Protein AF-0000000075899234 (afdb_homodimer)

Radius of gyration: 35.09 Å; Cα contacts (8 Å, |Δi|>4): 2105; chains: 2; bounding box: 104×125×75 Å

InterPro domains:
  IPR001734 Sodium/solute symporter [PF00474] (58-487)
  IPR001734 Sodium/solute symporter [PS50283] (25-501)
  IPR001734 Sodium/solute symporter [TIGR00813] (58-487)
  IPR038377 Sodium/glucose symporter superfamily [G3DSA:1.20.1730.10] (52-566)

Foldseek 3Di:
DPPPPPDPDDPPPDLLALFPPPAADPLLVVLQVVLLVVLLVLLVVLLVVWDCLFPCCQQLVVLADFQALLLLLLQLQVFALCLQQFVLLVLQQAALLSLLLLLLLLVLLLCQLQAQLLLCLVQVDQALLVLCCSQFNDLVSSLVVLVLLLVCLQQFQLQLLLQSVLLLCCRHNVDDSLVVLLVLLVSLLVSCLRNHPSSLSRSSSVLSVLLVVLLVVLLVLLQVVQVHPVSLVVLLQVLAAPPDDVVFPALGYDPLNLFNADDQFPDLQHNVLSVFLSNLLSNLVNNRRLLNSSSLSSHNFSLSSLSSSLSNSVVSSCSSRRRSSQLSSLSSVSVNQQSPQAQVSVCVHRNASQGRSSCSSVSSLSPRDDRNSSSSVVSSNSSSSSSNLSSSLSSSLSSCLVSPVCVVVVPDDRVRSSVSSSVSSVVSSVSSSVCNVVSVVQAHHRSNVVSSLLSLLARNLVSLLVVCSQAPLLQHDQLSSQLNVVLRVRSVVLVVLCRVQPADRSPDDRPRDCCNVRQNSSNVSNVSNVSSNVSRVVRSVPDDGGDPVSSVSNVCSVCVSVVNNPPDDPPDPDVPDDSVVNHDDDPVSVVVSVVSSVVSSVVSVVVNVVSD/DPPPPPDPDDPPQDLLALFRPPAADPLLVVLQVVLLVVLLVLLVVLLVVWDCLFPCCQQQVVLADFQALLLLLLQLQPFALCLQQFVLLVLQQAALLSLLLLLLLLVLLLCQLQAQLLLCLVQVDQALLVLLCSQFNDLVSSLVVLVLLLVCLQQFQLQLLLQSVLLLCCRHNVDDSLVVLLVLLVSLLVSCLRNHPSSLSRSSSVLSVLLVVLLVVLLVLLQVVQVHPVSLVVLLQVLAAPPDDVVFPALGYDPLNLFNADDQFPDLQHNVLSVFLSNLLSNLVNNRRLLNSSSLSSHNFSLSSLSSSLSNSVVSSCSSRRRSSQLSSLSSVSVNQQSPQAQVSVCVHRNASQGRSSCSSVSSLSPRDDRNSSSSVVSSNSSSSSSNLSSSLSSSLSSCLVSPVCVVVVPDDRNRSSVSSSVSSVVSSVSSSVCNVVSVVQAHHRSNVVSSLLSLLARNLVSLLVVCSQAPLLQHDQLSSQLNVVLNVRSVVLVVLCRVQPADRSPDDRPRDCCNVRQNSSNVSNVSNVSSNVSRVVRSVVDDGGDPVSSVSNVCSVCVSVVNNPPDDPPPPDPPPDSVVNHDDDPVSVVVSVVSSVVSSVVSVVVNVVSD

pLDDT: mean 86.24, std 14.0, range [28.55, 98.62]

Structure (mmCIF, N/CA/C/O backbone):
data_AF-0000000075899234-model_v1
#
loop_
_entity.id
_entity.type
_entity.pdbx_description
1 polymer 'Sodium/myo-inositol cotransporter 2'
#
loop_
_atom_site.group_PDB
_atom_site.id
_atom_site.type_symbol
_atom_site.label_atom_id
_atom_site.label_alt_id
_atom_site.label_comp_id
_atom_site.label_asym_id
_atom_site.label_entity_id
_atom_site.label_seq_id
_atom_site.pdbx_PDB_ins_code
_atom_site.Cartn_x
_atom_site.Cartn_y
_atom_site.Cartn_z
_atom_site.occupancy
_atom_site.B_iso_or_equiv
_atom_site.auth_seq_id
_atom_site.auth_comp_id
_atom_site.auth_asym_id
_atom_site.auth_atom_id
_atom_site.pdbx_PDB_model_num
ATOM 1 N N . MET A 1 1 ? 61.594 -57.531 -6.781 1 28.55 1 MET A N 1
ATOM 2 C CA . MET A 1 1 ? 61.125 -56.281 -7.398 1 28.55 1 MET A CA 1
ATOM 3 C C . MET A 1 1 ? 59.625 -56.312 -7.578 1 28.55 1 MET A C 1
ATOM 5 O O . MET A 1 1 ? 59.125 -56.875 -8.539 1 28.55 1 MET A O 1
ATOM 9 N N . GLU A 1 2 ? 58.781 -56.406 -6.523 1 32.25 2 GLU A N 1
ATOM 10 C CA . GLU A 1 2 ? 57.344 -56.625 -6.398 1 32.25 2 GLU A CA 1
ATOM 11 C C . GLU A 1 2 ? 56.594 -55.375 -6.879 1 32.25 2 GLU A C 1
ATOM 13 O O . GLU A 1 2 ? 56.844 -54.281 -6.422 1 32.25 2 GLU A O 1
ATOM 18 N N . SER A 1 3 ? 56.125 -55.281 -8.156 1 33.38 3 SER A N 1
ATOM 19 C CA . SER A 1 3 ? 55.375 -54.281 -8.875 1 33.38 3 SER A CA 1
ATOM 20 C C . SER A 1 3 ? 54.094 -53.938 -8.148 1 33.38 3 SER A C 1
ATOM 22 O O . SER A 1 3 ? 53.188 -54.781 -8.008 1 33.38 3 SER A O 1
ATOM 24 N N . GLY A 1 4 ? 54.125 -53.156 -7.094 1 32.5 4 GLY A N 1
ATOM 25 C CA . GLY A 1 4 ? 52.969 -52.688 -6.336 1 32.5 4 GLY A CA 1
ATOM 26 C C . GLY A 1 4 ? 51.906 -52.062 -7.203 1 32.5 4 GLY A C 1
ATOM 27 O O . GLY A 1 4 ? 52.188 -51.125 -7.957 1 32.5 4 GLY A O 1
ATOM 28 N N . ILE A 1 5 ? 50.938 -52.812 -7.629 1 37.5 5 ILE A N 1
ATOM 29 C CA . ILE A 1 5 ? 49.781 -52.406 -8.422 1 37.5 5 ILE A CA 1
ATOM 30 C C . ILE A 1 5 ? 49.094 -51.188 -7.777 1 37.5 5 ILE A C 1
ATOM 32 O O . ILE A 1 5 ? 48.625 -51.25 -6.645 1 37.5 5 ILE A O 1
ATOM 36 N N . SER A 1 6 ? 49.625 -49.969 -8.039 1 33.72 6 SER A N 1
ATOM 37 C CA . SER A 1 6 ? 49.094 -48.688 -7.617 1 33.72 6 SER A CA 1
ATOM 38 C C . SER A 1 6 ? 47.594 -48.625 -7.863 1 33.72 6 SER A C 1
ATOM 40 O O . SER A 1 6 ? 47.125 -48.906 -8.977 1 33.72 6 SER A O 1
ATOM 42 N N . SER A 1 7 ? 46.812 -48.969 -6.91 1 37.19 7 SER A N 1
ATOM 43 C CA . SER A 1 7 ? 45.344 -48.844 -6.922 1 37.19 7 SER A CA 1
ATOM 44 C C . SER A 1 7 ? 44.906 -47.531 -7.555 1 37.19 7 SER A C 1
ATOM 46 O O . SER A 1 7 ? 45.5 -46.5 -7.301 1 37.19 7 SER A O 1
ATOM 48 N N . PRO A 1 8 ? 44.281 -47.562 -8.727 1 36.69 8 PRO A N 1
ATOM 49 C CA . PRO A 1 8 ? 43.844 -46.344 -9.43 1 36.69 8 PRO A CA 1
ATOM 50 C C . PRO A 1 8 ? 43.188 -45.312 -8.492 1 36.69 8 PRO A C 1
ATOM 52 O O . PRO A 1 8 ? 42.594 -45.688 -7.496 1 36.69 8 PRO A O 1
ATOM 55 N N . GLN A 1 9 ? 43.844 -44.188 -8.195 1 37.06 9 GLN A N 1
ATOM 56 C CA . GLN A 1 9 ? 43.312 -43.031 -7.465 1 37.06 9 GLN A CA 1
ATOM 57 C C . GLN A 1 9 ? 41.844 -42.781 -7.836 1 37.06 9 GLN A C 1
ATOM 59 O O . GLN A 1 9 ? 41.469 -42.938 -8.992 1 37.06 9 GLN A O 1
ATOM 64 N N . PRO A 1 10 ? 40.938 -42.906 -6.887 1 39.66 10 PRO A N 1
ATOM 65 C CA . PRO A 1 10 ? 39.562 -42.594 -7.203 1 39.66 10 PRO A CA 1
ATOM 66 C C . PRO A 1 10 ? 39.406 -41.438 -8.18 1 39.66 10 PRO A C 1
ATOM 68 O O . PRO A 1 10 ? 40.281 -40.562 -8.211 1 39.66 10 PRO A O 1
ATOM 71 N N . PRO A 1 11 ? 38.875 -41.625 -9.359 1 37.44 11 PRO A N 1
ATOM 72 C CA . PRO A 1 11 ? 38.781 -40.531 -10.328 1 37.44 11 PRO A CA 1
ATOM 73 C C . PRO A 1 11 ? 38.5 -39.188 -9.672 1 37.44 11 PRO A C 1
ATOM 75 O O . PRO A 1 11 ? 37.75 -39.094 -8.688 1 37.44 11 PRO A O 1
ATOM 78 N N . GLN A 1 12 ? 39.438 -38.281 -9.516 1 38.41 12 GLN A N 1
ATOM 79 C CA . GLN A 1 12 ? 39.25 -36.906 -9.148 1 38.41 12 GLN A CA 1
ATOM 80 C C . GLN A 1 12 ? 37.938 -36.344 -9.68 1 38.41 12 GLN A C 1
ATOM 82 O O . GLN A 1 12 ? 37.625 -36.5 -10.859 1 38.41 12 GLN A O 1
ATOM 87 N N . SER A 1 13 ? 36.875 -36.344 -8.867 1 45.62 13 SER A N 1
ATOM 88 C CA . SER A 1 13 ? 35.594 -35.75 -9.266 1 45.62 13 SER A CA 1
ATOM 89 C C . SER A 1 13 ? 35.812 -34.531 -10.164 1 45.62 13 SER A C 1
ATOM 91 O O . SER A 1 13 ? 36.656 -33.688 -9.875 1 45.62 13 SER A O 1
ATOM 93 N N . ASP A 1 14 ? 35.562 -34.625 -11.367 1 54.31 14 ASP A N 1
ATOM 94 C CA . ASP A 1 14 ? 35.594 -33.531 -12.336 1 54.31 14 ASP A CA 1
ATOM 95 C C . ASP A 1 14 ? 35 -32.25 -11.75 1 54.31 14 ASP A C 1
ATOM 97 O O . ASP A 1 14 ? 33.875 -32.25 -11.25 1 54.31 14 ASP A O 1
ATOM 101 N N . PRO A 1 15 ? 35.844 -31.281 -11.438 1 56.34 15 PRO A N 1
ATOM 102 C CA . PRO A 1 15 ? 35.406 -30.016 -10.836 1 56.34 15 PRO A CA 1
ATOM 103 C C . PRO A 1 15 ? 34.156 -29.453 -11.508 1 56.34 15 PRO A C 1
ATOM 105 O O . PRO A 1 15 ? 33.469 -28.625 -10.922 1 56.34 15 PRO A O 1
ATOM 108 N N . LEU A 1 16 ? 33.938 -30 -12.664 1 57.41 16 LEU A N 1
ATOM 109 C CA . LEU A 1 16 ? 32.812 -29.453 -13.398 1 57.41 16 LEU A CA 1
ATOM 110 C C . LEU A 1 16 ? 31.562 -30.344 -13.227 1 57.41 16 LEU A C 1
ATOM 112 O O . LEU A 1 16 ? 30.5 -30.016 -13.75 1 57.41 16 LEU A O 1
ATOM 116 N N . GLU A 1 17 ? 31.812 -31.375 -12.461 1 61.72 17 GLU A N 1
ATOM 117 C CA . GLU A 1 17 ? 30.625 -32.188 -12.203 1 61.72 17 GLU A CA 1
ATOM 118 C C . GLU A 1 17 ? 29.672 -31.469 -11.258 1 61.72 17 GLU A C 1
ATOM 120 O O . GLU A 1 17 ? 30.031 -31.125 -10.133 1 61.72 17 GLU A O 1
ATOM 125 N N . ALA A 1 18 ? 28.516 -31.156 -11.836 1 62.75 18 ALA A N 1
ATOM 126 C CA . ALA A 1 18 ? 27.547 -30.344 -11.102 1 62.75 18 ALA A CA 1
ATOM 127 C C . ALA A 1 18 ? 27.125 -31.016 -9.805 1 62.75 18 ALA A C 1
ATOM 129 O O . ALA A 1 18 ? 26.938 -30.359 -8.781 1 62.75 18 ALA A O 1
ATOM 130 N N . PHE A 1 19 ? 26.969 -32.281 -9.844 1 62.97 19 PHE A N 1
ATOM 131 C CA . PHE A 1 19 ? 26.5 -33 -8.656 1 62.97 19 PHE A CA 1
ATOM 132 C C . PHE A 1 19 ? 27.406 -34.156 -8.328 1 62.97 19 PHE A C 1
ATOM 134 O O . PHE A 1 19 ? 27.188 -35.281 -8.797 1 62.97 19 PHE A O 1
ATOM 141 N N . PRO A 1 20 ? 28.625 -33.812 -7.836 1 59.34 20 PRO A N 1
ATOM 142 C CA . PRO A 1 20 ? 29.453 -34.969 -7.492 1 59.34 20 PRO A CA 1
ATOM 143 C C . PRO A 1 20 ? 28.688 -36.031 -6.719 1 59.34 20 PRO A C 1
ATOM 145 O O . PRO A 1 20 ? 27.656 -35.75 -6.098 1 59.34 20 PRO A O 1
ATOM 148 N N . GLN A 1 21 ? 28.875 -37.312 -6.918 1 53.5 21 GLN A N 1
ATOM 149 C CA . GLN A 1 21 ? 28.172 -38.531 -6.59 1 53.5 21 GLN A CA 1
ATOM 150 C C . GLN A 1 21 ? 27.688 -38.531 -5.141 1 53.5 21 GLN A C 1
ATOM 152 O O . GLN A 1 21 ? 28.328 -39.125 -4.266 1 53.5 21 GLN A O 1
ATOM 157 N N . LYS A 1 22 ? 27.234 -37.375 -4.609 1 58.25 22 LYS A N 1
ATOM 158 C CA . LYS A 1 22 ? 26.656 -37.656 -3.297 1 58.25 22 LYS A CA 1
ATOM 159 C C . LYS A 1 22 ? 25.297 -38.375 -3.432 1 58.25 22 LYS A C 1
ATOM 161 O O . LYS A 1 22 ? 24.391 -37.844 -4.066 1 58.25 22 LYS A O 1
ATOM 166 N N . SER A 1 23 ? 25.328 -39.688 -3.424 1 62.56 23 SER A N 1
ATOM 167 C CA . SER A 1 23 ? 24.125 -40.531 -3.398 1 62.56 23 SER A CA 1
ATOM 168 C C . SER A 1 23 ? 23.281 -40.25 -2.162 1 62.56 23 SER A C 1
ATOM 170 O O . SER A 1 23 ? 23.781 -39.75 -1.162 1 62.56 23 SER A O 1
ATOM 172 N N . LEU A 1 24 ? 21.984 -40.375 -2.391 1 76.75 24 LEU A N 1
ATOM 173 C CA . LEU A 1 24 ? 21.062 -40.219 -1.271 1 76.75 24 LEU A CA 1
ATOM 174 C C . LEU A 1 24 ? 21.391 -41.25 -0.175 1 76.75 24 LEU A C 1
ATOM 176 O O . LEU A 1 24 ? 21.703 -42.406 -0.463 1 76.75 24 LEU A O 1
ATOM 180 N N . GLU A 1 25 ? 21.438 -40.719 1 1 83.75 25 GLU A N 1
ATOM 181 C CA . GLU A 1 25 ? 21.641 -41.562 2.172 1 83.75 25 GLU A CA 1
ATOM 182 C C . GLU A 1 25 ? 20.328 -42.219 2.619 1 83.75 25 GLU A C 1
ATOM 184 O O . GLU A 1 25 ? 19.25 -41.75 2.262 1 83.75 25 GLU A O 1
ATOM 189 N N . PRO A 1 26 ? 20.453 -43.344 3.254 1 85.88 26 PRO A N 1
ATOM 190 C CA . PRO A 1 26 ? 19.25 -44.031 3.703 1 85.88 26 PRO A CA 1
ATOM 191 C C . PRO A 1 26 ? 18.281 -43.094 4.457 1 85.88 26 PRO A C 1
ATOM 193 O O . PRO A 1 26 ? 17.062 -43.25 4.344 1 85.88 26 PRO A O 1
ATOM 196 N N . GLY A 1 27 ? 18.844 -42.25 5.129 1 87.62 27 GLY A N 1
ATOM 197 C CA . GLY A 1 27 ? 17.984 -41.312 5.816 1 87.62 27 GLY A CA 1
ATOM 198 C C . GLY A 1 27 ? 17.172 -40.438 4.871 1 87.62 27 GLY A C 1
ATOM 199 O O . GLY A 1 27 ? 16.016 -40.125 5.148 1 87.62 27 GLY A O 1
ATOM 200 N N . ASP A 1 28 ? 17.734 -40.031 3.83 1 89.62 28 ASP A N 1
ATOM 201 C CA . ASP A 1 28 ? 17.031 -39.25 2.814 1 89.62 28 ASP A CA 1
ATOM 202 C C . ASP A 1 28 ? 15.922 -40.062 2.168 1 89.62 28 ASP A C 1
ATOM 204 O O . ASP A 1 28 ? 14.805 -39.562 1.982 1 89.62 28 ASP A O 1
ATOM 208 N N . ILE A 1 29 ? 16.172 -41.312 1.954 1 85.75 29 ILE A N 1
ATOM 209 C CA . ILE A 1 29 ? 15.219 -42.188 1.31 1 85.75 29 ILE A CA 1
ATOM 210 C C . ILE A 1 29 ? 14.047 -42.469 2.25 1 85.75 29 ILE A C 1
ATOM 212 O O . ILE A 1 29 ? 12.891 -42.531 1.811 1 85.75 29 ILE A O 1
ATOM 216 N N . ALA A 1 30 ? 14.367 -42.594 3.408 1 91.06 30 ALA A N 1
ATOM 217 C CA . ALA A 1 30 ? 13.312 -42.812 4.395 1 91.06 30 ALA A CA 1
ATOM 218 C C . ALA A 1 30 ? 12.32 -41.656 4.422 1 91.06 30 ALA A C 1
ATOM 220 O O . ALA A 1 30 ? 11.109 -41.875 4.477 1 91.06 30 ALA A O 1
ATOM 221 N N . VAL A 1 31 ? 12.852 -40.5 4.391 1 90.69 31 VAL A N 1
ATOM 222 C CA . VAL A 1 31 ? 12 -39.312 4.41 1 90.69 31 VAL A CA 1
ATOM 223 C C . VAL A 1 31 ? 11.133 -39.281 3.15 1 90.69 31 VAL A C 1
ATOM 225 O O . VAL A 1 31 ? 9.945 -39 3.215 1 90.69 31 VAL A O 1
ATOM 228 N N . LEU A 1 32 ? 11.656 -39.594 2.08 1 87.06 32 LEU A N 1
ATOM 229 C CA . LEU A 1 32 ? 10.945 -39.594 0.807 1 87.06 32 LEU A CA 1
ATOM 230 C C . LEU A 1 32 ? 9.844 -40.656 0.804 1 87.06 32 LEU A C 1
ATOM 232 O O . LEU A 1 32 ? 8.727 -40.375 0.351 1 87.06 32 LEU A O 1
ATOM 236 N N . VAL A 1 33 ? 10.148 -41.781 1.283 1 87.31 33 VAL A N 1
ATOM 237 C CA . VAL A 1 33 ? 9.172 -42.875 1.336 1 87.31 33 VAL A CA 1
ATOM 238 C C . VAL A 1 33 ? 8.031 -42.5 2.277 1 87.31 33 VAL A C 1
ATOM 240 O O . VAL A 1 33 ? 6.859 -42.719 1.965 1 87.31 33 VAL A O 1
ATOM 243 N N . PHE A 1 34 ? 8.406 -41.969 3.34 1 91.25 34 PHE A N 1
ATOM 244 C CA . PHE A 1 34 ? 7.395 -41.531 4.297 1 91.25 34 PHE A CA 1
ATOM 245 C C . PHE A 1 34 ? 6.492 -40.469 3.678 1 91.25 34 PHE A C 1
ATOM 247 O O . PHE A 1 34 ? 5.285 -40.469 3.934 1 91.25 34 PHE A O 1
ATOM 254 N N . TYR A 1 35 ? 7.07 -39.656 2.961 1 90.44 35 TYR A N 1
ATOM 255 C CA . TYR A 1 35 ? 6.301 -38.625 2.26 1 90.44 35 TYR A CA 1
ATOM 256 C C . TYR A 1 35 ? 5.273 -39.281 1.328 1 90.44 35 TYR A C 1
ATOM 258 O O . TYR A 1 35 ? 4.094 -38.906 1.362 1 90.44 35 TYR A O 1
ATOM 266 N N . PHE A 1 36 ? 5.684 -40.188 0.557 1 87.5 36 PHE A N 1
ATOM 267 C CA . PHE A 1 36 ? 4.785 -40.812 -0.401 1 87.5 36 PHE A CA 1
ATOM 268 C C . PHE A 1 36 ? 3.672 -41.594 0.317 1 87.5 36 PHE A C 1
ATOM 270 O O . PHE A 1 36 ? 2.514 -41.531 -0.1 1 87.5 36 PHE A O 1
ATOM 277 N N . LEU A 1 37 ? 4.02 -42.156 1.297 1 89.12 37 LEU A N 1
ATOM 278 C CA . LEU A 1 37 ? 3.021 -42.906 2.068 1 89.12 37 LEU A CA 1
ATOM 279 C C . LEU A 1 37 ? 2.008 -41.969 2.693 1 89.12 37 LEU A C 1
ATOM 281 O O . LEU A 1 37 ? 0.81 -42.25 2.717 1 89.12 37 LEU A O 1
ATOM 285 N N . PHE A 1 38 ? 2.52 -40.938 3.131 1 90.5 38 PHE A N 1
ATOM 286 C CA . PHE A 1 38 ? 1.649 -39.969 3.783 1 90.5 38 PHE A CA 1
ATOM 287 C C . PHE A 1 38 ? 0.688 -39.344 2.779 1 90.5 38 PHE A C 1
ATOM 289 O O . PHE A 1 38 ? -0.496 -39.156 3.072 1 90.5 38 PHE A O 1
ATOM 296 N N . VAL A 1 39 ? 1.196 -38.969 1.65 1 88.5 39 VAL A N 1
ATOM 297 C CA . VAL A 1 39 ? 0.364 -38.344 0.614 1 88.5 39 VAL A CA 1
ATOM 298 C C . VAL A 1 39 ? -0.701 -39.344 0.162 1 88.5 39 VAL A C 1
ATOM 300 O O . VAL A 1 39 ? -1.867 -39 -0.008 1 88.5 39 VAL A O 1
ATOM 303 N N . LEU A 1 40 ? -0.323 -40.562 0.041 1 87 40 LEU A N 1
ATOM 304 C CA . LEU A 1 40 ? -1.267 -41.594 -0.35 1 87 40 LEU A CA 1
ATOM 305 C C . LEU A 1 40 ? -2.314 -41.812 0.736 1 87 40 LEU A C 1
ATOM 307 O O . LEU A 1 40 ? -3.494 -42.031 0.436 1 87 40 LEU A O 1
ATOM 311 N N . ALA A 1 41 ? -1.862 -41.781 1.906 1 90.38 41 ALA A N 1
ATOM 312 C CA . ALA A 1 41 ? -2.781 -41.938 3.027 1 90.38 41 ALA A CA 1
ATOM 313 C C . ALA A 1 41 ? -3.82 -40.844 3.07 1 90.38 41 ALA A C 1
ATOM 315 O O . ALA A 1 41 ? -5.012 -41.094 3.26 1 90.38 41 ALA A O 1
ATOM 316 N N . VAL A 1 42 ? -3.373 -39.656 2.863 1 89.44 42 VAL A N 1
ATOM 317 C CA . VAL A 1 42 ? -4.281 -38.531 2.895 1 89.44 42 VAL A CA 1
ATOM 318 C C . VAL A 1 42 ? -5.215 -38.562 1.685 1 89.44 42 VAL A C 1
ATOM 320 O O . VAL A 1 42 ? -6.41 -38.281 1.802 1 89.44 42 VAL A O 1
ATOM 323 N N . GLY A 1 43 ? -4.664 -38.906 0.555 1 86.19 43 GLY A N 1
ATOM 324 C CA . GLY A 1 43 ? -5.488 -39.031 -0.633 1 86.19 43 GLY A CA 1
ATOM 325 C C . GLY A 1 43 ? -6.574 -40.094 -0.479 1 86.19 43 GLY A C 1
ATOM 326 O O . GLY A 1 43 ? -7.734 -39.844 -0.827 1 86.19 43 GLY A O 1
ATOM 327 N N . LEU A 1 44 ? -6.219 -41.156 0.135 1 83.88 44 LEU A N 1
ATOM 328 C CA . LEU A 1 44 ? -7.172 -42.25 0.345 1 83.88 44 LEU A CA 1
ATOM 329 C C . LEU A 1 44 ? -8.188 -41.875 1.425 1 83.88 44 LEU A C 1
ATOM 331 O O . LEU A 1 44 ? -9.367 -42.188 1.308 1 83.88 44 LEU A O 1
ATOM 335 N N . TRP A 1 45 ? -7.676 -41.344 2.412 1 87.88 45 TRP A N 1
ATOM 336 C CA . TRP A 1 45 ? -8.562 -40.875 3.477 1 87.88 45 TRP A CA 1
ATOM 337 C C . TRP A 1 45 ? -9.625 -39.938 2.928 1 87.88 45 TRP A C 1
ATOM 339 O O . TRP A 1 45 ? -10.805 -40.062 3.268 1 87.88 45 TRP A O 1
ATOM 349 N N . SER A 1 46 ? -9.258 -39 2.127 1 84.44 46 SER A N 1
ATOM 350 C CA . SER A 1 46 ? -10.18 -38.031 1.551 1 84.44 46 SER A CA 1
ATOM 351 C C . SER A 1 46 ? -11.188 -38.719 0.63 1 84.44 46 SER A C 1
ATOM 353 O O . SER A 1 46 ? -12.344 -38.281 0.549 1 84.44 46 SER A O 1
ATOM 355 N N . THR A 1 47 ? -10.781 -39.75 -0.023 1 79.38 47 THR A N 1
ATOM 356 C CA . THR A 1 47 ? -11.656 -40.5 -0.928 1 79.38 47 THR A CA 1
ATOM 357 C C . THR A 1 47 ? -12.781 -41.188 -0.158 1 79.38 47 THR A C 1
ATOM 359 O O . THR A 1 47 ? -13.914 -41.219 -0.63 1 79.38 47 THR A O 1
ATOM 362 N N . VAL A 1 48 ? -12.461 -41.531 0.965 1 81.94 48 VAL A N 1
ATOM 363 C CA . VAL A 1 48 ? -13.453 -42.25 1.762 1 81.94 48 VAL A CA 1
ATOM 364 C C . VAL A 1 48 ? -14.375 -41.25 2.449 1 81.94 48 VAL A C 1
ATOM 366 O O . VAL A 1 48 ? -15.562 -41.5 2.641 1 81.94 48 VAL A O 1
ATOM 369 N N . LYS A 1 49 ? -13.93 -40.188 2.703 1 79.25 49 LYS A N 1
ATOM 370 C CA . LYS A 1 49 ? -14.688 -39.219 3.494 1 79.25 49 LYS A CA 1
ATOM 371 C C . LYS A 1 49 ? -15.633 -38.406 2.615 1 79.25 49 LYS A C 1
ATOM 373 O O . LYS A 1 49 ? -16.688 -37.938 3.08 1 79.25 49 LYS A O 1
ATOM 378 N N . THR A 1 50 ? -15.305 -38.281 1.399 1 73.44 50 THR A N 1
ATOM 379 C CA . THR A 1 50 ? -16.109 -37.375 0.562 1 73.44 50 THR A CA 1
ATOM 380 C C . THR A 1 50 ? -17.031 -38.188 -0.342 1 73.44 50 THR A C 1
ATOM 382 O O . THR A 1 50 ? -16.734 -39.312 -0.71 1 73.44 50 THR A O 1
ATOM 385 N N . LYS A 1 51 ? -18.203 -37.625 -0.531 1 68 51 LYS A N 1
ATOM 386 C CA . LYS A 1 51 ? -19.188 -38.219 -1.435 1 68 51 LYS A CA 1
ATOM 387 C C . LYS A 1 51 ? -18.766 -38.062 -2.891 1 68 51 LYS A C 1
ATOM 389 O O . LYS A 1 51 ? -18.875 -36.969 -3.449 1 68 51 LYS A O 1
ATOM 394 N N . ARG A 1 52 ? -18.297 -39.094 -3.424 1 67.56 52 ARG A N 1
ATOM 395 C CA . ARG A 1 52 ? -17.719 -39 -4.762 1 67.56 52 ARG A CA 1
ATOM 396 C C . ARG A 1 52 ? -18.641 -39.625 -5.805 1 67.56 52 ARG A C 1
ATOM 398 O O . ARG A 1 52 ? -18.25 -39.812 -6.957 1 67.56 52 ARG A O 1
ATOM 405 N N . ASP A 1 53 ? -19.75 -39.812 -5.395 1 74.81 53 ASP A N 1
ATOM 406 C CA . ASP A 1 53 ? -20.609 -40.531 -6.324 1 74.81 53 ASP A CA 1
ATOM 407 C C . ASP A 1 53 ? -21.422 -39.594 -7.184 1 74.81 53 ASP A C 1
ATOM 409 O O . ASP A 1 53 ? -22.266 -40 -7.977 1 74.81 53 ASP A O 1
ATOM 413 N N . THR A 1 54 ? -21.062 -38.312 -7 1 80 54 THR A N 1
ATOM 414 C CA . THR A 1 54 ? -21.766 -37.344 -7.824 1 80 54 THR A CA 1
ATOM 415 C C . THR A 1 54 ? -20.766 -36.469 -8.586 1 80 54 THR A C 1
ATOM 417 O O . THR A 1 54 ? -19.594 -36.375 -8.203 1 80 54 THR A O 1
ATOM 420 N N . VAL A 1 55 ? -21.25 -35.906 -9.625 1 80.75 55 VAL A N 1
ATOM 421 C CA . VAL A 1 55 ? -20.438 -35 -10.453 1 80.75 55 VAL A CA 1
ATOM 422 C C . VAL A 1 55 ? -19.984 -33.812 -9.617 1 80.75 55 VAL A C 1
ATOM 424 O O . VAL A 1 55 ? -18.812 -33.406 -9.68 1 80.75 55 VAL A O 1
ATOM 427 N N . ARG A 1 56 ? -20.844 -33.281 -8.859 1 83.12 56 ARG A N 1
ATOM 428 C CA . ARG A 1 56 ? -20.5 -32.125 -8 1 83.12 56 ARG A CA 1
ATOM 429 C C . ARG A 1 56 ? -19.484 -32.531 -6.938 1 83.12 56 ARG A C 1
ATOM 431 O O . ARG A 1 56 ? -18.594 -31.766 -6.605 1 83.12 56 ARG A O 1
ATOM 438 N N . GLY A 1 57 ? -19.656 -33.625 -6.438 1 82.38 57 GLY A N 1
ATOM 439 C CA . GLY A 1 57 ? -18.719 -34.156 -5.457 1 82.38 57 GLY A CA 1
ATOM 440 C C . GLY A 1 57 ? -17.344 -34.438 -6.035 1 82.38 57 GLY A C 1
ATOM 441 O O . GLY A 1 57 ? -16.328 -34.062 -5.441 1 82.38 57 GLY A O 1
ATOM 442 N N . TYR A 1 58 ? -17.344 -35 -7.172 1 81.81 58 TYR A N 1
ATOM 443 C CA . TYR A 1 58 ? -16.078 -35.406 -7.797 1 81.81 58 TYR A CA 1
ATOM 444 C C . TYR A 1 58 ? -15.344 -34.188 -8.352 1 81.81 58 TYR A C 1
ATOM 446 O O . TYR A 1 58 ? -14.141 -34.031 -8.148 1 81.81 58 TYR A O 1
ATOM 454 N N . PHE A 1 59 ? -16.031 -33.25 -8.969 1 84.19 59 PHE A N 1
ATOM 455 C CA . PHE A 1 59 ? -15.352 -32.188 -9.695 1 84.19 59 PHE A CA 1
ATOM 456 C C . PHE A 1 59 ? -15.312 -30.906 -8.875 1 84.19 59 PHE A C 1
ATOM 458 O O . PHE A 1 59 ? -14.516 -30 -9.148 1 84.19 59 PHE A O 1
ATOM 465 N N . LEU A 1 60 ? -16.172 -30.719 -7.852 1 85.38 60 LEU A N 1
ATOM 466 C CA . LEU A 1 60 ? -16.219 -29.484 -7.086 1 85.38 60 LEU A CA 1
ATOM 467 C C . LEU A 1 60 ? -16.078 -29.75 -5.594 1 85.38 60 LEU A C 1
ATOM 469 O O . LEU A 1 60 ? -16.359 -28.891 -4.766 1 85.38 60 LEU A O 1
ATOM 473 N N . ALA A 1 61 ? -15.711 -30.938 -5.219 1 88 61 ALA A N 1
ATOM 474 C CA . ALA A 1 61 ? -15.484 -31.328 -3.828 1 88 61 ALA A CA 1
ATOM 475 C C . ALA A 1 61 ? -16.719 -31.062 -2.98 1 88 61 ALA A C 1
ATOM 477 O O . ALA A 1 61 ? -16.625 -30.641 -1.823 1 88 61 ALA A O 1
ATOM 478 N N . GLY A 1 62 ? -17.875 -31.078 -3.6 1 84.12 62 GLY A N 1
ATOM 479 C CA . GLY A 1 62 ? -19.141 -30.922 -2.902 1 84.12 62 GLY A CA 1
ATOM 480 C C . GLY A 1 62 ? -19.438 -29.469 -2.543 1 84.12 62 GLY A C 1
ATOM 481 O O . GLY A 1 62 ? -20.516 -29.172 -2.023 1 84.12 62 GLY A O 1
ATOM 482 N N . GLY A 1 63 ? -18.531 -28.594 -2.75 1 87.62 63 GLY A N 1
ATOM 483 C CA . GLY A 1 63 ? -18.734 -27.203 -2.414 1 87.62 63 GLY A CA 1
ATOM 484 C C . GLY A 1 63 ? -18.703 -26.938 -0.921 1 87.62 63 GLY A C 1
ATOM 485 O O . GLY A 1 63 ? -19.453 -26.094 -0.423 1 87.62 63 GLY A O 1
ATOM 486 N N . ASP A 1 64 ? -17.891 -27.672 -0.211 1 89.31 64 ASP A N 1
ATOM 487 C CA . ASP A 1 64 ? -17.938 -27.578 1.245 1 89.31 64 ASP A CA 1
ATOM 488 C C . ASP A 1 64 ? -16.547 -27.375 1.827 1 89.31 64 ASP A C 1
ATOM 490 O O . ASP A 1 64 ? -16.312 -27.625 3.012 1 89.31 64 ASP A O 1
ATOM 494 N N . MET A 1 65 ? -15.695 -26.891 1.026 1 93.94 65 MET A N 1
ATOM 495 C CA . MET A 1 65 ? -14.32 -26.734 1.485 1 93.94 65 MET A CA 1
ATOM 496 C C . MET A 1 65 ? -14.156 -25.453 2.299 1 93.94 65 MET A C 1
ATOM 498 O O . MET A 1 65 ? -14.703 -24.422 1.935 1 93.94 65 MET A O 1
ATOM 502 N N . VAL A 1 66 ? -13.445 -25.562 3.412 1 95.69 66 VAL A N 1
ATOM 503 C CA . VAL A 1 66 ? -13.195 -24.391 4.242 1 95.69 66 VAL A CA 1
ATOM 504 C C . VAL A 1 66 ? -12.008 -23.609 3.688 1 95.69 66 VAL A C 1
ATOM 506 O O . VAL A 1 66 ? -11.289 -24.094 2.814 1 95.69 66 VAL A O 1
ATOM 509 N N . TRP A 1 67 ? -11.773 -22.453 4.184 1 97.06 67 TRP A N 1
ATOM 510 C CA . TRP A 1 67 ? -10.906 -21.453 3.57 1 97.06 67 TRP A CA 1
ATOM 511 C C . TRP A 1 67 ? -9.461 -21.922 3.549 1 97.06 67 TRP A C 1
ATOM 513 O O . TRP A 1 67 ? -8.742 -21.703 2.564 1 97.06 67 TRP A O 1
ATOM 523 N N . TRP A 1 68 ? -8.875 -22.578 4.59 1 97.19 68 TRP A N 1
ATOM 524 C CA . TRP A 1 68 ? -7.434 -22.781 4.68 1 97.19 68 TRP A CA 1
ATOM 525 C C . TRP A 1 68 ? -6.977 -23.859 3.705 1 97.19 68 TRP A C 1
ATOM 527 O O . TRP A 1 68 ? -5.945 -23.719 3.043 1 97.19 68 TRP A O 1
ATOM 537 N N . PRO A 1 69 ? -7.777 -25.016 3.459 1 96.81 69 PRO A N 1
ATOM 538 C CA . PRO A 1 69 ? -7.375 -25.938 2.398 1 96.81 69 PRO A CA 1
ATOM 539 C C . PRO A 1 69 ? -7.496 -25.328 1.004 1 96.81 69 PRO A C 1
ATOM 541 O O . PRO A 1 69 ? -6.688 -25.625 0.122 1 96.81 69 PRO A O 1
ATOM 544 N N . VAL A 1 70 ? -8.477 -24.516 0.833 1 97.44 70 VAL A N 1
ATOM 545 C CA . VAL A 1 70 ? -8.641 -23.844 -0.452 1 97.44 70 VAL A CA 1
ATOM 546 C C . VAL A 1 70 ? -7.422 -22.969 -0.741 1 97.44 70 VAL A C 1
ATOM 548 O O . VAL A 1 70 ? -6.84 -23.047 -1.826 1 97.44 70 VAL A O 1
ATOM 551 N N . GLY A 1 71 ? -7.062 -22.219 0.295 1 98.19 71 GLY A N 1
ATOM 552 C CA . GLY A 1 71 ? -5.914 -21.344 0.122 1 98.19 71 GLY A CA 1
ATOM 553 C C . GLY A 1 71 ? -4.621 -22.109 -0.125 1 98.19 71 GLY A C 1
ATOM 554 O O . GLY A 1 71 ? -3.826 -21.719 -0.984 1 98.19 71 GLY A O 1
ATOM 555 N N . ALA A 1 72 ? -4.418 -23.156 0.611 1 97.5 72 ALA A N 1
ATOM 556 C CA . ALA A 1 72 ? -3.229 -23.984 0.437 1 97.5 72 ALA A CA 1
ATOM 557 C C . ALA A 1 72 ? -3.197 -24.609 -0.953 1 97.5 72 ALA A C 1
ATOM 559 O O . ALA A 1 72 ? -2.139 -24.688 -1.582 1 97.5 72 ALA A O 1
ATOM 560 N N . SER A 1 73 ? -4.316 -25 -1.393 1 97 73 SER A N 1
ATOM 561 C CA . SER A 1 73 ? -4.406 -25.625 -2.709 1 97 73 SER A CA 1
ATOM 562 C C . SER A 1 73 ? -4.141 -24.609 -3.818 1 97 73 SER A C 1
ATOM 564 O O . SER A 1 73 ? -3.504 -24.938 -4.824 1 97 73 SER A O 1
ATOM 566 N N . LEU A 1 74 ? -4.648 -23.391 -3.623 1 97.62 74 LEU A N 1
ATOM 567 C CA . LEU A 1 74 ? -4.359 -22.344 -4.586 1 97.62 74 LEU A CA 1
ATOM 568 C C . LEU A 1 74 ? -2.854 -22.109 -4.703 1 97.62 74 LEU A C 1
ATOM 570 O O . LEU A 1 74 ? -2.32 -22.031 -5.812 1 97.62 74 LEU A O 1
ATOM 574 N N . PHE A 1 75 ? -2.211 -22.109 -3.609 1 97.31 75 PHE A N 1
ATOM 575 C CA . PHE A 1 75 ? -0.77 -21.891 -3.59 1 97.31 75 PHE A CA 1
ATOM 576 C C . PHE A 1 75 ? -0.032 -23.078 -4.195 1 97.31 75 PHE A C 1
ATOM 578 O O . PHE A 1 75 ? 0.852 -22.906 -5.039 1 97.31 75 PHE A O 1
ATOM 585 N N . ALA A 1 76 ? -0.391 -24.266 -3.791 1 95.25 76 ALA A N 1
ATOM 586 C CA . ALA A 1 76 ? 0.292 -25.484 -4.23 1 95.25 76 ALA A CA 1
ATOM 587 C C . ALA A 1 76 ? 0.087 -25.719 -5.723 1 95.25 76 ALA A C 1
ATOM 589 O O . ALA A 1 76 ? 0.972 -26.234 -6.402 1 95.25 76 ALA A O 1
ATOM 590 N N . SER A 1 77 ? -1.041 -25.297 -6.207 1 93.38 77 SER A N 1
ATOM 591 C CA . SER A 1 77 ? -1.311 -25.453 -7.633 1 93.38 77 SER A CA 1
ATOM 592 C C . SER A 1 77 ? -0.463 -24.484 -8.461 1 93.38 77 SER A C 1
ATOM 594 O O . SER A 1 77 ? -0.118 -24.797 -9.609 1 93.38 77 SER A O 1
ATOM 596 N N . ASN A 1 78 ? -0.119 -23.438 -7.895 1 93.81 78 ASN A N 1
ATOM 597 C CA . ASN A 1 78 ? 0.668 -22.422 -8.586 1 93.81 78 ASN A CA 1
ATOM 598 C C . ASN A 1 78 ? 2.164 -22.688 -8.461 1 93.81 78 ASN A C 1
ATOM 600 O O . ASN A 1 78 ? 2.904 -22.562 -9.438 1 93.81 78 ASN A O 1
ATOM 604 N N . VAL A 1 79 ? 2.523 -23.125 -7.27 1 90.94 79 VAL A N 1
ATOM 605 C CA . VAL A 1 79 ? 3.943 -23.344 -7.008 1 90.94 79 VAL A CA 1
ATOM 606 C C . VAL A 1 79 ? 4.32 -24.781 -7.332 1 90.94 79 VAL A C 1
ATOM 608 O O . VAL A 1 79 ? 4.004 -25.703 -6.566 1 90.94 79 VAL A O 1
ATOM 611 N N . GLY A 1 80 ? 4.945 -25.031 -8.406 1 86.62 80 GLY A N 1
ATOM 612 C CA . GLY A 1 80 ? 5.422 -26.328 -8.844 1 86.62 80 GLY A CA 1
ATOM 613 C C . GLY A 1 80 ? 6.922 -26.359 -9.078 1 86.62 80 GLY A C 1
ATOM 614 O O . GLY A 1 80 ? 7.668 -25.594 -8.477 1 86.62 80 GLY A O 1
ATOM 615 N N . SER A 1 81 ? 7.27 -27.266 -9.812 1 80.25 81 SER A N 1
ATOM 616 C CA . SER A 1 81 ? 8.688 -27.422 -10.141 1 80.25 81 SER A CA 1
ATOM 617 C C . SE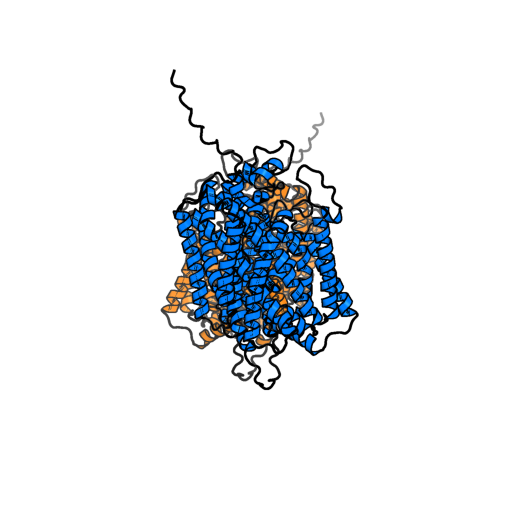R A 1 81 ? 9.203 -26.234 -10.945 1 80.25 81 SER A C 1
ATOM 619 O O . SER A 1 81 ? 10.375 -25.859 -10.828 1 80.25 81 SER A O 1
ATOM 621 N N . GLY A 1 82 ? 8.289 -25.609 -11.656 1 84.81 82 GLY A N 1
ATOM 622 C CA . GLY A 1 82 ? 8.672 -24.406 -12.391 1 84.81 82 GLY A CA 1
ATOM 623 C C . GLY A 1 82 ? 9.125 -23.281 -11.484 1 84.81 82 GLY A C 1
ATOM 624 O O . GLY A 1 82 ? 9.984 -22.484 -11.867 1 84.81 82 GLY A O 1
ATOM 625 N N . HIS A 1 83 ? 8.641 -23.266 -10.328 1 90.62 83 HIS A N 1
ATOM 626 C CA . HIS A 1 83 ? 9.023 -22.219 -9.383 1 90.62 83 HIS A CA 1
ATOM 627 C C . HIS A 1 83 ? 10.312 -22.578 -8.648 1 90.62 83 HIS A C 1
ATOM 629 O O . HIS A 1 83 ? 11.266 -21.797 -8.641 1 90.62 83 HIS A O 1
ATOM 635 N N . PHE A 1 84 ? 10.422 -23.75 -8.156 1 89.75 84 PHE A N 1
ATOM 636 C CA . PHE A 1 84 ? 11.586 -24.156 -7.359 1 89.75 84 PHE A CA 1
ATOM 637 C C . PHE A 1 84 ? 12.828 -24.25 -8.234 1 89.75 84 PHE A C 1
ATOM 639 O O . PHE A 1 84 ? 13.93 -23.938 -7.789 1 89.75 84 PHE A O 1
ATOM 646 N N . LEU A 1 85 ? 12.609 -24.656 -9.469 1 89.19 85 LEU A N 1
ATOM 647 C CA . LEU A 1 85 ? 13.758 -24.734 -10.367 1 89.19 85 LEU A CA 1
ATOM 648 C C . LEU A 1 85 ? 13.891 -23.469 -11.195 1 89.19 85 LEU A C 1
ATOM 650 O O . LEU A 1 85 ? 14.922 -22.797 -11.133 1 89.19 85 LEU A O 1
ATOM 654 N N . GLY A 1 86 ? 12.836 -23.156 -11.836 1 90.94 86 GLY A N 1
ATOM 655 C CA . GLY A 1 86 ? 12.891 -22.047 -12.773 1 90.94 86 GLY A CA 1
ATOM 656 C C . GLY A 1 86 ? 12.992 -20.688 -12.086 1 90.94 86 GLY A C 1
ATOM 657 O O . GLY A 1 86 ? 13.867 -19.891 -12.422 1 90.94 86 GLY A O 1
ATOM 658 N N . LEU A 1 87 ? 12.133 -20.422 -11.172 1 94.75 87 LEU A N 1
ATOM 659 C CA . LEU A 1 87 ? 12.133 -19.125 -10.5 1 94.75 87 LEU A CA 1
ATOM 660 C C . LEU A 1 87 ? 13.422 -18.906 -9.719 1 94.75 87 LEU A C 1
ATOM 662 O O . LEU A 1 87 ? 14.031 -17.844 -9.797 1 94.75 87 LEU A O 1
ATOM 666 N N . ALA A 1 88 ? 13.805 -19.938 -9.031 1 95.5 88 ALA A N 1
ATOM 667 C CA . ALA A 1 88 ? 15.078 -19.859 -8.32 1 95.5 88 ALA A CA 1
ATOM 668 C C . ALA A 1 88 ? 16.234 -19.672 -9.289 1 95.5 88 ALA A C 1
ATOM 670 O O . ALA A 1 88 ? 17.156 -18.891 -9.031 1 95.5 88 ALA A O 1
ATOM 671 N N . GLY A 1 89 ? 16.188 -20.391 -10.375 1 93.88 89 GLY A N 1
ATOM 672 C CA . GLY A 1 89 ? 17.203 -20.266 -11.398 1 93.88 89 GLY A CA 1
ATOM 673 C C . GLY A 1 89 ? 17.297 -18.859 -11.977 1 93.88 89 GLY A C 1
ATOM 674 O O . GLY A 1 89 ? 18.391 -18.344 -12.211 1 93.88 89 GLY A O 1
ATOM 675 N N . SER A 1 90 ? 16.156 -18.281 -12.234 1 94.56 90 SER A N 1
ATOM 676 C CA . SER A 1 90 ? 16.125 -16.906 -12.727 1 94.56 90 SER A CA 1
ATOM 677 C C . SER A 1 90 ? 16.672 -15.938 -11.68 1 94.56 90 SER A C 1
ATOM 679 O O . SER A 1 90 ? 17.328 -14.953 -12.016 1 94.56 90 SER A O 1
ATOM 681 N N . GLY A 1 91 ? 16.359 -16.219 -10.461 1 96.56 91 GLY A N 1
ATOM 682 C CA . GLY A 1 91 ? 16.953 -15.438 -9.391 1 96.56 91 GLY A CA 1
ATOM 683 C C . GLY A 1 91 ? 18.469 -15.508 -9.375 1 96.56 91 GLY A C 1
ATOM 684 O O . GLY A 1 91 ? 19.141 -14.492 -9.203 1 96.56 91 GLY A O 1
ATOM 685 N N . ALA A 1 92 ? 18.953 -16.672 -9.602 1 96.5 92 ALA A N 1
ATOM 686 C CA . ALA A 1 92 ? 20.406 -16.875 -9.656 1 96.5 92 ALA A CA 1
ATOM 687 C C . ALA A 1 92 ? 21.016 -16.125 -10.852 1 96.5 92 ALA A C 1
ATOM 689 O O . ALA A 1 92 ? 22.094 -15.562 -10.75 1 96.5 92 ALA A O 1
ATOM 690 N N . ALA A 1 93 ? 20.312 -16.125 -11.891 1 93.62 93 ALA A N 1
ATOM 691 C CA . ALA A 1 93 ? 20.844 -15.602 -13.141 1 93.62 93 ALA A CA 1
ATOM 692 C C . ALA A 1 93 ? 20.797 -14.07 -13.164 1 93.62 93 ALA A C 1
ATOM 694 O O . ALA A 1 93 ? 21.766 -13.422 -13.555 1 93.62 93 ALA A O 1
ATOM 695 N N . VAL A 1 94 ? 19.594 -13.492 -12.719 1 93.75 94 VAL A N 1
ATOM 696 C CA . VAL A 1 94 ? 19.422 -12.078 -13.039 1 93.75 94 VAL A CA 1
ATOM 697 C C . VAL A 1 94 ? 19.031 -11.312 -11.781 1 93.75 94 VAL A C 1
ATOM 699 O O . VAL A 1 94 ? 18.938 -10.078 -11.797 1 93.75 94 VAL A O 1
ATOM 702 N N . GLY A 1 95 ? 18.734 -11.969 -10.758 1 96.62 95 GLY A N 1
ATOM 703 C CA . GLY A 1 95 ? 18.406 -11.266 -9.523 1 96.62 95 GLY A CA 1
ATOM 704 C C . GLY A 1 95 ? 16.922 -11.273 -9.195 1 96.62 95 GLY A C 1
ATOM 705 O O . GLY A 1 95 ? 16.203 -12.188 -9.602 1 96.62 95 GLY A O 1
ATOM 706 N N . ILE A 1 96 ? 16.422 -10.273 -8.469 1 97.69 96 ILE A N 1
ATOM 707 C CA . ILE A 1 96 ? 15.148 -10.391 -7.766 1 97.69 96 ILE A CA 1
ATOM 708 C C . ILE A 1 96 ? 14.008 -9.945 -8.688 1 97.69 96 ILE A C 1
ATOM 710 O O . ILE A 1 96 ? 12.836 -10.07 -8.328 1 97.69 96 ILE A O 1
ATOM 714 N N . SER A 1 97 ? 14.234 -9.43 -9.875 1 96.75 97 SER A N 1
ATOM 715 C CA . SER A 1 97 ? 13.195 -8.867 -10.734 1 96.75 97 SER A CA 1
ATOM 716 C C . SER A 1 97 ? 12.102 -9.891 -11.016 1 96.75 97 SER A C 1
ATOM 718 O O . SER A 1 97 ? 10.93 -9.539 -11.148 1 96.75 97 SER A O 1
ATOM 720 N N . VAL A 1 98 ? 12.406 -11.148 -11.039 1 96.56 98 VAL A N 1
ATOM 721 C CA . VAL A 1 98 ? 11.477 -12.219 -11.383 1 96.56 98 VAL A CA 1
ATOM 722 C C . VAL A 1 98 ? 10.406 -12.344 -10.297 1 96.56 98 VAL A C 1
ATOM 724 O O . VAL A 1 98 ? 9.336 -12.906 -10.531 1 96.56 98 VAL A O 1
ATOM 727 N N . THR A 1 99 ? 10.664 -11.812 -9.102 1 96.81 99 THR A N 1
ATOM 728 C CA . THR A 1 99 ? 9.695 -11.805 -8.016 1 96.81 99 THR A CA 1
ATOM 729 C C . THR A 1 99 ? 8.445 -11.016 -8.406 1 96.81 99 THR A C 1
ATOM 731 O O . THR A 1 99 ? 7.391 -11.172 -7.793 1 96.81 99 THR A O 1
ATOM 734 N N . ALA A 1 100 ? 8.594 -10.195 -9.453 1 97.5 100 ALA A N 1
ATOM 735 C CA . ALA A 1 100 ? 7.469 -9.383 -9.93 1 97.5 100 ALA A CA 1
ATOM 736 C C . ALA A 1 100 ? 6.281 -10.266 -10.305 1 97.5 100 ALA A C 1
ATOM 738 O O . ALA A 1 100 ? 5.129 -9.883 -10.094 1 97.5 100 ALA A O 1
ATOM 739 N N . TYR A 1 101 ? 6.52 -11.414 -10.797 1 96.81 101 TYR A N 1
ATOM 740 C CA . TYR A 1 101 ? 5.441 -12.312 -11.188 1 96.81 101 TYR A CA 1
ATOM 741 C C . TYR A 1 101 ? 4.637 -12.766 -9.977 1 96.81 101 TYR A C 1
ATOM 743 O O . TYR A 1 101 ? 3.41 -12.867 -10.039 1 96.81 101 TYR A O 1
ATOM 751 N N . GLU A 1 102 ? 5.324 -13.031 -8.875 1 96.94 102 GLU A N 1
ATOM 752 C CA . GLU A 1 102 ? 4.664 -13.484 -7.652 1 96.94 102 GLU A CA 1
ATOM 753 C C . GLU A 1 102 ? 3.867 -12.359 -7.004 1 96.94 102 GLU A C 1
ATOM 755 O O . GLU A 1 102 ? 2.723 -12.555 -6.59 1 96.94 102 GLU A O 1
ATOM 760 N N . LEU A 1 103 ? 4.48 -11.227 -6.996 1 96.38 103 LEU A N 1
ATOM 761 C CA . LEU A 1 103 ? 3.803 -10.094 -6.379 1 96.38 103 LEU A CA 1
ATOM 762 C C . LEU A 1 103 ? 2.627 -9.633 -7.23 1 96.38 103 LEU A C 1
ATOM 764 O O . LEU A 1 103 ? 1.608 -9.18 -6.699 1 96.38 103 LEU A O 1
ATOM 768 N N . ASN A 1 104 ? 2.801 -9.672 -8.523 1 97.19 104 ASN A N 1
ATOM 769 C CA . ASN A 1 104 ? 1.695 -9.359 -9.43 1 97.19 104 ASN A CA 1
ATOM 770 C C . ASN A 1 104 ? 0.533 -10.328 -9.25 1 97.19 104 ASN A C 1
ATOM 772 O O . ASN A 1 104 ? -0.627 -9.914 -9.211 1 97.19 104 ASN A O 1
ATOM 776 N N . GLY A 1 105 ? 0.863 -11.602 -9.141 1 97.44 105 GLY A N 1
ATOM 777 C CA . GLY A 1 105 ? -0.152 -12.625 -8.953 1 97.44 105 GLY A CA 1
ATOM 778 C C . GLY A 1 105 ? -0.978 -12.422 -7.695 1 97.44 105 GLY A C 1
ATOM 779 O O . GLY A 1 105 ? -2.164 -12.758 -7.668 1 97.44 105 GLY A O 1
ATOM 780 N N . LEU A 1 106 ? -0.373 -11.852 -6.715 1 97.5 106 LEU A N 1
ATOM 781 C CA . LEU A 1 106 ? -1.052 -11.562 -5.457 1 97.5 106 LEU A CA 1
ATOM 782 C C . LEU A 1 106 ? -2.283 -10.695 -5.688 1 97.5 106 LEU A C 1
ATOM 784 O O . LEU A 1 106 ? -3.361 -10.984 -5.164 1 97.5 106 LEU A O 1
ATOM 788 N N . PHE A 1 107 ? -2.197 -9.758 -6.512 1 96.5 107 PHE A N 1
ATOM 789 C CA . PHE A 1 107 ? -3.318 -8.867 -6.793 1 96.5 107 PHE A CA 1
ATOM 790 C C . PHE A 1 107 ? -4.379 -9.578 -7.625 1 96.5 107 PHE A C 1
ATOM 792 O O . PHE A 1 107 ? -5.578 -9.375 -7.422 1 96.5 107 PHE A O 1
ATOM 799 N N . SER A 1 108 ? -3.934 -10.398 -8.516 1 97.69 108 SER A N 1
ATOM 800 C CA . SER A 1 108 ? -4.871 -11.102 -9.391 1 97.69 108 SER A CA 1
ATOM 801 C C . SER A 1 108 ? -5.719 -12.102 -8.609 1 97.69 108 SER A C 1
ATOM 803 O O . SER A 1 108 ? -6.91 -12.25 -8.883 1 97.69 108 SER A O 1
ATOM 805 N N . VAL A 1 109 ? -5.09 -12.797 -7.676 1 98.12 109 VAL A N 1
ATOM 806 C CA . VAL A 1 109 ? -5.855 -13.773 -6.902 1 98.12 109 VAL A CA 1
ATOM 807 C C . VAL A 1 109 ? -6.887 -13.047 -6.039 1 98.12 109 VAL A C 1
ATOM 809 O O . VAL A 1 109 ? -7.996 -13.547 -5.836 1 98.12 109 VAL A O 1
ATOM 812 N N . LEU A 1 110 ? -6.555 -11.898 -5.555 1 97.44 110 LEU A N 1
ATOM 813 C CA . LEU A 1 110 ? -7.52 -11.109 -4.801 1 97.44 110 LEU A CA 1
ATOM 814 C C . LEU A 1 110 ? -8.641 -10.609 -5.703 1 97.44 110 LEU A C 1
ATOM 816 O O . LEU A 1 110 ? -9.805 -10.594 -5.301 1 97.44 110 LEU A O 1
ATOM 820 N N . MET A 1 111 ? -8.312 -10.227 -6.922 1 96.19 111 MET A N 1
ATOM 821 C CA . MET A 1 111 ? -9.328 -9.812 -7.887 1 96.19 111 MET A CA 1
ATOM 822 C C . MET A 1 111 ? -10.281 -10.961 -8.195 1 96.19 111 MET A C 1
ATOM 824 O O . MET A 1 111 ? -11.477 -10.734 -8.398 1 96.19 111 MET A O 1
ATOM 828 N N . LEU A 1 112 ? -9.711 -12.117 -8.203 1 97.75 112 LEU A N 1
ATOM 829 C CA . LEU A 1 112 ? -10.562 -13.281 -8.398 1 97.75 112 LEU A CA 1
ATOM 830 C C . LEU A 1 112 ? -11.648 -13.344 -7.332 1 97.75 112 LEU A C 1
ATOM 832 O O . LEU A 1 112 ? -12.844 -13.398 -7.652 1 97.75 112 LEU A O 1
ATOM 836 N N . ALA A 1 113 ? -11.25 -13.242 -6.102 1 96.75 113 ALA A N 1
ATOM 837 C CA . ALA A 1 113 ? -12.156 -13.484 -4.984 1 96.75 113 ALA A CA 1
ATOM 838 C C . ALA A 1 113 ? -13.156 -12.344 -4.828 1 96.75 113 ALA A C 1
ATOM 840 O O . ALA A 1 113 ? -14.328 -12.57 -4.516 1 96.75 113 ALA A O 1
ATOM 841 N N . TRP A 1 114 ? -12.766 -11.164 -5.145 1 94.44 114 TRP A N 1
ATOM 842 C CA . TRP A 1 114 ? -13.617 -10.016 -4.828 1 94.44 114 TRP A CA 1
ATOM 843 C C . TRP A 1 114 ? -14.383 -9.547 -6.062 1 94.44 114 TRP A C 1
ATOM 845 O O . TRP A 1 114 ? -15.43 -8.906 -5.945 1 94.44 114 TRP A O 1
ATOM 855 N N . ILE A 1 115 ? -13.906 -9.914 -7.266 1 93.5 115 ILE A N 1
ATOM 856 C CA . ILE A 1 115 ? -14.508 -9.32 -8.453 1 93.5 115 ILE A CA 1
ATOM 857 C C . ILE A 1 115 ? -15.062 -10.422 -9.359 1 93.5 115 ILE A C 1
ATOM 859 O O . ILE A 1 115 ? -16.266 -10.484 -9.602 1 93.5 115 ILE A O 1
ATOM 863 N N . PHE A 1 116 ? -14.336 -11.375 -9.703 1 95.81 116 PHE A N 1
ATOM 864 C CA . PHE A 1 116 ? -14.719 -12.336 -10.734 1 95.81 116 PHE A CA 1
ATOM 865 C C . PHE A 1 116 ? -15.547 -13.469 -10.141 1 95.81 116 PHE A C 1
ATOM 867 O O . PHE A 1 116 ? -16.547 -13.883 -10.727 1 95.81 116 PHE A O 1
ATOM 874 N N . LEU A 1 117 ? -15.164 -13.922 -9.008 1 94.88 117 LEU A N 1
ATOM 875 C CA . LEU A 1 117 ? -15.797 -15.102 -8.43 1 94.88 117 LEU A CA 1
ATOM 876 C C . LEU A 1 117 ? -17.281 -14.852 -8.164 1 94.88 117 LEU A C 1
ATOM 878 O O . LEU A 1 117 ? -18.125 -15.695 -8.469 1 94.88 117 LEU A O 1
ATOM 882 N N . PRO A 1 118 ? -17.609 -13.68 -7.609 1 91.25 118 PRO A N 1
ATOM 883 C CA . PRO A 1 118 ? -19.047 -13.414 -7.422 1 91.25 118 PRO A CA 1
ATOM 884 C C . PRO A 1 118 ? -19.828 -13.469 -8.734 1 91.25 118 PRO A C 1
ATOM 886 O O . PRO A 1 118 ? -20.969 -13.914 -8.75 1 91.25 118 PRO A O 1
ATOM 889 N N . ILE A 1 119 ? -19.25 -13.07 -9.781 1 91.31 119 ILE A N 1
ATOM 890 C CA . ILE A 1 119 ? -19.906 -13.102 -11.086 1 91.31 119 ILE A CA 1
ATOM 891 C C . ILE A 1 119 ? -20.062 -14.547 -11.547 1 91.31 119 ILE A C 1
ATOM 893 O O . ILE A 1 119 ? -21.141 -14.93 -12.023 1 91.31 119 ILE A O 1
ATOM 897 N N . TYR A 1 120 ? -19.078 -15.336 -11.391 1 93.06 120 TYR A N 1
ATOM 898 C CA . TYR A 1 120 ? -19.125 -16.734 -11.797 1 93.06 120 TYR A CA 1
ATOM 899 C C . TYR A 1 120 ? -20.156 -17.5 -10.984 1 93.06 120 TYR A C 1
ATOM 901 O O . TYR A 1 120 ? -20.875 -18.344 -11.516 1 93.06 120 TYR A O 1
ATOM 909 N N . ILE A 1 121 ? -20.203 -17.219 -9.742 1 89.31 121 ILE A N 1
ATOM 910 C CA . ILE A 1 121 ? -21.141 -17.891 -8.859 1 89.31 121 ILE A CA 1
ATOM 911 C C . ILE A 1 121 ? -22.578 -17.469 -9.219 1 89.31 121 ILE A C 1
ATOM 913 O O . ILE A 1 121 ? -23.484 -18.312 -9.258 1 89.31 121 ILE A O 1
ATOM 917 N N . ALA A 1 122 ? -22.734 -16.219 -9.461 1 84.19 122 ALA A N 1
ATOM 918 C CA . ALA A 1 122 ? -24.047 -15.742 -9.875 1 84.19 122 ALA A CA 1
ATOM 919 C C . ALA A 1 122 ? -24.5 -16.406 -11.172 1 84.19 122 ALA A C 1
ATOM 921 O O . ALA A 1 122 ? -25.688 -16.641 -11.375 1 84.19 122 ALA A O 1
ATOM 922 N N . GLY A 1 123 ? -23.578 -16.734 -11.977 1 84.94 123 GLY A N 1
ATOM 923 C CA . GLY A 1 123 ? -23.875 -17.422 -13.227 1 84.94 123 GLY A CA 1
ATOM 924 C C . GLY A 1 123 ? -24.031 -18.922 -13.07 1 84.94 123 GLY A C 1
ATOM 925 O O . GLY A 1 123 ? -24.422 -19.609 -14.016 1 84.94 123 GLY A O 1
ATOM 926 N N . GLN A 1 124 ? -23.719 -19.453 -11.938 1 84.81 124 GLN A N 1
ATOM 927 C CA . GLN A 1 124 ? -23.844 -20.859 -11.625 1 84.81 124 GLN A CA 1
ATOM 928 C C . GLN A 1 124 ? -23.031 -21.719 -12.602 1 84.81 124 GLN A C 1
ATOM 930 O O . GLN A 1 124 ? -23.547 -22.672 -13.188 1 84.81 124 GLN A O 1
ATOM 935 N N . VAL A 1 125 ? -21.844 -21.344 -12.68 1 87.06 125 VAL A N 1
ATOM 936 C CA . VAL A 1 125 ? -21 -22.047 -13.641 1 87.06 125 VAL A CA 1
ATOM 937 C C . VAL A 1 125 ? -20.078 -23 -12.906 1 87.06 125 VAL A C 1
ATOM 939 O O . VAL A 1 125 ? -19.703 -22.766 -11.75 1 87.06 125 VAL A O 1
ATOM 942 N N . THR A 1 126 ? -19.672 -24.078 -13.641 1 86 126 THR A N 1
ATOM 943 C CA . THR A 1 126 ? -18.75 -25.062 -13.102 1 86 126 THR A CA 1
ATOM 944 C C . THR A 1 126 ? -17.406 -25.016 -13.828 1 86 126 THR A C 1
ATOM 946 O O . THR A 1 126 ? -16.391 -25.422 -13.273 1 86 126 THR A O 1
ATOM 949 N N . THR A 1 127 ? -17.484 -24.656 -15.031 1 94 127 THR A N 1
ATOM 950 C CA . THR A 1 127 ? -16.266 -24.516 -15.836 1 94 127 THR A CA 1
ATOM 951 C C . THR A 1 127 ? -16.203 -23.156 -16.516 1 94 127 THR A C 1
ATOM 953 O O . THR A 1 127 ? -17.234 -22.469 -16.641 1 94 127 THR A O 1
ATOM 956 N N . MET A 1 128 ? -15.109 -22.734 -16.844 1 95.06 128 MET A N 1
ATOM 957 C CA . MET A 1 128 ? -14.914 -21.422 -17.453 1 95.06 128 MET A CA 1
ATOM 958 C C . MET A 1 128 ? -15.516 -21.375 -18.844 1 95.06 128 MET A C 1
ATOM 960 O O . MET A 1 128 ? -16.156 -20.391 -19.219 1 95.06 128 MET A O 1
ATOM 964 N N . PRO A 1 129 ? -15.352 -22.484 -19.641 1 94.75 129 PRO A N 1
ATOM 965 C CA . PRO A 1 129 ? -16.062 -22.453 -20.938 1 94.75 129 PRO A CA 1
ATOM 966 C C . PRO A 1 129 ? -17.562 -22.344 -20.781 1 94.75 129 PRO A C 1
ATOM 968 O O . PRO A 1 129 ? -18.234 -21.703 -21.594 1 94.75 129 PRO A O 1
ATOM 971 N N . GLU A 1 130 ? -18.078 -22.938 -19.734 1 93.25 130 GLU A N 1
ATOM 972 C CA . GLU A 1 130 ? -19.516 -22.859 -19.469 1 93.25 130 GLU A CA 1
ATOM 973 C C . GLU A 1 130 ? -19.953 -21.406 -19.219 1 93.25 130 GLU A C 1
ATOM 975 O O . GLU A 1 130 ? -21.047 -21.016 -19.609 1 93.25 130 GLU A O 1
ATOM 980 N N . TYR A 1 131 ? -19.172 -20.672 -18.641 1 93.62 131 TYR A N 1
ATOM 981 C CA . TYR A 1 131 ? -19.5 -19.266 -18.406 1 93.62 131 TYR A CA 1
ATOM 982 C C . TYR A 1 131 ? -19.703 -18.531 -19.734 1 93.62 131 TYR A C 1
ATOM 984 O O . TYR A 1 131 ? -20.688 -17.797 -19.891 1 93.62 131 TYR A O 1
ATOM 992 N N . LEU A 1 132 ? -18.734 -18.703 -20.609 1 93.19 132 LEU A N 1
ATOM 993 C CA . LEU A 1 132 ? -18.844 -18 -21.891 1 93.19 132 LEU A CA 1
ATOM 994 C C . LEU A 1 132 ? -20.078 -18.484 -22.656 1 93.19 132 LEU A C 1
ATOM 996 O O . LEU A 1 132 ? -20.703 -17.703 -23.375 1 93.19 132 LEU A O 1
ATOM 1000 N N . ARG A 1 133 ? -20.406 -19.719 -22.484 1 92.81 133 ARG A N 1
ATOM 1001 C CA . ARG A 1 133 ? -21.625 -20.234 -23.109 1 92.81 133 ARG A CA 1
ATOM 1002 C C . ARG A 1 133 ? -22.859 -19.531 -22.562 1 92.81 133 ARG A C 1
ATOM 1004 O O . ARG A 1 133 ? -23.734 -19.109 -23.312 1 92.81 133 ARG A O 1
ATOM 1011 N N . LYS A 1 134 ? -22.891 -19.438 -21.312 1 90.94 134 LYS A N 1
ATOM 1012 C CA . LYS A 1 134 ? -24.047 -18.828 -20.656 1 90.94 134 LYS A CA 1
ATOM 1013 C C . LYS A 1 134 ? -24.094 -17.328 -20.922 1 90.94 134 LYS A C 1
ATOM 1015 O O . LYS A 1 134 ? -25.172 -16.75 -21.016 1 90.94 134 LYS A O 1
ATOM 1020 N N . ARG A 1 135 ? -22.953 -16.734 -21.031 1 92.62 135 ARG A N 1
ATOM 1021 C CA . ARG A 1 135 ? -22.859 -15.289 -21.219 1 92.62 135 ARG A CA 1
ATOM 1022 C C . ARG A 1 135 ? -23.188 -14.898 -22.641 1 92.62 135 ARG A C 1
ATOM 1024 O O . ARG A 1 135 ? -23.844 -13.875 -22.875 1 92.62 135 ARG A O 1
ATOM 1031 N N . PHE A 1 136 ? -22.703 -15.586 -23.609 1 91.81 136 PHE A N 1
ATOM 1032 C CA . PHE A 1 136 ? -22.797 -15.148 -25 1 91.81 136 PHE A CA 1
ATOM 1033 C C . PHE A 1 136 ? -23.781 -16.016 -25.781 1 91.81 136 PHE A C 1
ATOM 1035 O O . PHE A 1 136 ? -24.219 -15.641 -26.859 1 91.81 136 PHE A O 1
ATOM 1042 N N . GLY A 1 137 ? -24.078 -17.016 -25.266 1 85.12 137 GLY A N 1
ATOM 1043 C CA . GLY A 1 137 ? -24.969 -17.906 -26 1 85.12 137 GLY A CA 1
ATOM 1044 C C . GLY A 1 137 ? -24.234 -18.719 -27.062 1 85.12 137 GLY A C 1
ATOM 1045 O O . GLY A 1 137 ? -23.078 -18.438 -27.391 1 85.12 137 GLY A O 1
ATOM 1046 N N . GLY A 1 138 ? -24.625 -19.797 -27.391 1 79.69 138 GLY A N 1
ATOM 1047 C CA . GLY A 1 138 ? -24.031 -20.641 -28.438 1 79.69 138 GLY A CA 1
ATOM 1048 C C . GLY A 1 138 ? -23 -21.609 -27.906 1 79.69 138 GLY A C 1
ATOM 1049 O O . GLY A 1 138 ? -22.328 -21.344 -26.906 1 79.69 138 GLY A O 1
ATOM 1050 N N . SER A 1 139 ? -22.812 -22.656 -28.578 1 87.62 139 SER A N 1
ATOM 1051 C CA . SER A 1 139 ? -21.891 -23.703 -28.125 1 87.62 139 SER A CA 1
ATOM 1052 C C . SER A 1 139 ? -20.531 -23.578 -28.812 1 87.62 139 SER A C 1
ATOM 1054 O O . SER A 1 139 ? -19.547 -24.156 -28.359 1 87.62 139 SER A O 1
ATOM 1056 N N . ARG A 1 140 ? -20.438 -22.734 -29.781 1 90.25 140 ARG A N 1
ATOM 1057 C CA . ARG A 1 140 ? -19.203 -22.625 -30.547 1 90.25 140 ARG A CA 1
ATOM 1058 C C . ARG A 1 140 ? -18.062 -22.078 -29.688 1 90.25 140 ARG A C 1
ATOM 1060 O O . ARG A 1 140 ? -16.969 -22.656 -29.641 1 90.25 140 ARG A O 1
ATOM 1067 N N . ILE A 1 141 ? -18.328 -21.031 -29.016 1 91.06 141 ILE A N 1
ATOM 1068 C CA . ILE A 1 141 ? -17.266 -20.375 -28.266 1 91.06 141 ILE A CA 1
ATOM 1069 C C . ILE A 1 141 ? -16.859 -21.234 -27.078 1 91.06 141 ILE A C 1
ATOM 1071 O O . ILE A 1 141 ? -15.672 -21.312 -26.734 1 91.06 141 ILE A O 1
ATOM 1075 N N . SER A 1 142 ? -17.797 -21.859 -26.469 1 92.56 142 SER A N 1
ATOM 1076 C CA . SER A 1 142 ? -17.5 -22.703 -25.312 1 92.56 142 SER A CA 1
ATOM 1077 C C . SER A 1 142 ? -16.672 -23.906 -25.703 1 92.56 142 SER A C 1
ATOM 1079 O O . SER A 1 142 ? -15.703 -24.25 -25.016 1 92.56 142 SER A O 1
ATOM 1081 N N . VAL A 1 143 ? -17.016 -24.547 -26.781 1 93.56 143 VAL A N 1
ATOM 1082 C CA . VAL A 1 143 ? -16.281 -25.719 -27.266 1 93.56 143 VAL A CA 1
ATOM 1083 C C . VAL A 1 143 ? -14.875 -25.312 -27.703 1 93.56 143 VAL A C 1
ATOM 1085 O O . VAL A 1 143 ? -13.898 -26 -27.391 1 93.56 143 VAL A O 1
ATOM 1088 N N . THR A 1 144 ? -14.828 -24.266 -28.391 1 92.31 144 THR A N 1
ATOM 1089 C CA . THR A 1 144 ? -13.531 -23.766 -28.844 1 92.31 144 THR A CA 1
ATOM 1090 C C . THR A 1 144 ? -12.625 -23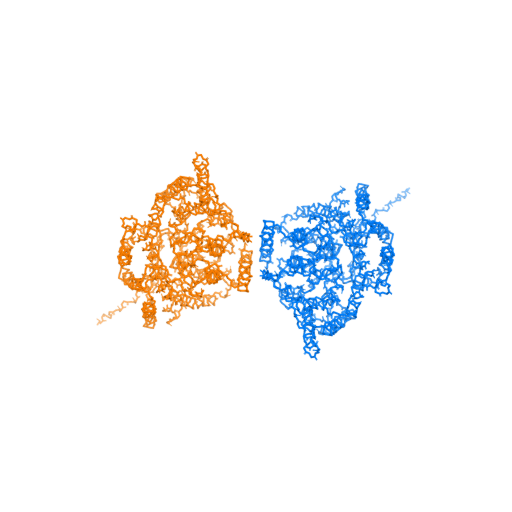.469 -27.641 1 92.31 144 THR A C 1
ATOM 1092 O O . THR A 1 144 ? -11.453 -23.844 -27.641 1 92.31 144 THR A O 1
ATOM 1095 N N . LEU A 1 145 ? -13.18 -22.828 -26.688 1 94.44 145 LEU A N 1
ATOM 1096 C CA . LEU A 1 145 ? -12.398 -22.5 -25.5 1 94.44 145 LEU A CA 1
ATOM 1097 C C . LEU A 1 145 ? -11.945 -23.766 -24.781 1 94.44 145 LEU A C 1
ATOM 1099 O O . LEU A 1 145 ? -10.812 -23.844 -24.297 1 94.44 145 LEU A O 1
ATOM 1103 N N . ALA A 1 146 ? -12.789 -24.719 -24.688 1 95.19 146 ALA A N 1
ATOM 1104 C CA . ALA A 1 146 ? -12.445 -25.984 -24.047 1 95.19 146 ALA A CA 1
ATOM 1105 C C . ALA A 1 146 ? -11.25 -26.641 -24.734 1 95.19 146 ALA A C 1
ATOM 1107 O O . ALA A 1 146 ? -10.32 -27.094 -24.062 1 95.19 146 ALA A O 1
ATOM 1108 N N . VAL A 1 147 ? -11.281 -26.625 -25.984 1 92.31 147 VAL A N 1
ATOM 1109 C CA . VAL A 1 147 ? -10.203 -27.234 -26.766 1 92.31 147 VAL A CA 1
ATOM 1110 C C . VAL A 1 147 ? -8.914 -26.453 -26.547 1 92.31 147 VAL A C 1
ATOM 1112 O O . VAL A 1 147 ? -7.844 -27.047 -26.391 1 92.31 147 VAL A O 1
ATOM 1115 N N . ILE A 1 148 ? -9.078 -25.219 -26.531 1 90.75 148 ILE A N 1
ATOM 1116 C CA . ILE A 1 148 ? -7.918 -24.359 -26.344 1 90.75 148 ILE A CA 1
ATOM 1117 C C . ILE A 1 148 ? -7.32 -24.609 -24.953 1 90.75 148 ILE A C 1
ATOM 1119 O O . ILE A 1 148 ? -6.102 -24.719 -24.812 1 90.75 148 ILE A O 1
ATOM 1123 N N . TYR A 1 149 ? -8.102 -24.703 -23.938 1 93.31 149 TYR A N 1
ATOM 1124 C CA . TYR A 1 149 ? -7.633 -24.953 -22.578 1 93.31 149 TYR A CA 1
ATOM 1125 C C . TYR A 1 149 ? -6.891 -26.281 -22.5 1 93.31 149 TYR A C 1
ATOM 1127 O O . TYR A 1 149 ? -5.793 -26.359 -21.938 1 93.31 149 TYR A O 1
ATOM 1135 N N . LEU A 1 150 ? -7.43 -27.266 -23.109 1 91 150 LEU A N 1
ATOM 1136 C CA . LEU A 1 150 ? -6.816 -28.594 -23.062 1 91 150 LEU A CA 1
ATOM 1137 C C . LEU A 1 150 ? -5.48 -28.594 -23.812 1 91 150 LEU A C 1
ATOM 1139 O O . LEU A 1 150 ? -4.508 -29.188 -23.344 1 91 150 LEU A O 1
ATOM 1143 N N . PHE A 1 151 ? -5.496 -27.922 -24.891 1 84.62 151 PHE A N 1
ATOM 1144 C CA . PHE A 1 151 ? -4.258 -27.781 -25.656 1 84.62 151 PHE A CA 1
ATOM 1145 C C . PHE A 1 151 ? -3.191 -27.062 -24.828 1 84.62 151 PHE A C 1
ATOM 1147 O O . PHE A 1 151 ? -2.051 -27.531 -24.75 1 84.62 151 PHE A O 1
ATOM 1154 N N . MET A 1 152 ? -3.561 -26 -24.219 1 85.12 152 MET A N 1
ATOM 1155 C CA . MET A 1 152 ? -2.615 -25.219 -23.422 1 85.12 152 MET A CA 1
ATOM 1156 C C . MET A 1 152 ? -2.143 -26.016 -22.203 1 85.12 152 MET A C 1
ATOM 1158 O O . MET A 1 152 ? -0.971 -25.938 -21.828 1 85.12 152 MET A O 1
ATOM 1162 N N . TYR A 1 153 ? -2.975 -26.781 -21.578 1 88.69 153 TYR A N 1
ATOM 1163 C CA . TYR A 1 153 ? -2.605 -27.578 -20.422 1 88.69 153 TYR A CA 1
ATOM 1164 C C . TYR A 1 153 ? -1.59 -28.656 -20.797 1 88.69 153 TYR A C 1
ATOM 1166 O O . TYR A 1 153 ? -0.575 -28.812 -20.109 1 88.69 153 TYR A O 1
ATOM 1174 N N . ILE A 1 154 ? -1.804 -29.234 -21.891 1 81.31 154 ILE A N 1
ATOM 1175 C CA . ILE A 1 154 ? -0.977 -30.359 -22.297 1 81.31 154 ILE A CA 1
ATOM 1176 C C . ILE A 1 154 ? 0.378 -29.859 -22.781 1 81.31 154 ILE A C 1
ATOM 1178 O O . ILE A 1 154 ? 1.424 -30.344 -22.359 1 81.31 154 ILE A O 1
ATOM 1182 N N . PHE A 1 155 ? 0.381 -28.828 -23.484 1 73.06 155 PHE A N 1
ATOM 1183 C CA . PHE A 1 155 ? 1.592 -28.469 -24.203 1 73.06 155 PHE A CA 1
ATOM 1184 C C . PHE A 1 155 ? 2.385 -27.406 -23.453 1 73.06 155 PHE A C 1
ATOM 1186 O O . PHE A 1 155 ? 3.568 -27.203 -23.719 1 73.06 155 PHE A O 1
ATOM 1193 N N . THR A 1 156 ? 1.743 -26.797 -22.516 1 76.44 156 THR A N 1
ATOM 1194 C CA . THR A 1 156 ? 2.48 -25.75 -21.812 1 76.44 156 THR A CA 1
ATOM 1195 C C . THR A 1 156 ? 2.639 -26.109 -20.328 1 76.44 156 THR A C 1
ATOM 1197 O O . THR A 1 156 ? 3.76 -26.203 -19.828 1 76.44 156 THR A O 1
ATOM 1200 N N . LYS A 1 157 ? 1.628 -26.516 -19.672 1 81.69 157 LYS A N 1
ATOM 1201 C CA . LYS A 1 157 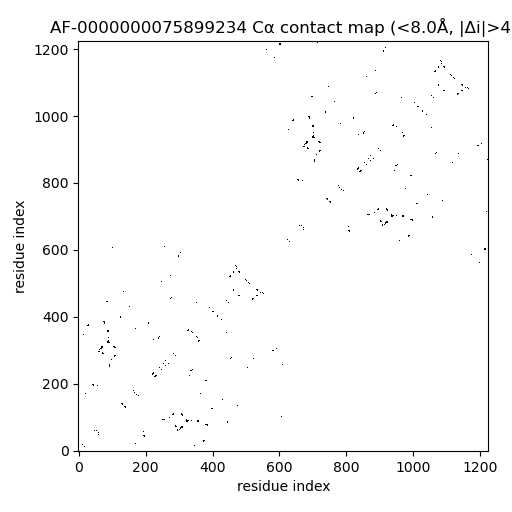? 1.695 -26.688 -18.219 1 81.69 157 LYS A CA 1
ATOM 1202 C C . LYS A 1 157 ? 2.252 -28.062 -17.859 1 81.69 157 LYS A C 1
ATOM 1204 O O . LYS A 1 157 ? 3.266 -28.156 -17.156 1 81.69 157 LYS A O 1
ATOM 1209 N N . ILE A 1 158 ? 1.692 -29.078 -18.391 1 80.12 158 ILE A N 1
ATOM 1210 C CA . ILE A 1 158 ? 2.115 -30.438 -18.078 1 80.12 158 ILE A CA 1
ATOM 1211 C C . ILE A 1 158 ? 3.539 -30.672 -18.578 1 80.12 158 ILE A C 1
ATOM 1213 O O . ILE A 1 158 ? 4.383 -31.203 -17.844 1 80.12 158 ILE A O 1
ATOM 1217 N N . SER A 1 159 ? 3.855 -30.188 -19.703 1 75.06 159 SER A N 1
ATOM 1218 C CA . SER A 1 159 ? 5.164 -30.391 -20.312 1 75.06 159 SER A CA 1
ATOM 1219 C C . SER A 1 159 ? 6.266 -29.719 -19.5 1 75.06 159 SER A C 1
ATOM 1221 O O . SER A 1 159 ? 7.312 -30.328 -19.25 1 75.06 159 SER A O 1
ATOM 1223 N N . VAL A 1 160 ? 6.023 -28.594 -19.062 1 75.81 160 VAL A N 1
ATOM 1224 C CA . VAL A 1 160 ? 7.035 -27.844 -18.328 1 75.81 160 VAL A CA 1
ATOM 1225 C C . VAL A 1 160 ? 7.234 -28.469 -16.953 1 75.81 160 VAL A C 1
ATOM 1227 O O . VAL A 1 160 ? 8.367 -28.594 -16.484 1 75.81 160 VAL A O 1
ATOM 1230 N N . ASP A 1 161 ? 6.203 -28.828 -16.344 1 80.19 161 ASP A N 1
ATOM 1231 C CA . ASP A 1 161 ? 6.285 -29.438 -15.016 1 80.19 161 ASP A CA 1
ATOM 1232 C C . ASP A 1 161 ? 7.02 -30.766 -15.062 1 80.19 161 ASP A C 1
ATOM 1234 O O . ASP A 1 161 ? 7.82 -31.078 -14.18 1 80.19 161 ASP A O 1
ATOM 1238 N N . MET A 1 162 ? 6.777 -31.438 -16.094 1 76.25 162 MET A N 1
ATOM 1239 C CA . MET A 1 162 ? 7.41 -32.75 -16.234 1 76.25 162 MET A CA 1
ATOM 1240 C C . MET A 1 162 ? 8.898 -32.594 -16.516 1 76.25 162 MET A C 1
ATOM 1242 O O . MET A 1 162 ? 9.719 -33.344 -15.977 1 76.25 162 MET A O 1
ATOM 1246 N N . TYR A 1 163 ? 9.219 -31.656 -17.281 1 73.44 163 TYR A N 1
ATOM 1247 C CA . TYR A 1 163 ? 10.625 -31.406 -17.578 1 73.44 163 TYR A CA 1
ATOM 1248 C C . TYR A 1 163 ? 11.383 -30.969 -16.328 1 73.44 163 TYR A C 1
ATOM 1250 O O . TYR A 1 163 ? 12.469 -31.484 -16.047 1 73.44 163 TYR A O 1
ATOM 1258 N N . ALA A 1 164 ? 10.805 -30.016 -15.68 1 76 164 ALA A N 1
ATOM 1259 C CA . ALA A 1 164 ? 11.438 -29.531 -14.445 1 76 164 ALA A CA 1
ATOM 1260 C C . ALA A 1 164 ? 11.594 -30.672 -13.445 1 76 164 ALA A C 1
ATOM 1262 O O . ALA A 1 164 ? 12.625 -30.781 -12.773 1 76 164 ALA A O 1
ATOM 1263 N N . GLY A 1 165 ? 10.617 -31.5 -13.344 1 75.06 165 GLY A N 1
ATOM 1264 C CA . GLY A 1 165 ? 10.688 -32.656 -12.477 1 75.06 165 GLY A CA 1
ATOM 1265 C C . GLY A 1 165 ? 11.758 -33.656 -12.891 1 75.06 165 GLY A C 1
ATOM 1266 O O . GLY A 1 165 ? 12.438 -34.219 -12.039 1 75.06 165 GLY A O 1
ATOM 1267 N N . ALA A 1 166 ? 11.898 -33.75 -14.141 1 71.44 166 ALA A N 1
ATOM 1268 C CA . ALA A 1 166 ? 12.891 -34.688 -14.68 1 71.44 166 ALA A CA 1
ATOM 1269 C C . ALA A 1 166 ? 14.312 -34.219 -14.352 1 71.44 166 ALA A C 1
ATOM 1271 O O . ALA A 1 166 ? 15.164 -35.031 -13.977 1 71.44 166 ALA A O 1
ATOM 1272 N N . ILE A 1 167 ? 14.547 -32.969 -14.539 1 69.75 167 ILE A N 1
ATOM 1273 C CA . ILE A 1 167 ? 15.859 -32.438 -14.234 1 69.75 167 ILE A CA 1
ATOM 1274 C C . ILE A 1 167 ? 16.188 -32.688 -12.766 1 69.75 167 ILE A C 1
ATOM 1276 O O . ILE A 1 167 ? 17.312 -33.062 -12.438 1 69.75 167 ILE A O 1
ATOM 1280 N N . PHE A 1 168 ? 15.266 -32.562 -12.008 1 73.56 168 PHE A N 1
ATOM 1281 C CA . PHE A 1 168 ? 15.477 -32.719 -10.57 1 73.56 168 PHE A CA 1
ATOM 1282 C C . PHE A 1 168 ? 15.758 -34.188 -10.234 1 73.56 168 PHE A C 1
ATOM 1284 O O . PHE A 1 168 ? 16.672 -34.469 -9.461 1 73.56 168 PHE A O 1
ATOM 1291 N N . ILE A 1 169 ? 14.938 -35.031 -10.742 1 71.5 169 ILE A N 1
ATOM 1292 C CA . ILE A 1 169 ? 15.07 -36.438 -10.438 1 71.5 169 ILE A CA 1
ATOM 1293 C C . ILE A 1 169 ? 16.391 -36.969 -10.977 1 71.5 169 ILE A C 1
ATOM 1295 O O . ILE A 1 169 ? 17.094 -37.719 -10.305 1 71.5 169 ILE A O 1
ATOM 1299 N N . GLN A 1 170 ? 16.703 -36.5 -12.094 1 69 170 GLN A N 1
ATOM 1300 C CA . GLN A 1 170 ? 17.969 -36.938 -12.703 1 69 170 GLN A CA 1
ATOM 1301 C C . GLN A 1 170 ? 19.156 -36.438 -11.914 1 69 170 GLN A C 1
ATOM 1303 O O . GLN A 1 170 ? 20.109 -37.188 -11.656 1 69 170 GLN A O 1
ATOM 1308 N N . GLN A 1 171 ? 19.078 -35.281 -11.547 1 67.31 171 GLN A N 1
ATOM 1309 C CA . GLN A 1 171 ? 20.234 -34.656 -10.898 1 67.31 171 GLN A CA 1
ATOM 1310 C C . GLN A 1 171 ? 20.328 -35.094 -9.43 1 67.31 171 GLN A C 1
ATOM 1312 O O . GLN A 1 171 ? 21.422 -35.25 -8.898 1 67.31 171 GLN A O 1
ATOM 1317 N N . SER A 1 172 ? 19.266 -35.344 -8.859 1 67.69 172 SER A N 1
ATOM 1318 C CA . SER A 1 172 ? 19.281 -35.594 -7.418 1 67.69 172 SER A CA 1
ATOM 1319 C C . SER A 1 172 ? 19.266 -37.062 -7.105 1 67.69 172 SER A C 1
ATOM 1321 O O . SER A 1 172 ? 19.875 -37.5 -6.129 1 67.69 172 SER A O 1
ATOM 1323 N N . LEU A 1 173 ? 18.5 -37.844 -7.875 1 68.62 173 LEU A N 1
ATOM 1324 C CA . LEU A 1 173 ? 18.281 -39.219 -7.48 1 68.62 173 LEU A CA 1
ATOM 1325 C C . LEU A 1 173 ? 19.016 -40.188 -8.414 1 68.62 173 LEU A C 1
ATOM 1327 O O . LEU A 1 173 ? 19.109 -41.375 -8.141 1 68.62 173 LEU A O 1
ATOM 1331 N N . HIS A 1 174 ? 19.688 -39.688 -9.383 1 68.38 174 HIS A N 1
ATOM 1332 C CA . HIS A 1 174 ? 20.406 -40.469 -10.359 1 68.38 174 HIS A CA 1
ATOM 1333 C C . HIS A 1 174 ? 19.578 -41.688 -10.805 1 68.38 174 HIS A C 1
ATOM 1335 O O . HIS A 1 174 ? 20.094 -42.781 -10.93 1 68.38 174 HIS A O 1
ATOM 1341 N N . LEU A 1 175 ? 18.312 -41.531 -10.742 1 69.12 175 LEU A N 1
ATOM 1342 C CA . LEU A 1 175 ? 17.406 -42.531 -11.234 1 69.12 175 LEU A CA 1
ATOM 1343 C C . LEU A 1 175 ? 17.078 -42.312 -12.711 1 69.12 175 LEU A C 1
ATOM 1345 O O . LEU A 1 175 ? 17.203 -41.188 -13.211 1 69.12 175 LEU A O 1
ATOM 1349 N N . ASP A 1 176 ? 16.781 -43.438 -13.25 1 65.69 176 ASP A N 1
ATOM 1350 C CA . ASP A 1 176 ? 16.328 -43.312 -14.633 1 65.69 176 ASP A CA 1
ATOM 1351 C C . ASP A 1 176 ? 15.133 -42.344 -14.727 1 65.69 176 ASP A C 1
ATOM 1353 O O . ASP A 1 176 ? 14.203 -42.438 -13.922 1 65.69 176 ASP A O 1
ATOM 1357 N N . LEU A 1 177 ? 15.219 -41.438 -15.609 1 66 177 LEU A N 1
ATOM 1358 C CA . LEU A 1 177 ? 14.227 -40.406 -15.797 1 66 177 LEU A CA 1
ATOM 1359 C C . LEU A 1 177 ? 12.836 -41 -16 1 66 177 LEU A C 1
ATOM 1361 O O . LEU A 1 177 ? 11.875 -40.594 -15.359 1 66 177 LEU A O 1
ATOM 1365 N N . TYR A 1 178 ? 12.688 -41.969 -16.891 1 68.12 178 TYR A N 1
ATOM 1366 C CA . TYR A 1 178 ? 11.391 -42.531 -17.266 1 68.12 178 TYR A CA 1
ATOM 1367 C C . TYR A 1 178 ? 10.766 -43.312 -16.125 1 68.12 178 TYR A C 1
ATOM 1369 O O . TYR A 1 178 ? 9.57 -43.188 -15.852 1 68.12 178 TYR A O 1
ATOM 1377 N N . LEU A 1 179 ? 11.586 -44 -15.438 1 70.06 179 LEU A N 1
ATOM 1378 C CA . LEU A 1 179 ? 11.062 -44.781 -14.32 1 70.06 179 LEU A CA 1
ATOM 1379 C C . LEU A 1 179 ? 10.57 -43.875 -13.203 1 70.06 179 LEU A C 1
ATOM 1381 O O . LEU A 1 179 ? 9.516 -44.125 -12.617 1 70.06 179 LEU A O 1
ATOM 1385 N N . SER A 1 180 ? 11.328 -42.875 -13.008 1 70.19 180 SER A N 1
ATOM 1386 C CA . SER A 1 180 ? 10.969 -41.938 -11.938 1 70.19 180 SER A CA 1
ATOM 1387 C C . SER A 1 180 ? 9.711 -41.156 -12.297 1 70.19 180 SER A C 1
ATOM 1389 O O . SER A 1 180 ? 8.82 -40.969 -11.461 1 70.19 180 SER A O 1
ATOM 1391 N N . VAL A 1 181 ? 9.633 -40.75 -13.484 1 72.19 181 VAL A N 1
ATOM 1392 C CA . VAL A 1 181 ? 8.5 -39.938 -13.922 1 72.19 181 VAL A CA 1
ATOM 1393 C C . VAL A 1 181 ? 7.238 -40.812 -13.953 1 72.19 181 VAL A C 1
ATOM 1395 O O . VAL A 1 181 ? 6.18 -40.375 -13.492 1 72.19 181 VAL A O 1
ATOM 1398 N N . VAL A 1 182 ? 7.387 -41.969 -14.453 1 73.88 182 VAL A N 1
ATOM 1399 C CA . VAL A 1 182 ? 6.242 -42.875 -14.555 1 73.88 182 VAL A CA 1
ATOM 1400 C C . VAL A 1 182 ? 5.738 -43.25 -13.156 1 73.88 182 VAL A C 1
ATOM 1402 O O . VAL A 1 182 ? 4.531 -43.281 -12.914 1 73.88 182 VAL A O 1
ATOM 1405 N N . GLY A 1 183 ? 6.68 -43.562 -12.312 1 72.88 183 GLY A N 1
ATOM 1406 C CA . GLY A 1 183 ? 6.289 -43.875 -10.945 1 72.88 183 GLY A CA 1
ATOM 1407 C C . GLY A 1 183 ? 5.574 -42.719 -10.266 1 72.88 183 GLY A C 1
ATOM 1408 O O . GLY A 1 183 ? 4.543 -42.906 -9.617 1 72.88 183 GLY A O 1
ATOM 1409 N N . LEU A 1 184 ? 6.094 -41.562 -10.406 1 76.5 184 LEU A N 1
ATOM 1410 C CA . LEU A 1 184 ? 5.508 -40.375 -9.812 1 76.5 184 LEU A CA 1
ATOM 1411 C C . LEU A 1 184 ? 4.121 -40.125 -10.391 1 76.5 184 LEU A C 1
ATOM 1413 O O . LEU A 1 184 ? 3.189 -39.781 -9.648 1 76.5 184 LEU A O 1
ATOM 1417 N N . LEU A 1 185 ? 3.99 -40.219 -11.695 1 78.94 185 LEU A N 1
ATOM 1418 C CA . LEU A 1 185 ? 2.717 -40 -12.359 1 78.94 185 LEU A CA 1
ATOM 1419 C C . LEU A 1 185 ? 1.686 -41.031 -11.945 1 78.94 185 LEU A C 1
ATOM 1421 O O . LEU A 1 185 ? 0.501 -40.719 -11.797 1 78.94 185 LEU A O 1
ATOM 1425 N N . ALA A 1 186 ? 2.186 -42.219 -11.766 1 76.94 186 ALA A N 1
ATOM 1426 C CA . ALA A 1 186 ? 1.279 -43.281 -11.367 1 76.94 186 ALA A CA 1
ATOM 1427 C C . ALA A 1 186 ? 0.693 -43.031 -9.984 1 76.94 186 ALA A C 1
ATOM 1429 O O . ALA A 1 186 ? -0.514 -43.156 -9.773 1 76.94 186 ALA A O 1
ATOM 1430 N N . ILE A 1 187 ? 1.49 -42.656 -9.102 1 75.56 187 ILE A N 1
ATOM 1431 C CA . ILE A 1 187 ? 1.028 -42.344 -7.754 1 75.56 187 ILE A CA 1
ATOM 1432 C C . ILE A 1 187 ? 0.078 -41.156 -7.777 1 75.56 187 ILE A C 1
ATOM 1434 O O . ILE A 1 187 ? -0.975 -41.188 -7.137 1 75.56 187 ILE A O 1
ATOM 1438 N N . THR A 1 188 ? 0.493 -40.156 -8.477 1 77.81 188 THR A N 1
ATOM 1439 C CA . THR A 1 188 ? -0.301 -38.938 -8.594 1 77.81 188 THR A CA 1
ATOM 1440 C C . THR A 1 188 ? -1.661 -39.25 -9.219 1 77.81 188 THR A C 1
ATOM 1442 O O . THR A 1 188 ? -2.688 -38.75 -8.758 1 77.81 188 THR A O 1
ATOM 1445 N N . ALA A 1 189 ? -1.575 -40.031 -10.219 1 80 189 ALA A N 1
ATOM 1446 C CA . ALA A 1 189 ? -2.803 -40.375 -10.922 1 80 189 ALA A CA 1
ATOM 1447 C C . ALA A 1 189 ? -3.725 -41.219 -10.031 1 80 189 ALA A C 1
ATOM 1449 O O . ALA A 1 189 ? -4.949 -41.062 -10.086 1 80 189 ALA A O 1
ATOM 1450 N N . LEU A 1 190 ? -3.258 -42 -9.234 1 80.12 190 LEU A N 1
ATOM 1451 C CA . LEU A 1 190 ? -4.047 -42.906 -8.406 1 80.12 190 LEU A CA 1
ATOM 1452 C C . LEU A 1 190 ? -4.953 -42.125 -7.461 1 80.12 190 LEU A C 1
ATOM 1454 O O . LEU A 1 190 ? -6.168 -42.375 -7.43 1 80.12 190 LEU A O 1
ATOM 1458 N N . TYR A 1 191 ? -4.402 -41.219 -6.715 1 79.12 191 TYR A N 1
ATOM 1459 C CA . TYR A 1 191 ? -5.266 -40.562 -5.754 1 79.12 191 TYR A CA 1
ATOM 1460 C C . TYR A 1 191 ? -6.094 -39.469 -6.434 1 79.12 191 TYR A C 1
ATOM 1462 O O . TYR A 1 191 ? -7.117 -39.031 -5.898 1 79.12 191 TYR A O 1
ATOM 1470 N N . THR A 1 192 ? -5.652 -39.031 -7.605 1 81.25 192 THR A N 1
ATOM 1471 C CA . THR A 1 192 ? -6.457 -38.062 -8.344 1 81.25 192 THR A CA 1
ATOM 1472 C C . THR A 1 192 ? -7.695 -38.719 -8.938 1 81.25 192 THR A C 1
ATOM 1474 O O . THR A 1 192 ? -8.797 -38.188 -8.852 1 81.25 192 THR A O 1
ATOM 1477 N N . VAL A 1 193 ? -7.445 -39.906 -9.516 1 81.44 193 VAL A N 1
ATOM 1478 C CA . VAL A 1 193 ? -8.531 -40.625 -10.164 1 81.44 193 VAL A CA 1
ATOM 1479 C C . VAL A 1 193 ? -9.516 -41.125 -9.102 1 81.44 193 VAL A C 1
ATOM 1481 O O . VAL A 1 193 ? -10.734 -41.031 -9.289 1 81.44 193 VAL A O 1
ATOM 1484 N N . ALA A 1 194 ? -9.047 -41.469 -8.008 1 79.31 194 ALA A N 1
ATOM 1485 C CA . ALA A 1 194 ? -9.891 -42.094 -6.992 1 79.31 194 ALA A CA 1
ATOM 1486 C C . ALA A 1 194 ? -10.648 -41.031 -6.195 1 79.31 194 ALA A C 1
ATOM 1488 O O . ALA A 1 194 ? -11.844 -41.188 -5.926 1 79.31 194 ALA A O 1
ATOM 1489 N N . GLY A 1 195 ? -10.094 -40.062 -5.844 1 81.56 195 GLY A N 1
ATOM 1490 C CA . GLY A 1 195 ? -10.672 -39.156 -4.848 1 81.56 195 GLY A CA 1
ATOM 1491 C C . GLY A 1 195 ? -11.234 -37.875 -5.445 1 81.56 195 GLY A C 1
ATOM 1492 O O . GLY A 1 195 ? -12 -37.156 -4.789 1 81.56 195 GLY A O 1
ATOM 1493 N N . GLY A 1 196 ? -10.953 -37.531 -6.648 1 86.69 196 GLY A N 1
ATOM 1494 C CA . GLY A 1 196 ? -11.461 -36.312 -7.258 1 86.69 196 GLY A CA 1
ATOM 1495 C C . GLY A 1 196 ? -10.828 -35.062 -6.699 1 86.69 196 GLY A C 1
ATOM 1496 O O . GLY A 1 196 ? -9.695 -35.094 -6.203 1 86.69 196 GLY A O 1
ATOM 1497 N N . LEU A 1 197 ? -11.594 -33.938 -6.742 1 90.25 197 LEU A N 1
ATOM 1498 C CA . LEU A 1 197 ? -11.047 -32.625 -6.383 1 90.25 197 LEU A CA 1
ATOM 1499 C C . LEU A 1 197 ? -10.781 -32.531 -4.883 1 90.25 197 LEU A C 1
ATOM 1501 O O . LEU A 1 197 ? -9.805 -31.922 -4.453 1 90.25 197 LEU A O 1
ATOM 1505 N N . ALA A 1 198 ? -11.625 -33.156 -4.074 1 91.19 198 ALA A N 1
ATOM 1506 C CA . ALA A 1 198 ? -11.438 -33.125 -2.627 1 91.19 198 ALA A CA 1
ATOM 1507 C C . ALA A 1 198 ? -10.102 -33.719 -2.229 1 91.19 198 ALA A C 1
ATOM 1509 O O . ALA A 1 198 ? -9.367 -33.156 -1.413 1 91.19 198 ALA A O 1
ATOM 1510 N N . ALA A 1 199 ? -9.812 -34.844 -2.828 1 89.12 199 ALA A N 1
ATOM 1511 C CA . ALA A 1 199 ? -8.531 -35.5 -2.555 1 89.12 199 ALA A CA 1
ATOM 1512 C C . ALA A 1 199 ? -7.367 -34.594 -2.98 1 89.12 199 ALA A C 1
ATOM 1514 O O . ALA A 1 199 ? -6.355 -34.531 -2.279 1 89.12 199 ALA A O 1
ATOM 1515 N N . VAL A 1 200 ? -7.523 -34 -4.043 1 90.94 200 VAL A N 1
ATOM 1516 C CA . VAL A 1 200 ? -6.477 -33.125 -4.555 1 90.94 200 VAL A CA 1
ATOM 1517 C C . VAL A 1 200 ? -6.27 -31.938 -3.605 1 90.94 200 VAL A C 1
ATOM 1519 O O . VAL A 1 200 ? -5.137 -31.609 -3.25 1 90.94 200 VAL A O 1
ATOM 1522 N N . ILE A 1 201 ? -7.301 -31.328 -3.111 1 93.88 201 ILE A N 1
ATOM 1523 C CA . ILE A 1 201 ? -7.219 -30.156 -2.26 1 93.88 201 ILE A CA 1
ATOM 1524 C C . ILE A 1 201 ? -6.582 -30.516 -0.922 1 93.88 201 ILE A C 1
ATOM 1526 O O . ILE A 1 201 ? -5.715 -29.797 -0.42 1 93.88 201 ILE A O 1
ATOM 1530 N N . TYR A 1 202 ? -6.898 -31.641 -0.376 1 92.31 202 TYR A N 1
ATOM 1531 C CA . TYR A 1 202 ? -6.352 -32.031 0.918 1 92.31 202 TYR A CA 1
ATOM 1532 C C . TYR A 1 202 ? -4.891 -32.438 0.79 1 92.31 202 TYR A C 1
ATOM 1534 O O . TYR A 1 202 ? -4.078 -32.156 1.673 1 92.31 202 TYR A O 1
ATOM 1542 N N . THR A 1 203 ? -4.59 -33.156 -0.246 1 92.12 203 THR A N 1
ATOM 1543 C CA . THR A 1 203 ? -3.186 -33.469 -0.464 1 92.12 203 THR A CA 1
ATOM 1544 C C . THR A 1 203 ? -2.371 -32.219 -0.739 1 92.12 203 THR A C 1
ATOM 1546 O O . THR A 1 203 ? -1.223 -32.125 -0.305 1 92.12 203 THR A O 1
ATOM 1549 N N . ASP A 1 204 ? -2.959 -31.266 -1.43 1 94.38 204 ASP A N 1
ATOM 1550 C CA . ASP A 1 204 ? -2.318 -29.969 -1.654 1 94.38 204 ASP A CA 1
ATOM 1551 C C . ASP A 1 204 ? -2.021 -29.266 -0.332 1 94.38 204 ASP A C 1
ATOM 1553 O O . ASP A 1 204 ? -0.967 -28.656 -0.176 1 94.38 204 ASP A O 1
ATOM 1557 N N . ALA A 1 205 ? -2.986 -29.344 0.542 1 94.69 205 ALA A N 1
ATOM 1558 C CA . ALA A 1 205 ? -2.805 -28.719 1.848 1 94.69 205 ALA A CA 1
ATOM 1559 C C . ALA A 1 205 ? -1.608 -29.312 2.582 1 94.69 205 ALA A C 1
ATOM 1561 O O . ALA A 1 205 ? -0.788 -28.578 3.143 1 94.69 205 ALA A O 1
ATOM 1562 N N . LEU A 1 206 ? -1.559 -30.609 2.506 1 93 206 LEU A N 1
ATOM 1563 C CA . LEU A 1 206 ? -0.429 -31.297 3.117 1 93 206 LEU A CA 1
ATOM 1564 C C . LEU A 1 206 ? 0.878 -30.922 2.432 1 93 206 LEU A C 1
ATOM 1566 O O . LEU A 1 206 ? 1.864 -30.594 3.102 1 93 206 LEU A O 1
ATOM 1570 N N . GLN A 1 207 ? 0.868 -30.953 1.173 1 93.31 207 GLN A N 1
ATOM 1571 C CA . GLN A 1 207 ? 2.062 -30.641 0.392 1 93.31 207 GLN A CA 1
ATOM 1572 C C . GLN A 1 207 ? 2.521 -29.203 0.628 1 93.31 207 GLN A C 1
ATOM 1574 O O . GLN A 1 207 ? 3.723 -28.938 0.676 1 93.31 207 GLN A O 1
ATOM 1579 N N . THR A 1 208 ? 1.603 -28.281 0.779 1 95.56 208 THR A N 1
ATOM 1580 C CA . THR A 1 208 ? 1.949 -26.906 1.072 1 95.56 208 THR A CA 1
ATOM 1581 C C . THR A 1 208 ? 2.705 -26.797 2.395 1 95.56 208 THR A C 1
ATOM 1583 O O . THR A 1 208 ? 3.719 -26.109 2.484 1 95.56 208 THR A O 1
ATOM 1586 N N . GLY A 1 209 ? 2.217 -27.516 3.406 1 94.69 209 GLY A N 1
ATOM 1587 C CA . GLY A 1 209 ? 2.906 -27.547 4.688 1 94.69 209 GLY A CA 1
ATOM 1588 C C . GLY A 1 209 ? 4.332 -28.047 4.59 1 94.69 209 GLY A C 1
ATOM 1589 O O . GLY A 1 209 ? 5.254 -27.438 5.125 1 94.69 209 GLY A O 1
ATOM 1590 N N . ILE A 1 210 ? 4.48 -29.125 3.828 1 92.5 210 ILE A N 1
ATOM 1591 C CA . ILE A 1 210 ? 5.793 -29.734 3.648 1 92.5 210 ILE A CA 1
ATOM 1592 C C . ILE A 1 210 ? 6.695 -28.781 2.859 1 92.5 210 ILE A C 1
ATOM 1594 O O . ILE A 1 210 ? 7.863 -28.594 3.213 1 92.5 210 ILE A O 1
ATOM 1598 N N . MET A 1 211 ? 6.172 -28.172 1.833 1 94.19 211 MET A N 1
ATOM 1599 C CA . MET A 1 211 ? 6.922 -27.234 0.994 1 94.19 211 MET A CA 1
ATOM 1600 C C . MET A 1 211 ? 7.43 -26.047 1.812 1 94.19 211 MET A C 1
ATOM 1602 O O . MET A 1 211 ? 8.602 -25.672 1.708 1 94.19 211 MET A O 1
ATOM 1606 N N . LEU A 1 212 ? 6.582 -25.531 2.658 1 95.19 212 LEU A N 1
ATOM 1607 C CA . LEU A 1 212 ? 6.949 -24.359 3.436 1 95.19 212 LEU A CA 1
ATOM 1608 C C . LEU A 1 212 ? 7.988 -24.703 4.492 1 95.19 212 LEU A C 1
ATOM 1610 O O . LEU A 1 212 ? 8.969 -23.969 4.668 1 95.19 212 LEU A O 1
ATOM 1614 N N . LEU A 1 213 ? 7.789 -25.828 5.137 1 94.12 213 LEU A N 1
ATOM 1615 C CA . LEU A 1 213 ? 8.734 -26.234 6.16 1 94.12 213 LEU A CA 1
ATOM 1616 C C . LEU A 1 213 ? 10.125 -26.469 5.562 1 94.12 213 LEU A C 1
ATOM 1618 O O . LEU A 1 213 ? 11.125 -25.984 6.102 1 94.12 213 LEU A O 1
ATOM 1622 N N . GLY A 1 214 ? 10.148 -27.203 4.477 1 94.38 214 GLY A N 1
ATOM 1623 C CA . GLY A 1 214 ? 11.422 -27.453 3.814 1 94.38 214 GLY A CA 1
ATOM 1624 C C . GLY A 1 214 ? 12.055 -26.203 3.236 1 94.38 214 GLY A C 1
ATOM 1625 O O . GLY A 1 214 ? 13.258 -25.984 3.391 1 94.38 214 GLY A O 1
ATOM 1626 N N . ALA A 1 215 ? 11.273 -25.359 2.602 1 95.81 215 ALA A N 1
ATOM 1627 C CA . ALA A 1 215 ? 11.789 -24.172 1.938 1 95.81 215 ALA A CA 1
ATOM 1628 C C . ALA A 1 215 ? 12.305 -23.156 2.955 1 95.81 215 ALA A C 1
ATOM 1630 O O . ALA A 1 215 ? 13.32 -22.5 2.725 1 95.81 215 ALA A O 1
ATOM 1631 N N . PHE A 1 216 ? 11.625 -23.016 4.09 1 96.62 216 PHE A N 1
ATOM 1632 C CA . PHE A 1 216 ? 12.094 -22.125 5.141 1 96.62 216 PHE A CA 1
ATOM 1633 C C . PHE A 1 216 ? 13.414 -22.625 5.73 1 96.62 216 PHE A C 1
ATOM 1635 O O . PHE A 1 216 ? 14.289 -21.828 6.07 1 96.62 216 PHE A O 1
ATOM 1642 N N . THR A 1 217 ? 13.477 -23.922 5.859 1 95.56 217 THR A N 1
ATOM 1643 C CA . THR A 1 217 ? 14.711 -24.516 6.359 1 95.56 217 THR A CA 1
ATOM 1644 C C . THR A 1 217 ? 15.875 -24.203 5.418 1 95.56 217 THR A C 1
ATOM 1646 O O . THR A 1 217 ? 16.938 -23.781 5.863 1 95.56 217 THR A O 1
ATOM 1649 N N . LEU A 1 218 ? 15.648 -24.422 4.156 1 96.69 218 LEU A N 1
ATOM 1650 C CA . LEU A 1 218 ? 16.703 -24.125 3.182 1 96.69 218 LEU A CA 1
ATOM 1651 C C . LEU A 1 218 ? 17.047 -22.641 3.186 1 96.69 218 LEU A C 1
ATOM 1653 O O . LEU A 1 218 ? 18.219 -22.281 3.053 1 96.69 218 LEU A O 1
ATOM 1657 N N . MET A 1 219 ? 16.062 -21.797 3.279 1 97.19 219 MET A N 1
ATOM 1658 C CA . MET A 1 219 ? 16.297 -20.359 3.344 1 97.19 219 MET A CA 1
ATOM 1659 C C . MET A 1 219 ? 17.219 -20 4.5 1 97.19 219 MET A C 1
ATOM 1661 O O . MET A 1 219 ? 18.172 -19.25 4.324 1 97.19 219 MET A O 1
ATOM 1665 N N . GLY A 1 220 ? 16.953 -20.531 5.676 1 96.56 220 GLY A N 1
ATOM 1666 C CA . GLY A 1 220 ? 17.797 -20.281 6.84 1 96.56 220 GLY A CA 1
ATOM 1667 C C . GLY A 1 220 ? 19.234 -20.688 6.637 1 96.56 220 GLY A C 1
ATOM 1668 O O . GLY A 1 220 ? 20.156 -19.922 6.914 1 96.56 220 GLY A O 1
ATOM 1669 N N . TYR A 1 221 ? 19.469 -21.891 6.09 1 96.56 221 TYR A N 1
ATOM 1670 C CA . TYR A 1 221 ? 20.828 -22.391 5.828 1 96.56 221 TYR A CA 1
ATOM 1671 C C . TYR A 1 221 ? 21.516 -21.531 4.77 1 96.56 221 TYR A C 1
ATOM 1673 O O . TYR A 1 221 ? 22.719 -21.297 4.848 1 96.56 221 TYR A O 1
ATOM 1681 N N . SER A 1 222 ? 20.719 -21.094 3.797 1 97.56 222 SER A N 1
ATOM 1682 C CA . SER A 1 222 ? 21.266 -20.281 2.717 1 97.56 222 SER A CA 1
ATOM 1683 C C . SER A 1 222 ? 21.797 -18.953 3.242 1 97.56 222 SER A C 1
ATOM 1685 O O . SER A 1 222 ? 22.938 -18.578 2.961 1 97.56 222 SER A O 1
ATOM 1687 N N . PHE A 1 223 ? 21.047 -18.281 4.012 1 97.25 223 PHE A N 1
ATOM 1688 C CA . PHE A 1 223 ? 21.469 -16.984 4.535 1 97.25 223 PHE A CA 1
ATOM 1689 C C . PHE A 1 223 ? 22.625 -17.141 5.512 1 97.25 223 PHE A C 1
ATOM 1691 O O . PHE A 1 223 ? 23.516 -16.281 5.566 1 97.25 223 PHE A O 1
ATOM 1698 N N . ALA A 1 224 ? 22.562 -18.188 6.262 1 96.31 224 ALA A N 1
ATOM 1699 C CA . ALA A 1 224 ? 23.672 -18.438 7.191 1 96.31 224 ALA A CA 1
ATOM 1700 C C . ALA A 1 224 ? 24.984 -18.656 6.441 1 96.31 224 ALA A C 1
ATOM 1702 O O . ALA A 1 224 ? 26.047 -18.25 6.918 1 96.31 224 ALA A O 1
ATOM 1703 N N . ALA A 1 225 ? 24.922 -19.203 5.293 1 96.94 225 ALA A N 1
ATOM 1704 C CA . ALA A 1 225 ? 26.109 -19.562 4.523 1 96.94 225 ALA A CA 1
ATOM 1705 C C . ALA A 1 225 ? 26.766 -18.312 3.93 1 96.94 225 ALA A C 1
ATOM 1707 O O . ALA A 1 225 ? 27.969 -18.312 3.654 1 96.94 225 ALA A O 1
ATOM 1708 N N . VAL A 1 226 ? 26.031 -17.25 3.707 1 97.5 226 VAL A N 1
ATOM 1709 C CA . VAL A 1 226 ? 26.594 -16.109 2.996 1 97.5 226 VAL A CA 1
ATOM 1710 C C . VAL A 1 226 ? 26.641 -14.898 3.922 1 97.5 226 VAL A C 1
ATOM 1712 O O . VAL A 1 226 ? 27.078 -13.812 3.518 1 97.5 226 VAL A O 1
ATOM 1715 N N . GLY A 1 227 ? 26.172 -14.977 5.102 1 96 227 GLY A N 1
ATOM 1716 C CA . GLY A 1 227 ? 26.25 -13.891 6.059 1 96 227 GLY A CA 1
ATOM 1717 C C . GLY A 1 227 ? 25.016 -13 6.035 1 96 227 GLY A C 1
ATOM 1718 O O . GLY A 1 227 ? 25.125 -11.781 6.188 1 96 227 GLY A O 1
ATOM 1719 N N . GLY A 1 228 ? 23.969 -13.617 5.707 1 94.88 228 GLY A N 1
ATOM 1720 C CA . GLY A 1 228 ? 22.734 -12.859 5.742 1 94.88 228 GLY A CA 1
ATOM 1721 C C . GLY A 1 228 ? 22.469 -12.078 4.473 1 94.88 228 GLY A C 1
ATOM 1722 O O . GLY A 1 228 ? 23.078 -12.344 3.436 1 94.88 228 GLY A O 1
ATOM 1723 N N . MET A 1 229 ? 21.516 -11.102 4.582 1 93.94 229 MET A N 1
ATOM 1724 C CA . MET A 1 229 ? 21.109 -10.312 3.426 1 93.94 229 MET A CA 1
ATOM 1725 C C . MET A 1 229 ? 22.234 -9.383 2.984 1 93.94 229 MET A C 1
ATOM 1727 O O . MET A 1 229 ? 22.469 -9.188 1.788 1 93.94 229 MET A O 1
ATOM 1731 N N . GLU A 1 230 ? 22.922 -8.797 3.883 1 92.62 230 GLU A N 1
ATOM 1732 C CA . GLU A 1 230 ? 24.047 -7.922 3.564 1 92.62 230 GLU A CA 1
ATOM 1733 C C . GLU A 1 230 ? 25.172 -8.68 2.859 1 92.62 230 GLU A C 1
ATOM 1735 O O . GLU A 1 230 ? 25.734 -8.195 1.885 1 92.62 230 GLU A O 1
ATOM 1740 N N . GLY A 1 231 ? 25.391 -9.883 3.375 1 96.25 231 GLY A N 1
ATOM 1741 C CA . GLY A 1 231 ? 26.375 -10.719 2.711 1 96.25 231 GLY A CA 1
ATOM 1742 C C . GLY A 1 231 ? 25.984 -11.086 1.291 1 96.25 231 GLY A C 1
ATOM 1743 O O . GLY A 1 231 ? 26.828 -11.094 0.392 1 96.25 231 GLY A O 1
ATOM 1744 N N . LEU A 1 232 ? 24.766 -11.391 1.104 1 97.62 232 LEU A N 1
ATOM 1745 C CA . LEU A 1 232 ? 24.266 -11.734 -0.225 1 97.62 232 LEU A CA 1
ATOM 1746 C C . LEU A 1 232 ? 24.422 -10.555 -1.182 1 97.62 232 LEU A C 1
ATOM 1748 O O . LEU A 1 232 ? 24.859 -10.727 -2.318 1 97.62 232 LEU A O 1
ATOM 1752 N N . LYS A 1 233 ? 24.094 -9.328 -0.755 1 95.31 233 LYS A N 1
ATOM 1753 C CA . LYS A 1 233 ? 24.141 -8.133 -1.594 1 95.31 233 LYS A CA 1
ATOM 1754 C C . LYS A 1 233 ? 25.578 -7.828 -2.014 1 95.31 233 LYS A C 1
ATOM 1756 O O . LYS A 1 233 ? 25.812 -7.348 -3.125 1 95.31 233 LYS A O 1
ATOM 1761 N N . GLU A 1 234 ? 26.469 -8.148 -1.2 1 95.62 234 GLU A N 1
ATOM 1762 C CA . GLU A 1 234 ? 27.875 -7.891 -1.494 1 95.62 234 GLU A CA 1
ATOM 1763 C C . GLU A 1 234 ? 28.453 -8.992 -2.375 1 95.62 234 GLU A C 1
ATOM 1765 O O . GLU A 1 234 ? 29.094 -8.703 -3.391 1 95.62 234 GLU A O 1
ATOM 1770 N N . LYS A 1 235 ? 28.188 -10.227 -2.09 1 97.44 235 LYS A N 1
ATOM 1771 C CA . LYS A 1 235 ? 28.859 -11.359 -2.717 1 97.44 235 LYS A CA 1
ATOM 1772 C C . LYS A 1 235 ? 28.219 -11.703 -4.062 1 97.44 235 LYS A C 1
ATOM 1774 O O . LYS A 1 235 ? 28.875 -12.281 -4.934 1 97.44 235 LYS A O 1
ATOM 1779 N N . TYR A 1 236 ? 27.016 -11.352 -4.25 1 97.69 236 TYR A N 1
ATOM 1780 C CA . TYR A 1 236 ? 26.328 -11.711 -5.488 1 97.69 236 TYR A CA 1
ATOM 1781 C C . TYR A 1 236 ? 27.016 -11.086 -6.695 1 97.69 236 TYR A C 1
ATOM 1783 O O . TYR A 1 236 ? 27.188 -11.734 -7.727 1 97.69 236 TYR A O 1
ATOM 1791 N N . PHE A 1 237 ? 27.422 -9.852 -6.566 1 95.88 237 PHE A N 1
ATOM 1792 C CA . PHE A 1 237 ? 28.047 -9.133 -7.68 1 95.88 237 PHE A CA 1
ATOM 1793 C C . PHE A 1 237 ? 29.438 -9.664 -7.961 1 95.88 237 PHE A C 1
ATOM 1795 O O . PHE A 1 237 ? 29.969 -9.484 -9.062 1 95.88 237 PHE A O 1
ATOM 1802 N N . LEU A 1 238 ? 29.984 -10.406 -7.02 1 94.44 238 LEU A N 1
ATOM 1803 C CA . LEU A 1 238 ? 31.328 -10.945 -7.148 1 94.44 238 LEU A CA 1
ATOM 1804 C C . LEU A 1 238 ? 31.297 -12.406 -7.586 1 94.44 238 LEU A C 1
ATOM 1806 O O . LEU A 1 238 ? 32.344 -13 -7.859 1 94.44 238 LEU A O 1
ATOM 1810 N N . ALA A 1 239 ? 30.109 -12.953 -7.707 1 94.44 239 ALA A N 1
ATOM 1811 C CA . ALA A 1 239 ? 29.953 -14.375 -8.031 1 94.44 239 ALA A CA 1
ATOM 1812 C C . ALA A 1 239 ? 30.078 -14.609 -9.531 1 94.44 239 ALA A C 1
ATOM 1814 O O . ALA A 1 239 ? 29.078 -14.82 -10.219 1 94.44 239 ALA A O 1
ATOM 1815 N N . LEU A 1 240 ? 31.312 -14.641 -9.977 1 91.75 240 LEU A N 1
ATOM 1816 C CA . LEU A 1 240 ? 31.625 -14.836 -11.391 1 91.75 240 LEU A CA 1
ATOM 1817 C C . LEU A 1 240 ? 32.25 -16.203 -11.625 1 91.75 240 LEU A C 1
ATOM 1819 O O . LEU A 1 240 ? 33.031 -16.688 -10.812 1 91.75 240 LEU A O 1
ATOM 1823 N N . ALA A 1 241 ? 31.734 -16.781 -12.727 1 89.12 241 ALA A N 1
ATOM 1824 C CA . ALA A 1 241 ? 32.344 -18.078 -13.086 1 89.12 241 ALA A CA 1
ATOM 1825 C C . ALA A 1 241 ? 33.812 -17.906 -13.477 1 89.12 241 ALA A C 1
ATOM 1827 O O . ALA A 1 241 ? 34.156 -16.938 -14.148 1 89.12 241 ALA A O 1
ATOM 1828 N N . SER A 1 242 ? 34.594 -18.766 -13.016 1 83.31 242 SER A N 1
ATOM 1829 C CA . SER A 1 242 ? 36 -18.719 -13.328 1 83.31 242 SER A CA 1
ATOM 1830 C C . SER A 1 242 ? 36.281 -19.047 -14.797 1 83.31 242 SER A C 1
ATOM 1832 O O . SER A 1 242 ? 37.281 -18.656 -15.359 1 83.31 242 SER A O 1
ATOM 1834 N N . ASN A 1 243 ? 35.406 -19.734 -15.375 1 74.62 243 ASN A N 1
ATOM 1835 C CA . ASN A 1 243 ? 35.562 -20.188 -16.766 1 74.62 243 ASN A CA 1
ATOM 1836 C C . ASN A 1 243 ? 35 -19.172 -17.75 1 74.62 243 ASN A C 1
ATOM 1838 O O . ASN A 1 243 ? 34.812 -19.469 -18.922 1 74.62 243 ASN A O 1
ATOM 1842 N N . ARG A 1 244 ? 34.812 -17.953 -17.297 1 75.19 244 ARG A N 1
ATOM 1843 C CA . ARG A 1 244 ? 34.219 -16.938 -18.172 1 75.19 244 ARG A CA 1
ATOM 1844 C C . ARG A 1 244 ? 35.25 -16.406 -19.156 1 75.19 244 ARG A C 1
ATOM 1846 O O . ARG A 1 244 ? 36.438 -16.391 -18.875 1 75.19 244 ARG A O 1
ATOM 1853 N N . SER A 1 245 ? 34.781 -16.25 -20.359 1 65.25 245 SER A N 1
ATOM 1854 C CA . SER A 1 245 ? 35.656 -15.625 -21.328 1 65.25 245 SER A CA 1
ATOM 1855 C C . SER A 1 245 ? 35.844 -14.141 -21.016 1 65.25 245 SER A C 1
ATOM 1857 O O . SER A 1 245 ? 34.938 -13.477 -20.562 1 65.25 245 SER A O 1
ATOM 1859 N N . GLY A 1 246 ? 37 -13.742 -20.578 1 57.25 246 GLY A N 1
ATOM 1860 C CA . GLY A 1 246 ? 37.438 -12.43 -20.125 1 57.25 246 GLY A CA 1
ATOM 1861 C C . GLY A 1 246 ? 36.594 -11.297 -20.688 1 57.25 246 GLY A C 1
ATOM 1862 O O . GLY A 1 246 ? 36.25 -10.352 -19.984 1 57.25 246 GLY A O 1
ATOM 1863 N N . ASN A 1 247 ? 36.406 -11.211 -21.953 1 55.28 247 ASN A N 1
ATOM 1864 C CA . ASN A 1 247 ? 35.875 -10 -22.578 1 55.28 247 ASN A CA 1
ATOM 1865 C C . ASN A 1 247 ? 34.344 -10.094 -22.766 1 55.28 247 ASN A C 1
ATOM 1867 O O . ASN A 1 247 ? 33.75 -9.203 -23.344 1 55.28 247 ASN A O 1
ATOM 1871 N N . SER A 1 248 ? 33.812 -11.156 -22.141 1 67.38 248 SER A N 1
ATOM 1872 C CA . SER A 1 248 ? 32.375 -11.312 -22.453 1 67.38 248 SER A CA 1
ATOM 1873 C C . SER A 1 248 ? 31.516 -10.898 -21.281 1 67.38 248 SER A C 1
ATOM 1875 O O . SER A 1 248 ? 31.922 -11.008 -20.125 1 67.38 248 SER A O 1
ATOM 1877 N N . SER A 1 249 ? 30.469 -10.102 -21.547 1 74.88 249 SER A N 1
ATOM 1878 C CA . SER A 1 249 ? 29.484 -9.711 -20.531 1 74.88 249 SER A CA 1
ATOM 1879 C C . SER A 1 249 ? 28.562 -10.867 -20.188 1 74.88 249 SER A C 1
ATOM 1881 O O . SER A 1 249 ? 27.688 -10.734 -19.328 1 74.88 249 SER A O 1
ATOM 1883 N N . CYS A 1 250 ? 28.969 -12.086 -20.75 1 78.38 250 CYS A N 1
ATOM 1884 C CA . CYS A 1 250 ? 28.109 -13.234 -20.531 1 78.38 250 CYS A CA 1
ATOM 1885 C C . CYS A 1 250 ? 28.234 -13.758 -19.109 1 78.38 250 CYS A C 1
ATOM 1887 O O . CYS A 1 250 ? 29.344 -13.922 -18.609 1 78.38 250 CYS A O 1
ATOM 1889 N N . GLY A 1 251 ? 27.094 -13.906 -18.484 1 81.31 251 GLY A N 1
ATOM 1890 C CA . GLY A 1 251 ? 27.062 -14.523 -17.156 1 81.31 251 GLY A CA 1
ATOM 1891 C C . GLY A 1 251 ? 27.328 -13.547 -16.031 1 81.31 251 GLY A C 1
ATOM 1892 O O . GLY A 1 251 ? 27.359 -13.93 -14.867 1 81.31 251 GLY A O 1
ATOM 1893 N N . LEU A 1 252 ? 27.531 -12.273 -16.359 1 87.81 252 LEU A N 1
ATOM 1894 C CA . LEU A 1 252 ? 27.75 -11.266 -15.328 1 87.81 252 LEU A CA 1
ATOM 1895 C C . LEU A 1 252 ? 26.438 -10.891 -14.641 1 87.81 252 LEU A C 1
ATOM 1897 O O . LEU A 1 252 ? 25.406 -10.781 -15.297 1 87.81 252 LEU A O 1
ATOM 1901 N N . PRO A 1 253 ? 26.562 -10.734 -13.297 1 91.81 253 PRO A N 1
ATOM 1902 C CA . PRO A 1 253 ? 25.359 -10.25 -12.625 1 91.81 253 PRO A CA 1
ATOM 1903 C C . PRO A 1 253 ? 24.969 -8.836 -13.055 1 91.81 253 PRO A C 1
ATOM 1905 O O . PRO A 1 253 ? 25.844 -8 -13.305 1 91.81 253 PRO A O 1
ATOM 1908 N N . ARG A 1 254 ? 23.766 -8.586 -13.109 1 92.5 254 ARG A N 1
ATOM 1909 C CA . ARG A 1 254 ? 23.281 -7.25 -13.453 1 92.5 254 ARG A CA 1
ATOM 1910 C C . ARG A 1 254 ? 23.531 -6.266 -12.32 1 92.5 254 ARG A C 1
ATOM 1912 O O . ARG A 1 254 ? 23.406 -6.617 -11.148 1 92.5 254 ARG A O 1
ATOM 1919 N N . GLU A 1 255 ? 23.75 -5.035 -12.727 1 92.88 255 GLU A N 1
ATOM 1920 C CA . GLU A 1 255 ? 23.969 -3.996 -11.727 1 92.88 255 GLU A CA 1
ATOM 1921 C C . GLU A 1 255 ? 22.703 -3.723 -10.922 1 92.88 255 GLU A C 1
ATOM 1923 O O . GLU A 1 255 ? 22.766 -3.348 -9.75 1 92.88 255 GLU A O 1
ATOM 1928 N N . ASP A 1 256 ? 21.562 -3.926 -11.578 1 94.94 256 ASP A N 1
ATOM 1929 C CA . ASP A 1 256 ? 20.281 -3.67 -10.922 1 94.94 256 ASP A CA 1
ATOM 1930 C C . ASP A 1 256 ? 19.641 -4.969 -10.453 1 94.94 256 ASP A C 1
ATOM 1932 O O . ASP A 1 256 ? 18.406 -5.105 -10.484 1 94.94 256 ASP A O 1
ATOM 1936 N N . ALA A 1 257 ? 20.469 -5.934 -10.062 1 96.5 257 ALA A N 1
ATOM 1937 C CA . ALA A 1 257 ? 20 -7.273 -9.711 1 96.5 257 ALA A CA 1
ATOM 1938 C C . ALA A 1 257 ? 19.047 -7.23 -8.516 1 96.5 257 ALA A C 1
ATOM 1940 O O . ALA A 1 257 ? 18.234 -8.133 -8.336 1 96.5 257 ALA A O 1
ATOM 1941 N N . PHE A 1 258 ? 19.062 -6.18 -7.707 1 96.38 258 PHE A N 1
ATOM 1942 C CA . PHE A 1 258 ? 18.234 -6.125 -6.5 1 96.38 258 PHE A CA 1
ATOM 1943 C C . PHE A 1 258 ? 17.094 -5.129 -6.664 1 96.38 258 PHE A C 1
ATOM 1945 O O . PHE A 1 258 ? 16.547 -4.641 -5.676 1 96.38 258 PHE A O 1
ATOM 1952 N N . HIS A 1 259 ? 16.766 -4.812 -7.926 1 95.25 259 HIS A N 1
ATOM 1953 C CA . HIS A 1 259 ? 15.633 -3.949 -8.25 1 95.25 259 HIS A CA 1
ATOM 1954 C C . HIS A 1 259 ? 14.602 -4.691 -9.094 1 95.25 259 HIS A C 1
ATOM 1956 O O . HIS A 1 259 ? 14.961 -5.414 -10.023 1 95.25 259 HIS A O 1
ATOM 1962 N N . ILE A 1 260 ? 13.398 -4.48 -8.734 1 96 260 ILE A N 1
ATOM 1963 C CA . ILE A 1 260 ? 12.32 -5.133 -9.461 1 96 260 ILE A CA 1
ATOM 1964 C C . ILE A 1 260 ? 12.016 -4.352 -10.742 1 96 260 ILE A C 1
ATOM 1966 O O . ILE A 1 260 ? 11.867 -4.934 -11.812 1 96 260 ILE A O 1
ATOM 1970 N N . PHE A 1 261 ? 11.93 -2.975 -10.672 1 94.81 261 PHE A N 1
ATOM 1971 C CA . PHE A 1 261 ? 11.68 -2.131 -11.828 1 94.81 261 PHE A CA 1
ATOM 1972 C C . PHE A 1 261 ? 12.984 -1.739 -12.508 1 94.81 261 PHE A C 1
ATOM 1974 O O . PHE A 1 261 ? 13.852 -1.128 -11.883 1 94.81 261 PHE A O 1
ATOM 1981 N N . ARG A 1 262 ? 13.047 -2.164 -13.742 1 96.12 262 ARG A N 1
ATOM 1982 C CA . ARG A 1 262 ? 14.289 -1.955 -14.477 1 96.12 262 ARG A CA 1
ATOM 1983 C C . ARG A 1 262 ? 14.047 -1.126 -15.734 1 96.12 262 ARG A C 1
ATOM 1985 O O . ARG A 1 262 ? 12.93 -0.667 -15.977 1 96.12 262 ARG A O 1
ATOM 1992 N N . ASP A 1 263 ? 15.07 -0.855 -16.5 1 94.81 263 ASP A N 1
ATOM 1993 C CA . ASP A 1 263 ? 15 -0.004 -17.672 1 94.81 263 ASP A CA 1
ATOM 1994 C C . ASP A 1 263 ? 13.945 -0.507 -18.656 1 94.81 263 ASP A C 1
ATOM 1996 O O . ASP A 1 263 ? 13.828 -1.712 -18.891 1 94.81 263 ASP A O 1
ATOM 2000 N N . PRO A 1 264 ? 13.133 0.313 -19.281 1 94.19 264 PRO A N 1
ATOM 2001 C CA . PRO A 1 264 ? 12 -0.074 -20.125 1 94.19 264 PRO A CA 1
ATOM 2002 C C . PRO A 1 264 ? 12.438 -0.649 -21.469 1 94.19 264 PRO A C 1
ATOM 2004 O O . PRO A 1 264 ? 11.633 -1.275 -22.156 1 94.19 264 PRO A O 1
ATOM 2007 N N . VAL A 1 265 ? 13.734 -0.483 -21.828 1 91.44 265 VAL A N 1
ATOM 2008 C CA . VAL A 1 265 ? 14.141 -0.893 -23.156 1 91.44 265 VAL A CA 1
ATOM 2009 C C . VAL A 1 265 ? 15.266 -1.915 -23.062 1 91.44 265 VAL A C 1
ATOM 2011 O O . VAL A 1 265 ? 15.195 -2.984 -23.672 1 91.44 265 VAL A O 1
ATOM 2014 N N . LYS A 1 266 ? 16.25 -1.672 -22.172 1 89.25 266 LYS A N 1
ATOM 2015 C CA . LYS A 1 266 ? 17.484 -2.438 -22.203 1 89.25 266 LYS A CA 1
ATOM 2016 C C . LYS A 1 266 ? 17.469 -3.57 -21.188 1 89.25 266 LYS A C 1
ATOM 2018 O O . LYS A 1 266 ? 18.359 -4.426 -21.172 1 89.25 266 LYS A O 1
ATOM 2023 N N . SER A 1 267 ? 16.391 -3.705 -20.5 1 91.56 267 SER A N 1
ATOM 2024 C CA . SER A 1 267 ? 16.406 -4.688 -19.422 1 91.56 267 SER A CA 1
ATOM 2025 C C . SER A 1 267 ? 15.711 -5.977 -19.844 1 91.56 267 SER A C 1
ATOM 2027 O O . SER A 1 267 ? 15.055 -6.023 -20.875 1 91.56 267 SER A O 1
ATOM 2029 N N . ASP A 1 268 ? 15.922 -7.078 -19.094 1 90.5 268 ASP A N 1
ATOM 2030 C CA . ASP A 1 268 ? 15.305 -8.383 -19.312 1 90.5 268 ASP A CA 1
ATOM 2031 C C . ASP A 1 268 ? 13.852 -8.391 -18.859 1 90.5 268 ASP A C 1
ATOM 2033 O O . ASP A 1 268 ? 13.047 -9.18 -19.359 1 90.5 268 ASP A O 1
ATOM 2037 N N . LEU A 1 269 ? 13.531 -7.551 -17.922 1 94.88 269 LEU A N 1
ATOM 2038 C CA . LEU A 1 269 ? 12.156 -7.387 -17.469 1 94.88 269 LEU A CA 1
ATOM 2039 C C . LEU A 1 269 ? 11.805 -5.914 -17.312 1 94.88 269 LEU A C 1
ATOM 2041 O O . LEU A 1 269 ? 11.93 -5.355 -16.219 1 94.88 269 LEU A O 1
ATOM 2045 N N . PRO A 1 270 ? 11.328 -5.324 -18.406 1 96.06 270 PRO A N 1
ATOM 2046 C CA . PRO A 1 270 ? 11.07 -3.881 -18.391 1 96.06 270 PRO A CA 1
ATOM 2047 C C . PRO A 1 270 ? 9.891 -3.496 -17.5 1 96.06 270 PRO A C 1
ATOM 2049 O O . PRO A 1 270 ? 8.875 -4.199 -17.469 1 96.06 270 PRO A O 1
ATOM 2052 N N . TRP A 1 271 ? 9.992 -2.373 -16.844 1 95.38 271 TRP A N 1
ATOM 2053 C CA . TRP A 1 271 ? 9.031 -2.027 -15.805 1 95.38 271 TRP A CA 1
ATOM 2054 C C . TRP A 1 271 ? 7.641 -1.813 -16.406 1 95.38 271 TRP A C 1
ATOM 2056 O O . TRP A 1 271 ? 6.633 -2.178 -15.789 1 95.38 271 TRP A O 1
ATOM 2066 N N . PRO A 1 272 ? 7.453 -1.214 -17.609 1 94.75 272 PRO A N 1
ATOM 2067 C CA . PRO A 1 272 ? 6.09 -1.145 -18.156 1 94.75 272 PRO A CA 1
ATOM 2068 C C . PRO A 1 272 ? 5.5 -2.521 -18.438 1 94.75 272 PRO A C 1
ATOM 2070 O O . PRO A 1 272 ? 4.289 -2.723 -18.312 1 94.75 272 PRO A O 1
ATOM 2073 N N . GLY A 1 273 ? 6.422 -3.393 -18.891 1 96.94 273 GLY A N 1
ATOM 2074 C CA . GLY A 1 273 ? 5.988 -4.766 -19.109 1 96.94 273 GLY A CA 1
ATOM 2075 C C . GLY A 1 273 ? 5.512 -5.441 -17.828 1 96.94 273 GLY A C 1
ATOM 2076 O O . GLY A 1 273 ? 4.539 -6.195 -17.859 1 96.94 273 GLY A O 1
ATOM 2077 N N . ILE A 1 274 ? 6.211 -5.133 -16.734 1 96.38 274 ILE A N 1
ATOM 2078 C CA . ILE A 1 274 ? 5.848 -5.695 -15.445 1 96.38 274 ILE A CA 1
ATOM 2079 C C . ILE A 1 274 ? 4.469 -5.188 -15.023 1 96.38 274 ILE A C 1
ATOM 2081 O O . ILE A 1 274 ? 3.625 -5.965 -14.578 1 96.38 274 ILE A O 1
ATOM 2085 N N . LEU A 1 275 ? 4.195 -3.943 -15.281 1 93.31 275 LEU A N 1
ATOM 2086 C CA . LEU A 1 275 ? 2.959 -3.332 -14.805 1 93.31 275 LEU A CA 1
ATOM 2087 C C . LEU A 1 275 ? 1.786 -3.703 -15.711 1 93.31 275 LEU A C 1
ATOM 2089 O O . LEU A 1 275 ? 0.702 -4.031 -15.219 1 93.31 275 LEU A O 1
ATOM 2093 N N . PHE A 1 276 ? 2.012 -3.764 -17.047 1 94.19 276 PHE A N 1
ATOM 2094 C CA . PHE A 1 276 ? 0.878 -3.902 -17.953 1 94.19 276 PHE A CA 1
ATOM 2095 C C . PHE A 1 276 ? 0.941 -5.23 -18.703 1 94.19 276 PHE A C 1
ATOM 2097 O O . PHE A 1 276 ? -0.07 -5.922 -18.828 1 94.19 276 PHE A O 1
ATOM 2104 N N . GLY A 1 277 ? 2.09 -5.562 -19.125 1 97.06 277 GLY A N 1
ATOM 2105 C CA . GLY A 1 277 ? 2.248 -6.77 -19.922 1 97.06 277 GLY A CA 1
ATOM 2106 C C . GLY A 1 277 ? 2.068 -8.047 -19.125 1 97.06 277 GLY A C 1
ATOM 2107 O O . GLY A 1 277 ? 1.549 -9.039 -19.625 1 97.06 277 GLY A O 1
ATOM 2108 N N . MET A 1 278 ? 2.49 -8.031 -17.922 1 97.06 278 MET A N 1
ATOM 2109 C CA . MET A 1 278 ? 2.453 -9.188 -17.031 1 97.06 278 MET A CA 1
ATOM 2110 C C . MET A 1 278 ? 1.067 -9.359 -16.406 1 97.06 278 MET A C 1
ATOM 2112 O O . MET A 1 278 ? 0.65 -10.477 -16.109 1 97.06 278 MET A O 1
ATOM 2116 N N . SER A 1 279 ? 0.316 -8.328 -16.359 1 97.19 279 SER A N 1
ATOM 2117 C CA . SER A 1 279 ? -0.927 -8.312 -15.594 1 97.19 279 SER A CA 1
ATOM 2118 C C . SER A 1 279 ? -2.031 -9.078 -16.312 1 97.19 279 SER A C 1
ATOM 2120 O O . SER A 1 279 ? -2.844 -9.758 -15.68 1 97.19 279 SER A O 1
ATOM 2122 N N . ILE A 1 280 ? -2.027 -9.062 -17.625 1 97.19 280 ILE A N 1
ATOM 2123 C CA . ILE A 1 280 ? -3.117 -9.688 -18.375 1 97.19 280 ILE A CA 1
ATOM 2124 C C . ILE A 1 280 ? -2.971 -11.203 -18.328 1 97.19 280 ILE A C 1
ATOM 2126 O O . ILE A 1 280 ? -3.912 -11.922 -17.969 1 97.19 280 ILE A O 1
ATOM 2130 N N . PRO A 1 281 ? -1.779 -11.672 -18.578 1 96.56 281 PRO A N 1
ATOM 2131 C CA . PRO A 1 281 ? -1.634 -13.117 -18.406 1 96.56 281 PRO A CA 1
ATOM 2132 C C . PRO A 1 281 ? -1.823 -13.562 -16.969 1 96.56 281 PRO A C 1
ATOM 2134 O O . PRO A 1 281 ? -2.305 -14.672 -16.719 1 96.56 281 PRO A O 1
ATOM 2137 N N . SER A 1 282 ? -1.434 -12.766 -16.062 1 97.19 282 SER A N 1
ATOM 2138 C CA . SER A 1 282 ? -1.663 -13.086 -14.656 1 97.19 282 SER A CA 1
ATOM 2139 C C . SER A 1 282 ? -3.154 -13.172 -14.344 1 97.19 282 SER A C 1
ATOM 2141 O O . SER A 1 282 ? -3.59 -14.055 -13.609 1 97.19 282 SER A O 1
ATOM 2143 N N . LEU A 1 283 ? -3.881 -12.328 -14.914 1 97.38 283 LEU A N 1
ATOM 2144 C CA . LEU A 1 283 ? -5.328 -12.352 -14.734 1 97.38 283 LEU A CA 1
ATOM 2145 C C . LEU A 1 283 ? -5.93 -13.617 -15.344 1 97.38 283 LEU A C 1
ATOM 2147 O O . LEU A 1 283 ? -6.859 -14.203 -14.781 1 97.38 283 LEU A O 1
ATOM 2151 N N . TRP A 1 284 ? -5.434 -13.953 -16.438 1 96.94 284 TRP A N 1
ATOM 2152 C CA . TRP A 1 284 ? -5.891 -15.211 -17.016 1 96.94 284 TRP A CA 1
ATOM 2153 C C . TRP A 1 284 ? -5.652 -16.375 -16.047 1 96.94 284 TRP A C 1
ATOM 2155 O O . TRP A 1 284 ? -6.566 -17.156 -15.773 1 96.94 284 TRP A O 1
ATOM 2165 N N . TYR A 1 285 ? -4.488 -16.469 -15.547 1 95.81 285 TYR A N 1
ATOM 2166 C CA . TYR A 1 285 ? -4.113 -17.594 -14.695 1 95.81 285 TYR A CA 1
ATOM 2167 C C . TYR A 1 285 ? -4.98 -17.641 -13.445 1 95.81 285 TYR A C 1
ATOM 2169 O O . TYR A 1 285 ? -5.527 -18.688 -13.094 1 95.81 285 TYR A O 1
ATOM 2177 N N . TRP A 1 286 ? -5.219 -16.531 -12.867 1 97.81 286 TRP A N 1
ATOM 2178 C CA . TRP A 1 286 ? -5.844 -16.516 -11.547 1 97.81 286 TRP A CA 1
ATOM 2179 C C . TRP A 1 286 ? -7.355 -16.375 -11.664 1 97.81 286 TRP A C 1
ATOM 2181 O O . TRP A 1 286 ? -8.102 -16.875 -10.812 1 97.81 286 TRP A O 1
ATOM 2191 N N . CYS A 1 287 ? -7.801 -15.742 -12.727 1 97.56 287 CYS A N 1
ATOM 2192 C CA . CYS A 1 287 ? -9.211 -15.383 -12.719 1 97.56 287 CYS A CA 1
ATOM 2193 C C . CYS A 1 287 ? -9.977 -16.172 -13.781 1 97.56 287 CYS A C 1
ATOM 2195 O O . CYS A 1 287 ? -11.211 -16.234 -13.742 1 97.56 287 CYS A O 1
ATOM 2197 N N . THR A 1 288 ? -9.258 -16.734 -14.734 1 96.94 288 THR A N 1
ATOM 2198 C CA . THR A 1 288 ? -10.008 -17.359 -15.812 1 96.94 288 THR A CA 1
ATOM 2199 C C . THR A 1 288 ? -9.539 -18.797 -16.016 1 96.94 288 THR A C 1
ATOM 2201 O O . THR A 1 288 ? -10.188 -19.578 -16.719 1 96.94 288 THR A O 1
ATOM 2204 N N . ASP A 1 289 ? -8.445 -19.172 -15.438 1 96.38 289 ASP A N 1
ATOM 2205 C CA . ASP A 1 289 ? -7.945 -20.531 -15.523 1 96.38 289 ASP A CA 1
ATOM 2206 C C . ASP A 1 289 ? -8.797 -21.484 -14.695 1 96.38 289 ASP A C 1
ATOM 2208 O 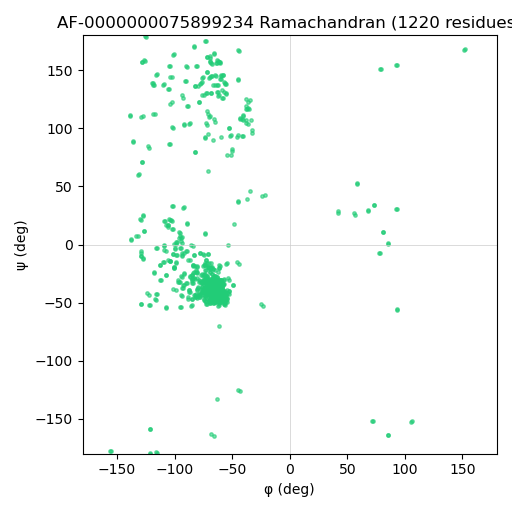O . ASP A 1 289 ? -9.039 -21.234 -13.508 1 96.38 289 ASP A O 1
ATOM 2212 N N . GLN A 1 290 ? -9.188 -22.594 -15.328 1 95.25 290 GLN A N 1
ATOM 2213 C CA . GLN A 1 290 ? -10.031 -23.594 -14.68 1 95.25 290 GLN A CA 1
ATOM 2214 C C . GLN A 1 290 ? -9.352 -24.172 -13.43 1 95.25 290 GLN A C 1
ATOM 2216 O O . GLN A 1 290 ? -10.023 -24.469 -12.438 1 95.25 290 GLN A O 1
ATOM 2221 N N . VAL A 1 291 ? -8.086 -24.281 -13.461 1 94.56 291 VAL A N 1
ATOM 2222 C CA . VAL A 1 291 ? -7.324 -24.875 -12.375 1 94.56 291 VAL A CA 1
ATOM 2223 C C . VAL A 1 291 ? -7.531 -24.062 -11.094 1 94.56 291 VAL A C 1
ATOM 2225 O O . VAL A 1 291 ? -7.781 -24.641 -10.031 1 94.56 291 VAL A O 1
ATOM 2228 N N . ILE A 1 292 ? -7.531 -22.781 -11.195 1 96.5 292 ILE A N 1
ATOM 2229 C CA . ILE A 1 292 ? -7.582 -21.906 -10.023 1 96.5 292 ILE A CA 1
ATOM 2230 C C . ILE A 1 292 ? -9.039 -21.641 -9.641 1 96.5 292 ILE A C 1
ATOM 2232 O O . ILE A 1 292 ? -9.422 -21.797 -8.484 1 96.5 292 ILE A O 1
ATOM 2236 N N . VAL A 1 293 ? -9.859 -21.312 -10.625 1 96.69 293 VAL A N 1
ATOM 2237 C CA . VAL A 1 293 ? -11.234 -20.922 -10.367 1 96.69 293 VAL A CA 1
ATOM 2238 C C . VAL A 1 293 ? -12.008 -22.078 -9.766 1 96.69 293 VAL A C 1
ATOM 2240 O O . VAL A 1 293 ? -12.797 -21.906 -8.828 1 96.69 293 VAL A O 1
ATOM 2243 N N . GLN A 1 294 ? -11.727 -23.234 -10.25 1 94.94 294 GLN A N 1
ATOM 2244 C CA . GLN A 1 294 ? -12.43 -24.422 -9.773 1 94.94 294 GLN A CA 1
ATOM 2245 C C . GLN A 1 294 ? -12.203 -24.641 -8.281 1 94.94 294 GLN A C 1
ATOM 2247 O O . GLN A 1 294 ? -13.117 -25.047 -7.559 1 94.94 294 GLN A O 1
ATOM 2252 N N . ARG A 1 295 ? -11.094 -24.375 -7.836 1 95.25 295 ARG A N 1
ATOM 2253 C CA . ARG A 1 295 ? -10.75 -24.562 -6.426 1 95.25 295 ARG A CA 1
ATOM 2254 C C . ARG A 1 295 ? -11.469 -23.531 -5.555 1 95.25 295 ARG A C 1
ATOM 2256 O O . ARG A 1 295 ? -11.867 -23.828 -4.43 1 95.25 295 ARG A O 1
ATOM 2263 N N . THR A 1 296 ? -11.609 -22.359 -6.055 1 95.75 296 THR A N 1
ATOM 2264 C CA . THR A 1 296 ? -12.312 -21.344 -5.289 1 95.75 296 THR A CA 1
ATOM 2265 C C . THR A 1 296 ? -13.812 -21.625 -5.27 1 95.75 296 THR A C 1
ATOM 2267 O O . THR A 1 296 ? -14.492 -21.328 -4.277 1 95.75 296 THR A O 1
ATOM 2270 N N . LEU A 1 297 ? -14.305 -22.234 -6.332 1 94.12 297 LEU A N 1
ATOM 2271 C CA . LEU A 1 297 ? -15.711 -22.609 -6.406 1 94.12 297 LEU A CA 1
ATOM 2272 C C . LEU A 1 297 ? -16.031 -23.75 -5.457 1 94.12 297 LEU A C 1
ATOM 2274 O O . LEU A 1 297 ? -17.188 -23.984 -5.113 1 94.12 297 LEU A O 1
ATOM 2278 N N . ALA A 1 298 ? -15.016 -24.469 -5.059 1 93.88 298 ALA A N 1
ATOM 2279 C CA . ALA A 1 298 ? -15.188 -25.594 -4.16 1 93.88 298 ALA A CA 1
ATOM 2280 C C . ALA A 1 298 ? -15.383 -25.141 -2.719 1 93.88 298 ALA A C 1
ATOM 2282 O O . ALA A 1 298 ? -15.75 -25.922 -1.847 1 93.88 298 ALA A O 1
ATOM 2283 N N . ALA A 1 299 ? -15.227 -23.844 -2.438 1 95.12 299 ALA A N 1
ATOM 2284 C CA . ALA A 1 299 ? -15.375 -23.297 -1.089 1 95.12 299 ALA A CA 1
ATOM 2285 C C . ALA A 1 299 ? -16.828 -23.344 -0.635 1 95.12 299 ALA A C 1
ATOM 2287 O O . ALA A 1 299 ? -17.75 -23.328 -1.461 1 95.12 299 ALA A O 1
ATOM 2288 N N . LYS A 1 300 ? -17 -23.328 0.629 1 93.81 300 LYS A N 1
ATOM 2289 C CA . LYS A 1 300 ? -18.312 -23.453 1.239 1 93.81 300 LYS A CA 1
ATOM 2290 C C . LYS A 1 300 ? -19.172 -22.219 0.95 1 93.81 300 LYS A C 1
ATOM 2292 O O . LYS A 1 300 ? -20.375 -22.328 0.753 1 93.81 300 LYS A O 1
ATOM 2297 N N . ASN A 1 301 ? -18.609 -21.141 0.985 1 94.44 301 ASN A N 1
ATOM 2298 C CA . ASN A 1 301 ? -19.266 -19.875 0.648 1 94.44 301 ASN A CA 1
ATOM 2299 C C . ASN A 1 301 ? -18.25 -18.828 0.205 1 94.44 301 ASN A C 1
ATOM 2301 O O . ASN A 1 301 ? -17.047 -19.109 0.144 1 94.44 301 ASN A O 1
ATOM 2305 N N . LEU A 1 302 ? -18.766 -17.656 -0.066 1 94.5 302 LEU A N 1
ATOM 2306 C CA . LEU A 1 302 ? -17.906 -16.625 -0.626 1 94.5 302 LEU A CA 1
ATOM 2307 C C . LEU A 1 302 ? -16.859 -16.172 0.386 1 94.5 302 LEU A C 1
ATOM 2309 O O . LEU A 1 302 ? -15.727 -15.883 0.018 1 94.5 302 LEU A O 1
ATOM 2313 N N . SER A 1 303 ? -17.203 -16.125 1.691 1 96 303 SER A N 1
ATOM 2314 C CA . SER A 1 303 ? -16.25 -15.727 2.729 1 96 303 SER A CA 1
ATOM 2315 C C . SER A 1 303 ? -15.078 -16.688 2.801 1 96 303 SER A C 1
ATOM 2317 O O . SER A 1 303 ? -13.93 -16.266 2.945 1 96 303 SER A O 1
ATOM 2319 N N . HIS A 1 304 ? -15.391 -17.953 2.664 1 97 304 HIS A N 1
ATOM 2320 C CA . HIS A 1 304 ? -14.328 -18.953 2.672 1 97 304 HIS A CA 1
ATOM 2321 C C . HIS A 1 304 ? -13.477 -18.875 1.408 1 97 304 HIS A C 1
ATOM 2323 O O . HIS A 1 304 ? -12.266 -19.094 1.452 1 97 304 HIS A O 1
ATOM 2329 N N . ALA A 1 305 ? -14.094 -18.562 0.309 1 97.25 305 ALA A N 1
ATOM 2330 C CA . ALA A 1 305 ? -13.328 -18.359 -0.921 1 97.25 305 ALA A CA 1
ATOM 2331 C C . ALA A 1 305 ? -12.398 -17.172 -0.8 1 97.25 305 ALA A C 1
ATOM 2333 O O . ALA A 1 305 ? -11.227 -17.234 -1.19 1 97.25 305 ALA A O 1
ATOM 2334 N N . LYS A 1 306 ? -12.93 -16.078 -0.261 1 97.81 306 LYS A N 1
ATOM 2335 C CA . LYS A 1 306 ? -12.117 -14.891 -0.039 1 97.81 306 LYS A CA 1
ATOM 2336 C C . LYS A 1 306 ? -10.977 -15.172 0.942 1 97.81 306 LYS A C 1
ATOM 2338 O O . LYS A 1 306 ? -9.844 -14.758 0.718 1 97.81 306 LYS A O 1
ATOM 2343 N N . GLY A 1 307 ? -11.359 -15.844 2.018 1 97.94 307 GLY A N 1
ATOM 2344 C CA . GLY A 1 307 ? -10.336 -16.219 2.984 1 97.94 307 GLY A CA 1
ATOM 2345 C C . GLY A 1 307 ? -9.234 -17.062 2.387 1 97.94 307 GLY A C 1
ATOM 2346 O O . GLY A 1 307 ? -8.055 -16.844 2.666 1 97.94 307 GLY A O 1
ATOM 2347 N N . GLY A 1 308 ? -9.617 -18.078 1.619 1 98.31 308 GLY A N 1
ATOM 2348 C CA . GLY A 1 308 ? -8.633 -18.906 0.938 1 98.31 308 GLY A CA 1
ATOM 2349 C C . GLY A 1 308 ? -7.754 -18.109 -0.016 1 98.31 308 GLY A C 1
ATOM 2350 O O . GLY A 1 308 ? -6.539 -18.312 -0.064 1 98.31 308 GLY A O 1
ATOM 2351 N N . SER A 1 309 ? -8.367 -17.219 -0.752 1 98.38 309 SER A N 1
ATOM 2352 C CA . SER A 1 309 ? -7.609 -16.391 -1.685 1 98.38 309 SER A CA 1
ATOM 2353 C C . SER A 1 309 ? -6.645 -15.469 -0.948 1 98.38 309 SER A C 1
ATOM 2355 O O . SER A 1 309 ? -5.531 -15.227 -1.418 1 98.38 309 SER A O 1
ATOM 2357 N N . LEU A 1 310 ? -7.066 -14.977 0.207 1 98.06 310 LEU A N 1
ATOM 2358 C CA . LEU A 1 310 ? -6.191 -14.141 1.029 1 98.06 310 LEU A CA 1
ATOM 2359 C C . LEU A 1 310 ? -4.988 -14.938 1.52 1 98.06 310 LEU A C 1
ATOM 2361 O O . LEU A 1 310 ? -3.857 -14.445 1.485 1 98.06 310 LEU A O 1
ATOM 2365 N N . LEU A 1 311 ? -5.27 -16.125 1.98 1 98.06 311 LEU A N 1
ATOM 2366 C CA . LEU A 1 311 ? -4.164 -16.969 2.412 1 98.06 311 LEU A CA 1
ATOM 2367 C C . LEU A 1 311 ? -3.178 -17.188 1.272 1 98.06 311 LEU A C 1
ATOM 2369 O O . LEU A 1 311 ? -1.966 -17.062 1.461 1 98.06 311 LEU A O 1
ATOM 2373 N N . ALA A 1 312 ? -3.697 -17.516 0.141 1 98.25 312 ALA A N 1
ATOM 2374 C CA . ALA A 1 312 ? -2.838 -17.719 -1.023 1 98.25 312 ALA A CA 1
ATOM 2375 C C . ALA A 1 312 ? -2.047 -16.453 -1.344 1 98.25 312 ALA A C 1
ATOM 2377 O O . ALA A 1 312 ? -0.862 -16.516 -1.678 1 98.25 312 ALA A O 1
ATOM 2378 N N . ALA A 1 313 ? -2.721 -15.344 -1.242 1 98.19 313 ALA A N 1
ATOM 2379 C CA . ALA A 1 313 ? -2.066 -14.07 -1.521 1 98.19 313 ALA A CA 1
ATOM 2380 C C . ALA A 1 313 ? -0.904 -13.828 -0.563 1 98.19 313 ALA A C 1
ATOM 2382 O O . ALA A 1 313 ? 0.189 -13.445 -0.987 1 98.19 313 ALA A O 1
ATOM 2383 N N . TYR A 1 314 ? -1.104 -14.047 0.719 1 97.25 314 TYR A N 1
ATOM 2384 C CA . TYR A 1 314 ? -0.029 -13.891 1.691 1 97.25 314 TYR A CA 1
ATOM 2385 C C . TYR A 1 314 ? 1.122 -14.844 1.388 1 97.25 314 TYR A C 1
ATOM 2387 O O . TYR A 1 314 ? 2.291 -14.469 1.501 1 97.25 314 TYR A O 1
ATOM 2395 N N . LEU A 1 315 ? 0.775 -16.031 1.009 1 97.38 315 LEU A N 1
ATOM 2396 C CA . LEU A 1 315 ? 1.805 -17.031 0.713 1 97.38 315 LEU A CA 1
ATOM 2397 C C . LEU A 1 315 ? 2.592 -16.641 -0.533 1 97.38 315 LEU A C 1
ATOM 2399 O O . LEU A 1 315 ? 3.758 -17.016 -0.678 1 97.38 315 LEU A O 1
ATOM 2403 N N . LYS A 1 316 ? 2.027 -15.867 -1.424 1 97.38 316 LYS A N 1
ATOM 2404 C CA . LYS A 1 316 ? 2.666 -15.469 -2.676 1 97.38 316 LYS A CA 1
ATOM 2405 C C . LYS A 1 316 ? 3.805 -14.484 -2.424 1 97.38 316 LYS A C 1
ATOM 2407 O O . LYS A 1 316 ? 4.621 -14.234 -3.312 1 97.38 316 LYS A O 1
ATOM 2412 N N . VAL A 1 317 ? 3.961 -14.008 -1.234 1 96.19 317 VAL A N 1
ATOM 2413 C CA . VAL A 1 317 ? 5.078 -13.141 -0.861 1 96.19 317 VAL A CA 1
ATOM 2414 C C . VAL A 1 317 ? 6.316 -13.992 -0.587 1 96.19 317 VAL A C 1
ATOM 2416 O O . VAL A 1 317 ? 7.445 -13.539 -0.792 1 96.19 317 VAL A O 1
ATOM 2419 N N . LEU A 1 318 ? 6.184 -15.211 -0.249 1 96.62 318 LEU A N 1
ATOM 2420 C CA . LEU A 1 318 ? 7.23 -16.047 0.329 1 96.62 318 LEU A CA 1
ATOM 2421 C C . LEU A 1 318 ? 8.234 -16.484 -0.736 1 96.62 318 LEU A C 1
ATOM 2423 O O . LEU A 1 318 ? 9.422 -16.641 -0.446 1 96.62 318 LEU A O 1
ATOM 2427 N N . PRO A 1 319 ? 7.824 -16.641 -1.994 1 97.5 319 PRO A N 1
ATOM 2428 C CA . PRO A 1 319 ? 8.773 -17.125 -2.996 1 97.5 319 PRO A CA 1
ATOM 2429 C C . PRO A 1 319 ? 10 -16.234 -3.141 1 97.5 319 PRO A C 1
ATOM 2431 O O . PRO A 1 319 ? 11.094 -16.719 -3.451 1 97.5 319 PRO A O 1
ATOM 2434 N N . LEU A 1 320 ? 9.883 -14.945 -2.969 1 97.25 320 LEU A N 1
ATOM 2435 C CA . LEU A 1 320 ? 11.055 -14.07 -2.955 1 97.25 320 LEU A CA 1
ATOM 2436 C C . LEU A 1 320 ? 12.094 -14.57 -1.954 1 97.25 320 LEU A C 1
ATOM 2438 O O . LEU A 1 320 ? 13.281 -14.656 -2.275 1 97.25 320 LEU A O 1
ATOM 2442 N N . PHE A 1 321 ? 11.656 -15.039 -0.818 1 96.88 321 PHE A N 1
ATOM 2443 C CA . PHE A 1 321 ? 12.547 -15.367 0.292 1 96.88 321 PHE A CA 1
ATOM 2444 C C . PHE A 1 321 ? 12.953 -16.844 0.234 1 96.88 321 PHE A C 1
ATOM 2446 O O . PHE A 1 321 ? 14.109 -17.172 0.507 1 96.88 321 PHE A O 1
ATOM 2453 N N . ILE A 1 322 ? 12.016 -17.656 -0.218 1 97.06 322 ILE A N 1
ATOM 2454 C CA . ILE A 1 322 ? 12.281 -19.078 -0.046 1 97.06 322 ILE A CA 1
ATOM 2455 C C . ILE A 1 322 ? 12.758 -19.672 -1.366 1 97.06 322 ILE A C 1
ATOM 2457 O O . ILE A 1 322 ? 13.211 -20.828 -1.406 1 97.06 322 ILE A O 1
ATOM 2461 N N . MET A 1 323 ? 12.703 -18.906 -2.439 1 97.19 323 MET A N 1
ATOM 2462 C CA . MET A 1 323 ? 13.133 -19.453 -3.723 1 97.19 323 MET A CA 1
ATOM 2463 C C . MET A 1 323 ? 14.133 -18.531 -4.398 1 97.19 323 MET A C 1
ATOM 2465 O O . MET A 1 323 ? 15.266 -18.922 -4.691 1 97.19 323 MET A O 1
ATOM 2469 N N . VAL A 1 324 ? 13.836 -17.25 -4.535 1 98.06 324 VAL A N 1
ATOM 2470 C CA . VAL A 1 324 ? 14.672 -16.328 -5.293 1 98.06 324 VAL A CA 1
ATOM 2471 C C . VAL A 1 324 ? 15.984 -16.094 -4.555 1 98.06 324 VAL A C 1
ATOM 2473 O O . VAL A 1 324 ? 17.062 -16.281 -5.121 1 98.06 324 VAL A O 1
ATOM 2476 N N . PHE A 1 325 ? 15.922 -15.766 -3.273 1 98.38 325 PHE A N 1
ATOM 2477 C CA . PHE A 1 325 ? 17.141 -15.492 -2.518 1 98.38 325 PHE A CA 1
ATOM 2478 C C . PHE A 1 325 ? 18 -16.734 -2.42 1 98.38 325 PHE A C 1
ATOM 2480 O O . PHE A 1 325 ? 19.219 -16.688 -2.658 1 98.38 325 PHE A O 1
ATOM 2487 N N . PRO A 1 326 ? 17.406 -17.859 -2.139 1 98 326 PRO A N 1
ATOM 2488 C CA . PRO A 1 326 ? 18.234 -19.062 -2.15 1 98 326 PRO A CA 1
ATOM 2489 C C . PRO A 1 326 ? 18.859 -19.328 -3.516 1 98 326 PRO A C 1
ATOM 2491 O O . PRO A 1 326 ? 20 -19.812 -3.594 1 98 326 PRO A O 1
ATOM 2494 N N . GLY A 1 327 ? 18.125 -19.109 -4.566 1 97.75 327 GLY A N 1
ATOM 2495 C CA . GLY A 1 327 ? 18.734 -19.203 -5.887 1 97.75 327 GLY A CA 1
ATOM 2496 C C . GLY A 1 327 ? 19.938 -18.297 -6.062 1 97.75 327 GLY A C 1
ATOM 2497 O O . GLY A 1 327 ? 20.969 -18.719 -6.594 1 97.75 327 GLY A O 1
ATOM 2498 N N . MET A 1 328 ? 19.844 -17.078 -5.637 1 98.25 328 MET A N 1
ATOM 2499 C CA . MET A 1 328 ? 20.953 -16.125 -5.699 1 98.25 328 MET A CA 1
ATOM 2500 C C . MET A 1 328 ? 22.125 -16.594 -4.832 1 98.25 328 MET A C 1
ATOM 2502 O O . MET A 1 328 ? 23.281 -16.453 -5.223 1 98.25 328 MET A O 1
ATOM 2506 N N . VAL A 1 329 ? 21.797 -17.156 -3.688 1 98.44 329 VAL A N 1
ATOM 2507 C CA . VAL A 1 329 ? 22.828 -17.656 -2.789 1 98.44 329 VAL A CA 1
ATOM 2508 C C . VAL A 1 329 ? 23.562 -18.812 -3.457 1 98.44 329 VAL A C 1
ATOM 2510 O O . VAL A 1 329 ? 24.781 -18.953 -3.311 1 98.44 329 VAL A O 1
ATOM 2513 N N . SER A 1 330 ? 22.859 -19.641 -4.156 1 97.5 330 SER A N 1
ATOM 2514 C CA . SER A 1 330 ? 23.484 -20.766 -4.867 1 97.5 330 SER A CA 1
ATOM 2515 C C . SER A 1 330 ? 24.516 -20.266 -5.867 1 97.5 330 SER A C 1
ATOM 2517 O O . SER A 1 330 ? 25.594 -20.859 -6.004 1 97.5 330 SER A O 1
ATOM 2519 N N . ARG A 1 331 ? 24.234 -19.234 -6.559 1 96.88 331 ARG A N 1
ATOM 2520 C CA . ARG A 1 331 ? 25.188 -18.641 -7.477 1 96.88 331 ARG A CA 1
ATOM 2521 C C . ARG A 1 331 ? 26.453 -18.188 -6.734 1 96.88 331 ARG A C 1
ATOM 2523 O O . ARG A 1 331 ? 27.562 -18.359 -7.234 1 96.88 331 ARG A O 1
ATOM 2530 N N . VAL A 1 332 ? 26.266 -17.594 -5.586 1 97.56 332 VAL A N 1
ATOM 2531 C CA . VAL A 1 332 ? 27.375 -17.094 -4.785 1 97.56 332 VAL A CA 1
ATOM 2532 C C . VAL A 1 332 ? 28.266 -18.266 -4.348 1 97.56 332 VAL A C 1
ATOM 2534 O O . VAL A 1 332 ? 29.5 -18.172 -4.414 1 97.56 332 VAL A O 1
ATOM 2537 N N . LEU A 1 333 ? 27.672 -19.375 -3.98 1 96.62 333 LEU A N 1
ATOM 2538 C CA . LEU A 1 333 ? 28.422 -20.484 -3.408 1 96.62 333 LEU A CA 1
ATOM 2539 C C . LEU A 1 333 ? 29.016 -21.375 -4.508 1 96.62 333 LEU A C 1
ATOM 2541 O O . LEU A 1 333 ? 30.062 -21.969 -4.32 1 96.62 333 LEU A O 1
ATOM 2545 N N . PHE A 1 334 ? 28.297 -21.406 -5.637 1 94.06 334 PHE A N 1
ATOM 2546 C CA . PHE A 1 334 ? 28.719 -22.297 -6.711 1 94.06 334 PHE A CA 1
ATOM 2547 C C . PHE A 1 334 ? 28.75 -21.562 -8.047 1 94.06 334 PHE A C 1
ATOM 2549 O O . PHE A 1 334 ? 28.109 -21.984 -9.008 1 94.06 334 PHE A O 1
ATOM 2556 N N . PRO A 1 335 ? 29.516 -20.531 -8.188 1 93.81 335 PRO A N 1
ATOM 2557 C CA . PRO A 1 335 ? 29.5 -19.688 -9.383 1 93.81 335 PRO A CA 1
ATOM 2558 C C . PRO A 1 335 ? 29.938 -20.438 -10.641 1 93.81 335 PRO A C 1
ATOM 2560 O O . PRO A 1 335 ? 29.375 -20.203 -11.719 1 93.81 335 PRO A O 1
ATOM 2563 N N . ASP A 1 336 ? 30.781 -21.406 -10.578 1 90.44 336 ASP A N 1
ATOM 2564 C CA . ASP A 1 336 ? 31.312 -22.094 -11.758 1 90.44 336 ASP A CA 1
ATOM 2565 C C . ASP A 1 336 ? 30.25 -23 -12.391 1 90.44 336 ASP A C 1
ATOM 2567 O O . ASP A 1 336 ? 30.25 -23.188 -13.609 1 90.44 336 ASP A O 1
ATOM 2571 N N . GLN A 1 337 ? 29.422 -23.484 -11.586 1 89.81 337 GLN A N 1
ATOM 2572 C CA . GLN A 1 337 ? 28.391 -24.375 -12.109 1 89.81 337 GLN A CA 1
ATOM 2573 C C . GLN A 1 337 ? 27.109 -23.609 -12.414 1 89.81 337 GLN A C 1
ATOM 2575 O O . GLN A 1 337 ? 26.531 -23.75 -13.5 1 89.81 337 GLN A O 1
ATOM 2580 N N . VAL A 1 338 ? 26.734 -22.734 -11.516 1 91.88 338 VAL A N 1
ATOM 2581 C CA . VAL A 1 338 ? 25.438 -22.078 -11.602 1 91.88 338 VAL A CA 1
ATOM 2582 C C . VAL A 1 338 ? 25.516 -20.875 -12.531 1 91.88 338 VAL A C 1
ATOM 2584 O O . VAL A 1 338 ? 24.578 -20.578 -13.273 1 91.88 338 VAL A O 1
ATOM 2587 N N . ALA A 1 339 ? 26.688 -20.219 -12.547 1 90.12 339 ALA A N 1
ATOM 2588 C CA . ALA A 1 339 ? 26.844 -19 -13.352 1 90.12 339 ALA A CA 1
ATOM 2589 C C . ALA A 1 339 ? 27.625 -19.297 -14.633 1 90.12 339 ALA A C 1
ATOM 2591 O O . ALA A 1 339 ? 28.188 -18.391 -15.234 1 90.12 339 ALA A O 1
ATOM 2592 N N . CYS A 1 340 ? 27.609 -20.547 -14.969 1 83.94 340 CYS A N 1
ATOM 2593 C CA . CYS A 1 340 ? 28.359 -20.938 -16.156 1 83.94 340 CYS A CA 1
ATOM 2594 C C . CYS A 1 340 ? 27.875 -20.141 -17.375 1 83.94 340 CYS A C 1
ATOM 2596 O O . CYS A 1 340 ? 26.672 -19.906 -17.531 1 83.94 340 CYS A O 1
ATOM 2598 N N . ALA A 1 341 ? 28.797 -19.703 -18.234 1 77.25 341 ALA A N 1
ATOM 2599 C CA . ALA A 1 341 ? 28.406 -18.906 -19.375 1 77.25 341 ALA A CA 1
ATOM 2600 C C . ALA A 1 341 ? 29.078 -19.391 -20.656 1 77.25 341 ALA A C 1
ATOM 2602 O O . ALA A 1 341 ? 29.016 -18.734 -21.703 1 77.25 341 ALA A O 1
ATOM 2603 N N . HIS A 1 342 ? 29.766 -20.516 -20.547 1 82.5 342 HIS A N 1
ATOM 2604 C CA . HIS A 1 342 ? 30.391 -21.125 -21.719 1 82.5 342 HIS A CA 1
ATOM 2605 C C . HIS A 1 342 ? 29.562 -22.312 -22.219 1 82.5 342 HIS A C 1
ATOM 2607 O O . HIS A 1 342 ? 29.375 -23.281 -21.484 1 82.5 342 HIS A O 1
ATOM 2613 N N . PRO A 1 343 ? 29.156 -22.281 -23.438 1 83.19 343 PRO A N 1
ATOM 2614 C CA . PRO A 1 343 ? 28.203 -23.266 -23.953 1 83.19 343 PRO A CA 1
ATOM 2615 C C . PRO A 1 343 ? 28.703 -24.703 -23.766 1 83.19 343 PRO A C 1
ATOM 2617 O O . PRO A 1 343 ? 27.922 -25.594 -23.391 1 83.19 343 PRO A O 1
ATOM 2620 N N . GLU A 1 344 ? 29.969 -24.938 -23.984 1 83.5 344 GLU A N 1
ATOM 2621 C CA . GLU A 1 344 ? 30.5 -26.281 -23.875 1 83.5 344 GLU A CA 1
ATOM 2622 C C . GLU A 1 344 ? 30.516 -26.766 -22.422 1 83.5 344 GLU A C 1
ATOM 2624 O O . GLU A 1 344 ? 30.219 -27.922 -22.141 1 83.5 344 GLU A O 1
ATOM 2629 N N . ILE A 1 345 ? 30.859 -25.891 -21.641 1 83.5 345 ILE A N 1
ATOM 2630 C CA . ILE A 1 345 ? 30.906 -26.234 -20.219 1 83.5 345 ILE A CA 1
ATOM 2631 C C . ILE A 1 345 ? 29.5 -26.406 -19.672 1 83.5 345 ILE A C 1
ATOM 2633 O O . ILE A 1 345 ? 29.234 -27.359 -18.938 1 83.5 345 ILE A O 1
ATOM 2637 N N . CYS A 1 346 ? 28.656 -25.531 -20.078 1 82.5 346 CYS A N 1
ATOM 2638 C CA . CYS A 1 346 ? 27.266 -25.641 -19.641 1 82.5 346 CYS A CA 1
ATOM 2639 C C . CYS A 1 346 ? 26.656 -26.953 -20.094 1 82.5 346 CYS A C 1
ATOM 2641 O O . CYS A 1 346 ? 25.938 -27.609 -19.312 1 82.5 346 CYS A O 1
ATOM 2643 N N . GLN A 1 347 ? 26.969 -27.297 -21.312 1 82.94 347 GLN A N 1
ATOM 2644 C CA . GLN A 1 347 ? 26.453 -28.562 -21.844 1 82.94 347 GLN A CA 1
ATOM 2645 C C . GLN A 1 347 ? 26.906 -29.734 -20.969 1 82.94 347 GLN A C 1
ATOM 2647 O O . GLN A 1 347 ? 26.141 -30.672 -20.75 1 82.94 347 GLN A O 1
ATOM 2652 N N . LYS A 1 348 ? 28.047 -29.625 -20.5 1 79.38 348 LYS A N 1
ATOM 2653 C CA . LYS A 1 348 ? 28.609 -30.688 -19.672 1 79.38 348 LYS A CA 1
ATOM 2654 C C . LYS A 1 348 ? 28.016 -30.672 -18.266 1 79.38 348 LYS A C 1
ATOM 2656 O O . LYS A 1 348 ? 27.766 -31.734 -17.672 1 79.38 348 LYS A O 1
ATOM 2661 N N . VAL A 1 349 ? 27.797 -29.5 -17.828 1 77.44 349 VAL A N 1
ATOM 2662 C CA . VAL A 1 349 ? 27.391 -29.328 -16.438 1 77.44 349 VAL A CA 1
ATOM 2663 C C . VAL A 1 349 ? 25.906 -29.672 -16.281 1 77.44 349 VAL A C 1
ATOM 2665 O O . VAL A 1 349 ? 25.516 -30.359 -15.344 1 77.44 349 VAL A O 1
ATOM 2668 N N . CYS A 1 350 ? 25.047 -29.172 -17.219 1 77.88 350 CYS A N 1
ATOM 2669 C CA . CYS A 1 350 ? 23.609 -29.297 -17 1 77.88 350 CYS A CA 1
ATOM 2670 C C . CYS A 1 350 ? 22.891 -29.688 -18.281 1 77.88 350 CYS A C 1
ATOM 2672 O O . CYS A 1 350 ? 21.656 -29.625 -18.344 1 77.88 350 CYS A O 1
ATOM 2674 N N . SER A 1 351 ? 23.594 -29.953 -19.344 1 77.38 351 SER A N 1
ATOM 2675 C CA . SER A 1 351 ? 23.047 -30.406 -20.625 1 77.38 351 SER A CA 1
ATOM 2676 C C . SER A 1 351 ? 22.234 -29.297 -21.297 1 77.38 351 SER A C 1
ATOM 2678 O O . SER A 1 351 ? 21.203 -29.562 -21.906 1 77.38 351 SER A O 1
ATOM 2680 N N . ASN A 1 352 ? 22.609 -28.047 -21.016 1 79.25 352 ASN A N 1
ATOM 2681 C CA . ASN A 1 352 ? 22.031 -26.859 -21.625 1 79.25 352 ASN A CA 1
ATOM 2682 C C . ASN A 1 352 ? 23.109 -25.828 -21.969 1 79.25 352 ASN A C 1
ATOM 2684 O O . ASN A 1 352 ? 23.703 -25.219 -21.078 1 79.25 352 ASN A O 1
ATOM 2688 N N . PRO A 1 353 ? 23.266 -25.688 -23.188 1 80.88 353 PRO A N 1
ATOM 2689 C CA . PRO A 1 353 ? 24.359 -24.797 -23.594 1 80.88 353 PRO A CA 1
ATOM 2690 C C . PRO A 1 353 ? 24.062 -23.328 -23.281 1 80.88 353 PRO A C 1
ATOM 2692 O O . PRO A 1 353 ? 24.953 -22.484 -23.312 1 80.88 353 PRO A O 1
ATOM 2695 N N . SER A 1 354 ? 22.875 -22.984 -23.016 1 80.25 354 SER A N 1
ATOM 2696 C CA . SER A 1 354 ? 22.484 -21.578 -22.812 1 80.25 354 SER A CA 1
ATOM 2697 C C . SER A 1 354 ? 22.781 -21.125 -21.391 1 80.25 354 SER A C 1
ATOM 2699 O O . SER A 1 354 ? 22.828 -19.922 -21.125 1 80.25 354 SER A O 1
ATOM 2701 N N . GLY A 1 355 ? 22.953 -22.062 -20.516 1 82.75 355 GLY A N 1
ATOM 2702 C CA . GLY A 1 355 ? 23.234 -21.719 -19.125 1 82.75 355 GLY A CA 1
ATOM 2703 C C . GLY A 1 355 ? 22.75 -22.766 -18.141 1 82.75 355 GLY A C 1
ATOM 2704 O O . GLY A 1 355 ? 21.953 -23.641 -18.5 1 82.75 355 GLY A O 1
ATOM 2705 N N . CYS A 1 356 ? 23.203 -22.641 -16.922 1 85.06 356 CYS A N 1
ATOM 2706 C CA . CYS A 1 356 ? 22.922 -23.688 -15.953 1 85.06 356 CYS A CA 1
ATOM 2707 C C . CYS A 1 356 ? 22.297 -23.094 -14.688 1 85.06 356 CYS A C 1
ATOM 2709 O O . CYS A 1 356 ? 22.422 -23.672 -13.609 1 85.06 356 CYS A O 1
ATOM 2711 N N . SER A 1 357 ? 21.656 -21.969 -14.82 1 90 357 SER A N 1
ATOM 2712 C CA . SER A 1 357 ? 21.109 -21.328 -13.633 1 90 357 SER A CA 1
ATOM 2713 C C . SER A 1 357 ? 19.984 -22.156 -13.031 1 90 357 SER A C 1
ATOM 2715 O O . SER A 1 357 ? 19.734 -22.094 -11.82 1 90 357 SER A O 1
ATOM 2717 N N . ASP A 1 358 ? 19.328 -23.062 -13.766 1 88.62 358 ASP A N 1
ATOM 2718 C CA . ASP A 1 358 ? 18.172 -23.812 -13.312 1 88.62 358 ASP A CA 1
ATOM 2719 C C . ASP A 1 358 ? 18.578 -24.922 -12.328 1 88.62 358 ASP A C 1
ATOM 2721 O O . ASP A 1 358 ? 17.719 -25.484 -11.648 1 88.62 358 ASP A O 1
ATOM 2725 N N . ILE A 1 359 ? 19.797 -25.141 -12.18 1 88.56 359 ILE A N 1
ATOM 2726 C CA . ILE A 1 359 ? 20.234 -26.172 -11.242 1 88.56 359 ILE A CA 1
ATOM 2727 C C . ILE A 1 359 ? 20.516 -25.547 -9.875 1 88.56 359 ILE A C 1
ATOM 2729 O O . ILE A 1 359 ? 20.891 -26.234 -8.93 1 88.56 359 ILE A O 1
ATOM 2733 N N . ALA A 1 360 ? 20.297 -24.266 -9.805 1 93.12 360 ALA A N 1
ATOM 2734 C CA . ALA A 1 360 ? 20.703 -23.516 -8.625 1 93.12 360 ALA A CA 1
ATOM 2735 C C . ALA A 1 360 ? 20.078 -24.094 -7.355 1 93.12 360 ALA A C 1
ATOM 2737 O O . ALA A 1 360 ? 20.781 -24.406 -6.395 1 93.12 360 ALA A O 1
ATOM 2738 N N . TYR A 1 361 ? 18.812 -24.297 -7.359 1 93 361 TYR A N 1
ATOM 2739 C CA . TYR A 1 361 ? 18.109 -24.719 -6.16 1 93 361 TYR A CA 1
ATOM 2740 C C . TYR A 1 361 ? 18.469 -26.172 -5.809 1 93 361 TYR A C 1
ATOM 2742 O O . TYR A 1 361 ? 18.828 -26.453 -4.668 1 93 361 TYR A O 1
ATOM 2750 N N . PRO A 1 362 ? 18.453 -27.078 -6.746 1 88.62 362 PRO A N 1
ATOM 2751 C CA . PRO A 1 362 ? 18.859 -28.438 -6.43 1 88.62 362 PRO A CA 1
ATOM 2752 C C . PRO A 1 362 ? 20.297 -28.531 -5.922 1 88.62 362 PRO A C 1
ATOM 2754 O O . PRO A 1 362 ? 20.594 -29.312 -5.016 1 88.62 362 PRO A O 1
ATOM 2757 N N . LYS A 1 363 ? 21.125 -27.719 -6.504 1 90.69 363 LYS A N 1
ATOM 2758 C CA . LYS A 1 363 ? 22.531 -27.719 -6.078 1 90.69 363 LYS A CA 1
ATOM 2759 C C . LYS A 1 363 ? 22.656 -27.281 -4.625 1 90.69 363 LYS A C 1
ATOM 2761 O O . LYS A 1 363 ? 23.422 -27.859 -3.857 1 90.69 363 LYS A O 1
ATOM 2766 N N . LEU A 1 364 ? 21.938 -26.312 -4.359 1 92.44 364 LEU A N 1
ATOM 2767 C CA . LEU A 1 364 ? 21.953 -25.812 -2.992 1 92.44 364 LEU A CA 1
ATOM 2768 C C . LEU A 1 364 ? 21.438 -26.859 -2.014 1 92.44 364 LEU A C 1
ATOM 2770 O O . LEU A 1 364 ? 22.016 -27.031 -0.932 1 92.44 364 LEU A O 1
ATOM 2774 N N . VAL A 1 365 ? 20.438 -27.562 -2.326 1 90.81 365 VAL A N 1
ATOM 2775 C CA . VAL A 1 365 ? 19.828 -28.594 -1.483 1 90.81 365 VAL A CA 1
ATOM 2776 C C . VAL A 1 365 ? 20.828 -29.719 -1.231 1 90.81 365 VAL A C 1
ATOM 2778 O O . VAL A 1 365 ? 21.031 -30.125 -0.086 1 90.81 365 VAL A O 1
ATOM 2781 N N . LEU A 1 366 ? 21.484 -30.094 -2.209 1 87.44 366 LEU A N 1
ATOM 2782 C CA . LEU A 1 366 ? 22.344 -31.281 -2.135 1 87.44 366 LEU A CA 1
ATOM 2783 C C . LEU A 1 366 ? 23.656 -30.953 -1.412 1 87.44 366 LEU A C 1
ATOM 2785 O O . LEU A 1 366 ? 24.203 -31.797 -0.708 1 87.44 366 LEU A O 1
ATOM 2789 N N . GLU A 1 367 ? 24.094 -29.734 -1.548 1 89.94 367 GLU A N 1
ATOM 2790 C CA . GLU A 1 367 ? 25.422 -29.406 -1.025 1 89.94 367 GLU A CA 1
ATOM 2791 C C . GLU A 1 367 ? 25.328 -28.781 0.363 1 89.94 367 GLU A C 1
ATOM 2793 O O . GLU A 1 367 ? 26.234 -28.938 1.183 1 89.94 367 GLU A O 1
ATOM 2798 N N . LEU A 1 368 ? 24.312 -28.125 0.581 1 91.38 368 LEU A N 1
ATOM 2799 C CA . LEU A 1 368 ? 24.281 -27.328 1.795 1 91.38 368 LEU A CA 1
ATOM 2800 C C . LEU A 1 368 ? 23.562 -28.062 2.918 1 91.38 368 LEU A C 1
ATOM 2802 O O . LEU A 1 368 ? 23.875 -27.875 4.094 1 91.38 368 LEU A O 1
ATOM 2806 N N . LEU A 1 369 ? 22.562 -28.891 2.617 1 92.5 369 LEU A N 1
ATOM 2807 C CA . LEU A 1 369 ? 21.719 -29.469 3.658 1 92.5 369 LEU A CA 1
ATOM 2808 C C . LEU A 1 369 ? 22.281 -30.797 4.133 1 92.5 369 LEU A C 1
ATOM 2810 O O . LEU A 1 369 ? 22.781 -31.594 3.328 1 92.5 369 LEU A O 1
ATOM 2814 N N . PRO A 1 370 ? 22.219 -31.047 5.402 1 91.62 370 PRO A N 1
ATOM 2815 C CA . PRO A 1 370 ? 22.641 -32.344 5.926 1 91.62 370 PRO A CA 1
ATOM 2816 C C . PRO A 1 370 ? 21.656 -33.469 5.609 1 91.62 370 PRO A C 1
ATOM 2818 O O . PRO A 1 370 ? 20.562 -33.188 5.102 1 91.62 370 PRO A O 1
ATOM 2821 N N . THR A 1 371 ? 22.094 -34.625 5.996 1 89.69 371 THR A N 1
ATOM 2822 C CA . THR A 1 371 ? 21.266 -35.812 5.781 1 89.69 371 THR A CA 1
ATOM 2823 C C . THR A 1 371 ? 19.938 -35.688 6.52 1 89.69 371 THR A C 1
ATOM 2825 O O . THR A 1 371 ? 19.906 -35.219 7.664 1 89.69 371 THR A O 1
ATOM 2828 N N . GLY A 1 372 ? 18.875 -36.156 5.945 1 88.75 372 GLY A N 1
ATOM 2829 C CA . GLY A 1 372 ? 17.547 -35.969 6.488 1 88.75 372 GLY A CA 1
ATOM 2830 C C . GLY A 1 372 ? 16.844 -34.75 5.941 1 88.75 372 GLY A C 1
ATOM 2831 O O . GLY A 1 372 ? 15.734 -34.844 5.402 1 88.75 372 GLY A O 1
ATOM 2832 N N . LEU A 1 373 ? 17.578 -33.625 6.137 1 91.81 373 LEU A N 1
ATOM 2833 C CA . LEU A 1 373 ? 17.016 -32.375 5.602 1 91.81 373 LEU A CA 1
ATOM 2834 C C . LEU A 1 373 ? 17.078 -32.375 4.078 1 91.81 373 LEU A C 1
ATOM 2836 O O . LEU A 1 373 ? 16.203 -31.812 3.414 1 91.81 373 LEU A O 1
ATOM 2840 N N . ARG A 1 374 ? 18.078 -32.969 3.65 1 90.81 374 ARG A N 1
ATOM 2841 C CA . ARG A 1 374 ? 18.156 -33.125 2.205 1 90.81 374 ARG A CA 1
ATOM 2842 C C . ARG A 1 374 ? 16.984 -33.969 1.68 1 90.81 374 ARG A C 1
ATOM 2844 O O . ARG A 1 374 ? 16.375 -33.594 0.666 1 90.81 374 ARG A O 1
ATOM 2851 N N . GLY A 1 375 ? 16.672 -35 2.34 1 87.69 375 GLY A N 1
ATOM 2852 C CA . GLY A 1 375 ? 15.508 -35.812 1.983 1 87.69 375 GLY A CA 1
ATOM 2853 C C . GLY A 1 375 ? 14.203 -35.031 2.049 1 87.69 375 GLY A C 1
ATOM 2854 O O . GLY A 1 375 ? 13.344 -35.188 1.185 1 87.69 375 GLY A O 1
ATOM 2855 N N . LEU A 1 376 ? 14.133 -34.219 3.027 1 90.12 376 LEU A N 1
ATOM 2856 C CA . LEU A 1 376 ? 12.953 -33.375 3.162 1 90.12 376 LEU A CA 1
ATOM 2857 C C . LEU A 1 376 ? 12.805 -32.469 1.955 1 90.12 376 LEU A C 1
ATOM 2859 O O . LEU A 1 376 ? 11.703 -32.312 1.414 1 90.12 376 LEU A O 1
ATOM 2863 N N . MET A 1 377 ? 13.875 -31.891 1.594 1 90.25 377 MET A N 1
ATOM 2864 C CA . MET A 1 377 ? 13.797 -30.953 0.472 1 90.25 377 MET A CA 1
ATOM 2865 C C . MET A 1 377 ? 13.523 -31.703 -0.833 1 90.25 377 MET A C 1
ATOM 2867 O O . MET A 1 377 ? 12.867 -31.156 -1.729 1 90.25 377 MET A O 1
ATOM 2871 N N . MET A 1 378 ? 13.961 -32.875 -0.899 1 86 378 MET A N 1
ATOM 2872 C CA . MET A 1 378 ? 13.578 -33.688 -2.055 1 86 378 MET A CA 1
ATOM 2873 C C . MET A 1 378 ? 12.078 -33.969 -2.057 1 86 378 MET A C 1
ATOM 2875 O O . MET A 1 378 ? 11.438 -33.938 -3.107 1 86 378 MET A O 1
ATOM 2879 N N . ALA A 1 379 ? 11.633 -34.219 -0.975 1 87.19 379 ALA A N 1
ATOM 2880 C CA . ALA A 1 379 ? 10.195 -34.406 -0.837 1 87.19 379 ALA A CA 1
ATOM 2881 C C . ALA A 1 379 ? 9.438 -33.156 -1.229 1 87.19 379 ALA A C 1
ATOM 2883 O O . ALA A 1 379 ? 8.367 -33.219 -1.843 1 87.19 379 ALA A O 1
ATOM 2884 N N . VAL A 1 380 ? 10 -32.062 -0.883 1 88.81 380 VAL A N 1
ATOM 2885 C CA . VAL A 1 380 ? 9.391 -30.766 -1.206 1 88.81 380 VAL A CA 1
ATOM 2886 C C . VAL A 1 380 ? 9.297 -30.594 -2.721 1 88.81 380 VAL A C 1
ATOM 2888 O O . VAL A 1 380 ? 8.25 -30.219 -3.246 1 88.81 380 VAL A O 1
ATOM 2891 N N . MET A 1 381 ? 10.266 -30.875 -3.359 1 85.94 381 MET A N 1
ATOM 2892 C CA . MET A 1 381 ? 10.297 -30.719 -4.809 1 85.94 381 MET A CA 1
ATOM 2893 C C . MET A 1 381 ? 9.328 -31.672 -5.488 1 85.94 381 MET A C 1
ATOM 2895 O O . MET A 1 381 ? 8.625 -31.297 -6.426 1 85.94 381 MET A O 1
ATOM 2899 N N . VAL A 1 382 ? 9.328 -32.844 -5.023 1 83.81 382 VAL A N 1
ATOM 2900 C CA . VAL A 1 382 ? 8.391 -33.844 -5.555 1 83.81 382 VAL A CA 1
ATOM 2901 C C . VAL A 1 382 ? 6.957 -33.406 -5.246 1 83.81 382 VAL A C 1
ATOM 2903 O O . VAL A 1 382 ? 6.066 -33.531 -6.09 1 83.81 382 VAL A O 1
ATOM 2906 N N . ALA A 1 383 ? 6.801 -32.969 -4.039 1 86.5 383 ALA A N 1
ATOM 2907 C CA . ALA A 1 383 ? 5.488 -32.469 -3.635 1 86.5 383 ALA A CA 1
ATOM 2908 C C . ALA A 1 383 ? 5.016 -31.344 -4.562 1 86.5 383 ALA A C 1
ATOM 2910 O O . ALA A 1 383 ? 3.85 -31.312 -4.965 1 86.5 383 ALA A O 1
ATOM 2911 N N . ALA A 1 384 ? 5.867 -30.453 -4.867 1 88.5 384 ALA A N 1
ATOM 2912 C CA . ALA A 1 384 ? 5.527 -29.328 -5.75 1 88.5 384 ALA A CA 1
ATOM 2913 C C . ALA A 1 384 ? 5.152 -29.828 -7.145 1 88.5 384 ALA A C 1
ATOM 2915 O O . ALA A 1 384 ? 4.188 -29.359 -7.742 1 88.5 384 ALA A O 1
ATOM 2916 N N . LEU A 1 385 ? 5.832 -30.766 -7.586 1 85.75 385 LEU A N 1
ATOM 2917 C CA . LEU A 1 385 ? 5.562 -31.344 -8.891 1 85.75 385 LEU A CA 1
ATOM 2918 C C . LEU A 1 385 ? 4.219 -32.062 -8.898 1 85.75 385 LEU A C 1
ATOM 2920 O O . LEU A 1 385 ? 3.402 -31.875 -9.805 1 85.75 385 LEU A O 1
ATOM 2924 N N . MET A 1 386 ? 3.988 -32.812 -7.941 1 86.06 386 MET A N 1
ATOM 2925 C CA . MET A 1 386 ? 2.768 -33.594 -7.859 1 86.06 386 MET A CA 1
ATOM 2926 C C . MET A 1 386 ? 1.541 -32.719 -7.707 1 86.06 386 MET A C 1
ATOM 2928 O O . MET A 1 386 ? 0.516 -32.938 -8.352 1 86.06 386 MET A O 1
ATOM 2932 N N . SER A 1 387 ? 1.677 -31.766 -6.875 1 89.12 387 SER A N 1
ATOM 2933 C CA . SER A 1 387 ? 0.529 -30.891 -6.637 1 89.12 387 SER A CA 1
ATOM 2934 C C . SER A 1 387 ? 0.141 -30.141 -7.902 1 89.12 387 SER A C 1
ATOM 2936 O O . SER A 1 387 ? -1.043 -30.031 -8.234 1 89.12 387 SER A O 1
ATOM 2938 N N . SER A 1 388 ? 1.078 -29.672 -8.602 1 88.88 388 SER A N 1
ATOM 2939 C CA . SER A 1 388 ? 0.814 -28.969 -9.844 1 88.88 388 SER A CA 1
ATOM 2940 C C . SER A 1 388 ? 0.208 -29.891 -10.891 1 88.88 388 SER A C 1
ATOM 2942 O O . SER A 1 388 ? -0.779 -29.531 -11.539 1 88.88 388 SER A O 1
ATOM 2944 N N . LEU A 1 389 ? 0.704 -31.078 -11.039 1 86.25 389 LEU A N 1
ATOM 2945 C CA . LEU A 1 389 ? 0.242 -32.031 -12.055 1 86.25 389 LEU A CA 1
ATOM 2946 C C . LEU A 1 389 ? -1.169 -32.5 -11.742 1 86.25 389 LEU A C 1
ATOM 2948 O O . LEU A 1 389 ? -2.021 -32.562 -12.625 1 86.25 389 LEU A O 1
ATOM 2952 N N . THR A 1 390 ? -1.36 -32.844 -10.492 1 88.69 390 THR A N 1
ATOM 2953 C CA . THR A 1 390 ? -2.688 -33.344 -10.125 1 88.69 390 THR A CA 1
ATOM 2954 C C . THR A 1 390 ? -3.742 -32.25 -10.383 1 88.69 390 THR A C 1
ATOM 2956 O O . THR A 1 390 ? -4.859 -32.562 -10.805 1 88.69 390 THR A O 1
ATOM 2959 N N . SER A 1 391 ? -3.375 -31.062 -10.133 1 90.44 391 SER A N 1
ATOM 2960 C CA . SER A 1 391 ? -4.312 -29.969 -10.344 1 90.44 391 SER A CA 1
ATOM 2961 C C . SER A 1 391 ? -4.66 -29.812 -11.82 1 90.44 391 SER A C 1
ATOM 2963 O O . SER A 1 391 ? -5.824 -29.609 -12.172 1 90.44 391 SER A O 1
ATOM 2965 N N . ILE A 1 392 ? -3.721 -29.938 -12.625 1 90 392 ILE A N 1
ATOM 2966 C CA . ILE A 1 392 ? -3.934 -29.797 -14.062 1 90 392 ILE A CA 1
ATOM 2967 C C . ILE A 1 392 ? -4.73 -30.984 -14.586 1 90 392 ILE A C 1
ATOM 2969 O O . ILE A 1 392 ? -5.664 -30.828 -15.375 1 90 392 ILE A O 1
ATOM 2973 N N . PHE A 1 393 ? -4.434 -32.156 -14.117 1 88.81 393 PHE A N 1
ATOM 2974 C CA . PHE A 1 393 ? -5.148 -33.375 -14.531 1 88.81 393 PHE A CA 1
ATOM 2975 C C . PHE A 1 393 ? -6.625 -33.281 -14.164 1 88.81 393 PHE A C 1
ATOM 2977 O O . PHE A 1 393 ? -7.496 -33.531 -14.992 1 88.81 393 PHE A O 1
ATOM 2984 N N . ASN A 1 394 ? -6.785 -32.906 -12.961 1 89.06 394 ASN A N 1
ATOM 2985 C CA . ASN A 1 394 ? -8.156 -32.781 -12.484 1 89.06 394 ASN A CA 1
ATOM 2986 C C . ASN A 1 394 ? -8.953 -31.766 -13.289 1 89.06 394 ASN A C 1
ATOM 2988 O O . ASN A 1 394 ? -10.078 -32.031 -13.711 1 89.06 394 ASN A O 1
ATOM 2992 N N . SER A 1 395 ? -8.422 -30.609 -13.508 1 91.94 395 SER A N 1
ATOM 2993 C CA . SER A 1 395 ? -9.125 -29.547 -14.211 1 91.94 395 SER A CA 1
ATOM 2994 C C . SER A 1 395 ? -9.305 -29.891 -15.688 1 91.94 395 SER A C 1
ATOM 2996 O O . SER A 1 395 ? -10.344 -29.594 -16.281 1 91.94 395 SER A O 1
ATOM 2998 N N . ALA A 1 396 ? -8.281 -30.469 -16.25 1 93.12 396 ALA A N 1
ATOM 2999 C CA . ALA A 1 396 ? -8.398 -30.906 -17.641 1 93.12 396 ALA A CA 1
ATOM 3000 C C . ALA A 1 396 ? -9.484 -31.969 -17.781 1 93.12 396 ALA A C 1
ATOM 3002 O O . ALA A 1 396 ? -10.25 -31.938 -18.75 1 93.12 396 ALA A O 1
ATOM 3003 N N . SER A 1 397 ? -9.477 -32.812 -16.859 1 92.31 397 SER A N 1
ATOM 3004 C CA . SER A 1 397 ? -10.508 -33.844 -16.859 1 92.31 397 SER A CA 1
ATOM 3005 C C . SER A 1 397 ? -11.906 -33.25 -16.75 1 92.31 397 SER A C 1
ATOM 3007 O O . SER A 1 397 ? -12.836 -33.688 -17.438 1 92.31 397 SER A O 1
ATOM 3009 N N . THR A 1 398 ? -12.047 -32.281 -15.938 1 91.75 398 THR A N 1
ATOM 3010 C CA . THR A 1 398 ? -13.32 -31.594 -15.766 1 91.75 398 THR A CA 1
ATOM 3011 C C . THR A 1 398 ? -13.758 -30.922 -17.062 1 91.75 398 THR A C 1
ATOM 3013 O O . THR A 1 398 ? -14.898 -31.078 -17.5 1 91.75 398 THR A O 1
ATOM 3016 N N . ILE A 1 399 ? -12.883 -30.219 -17.688 1 94.44 399 ILE A N 1
ATOM 3017 C CA . ILE A 1 399 ? -13.195 -29.516 -18.922 1 94.44 399 ILE A CA 1
ATOM 3018 C C . ILE A 1 399 ? -13.57 -30.5 -20.016 1 94.44 399 ILE A C 1
ATOM 3020 O O . ILE A 1 399 ? -14.57 -30.312 -20.719 1 94.44 399 ILE A O 1
ATOM 3024 N N . PHE A 1 400 ? -12.844 -31.578 -20.156 1 95.06 400 PHE A N 1
ATOM 3025 C CA . PHE A 1 400 ? -13.125 -32.562 -21.188 1 95.06 400 PHE A CA 1
ATOM 3026 C C . PHE A 1 400 ? -14.484 -33.219 -20.969 1 95.06 400 PHE A C 1
ATOM 3028 O O . PHE A 1 400 ? -15.281 -33.344 -21.906 1 95.06 400 PHE A O 1
ATOM 3035 N N . THR A 1 401 ? -14.758 -33.562 -19.781 1 93.75 401 THR A N 1
ATOM 3036 C CA . THR A 1 401 ? -15.969 -34.312 -19.469 1 93.75 401 THR A CA 1
ATOM 3037 C C . THR A 1 401 ? -17.203 -33.406 -19.562 1 93.75 401 THR A C 1
ATOM 3039 O O . THR A 1 401 ? -18.172 -33.75 -20.25 1 93.75 401 THR A O 1
ATOM 3042 N N . MET A 1 402 ? -17.125 -32.25 -18.938 1 91.69 402 MET A N 1
ATOM 3043 C CA . MET A 1 402 ? -18.312 -31.406 -18.812 1 91.69 402 MET A CA 1
ATOM 3044 C C . MET A 1 402 ? -18.531 -30.594 -20.078 1 91.69 402 MET A C 1
ATOM 3046 O O . MET A 1 402 ? -19.688 -30.312 -20.438 1 91.69 402 MET A O 1
ATOM 3050 N N . ASP A 1 403 ? -17.5 -30.25 -20.797 1 93.12 403 ASP A N 1
ATOM 3051 C CA . ASP A 1 403 ? -17.672 -29.297 -21.891 1 93.12 403 ASP A CA 1
ATOM 3052 C C . ASP A 1 403 ? -17.578 -29.984 -23.234 1 93.12 403 ASP A C 1
ATOM 3054 O O . ASP A 1 403 ? -18.156 -29.516 -24.219 1 93.12 403 ASP A O 1
ATOM 3058 N N . LEU A 1 404 ? -16.891 -31.062 -23.312 1 93.88 404 LEU A N 1
ATOM 3059 C CA . LEU A 1 404 ? -16.766 -31.75 -24.594 1 93.88 404 LEU A CA 1
ATOM 3060 C C . LEU A 1 404 ? -17.578 -33.031 -24.625 1 93.88 404 LEU A C 1
ATOM 3062 O O . LEU A 1 404 ? -18.484 -33.188 -25.453 1 93.88 404 LEU A O 1
ATOM 3066 N N . TRP A 1 405 ? -17.375 -33.906 -23.672 1 94.38 405 TRP A N 1
ATOM 3067 C CA . TRP A 1 405 ? -18.078 -35.156 -23.656 1 94.38 405 TRP A CA 1
ATOM 3068 C C . TRP A 1 405 ? -19.578 -34.969 -23.469 1 94.38 405 TRP A C 1
ATOM 3070 O O . TRP A 1 405 ? -20.391 -35.562 -24.188 1 94.38 405 TRP A O 1
ATOM 3080 N N . ASN A 1 406 ? -19.891 -34.156 -22.453 1 91.44 406 ASN A N 1
ATOM 3081 C CA . ASN A 1 406 ? -21.297 -33.906 -22.188 1 91.44 406 ASN A CA 1
ATOM 3082 C C . ASN A 1 406 ? -21.953 -33.156 -23.344 1 91.44 406 ASN A C 1
ATOM 3084 O O . ASN A 1 406 ? -23.172 -33.25 -23.516 1 91.44 406 ASN A O 1
ATOM 3088 N N . HIS A 1 407 ? -21.188 -32.5 -24.125 1 90.31 407 HIS A N 1
ATOM 3089 C CA . HIS A 1 407 ? -21.703 -31.844 -25.328 1 90.31 407 HIS A CA 1
ATOM 3090 C C . HIS A 1 407 ? -22.047 -32.875 -26.391 1 90.31 407 HIS A C 1
ATOM 3092 O O . HIS A 1 407 ? -23.062 -32.75 -27.094 1 90.31 407 HIS A O 1
ATOM 3098 N N . ILE A 1 408 ? -21.281 -33.875 -26.547 1 92.81 408 ILE A N 1
ATOM 3099 C CA . ILE A 1 408 ? -21.469 -34.938 -27.531 1 92.81 408 ILE A CA 1
ATOM 3100 C C . ILE A 1 408 ? -22.578 -35.875 -27.047 1 92.81 408 ILE A C 1
ATOM 3102 O O . ILE A 1 408 ? -23.391 -36.344 -27.844 1 92.81 408 ILE A O 1
ATOM 3106 N N . ARG A 1 409 ? -22.531 -36.094 -25.719 1 94.12 409 ARG A N 1
ATOM 3107 C CA . ARG A 1 409 ? -23.531 -36.969 -25.094 1 94.12 409 ARG A CA 1
ATOM 3108 C C . ARG A 1 409 ? -24.281 -36.219 -24 1 94.12 409 ARG A C 1
ATOM 3110 O O . ARG A 1 409 ? -24.047 -36.438 -22.812 1 94.12 409 ARG A O 1
ATOM 3117 N N . PRO A 1 410 ? -25.25 -35.5 -24.359 1 90.44 410 PRO A N 1
ATOM 3118 C CA . PRO A 1 410 ? -25.938 -34.625 -23.406 1 90.44 410 PRO A CA 1
ATOM 3119 C C . PRO A 1 410 ? -26.719 -35.406 -22.359 1 90.44 410 PRO A C 1
ATOM 3121 O O . PRO A 1 410 ? -27.031 -34.875 -21.281 1 90.44 410 PRO A O 1
ATOM 3124 N N . ARG A 1 411 ? -27.062 -36.688 -22.594 1 92.88 411 ARG A N 1
ATOM 3125 C CA . ARG A 1 411 ? -27.844 -37.469 -21.641 1 92.88 411 ARG A CA 1
ATOM 3126 C C . ARG A 1 411 ? -26.984 -38.469 -20.891 1 92.88 411 ARG A C 1
ATOM 3128 O O . ARG A 1 411 ? -27.469 -39.5 -20.422 1 92.88 411 ARG A O 1
ATOM 3135 N N . ALA A 1 412 ? -25.75 -38.156 -20.891 1 91.81 412 ALA A N 1
ATOM 3136 C CA . ALA A 1 412 ? -24.844 -39.031 -20.188 1 91.81 412 ALA A CA 1
ATOM 3137 C C . ALA A 1 412 ? -25.172 -39.094 -18.688 1 91.81 412 ALA A C 1
ATOM 3139 O O . ALA A 1 412 ? -25.5 -38.062 -18.094 1 91.81 412 ALA A O 1
ATOM 3140 N N . SER A 1 413 ? -25.125 -40.281 -18.125 1 91 413 SER A N 1
ATOM 3141 C CA . SER A 1 413 ? -25.359 -40.438 -16.688 1 91 413 SER A CA 1
ATOM 3142 C C . SER A 1 413 ? -24.203 -39.906 -15.867 1 91 413 SER A C 1
ATOM 3144 O O . SER A 1 413 ? -23.094 -39.75 -16.391 1 91 413 SER A O 1
ATOM 3146 N N . GLU A 1 414 ? -24.406 -39.656 -14.656 1 88.25 414 GLU A N 1
ATOM 3147 C CA . GLU A 1 414 ? -23.344 -39.188 -13.75 1 88.25 414 GLU A CA 1
ATOM 3148 C C . GLU A 1 414 ? -22.203 -40.219 -13.68 1 88.25 414 GLU A C 1
ATOM 3150 O O . GLU A 1 414 ? -21.031 -39.812 -13.648 1 88.25 414 GLU A O 1
ATOM 3155 N N . LYS A 1 415 ? -22.625 -41.406 -13.648 1 87.31 415 LYS A N 1
ATOM 3156 C CA . LYS A 1 415 ? -21.625 -42.469 -13.594 1 87.31 415 LYS A CA 1
ATOM 3157 C C . LYS A 1 415 ? -20.75 -42.469 -14.844 1 87.31 415 LYS A C 1
ATOM 3159 O O . LYS A 1 415 ? -19.531 -42.625 -14.758 1 87.31 415 LYS A O 1
ATOM 3164 N N . GLU A 1 416 ? -21.328 -42.281 -15.961 1 90.81 416 GLU A N 1
ATOM 3165 C CA . GLU A 1 416 ? -20.578 -42.219 -17.203 1 90.81 416 GLU A CA 1
ATOM 3166 C C . GLU A 1 416 ? -19.609 -41.031 -17.203 1 90.81 416 GLU A C 1
ATOM 3168 O O . GLU A 1 416 ? -18.453 -41.156 -17.578 1 90.81 416 GLU A O 1
ATOM 3173 N N . LEU A 1 417 ? -20.094 -39.969 -16.781 1 90.31 417 LEU A N 1
ATOM 3174 C CA . LEU A 1 417 ? -19.266 -38.781 -16.75 1 90.31 417 LEU A CA 1
ATOM 3175 C C . LEU A 1 417 ? -18.078 -38.969 -15.812 1 90.31 417 LEU A C 1
ATOM 3177 O O . LEU A 1 417 ? -16.969 -38.531 -16.141 1 90.31 417 LEU A O 1
ATOM 3181 N N . MET A 1 418 ? -18.281 -39.562 -14.703 1 86.12 418 MET A N 1
ATOM 3182 C CA . MET A 1 418 ? -17.188 -39.812 -13.766 1 86.12 418 MET A CA 1
ATOM 3183 C C . MET A 1 418 ? -16.141 -40.75 -14.359 1 86.12 418 MET A C 1
ATOM 3185 O O . MET A 1 418 ? -14.945 -40.531 -14.211 1 86.12 418 MET A O 1
ATOM 3189 N N . ILE A 1 419 ? -16.594 -41.75 -15.031 1 88.06 419 ILE A N 1
ATOM 3190 C CA . ILE A 1 419 ? -15.695 -42.719 -15.641 1 88.06 419 ILE A CA 1
ATOM 3191 C C . ILE A 1 419 ? -14.891 -42.062 -16.75 1 88.06 419 ILE A C 1
ATOM 3193 O O . ILE A 1 419 ? -13.688 -42.281 -16.875 1 88.06 419 ILE A O 1
ATOM 3197 N N . VAL A 1 420 ? -15.594 -41.312 -17.516 1 91.25 420 VAL A N 1
ATOM 3198 C CA . VAL A 1 420 ? -14.922 -40.594 -18.594 1 91.25 420 VAL A CA 1
ATOM 3199 C C . VAL A 1 420 ? -13.859 -39.656 -18.031 1 91.25 420 VAL A C 1
ATOM 3201 O O . VAL A 1 420 ? -12.75 -39.562 -18.562 1 91.25 420 VAL A O 1
ATOM 3204 N N . GLY A 1 421 ? -14.227 -38.969 -16.984 1 89.31 421 GLY A N 1
ATOM 3205 C CA . GLY A 1 421 ? -13.25 -38.094 -16.328 1 89.31 421 GLY A CA 1
ATOM 3206 C C . GLY A 1 421 ? -12.016 -38.844 -15.852 1 89.31 421 GLY A C 1
ATOM 3207 O O . GLY A 1 421 ? -10.891 -38.406 -16.062 1 89.31 421 GLY A O 1
ATOM 3208 N N . ARG A 1 422 ? -12.195 -39.969 -15.32 1 87.19 422 ARG A N 1
ATOM 3209 C CA . ARG A 1 422 ? -11.094 -40.781 -14.812 1 87.19 422 ARG A CA 1
ATOM 3210 C C . ARG A 1 422 ? -10.227 -41.312 -15.945 1 87.19 422 ARG A C 1
ATOM 3212 O O . ARG A 1 422 ? -9 -41.281 -15.867 1 87.19 422 ARG A O 1
ATOM 3219 N N . VAL A 1 423 ? -10.812 -41.719 -16.953 1 89.81 423 VAL A N 1
ATOM 3220 C CA . VAL A 1 423 ? -10.102 -42.281 -18.109 1 89.81 423 VAL A CA 1
ATOM 3221 C C . VAL A 1 423 ? -9.289 -41.156 -18.781 1 89.81 423 VAL A C 1
ATOM 3223 O O . VAL A 1 423 ? -8.172 -41.406 -19.234 1 89.81 423 VAL A O 1
ATOM 3226 N N . PHE A 1 424 ? -9.891 -40.094 -18.828 1 91.5 424 PHE A N 1
ATOM 3227 C CA . PHE A 1 424 ? -9.188 -38.969 -19.469 1 91.5 424 PHE A CA 1
ATOM 3228 C C . PHE A 1 424 ? -7.941 -38.594 -18.688 1 91.5 424 PHE A C 1
ATOM 3230 O O . PHE A 1 424 ? -6.926 -38.219 -19.266 1 91.5 424 PHE A O 1
ATOM 3237 N N . VAL A 1 425 ? -7.969 -38.656 -17.406 1 87.25 425 VAL A N 1
ATOM 3238 C CA . VAL A 1 425 ? -6.785 -38.406 -16.594 1 87.25 425 VAL A CA 1
ATOM 3239 C C . VAL A 1 425 ? -5.672 -39.375 -16.984 1 87.25 425 VAL A C 1
ATOM 3241 O O . VAL A 1 425 ? -4.523 -38.969 -17.172 1 87.25 425 VAL A O 1
ATOM 3244 N N . VAL A 1 426 ? -6.02 -40.594 -17.156 1 84.81 426 VAL A N 1
ATOM 3245 C CA . VAL A 1 426 ? -5.051 -41.625 -17.531 1 84.81 426 VAL A CA 1
ATOM 3246 C C . VAL A 1 426 ? -4.477 -41.312 -18.906 1 84.81 426 VAL A C 1
ATOM 3248 O O . VAL A 1 426 ? -3.27 -41.438 -19.125 1 84.81 426 VAL A O 1
ATOM 3251 N N . LEU A 1 427 ? -5.309 -40.875 -19.766 1 87.69 427 LEU A N 1
ATOM 3252 C CA . LEU A 1 427 ? -4.867 -40.5 -21.109 1 87.69 427 LEU A CA 1
ATOM 3253 C C . LEU A 1 427 ? -3.891 -39.344 -21.062 1 87.69 427 LEU A C 1
ATOM 3255 O O . LEU A 1 427 ? -2.891 -39.312 -21.781 1 87.69 427 LEU A O 1
ATOM 3259 N N . LEU A 1 428 ? -4.219 -38.375 -20.297 1 86.25 428 LEU A N 1
ATOM 3260 C CA . LEU A 1 428 ? -3.354 -37.188 -20.172 1 86.25 428 LEU A CA 1
ATOM 3261 C C . LEU A 1 428 ? -1.985 -37.594 -19.625 1 86.25 428 LEU A C 1
ATOM 3263 O O . LEU A 1 428 ? -0.963 -37.062 -20.047 1 86.25 428 LEU A O 1
ATOM 3267 N N . VAL A 1 429 ? -1.988 -38.469 -18.656 1 78.19 429 VAL A N 1
ATOM 3268 C CA . VAL A 1 429 ? -0.74 -38.969 -18.094 1 78.19 429 VAL A CA 1
ATOM 3269 C C . VAL A 1 429 ? 0.102 -39.625 -19.188 1 78.19 429 VAL A C 1
ATOM 3271 O O . VAL A 1 429 ? 1.301 -39.375 -19.297 1 78.19 429 VAL A O 1
ATOM 3274 N N . LEU A 1 430 ? -0.477 -40.375 -19.984 1 80.06 430 LEU A N 1
ATOM 3275 C CA . LEU A 1 430 ? 0.215 -41.062 -21.062 1 80.06 430 LEU A CA 1
ATOM 3276 C C . LEU A 1 430 ? 0.758 -40.094 -22.094 1 80.06 430 LEU A C 1
ATOM 3278 O O . LEU A 1 430 ? 1.91 -40.188 -22.516 1 80.06 430 LEU A O 1
ATOM 3282 N N . VAL A 1 431 ? -0.038 -39.125 -22.422 1 79.94 431 VAL A N 1
ATOM 3283 C CA . VAL A 1 431 ? 0.372 -38.125 -23.391 1 79.94 431 VAL A CA 1
ATOM 3284 C C . VAL A 1 431 ? 1.524 -37.281 -22.812 1 79.94 431 VAL A C 1
ATOM 3286 O O . VAL A 1 431 ? 2.438 -36.906 -23.547 1 79.94 431 VAL A O 1
ATOM 3289 N N . SER A 1 432 ? 1.438 -37.031 -21.531 1 75.06 432 SER A N 1
ATOM 3290 C CA . SER A 1 432 ? 2.488 -36.25 -20.875 1 75.06 432 SER A CA 1
ATOM 3291 C C . SER A 1 432 ? 3.828 -36.969 -20.938 1 75.06 432 SER A C 1
ATOM 3293 O O . SER A 1 432 ? 4.871 -36.344 -21.141 1 75.06 432 SER A O 1
ATOM 3295 N N . ILE A 1 433 ? 3.824 -38.25 -20.781 1 72.19 433 ILE A N 1
ATOM 3296 C CA . ILE A 1 433 ? 5.035 -39.031 -20.844 1 72.19 433 ILE A CA 1
ATOM 3297 C C . ILE A 1 433 ? 5.613 -39 -22.25 1 72.19 433 ILE A C 1
ATOM 3299 O O . ILE A 1 433 ? 6.824 -38.875 -22.438 1 72.19 433 ILE A O 1
ATOM 3303 N N . LEU A 1 434 ? 4.789 -39.031 -23.234 1 74.12 434 LEU A N 1
ATOM 3304 C CA . LEU A 1 434 ? 5.215 -39.062 -24.625 1 74.12 434 LEU A CA 1
ATOM 3305 C C . LEU A 1 434 ? 5.777 -37.719 -25.062 1 74.12 434 LEU A C 1
ATOM 3307 O O . LEU A 1 434 ? 6.566 -37.656 -26 1 74.12 434 LEU A O 1
ATOM 3311 N N . TRP A 1 435 ? 5.438 -36.656 -24.391 1 71.06 435 TRP A N 1
ATOM 3312 C CA . TRP A 1 435 ? 5.797 -35.281 -24.797 1 71.06 435 TRP A CA 1
ATOM 3313 C C . TRP A 1 435 ? 7.094 -34.844 -24.125 1 71.06 435 TRP A C 1
ATOM 3315 O O . TRP A 1 435 ? 7.629 -33.781 -24.422 1 71.06 435 TRP A O 1
ATOM 3325 N N . ILE A 1 436 ? 7.648 -35.594 -23.219 1 67.88 436 ILE A N 1
ATOM 3326 C CA . ILE A 1 436 ? 8.828 -35.25 -22.438 1 67.88 436 ILE A CA 1
ATOM 3327 C C . ILE A 1 436 ? 10 -34.938 -23.359 1 67.88 436 ILE A C 1
ATOM 3329 O O . ILE A 1 436 ? 10.664 -33.906 -23.203 1 67.88 436 ILE A O 1
ATOM 3333 N N . PRO A 1 437 ? 10.336 -35.656 -24.406 1 65.25 437 PRO A N 1
ATOM 3334 C CA . PRO A 1 437 ? 11.484 -35.375 -25.266 1 65.25 437 PRO A CA 1
ATOM 3335 C C . PRO A 1 437 ? 11.336 -34.062 -26.031 1 65.25 437 PRO A C 1
ATOM 3337 O O . PRO A 1 437 ? 12.32 -33.375 -26.266 1 65.25 437 PRO A O 1
ATOM 3340 N N . ALA A 1 438 ? 10.18 -33.719 -26.359 1 65.38 438 ALA A N 1
ATOM 3341 C CA . ALA A 1 438 ? 9.922 -32.5 -27.109 1 65.38 438 ALA A CA 1
ATOM 3342 C C . ALA A 1 438 ? 10.211 -31.266 -26.25 1 65.38 438 ALA A C 1
ATOM 3344 O O . ALA A 1 438 ? 10.711 -30.25 -26.766 1 65.38 438 ALA A O 1
ATOM 3345 N N . VAL A 1 439 ? 9.922 -31.328 -25.031 1 64.44 439 VAL A N 1
ATOM 3346 C CA . VAL A 1 439 ? 10.133 -30.203 -24.125 1 64.44 439 VAL A CA 1
ATOM 3347 C C . VAL A 1 439 ? 11.625 -30.031 -23.844 1 64.44 439 VAL A C 1
ATOM 3349 O O . VAL A 1 439 ? 12.117 -28.891 -23.75 1 64.44 439 VAL A O 1
ATOM 3352 N N . GLN A 1 440 ? 12.352 -31 -23.734 1 62.66 440 GLN A N 1
ATOM 3353 C CA . GLN A 1 440 ? 13.789 -30.969 -23.484 1 62.66 440 GLN A CA 1
ATOM 3354 C C . GLN A 1 440 ? 14.523 -30.219 -24.594 1 62.66 440 GLN A C 1
ATOM 3356 O O . GLN A 1 440 ? 15.5 -29.516 -24.344 1 62.66 440 GLN A O 1
ATOM 3361 N N . ALA A 1 441 ? 13.984 -30.312 -25.656 1 60.31 441 ALA A N 1
ATOM 3362 C CA . ALA A 1 441 ? 14.664 -29.75 -26.828 1 60.31 441 ALA A CA 1
ATOM 3363 C C . ALA A 1 441 ? 14.391 -28.266 -26.969 1 60.31 441 ALA A C 1
ATOM 3365 O O . ALA A 1 441 ? 15.141 -27.547 -27.625 1 60.31 441 ALA A O 1
ATOM 3366 N N . SER A 1 442 ? 13.406 -27.734 -26.344 1 57.94 442 SER A N 1
ATOM 3367 C CA . SER A 1 442 ? 12.945 -26.391 -26.703 1 57.94 442 SER A CA 1
ATOM 3368 C C . SER A 1 442 ? 13.305 -25.375 -25.609 1 57.94 442 SER A C 1
ATOM 3370 O O . SER A 1 442 ? 13.211 -24.172 -25.828 1 57.94 442 SER A O 1
ATOM 3372 N N . GLN A 1 443 ? 13.852 -25.812 -24.516 1 59.56 443 GLN A N 1
ATOM 3373 C CA . GLN A 1 443 ? 13.914 -24.859 -23.422 1 59.56 443 GLN A CA 1
ATOM 3374 C C . GLN A 1 443 ? 15.242 -24.094 -23.422 1 59.56 443 GLN A C 1
ATOM 3376 O O . GLN A 1 443 ? 16.281 -24.656 -23.812 1 59.56 443 GLN A O 1
ATOM 3381 N N . GLY A 1 444 ? 15.281 -22.844 -23.422 1 62.53 444 GLY A N 1
ATOM 3382 C CA . GLY A 1 444 ? 16.469 -22 -23.281 1 62.53 444 GLY A CA 1
ATOM 3383 C C . GLY A 1 444 ? 17.125 -22.125 -21.922 1 62.53 444 GLY A C 1
ATOM 3384 O O . GLY A 1 444 ? 16.969 -23.141 -21.25 1 62.53 444 GLY A O 1
ATOM 3385 N N . GLY A 1 445 ? 17.938 -21.359 -21.484 1 64.69 445 GLY A N 1
ATOM 3386 C CA . GLY A 1 445 ? 18.734 -21.375 -20.266 1 64.69 445 GLY A CA 1
ATOM 3387 C C . GLY A 1 445 ? 17.938 -21.047 -19.031 1 64.69 445 GLY A C 1
ATOM 3388 O O . GLY A 1 445 ? 18.344 -21.344 -17.906 1 64.69 445 GLY A O 1
ATOM 3389 N N . GLN A 1 446 ? 16.75 -20.438 -19.219 1 76.19 446 GLN A N 1
ATOM 3390 C CA . GLN A 1 446 ? 15.914 -20.078 -18.078 1 76.19 446 GLN A CA 1
ATOM 3391 C C . GLN A 1 446 ? 14.484 -20.578 -18.25 1 76.19 446 GLN A C 1
ATOM 3393 O O . GLN A 1 446 ? 13.68 -19.953 -18.938 1 76.19 446 GLN A O 1
ATOM 3398 N N . LEU A 1 447 ? 14.219 -21.5 -17.484 1 81.25 447 LEU A N 1
ATOM 3399 C CA . LEU A 1 447 ? 12.961 -22.234 -17.625 1 81.25 447 LEU A CA 1
ATOM 3400 C C . LEU A 1 447 ? 11.773 -21.328 -17.266 1 81.25 447 LEU A C 1
ATOM 3402 O O . LEU A 1 447 ? 10.758 -21.344 -17.969 1 81.25 447 LEU A O 1
ATOM 3406 N N . PHE A 1 448 ? 11.883 -20.594 -16.266 1 85.88 448 PHE A N 1
ATOM 3407 C CA . PHE A 1 448 ? 10.766 -19.781 -15.805 1 85.88 448 PHE A CA 1
ATOM 3408 C C . PHE A 1 448 ? 10.414 -18.703 -16.828 1 85.88 448 PHE A C 1
ATOM 3410 O O . PHE A 1 448 ? 9.234 -18.438 -17.062 1 85.88 448 PHE A O 1
ATOM 3417 N N . ILE A 1 449 ? 11.391 -18.094 -17.375 1 82.5 449 ILE A N 1
ATOM 3418 C CA . ILE A 1 449 ? 11.156 -17.062 -18.391 1 82.5 449 ILE A CA 1
ATOM 3419 C C . ILE A 1 449 ? 10.531 -17.688 -19.625 1 82.5 449 ILE A C 1
ATOM 3421 O O . ILE A 1 449 ? 9.672 -17.078 -20.266 1 82.5 449 ILE A O 1
ATOM 3425 N N . TYR A 1 450 ? 10.922 -18.828 -19.891 1 82.19 450 TYR A N 1
ATOM 3426 C CA . TYR A 1 450 ? 10.305 -19.547 -21 1 82.19 450 TYR A CA 1
ATOM 3427 C C . TYR A 1 450 ? 8.812 -19.766 -20.75 1 82.19 450 TYR A C 1
ATOM 3429 O O . TYR A 1 450 ? 7.992 -19.484 -21.625 1 82.19 450 TYR A O 1
ATOM 3437 N N . ILE A 1 451 ? 8.461 -20.219 -19.609 1 84.75 451 ILE A N 1
ATOM 3438 C CA . ILE A 1 451 ? 7.066 -20.438 -19.234 1 84.75 451 ILE A CA 1
ATOM 3439 C C . ILE A 1 451 ? 6.273 -19.141 -19.375 1 84.75 451 ILE A C 1
ATOM 3441 O O . ILE A 1 451 ? 5.184 -19.125 -19.938 1 84.75 451 ILE A O 1
ATOM 3445 N N . GLN A 1 452 ? 6.883 -18.125 -18.906 1 90.44 452 GLN A N 1
ATOM 3446 C CA . GLN A 1 452 ? 6.184 -16.844 -18.891 1 90.44 452 GLN A CA 1
ATOM 3447 C C . GLN A 1 452 ? 6.066 -16.266 -20.297 1 90.44 452 GLN A C 1
ATOM 3449 O O . GLN A 1 452 ? 5.078 -15.602 -20.625 1 90.44 452 GLN A O 1
ATOM 3454 N N . SER A 1 453 ? 7.031 -16.5 -21.156 1 89.69 453 SER A N 1
ATOM 3455 C CA . SER A 1 453 ? 6.957 -16.016 -22.531 1 89.69 453 SER A CA 1
ATOM 3456 C C . SER A 1 453 ? 5.832 -16.703 -23.297 1 89.69 453 SER A C 1
ATOM 3458 O O . SER A 1 453 ? 5.031 -16.047 -23.953 1 89.69 453 SER A O 1
ATOM 3460 N N . ILE A 1 454 ? 5.727 -17.953 -23.094 1 87.62 454 ILE A N 1
ATOM 3461 C CA . ILE A 1 454 ? 4.668 -18.703 -23.766 1 87.62 454 ILE A CA 1
ATOM 3462 C C . ILE A 1 454 ? 3.307 -18.25 -23.25 1 87.62 454 ILE A C 1
ATOM 3464 O O . ILE A 1 454 ? 2.369 -18.078 -24.031 1 87.62 454 ILE A O 1
ATOM 3468 N N . SER A 1 455 ? 3.227 -18.047 -21.969 1 91.31 455 SER A N 1
ATOM 3469 C CA . SER A 1 455 ? 1.996 -17.547 -21.359 1 91.31 455 SER A CA 1
ATOM 3470 C C . SER A 1 455 ? 1.603 -16.188 -21.938 1 91.31 455 SER A C 1
ATOM 3472 O O . SER A 1 455 ? 0.419 -15.922 -22.156 1 91.31 455 SER A O 1
ATOM 3474 N N . SER A 1 456 ? 2.596 -15.391 -22.25 1 94.19 456 SER A N 1
ATOM 3475 C CA . SER A 1 456 ? 2.35 -14.047 -22.766 1 94.19 456 SER A CA 1
ATOM 3476 C C . SER A 1 456 ? 1.865 -14.086 -24.203 1 94.19 456 SER A C 1
ATOM 3478 O O . SER A 1 456 ? 1.3 -13.109 -24.703 1 94.19 456 SER A O 1
ATOM 3480 N N . TYR A 1 457 ? 2.08 -15.227 -24.875 1 93.94 457 TYR A N 1
ATOM 3481 C CA . TYR A 1 457 ? 1.664 -15.352 -26.266 1 93.94 457 TYR A CA 1
ATOM 3482 C C . TYR A 1 457 ? 0.254 -15.922 -26.375 1 93.94 457 TYR A C 1
ATOM 3484 O O . TYR A 1 457 ? -0.484 -15.609 -27.312 1 93.94 457 TYR A O 1
ATOM 3492 N N . LEU A 1 458 ? -0.149 -16.672 -25.344 1 93.12 458 LEU A N 1
ATOM 3493 C CA . LEU A 1 458 ? -1.352 -17.469 -25.562 1 93.12 458 LEU A CA 1
ATOM 3494 C C . LEU A 1 458 ? -2.465 -17.047 -24.609 1 93.12 458 LEU A C 1
ATOM 3496 O O . LEU A 1 458 ? -3.646 -17.203 -24.906 1 93.12 458 LEU A O 1
ATOM 3500 N N . GLN A 1 459 ? -2.164 -16.469 -23.531 1 95.94 459 GLN A N 1
ATOM 3501 C CA . GLN A 1 459 ? -3.131 -16.297 -22.453 1 95.94 459 GLN A CA 1
ATOM 3502 C C . GLN A 1 459 ? -3.893 -14.984 -22.609 1 95.94 459 GLN A C 1
ATOM 3504 O O . GLN A 1 459 ? -5.094 -14.922 -22.328 1 95.94 459 GLN A O 1
ATOM 3509 N N . PRO A 1 460 ? -3.293 -13.914 -23.141 1 97.62 460 PRO A N 1
ATOM 3510 C CA . PRO A 1 460 ? -3.943 -12.602 -23.125 1 97.62 460 PRO A CA 1
ATOM 3511 C C . PRO A 1 460 ? -5.27 -12.594 -23.891 1 97.62 460 PRO A C 1
ATOM 3513 O O . PRO A 1 460 ? -6.254 -12.023 -23.406 1 97.62 460 PRO A O 1
ATOM 3516 N N . PRO A 1 461 ? -5.398 -13.242 -25.031 1 97.81 461 PRO A N 1
ATOM 3517 C CA . PRO A 1 461 ? -6.68 -13.195 -25.734 1 97.81 461 PRO A CA 1
ATOM 3518 C C . PRO A 1 461 ? -7.832 -13.766 -24.922 1 97.81 461 PRO A C 1
ATOM 3520 O O . PRO A 1 461 ? -8.93 -13.203 -24.906 1 97.81 461 PRO A O 1
ATOM 3523 N N . VAL A 1 462 ? -7.578 -14.844 -24.234 1 96.75 462 VAL A N 1
ATOM 3524 C CA . VAL A 1 462 ? -8.617 -15.461 -23.422 1 96.75 462 VAL A CA 1
ATOM 3525 C C . VAL A 1 462 ? -8.992 -14.523 -22.266 1 96.75 462 VAL A C 1
ATOM 3527 O O . VAL A 1 462 ? -10.172 -14.32 -21.984 1 96.75 462 VAL A O 1
ATOM 3530 N N . ALA A 1 463 ? -8.008 -13.945 -21.688 1 97.75 463 ALA A N 1
ATOM 3531 C CA . ALA A 1 463 ? -8.25 -13.023 -20.578 1 97.75 463 ALA A CA 1
ATOM 3532 C C . ALA A 1 463 ? -9.102 -11.836 -21.016 1 97.75 463 ALA A C 1
ATOM 3534 O O . ALA A 1 463 ? -10.055 -11.453 -20.328 1 97.75 463 ALA A O 1
ATOM 3535 N N . VAL A 1 464 ? -8.789 -11.281 -22.141 1 98.19 464 VAL A N 1
ATOM 3536 C CA . VAL A 1 464 ? -9.492 -10.109 -22.641 1 98.19 464 VAL A CA 1
ATOM 3537 C C . VAL A 1 464 ? -10.953 -10.461 -22.922 1 98.19 464 VAL A C 1
ATOM 3539 O O . VAL A 1 464 ? -11.859 -9.703 -22.562 1 98.19 464 VAL A O 1
ATOM 3542 N N . VAL A 1 465 ? -11.18 -11.57 -23.453 1 97.44 465 VAL A N 1
ATOM 3543 C CA . VAL A 1 465 ? -12.539 -12.008 -23.766 1 97.44 465 VAL A CA 1
ATOM 3544 C C . VAL A 1 465 ? -13.352 -12.164 -22.484 1 97.44 465 VAL A C 1
ATOM 3546 O O . VAL A 1 465 ? -14.516 -11.773 -22.422 1 97.44 465 VAL A O 1
ATOM 3549 N N . PHE A 1 466 ? -12.766 -12.734 -21.484 1 97.25 466 PHE A N 1
ATOM 3550 C CA . PHE A 1 466 ? -13.453 -12.883 -20.203 1 97.25 466 PHE A CA 1
ATOM 3551 C C . PHE A 1 466 ? -13.719 -11.523 -19.562 1 97.25 466 PHE A C 1
ATOM 3553 O O . PHE A 1 466 ? -14.797 -11.297 -19.016 1 97.25 466 PHE A O 1
ATOM 3560 N N . ILE A 1 467 ? -12.734 -10.656 -19.641 1 96.56 467 ILE A N 1
ATOM 3561 C CA . ILE A 1 467 ? -12.914 -9.312 -19.094 1 96.56 467 ILE A CA 1
ATOM 3562 C C . ILE A 1 467 ? -14.086 -8.625 -19.781 1 96.56 467 ILE A C 1
ATOM 3564 O O . ILE A 1 467 ? -14.969 -8.062 -19.125 1 96.56 467 ILE A O 1
ATOM 3568 N N . MET A 1 468 ? -14.141 -8.719 -21.078 1 96.12 468 MET A N 1
ATOM 3569 C CA . MET A 1 468 ? -15.203 -8.094 -21.859 1 96.12 468 MET A CA 1
ATOM 3570 C C . MET A 1 468 ? -16.547 -8.781 -21.594 1 96.12 468 MET A C 1
ATOM 3572 O O . MET A 1 468 ? -17.594 -8.133 -21.594 1 96.12 468 MET A O 1
ATOM 3576 N N . GLY A 1 469 ? -16.484 -10.047 -21.391 1 95.12 469 GLY A N 1
ATOM 3577 C CA . GLY A 1 469 ? -17.703 -10.781 -21.062 1 95.12 469 GLY A CA 1
ATOM 3578 C C . GLY A 1 469 ? -18.281 -10.406 -19.703 1 95.12 469 GLY A C 1
ATOM 3579 O O . GLY A 1 469 ? -19.5 -10.328 -19.547 1 95.12 469 GLY A O 1
ATOM 3580 N N . CYS A 1 470 ? -17.469 -10.07 -18.812 1 93.38 470 CYS A N 1
ATOM 3581 C CA . CYS A 1 470 ? -17.906 -9.781 -17.453 1 93.38 470 CYS A CA 1
ATOM 3582 C C . CYS A 1 470 ? -18.328 -8.328 -17.312 1 93.38 470 CYS A C 1
ATOM 3584 O O . CYS A 1 470 ? -19.219 -8.008 -16.531 1 93.38 470 CYS A O 1
ATOM 3586 N N . PHE A 1 471 ? -17.734 -7.426 -18.156 1 92.31 471 PHE A N 1
ATOM 3587 C CA . PHE A 1 471 ? -17.891 -6.035 -17.75 1 92.31 471 PHE A CA 1
ATOM 3588 C C . PHE A 1 471 ? -18.422 -5.188 -18.906 1 92.31 471 PHE A C 1
ATOM 3590 O O . PHE A 1 471 ? -18.703 -3.998 -18.719 1 92.31 471 PHE A O 1
ATOM 3597 N N . TRP A 1 472 ? -18.547 -5.73 -20.047 1 93.75 472 TRP A N 1
ATOM 3598 C CA . TRP A 1 472 ? -19.047 -4.941 -21.156 1 93.75 472 TRP A CA 1
ATOM 3599 C C . TRP A 1 472 ? -20.359 -5.531 -21.703 1 93.75 472 TRP A C 1
ATOM 3601 O O . TRP A 1 472 ? -20.344 -6.59 -22.328 1 93.75 472 TRP A O 1
ATOM 3611 N N . LYS A 1 473 ? -21.469 -4.855 -21.547 1 93.12 473 LYS A N 1
ATOM 3612 C CA . LYS A 1 473 ? -22.797 -5.367 -21.859 1 93.12 473 LYS A CA 1
ATOM 3613 C C . LYS A 1 473 ? -22.984 -5.477 -23.375 1 93.12 473 LYS A C 1
ATOM 3615 O O . LYS A 1 473 ? -23.844 -6.234 -23.844 1 93.12 473 LYS A O 1
ATOM 3620 N N . ARG A 1 474 ? -22.141 -4.738 -24.156 1 95.06 474 ARG A N 1
ATOM 3621 C CA . ARG A 1 474 ? -22.297 -4.746 -25.609 1 95.06 474 ARG A CA 1
ATOM 3622 C C . ARG A 1 474 ? -21.531 -5.902 -26.234 1 95.06 474 ARG A C 1
ATOM 3624 O O . ARG A 1 474 ? -21.75 -6.227 -27.406 1 95.06 474 ARG A O 1
ATOM 3631 N N . ALA A 1 475 ? -20.641 -6.555 -25.5 1 96.44 475 ALA A N 1
ATOM 3632 C CA . ALA A 1 475 ? -19.875 -7.676 -26.031 1 96.44 475 ALA A CA 1
ATOM 3633 C C . ALA A 1 475 ? -20.797 -8.828 -26.422 1 96.44 475 ALA A C 1
ATOM 3635 O O . ALA A 1 475 ? -21.719 -9.188 -25.672 1 96.44 475 ALA A O 1
ATOM 3636 N N . ASN A 1 476 ? -20.625 -9.359 -27.609 1 95.62 476 ASN A N 1
ATOM 3637 C CA . ASN A 1 476 ? -21.453 -10.469 -28.047 1 95.62 476 ASN A CA 1
ATOM 3638 C C . ASN A 1 476 ? -20.609 -11.664 -28.5 1 95.62 476 ASN A C 1
ATOM 3640 O O . ASN A 1 476 ? -19.391 -11.633 -28.391 1 95.62 476 ASN A O 1
ATOM 3644 N N . GLU A 1 477 ? -21.234 -12.75 -28.906 1 95.25 477 GLU A N 1
ATOM 3645 C CA . GLU A 1 477 ? -20.562 -14.016 -29.219 1 95.25 477 GLU A CA 1
ATOM 3646 C C . GLU A 1 477 ? -19.625 -13.859 -30.422 1 95.25 477 GLU A C 1
ATOM 3648 O O . GLU A 1 477 ? -18.5 -14.367 -30.391 1 95.25 477 GLU A O 1
ATOM 3653 N N . LYS A 1 478 ? -20.047 -13.203 -31.469 1 95.62 478 LYS A N 1
ATOM 3654 C CA . LYS A 1 478 ? -19.234 -13.047 -32.656 1 95.62 478 LYS A CA 1
ATOM 3655 C C . LYS A 1 478 ? -17.953 -12.258 -32.375 1 95.62 478 LYS A C 1
ATOM 3657 O O . LYS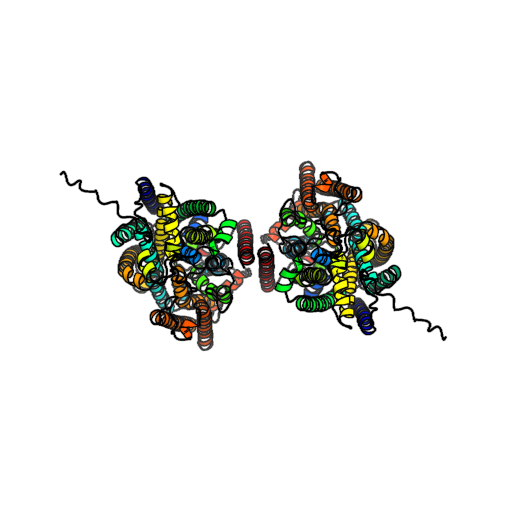 A 1 478 ? -16.891 -12.586 -32.875 1 95.62 478 LYS A O 1
ATOM 3662 N N . GLY A 1 479 ? -18.156 -11.188 -31.625 1 96.75 479 GLY A N 1
ATOM 3663 C CA . GLY A 1 479 ? -17 -10.422 -31.219 1 96.75 479 GLY A CA 1
ATOM 3664 C C . GLY A 1 479 ? -16.016 -11.219 -30.375 1 96.75 479 GLY A C 1
ATOM 3665 O O . GLY A 1 479 ? -14.812 -11.195 -30.625 1 96.75 479 GLY A O 1
ATOM 3666 N N . ALA A 1 480 ? -16.531 -11.883 -29.375 1 96.44 480 ALA A N 1
ATOM 3667 C CA . ALA A 1 480 ? -15.695 -12.703 -28.5 1 96.44 480 ALA A CA 1
ATOM 3668 C C . ALA A 1 480 ? -14.984 -13.805 -29.281 1 96.44 480 ALA A C 1
ATOM 3670 O O . ALA A 1 480 ? -13.789 -14.031 -29.094 1 96.44 480 ALA A O 1
ATOM 3671 N N . PHE A 1 481 ? -15.703 -14.445 -30.156 1 96.06 481 PHE A N 1
ATOM 3672 C CA . PHE A 1 481 ? -15.148 -15.531 -30.953 1 96.06 481 PHE A CA 1
ATOM 3673 C C . PHE A 1 481 ? -14.062 -15.016 -31.891 1 96.06 481 PHE A C 1
ATOM 3675 O O . PHE A 1 481 ? -12.984 -15.609 -32 1 96.06 481 PHE A O 1
ATOM 3682 N N . SER A 1 482 ? -14.305 -13.945 -32.562 1 97 482 SER A N 1
ATOM 3683 C CA . SER A 1 482 ? -13.328 -13.359 -33.469 1 97 482 SER A CA 1
ATOM 3684 C C . SER A 1 482 ? -12.086 -12.883 -32.75 1 97 482 SER A C 1
ATOM 3686 O O . SER A 1 482 ? -10.969 -13.055 -33.219 1 97 482 SER A O 1
ATOM 3688 N N . GLY A 1 483 ? -12.359 -12.227 -31.641 1 97.44 483 GLY A N 1
ATOM 3689 C CA . GLY A 1 483 ? -11.234 -11.797 -30.828 1 97.44 483 GLY A CA 1
ATOM 3690 C C . GLY A 1 483 ? -10.367 -12.945 -30.344 1 97.44 483 GLY A C 1
ATOM 3691 O O . GLY A 1 483 ? -9.141 -12.859 -30.375 1 97.44 483 GLY A O 1
ATOM 3692 N N . LEU A 1 484 ? -10.992 -13.984 -29.922 1 96.25 484 LEU A N 1
ATOM 3693 C CA . LEU A 1 484 ? -10.273 -15.156 -29.438 1 96.25 484 LEU A CA 1
ATOM 3694 C C . LEU A 1 484 ? -9.453 -15.789 -30.562 1 96.25 484 LEU A C 1
ATOM 3696 O O . LEU A 1 484 ? -8.266 -16.078 -30.391 1 96.25 484 LEU A O 1
ATOM 3700 N N . LEU A 1 485 ? -10.016 -15.977 -31.672 1 95.81 485 LEU A N 1
ATOM 3701 C CA . LEU A 1 485 ? -9.367 -16.656 -32.781 1 95.81 485 LEU A CA 1
ATOM 3702 C C . LEU A 1 485 ? -8.219 -15.812 -33.344 1 95.81 485 LEU A C 1
ATOM 3704 O O . LEU A 1 485 ? -7.113 -16.312 -33.562 1 95.81 485 LEU A O 1
ATOM 3708 N N . LEU A 1 486 ? -8.531 -14.57 -33.594 1 97 486 LEU A N 1
ATOM 3709 C CA . LEU A 1 486 ? -7.5 -13.703 -34.156 1 97 486 LEU A CA 1
ATOM 3710 C C . LEU A 1 486 ? -6.387 -13.469 -33.125 1 97 486 LEU A C 1
ATOM 3712 O O . LEU A 1 486 ? -5.211 -13.406 -33.5 1 97 486 LEU A O 1
ATOM 3716 N N . GLY A 1 487 ? -6.82 -13.242 -31.891 1 97.5 487 GLY A N 1
ATOM 3717 C CA . GLY A 1 487 ? -5.812 -13.094 -30.859 1 97.5 487 GLY A CA 1
ATOM 3718 C C . GLY A 1 487 ? -4.914 -14.312 -30.719 1 97.5 487 GLY A C 1
ATOM 3719 O O . GLY A 1 487 ? -3.691 -14.18 -30.641 1 97.5 487 GLY A O 1
ATOM 3720 N N . LEU A 1 488 ? -5.488 -15.477 -30.719 1 95.88 488 LEU A N 1
ATOM 3721 C CA . LEU A 1 488 ? -4.711 -16.703 -30.578 1 95.88 488 LEU A CA 1
ATOM 3722 C C . LEU A 1 488 ? -3.84 -16.938 -31.812 1 95.88 488 LEU A C 1
ATOM 3724 O O . LEU A 1 488 ? -2.729 -17.469 -31.703 1 95.88 488 LEU A O 1
ATOM 3728 N N . LEU A 1 489 ? -4.324 -16.578 -32.938 1 96.88 489 LEU A N 1
ATOM 3729 C CA . LEU A 1 489 ? -3.527 -16.703 -34.156 1 96.88 489 LEU A CA 1
ATOM 3730 C C . LEU A 1 489 ? -2.289 -15.82 -34.062 1 96.88 489 LEU A C 1
ATOM 3732 O O . LEU A 1 489 ? -1.188 -16.25 -34.406 1 96.88 489 LEU A O 1
ATOM 3736 N N . LEU A 1 490 ? -2.521 -14.609 -33.688 1 97.44 490 LEU A N 1
ATOM 3737 C CA . LEU A 1 490 ? -1.392 -13.695 -33.531 1 97.44 490 LEU A CA 1
ATOM 3738 C C . LEU A 1 490 ? -0.392 -14.234 -32.5 1 97.44 490 LEU A C 1
ATOM 3740 O O . LEU A 1 490 ? 0.82 -14.148 -32.719 1 97.44 490 LEU A O 1
ATOM 3744 N N . GLY A 1 491 ? -0.9 -14.742 -31.422 1 96.38 491 GLY A N 1
ATOM 3745 C CA . GLY A 1 491 ? -0.039 -15.344 -30.406 1 96.38 491 GLY A CA 1
ATOM 3746 C C . GLY A 1 491 ? 0.719 -16.547 -30.922 1 96.38 491 GLY A C 1
ATOM 3747 O O . GLY A 1 491 ? 1.906 -16.719 -30.641 1 96.38 491 GLY A O 1
ATOM 3748 N N . LEU A 1 492 ? 0.075 -17.359 -31.688 1 94 492 LEU A N 1
ATOM 3749 C CA . LEU A 1 492 ? 0.7 -18.547 -32.25 1 94 492 LEU A CA 1
ATOM 3750 C C . LEU A 1 492 ? 1.777 -18.172 -33.25 1 94 492 LEU A C 1
ATOM 3752 O O . LEU A 1 492 ? 2.809 -18.828 -33.344 1 94 492 LEU A O 1
ATOM 3756 N N . ILE A 1 493 ? 1.521 -17.203 -34 1 95.88 493 ILE A N 1
ATOM 3757 C CA . ILE A 1 493 ? 2.518 -16.719 -34.938 1 95.88 493 ILE A CA 1
ATOM 3758 C C . ILE A 1 493 ? 3.777 -16.281 -34.188 1 95.88 493 ILE A C 1
ATOM 3760 O O . ILE A 1 493 ? 4.891 -16.656 -34.594 1 95.88 493 ILE A O 1
ATOM 3764 N N . ARG A 1 494 ? 3.602 -15.547 -33.156 1 95.12 494 ARG A N 1
ATOM 3765 C CA . ARG A 1 494 ? 4.75 -15.125 -32.375 1 95.12 494 ARG A CA 1
ATOM 3766 C C . ARG A 1 494 ? 5.477 -16.328 -31.781 1 95.12 494 ARG A C 1
ATOM 3768 O O . ARG A 1 494 ? 6.707 -16.359 -31.734 1 95.12 494 ARG A O 1
ATOM 3775 N N . LEU A 1 495 ? 4.707 -17.266 -31.312 1 91 495 LEU A N 1
ATOM 3776 C CA . LEU A 1 495 ? 5.289 -18.484 -30.75 1 91 495 LEU A CA 1
ATOM 3777 C C . LEU A 1 495 ? 6.137 -19.219 -31.781 1 91 495 LEU A C 1
ATOM 3779 O O . LEU A 1 495 ? 7.266 -19.625 -31.484 1 91 495 LEU A O 1
ATOM 3783 N N . VAL A 1 496 ? 5.648 -19.328 -32.938 1 90.81 496 VAL A N 1
ATOM 3784 C CA . VAL A 1 496 ? 6.355 -20.016 -34.031 1 90.81 496 VAL A CA 1
ATOM 3785 C C . VAL A 1 496 ? 7.613 -19.234 -34.406 1 90.81 496 VAL A C 1
ATOM 3787 O O . VAL A 1 496 ? 8.672 -19.828 -34.625 1 90.81 496 VAL A O 1
ATOM 3790 N N . LEU A 1 497 ? 7.492 -17.969 -34.438 1 91.38 497 LEU A N 1
ATOM 3791 C CA . LEU A 1 497 ? 8.648 -17.141 -34.781 1 91.38 497 LEU A CA 1
ATOM 3792 C C . LEU A 1 497 ? 9.75 -17.312 -33.719 1 91.38 497 LEU A C 1
ATOM 3794 O O . LEU A 1 497 ? 10.93 -17.359 -34.062 1 91.38 497 LEU A O 1
ATOM 3798 N N . ASP A 1 498 ? 9.383 -17.422 -32.531 1 87.44 498 ASP A N 1
ATOM 3799 C CA . ASP A 1 498 ? 10.367 -17.609 -31.484 1 87.44 498 ASP A CA 1
ATOM 3800 C C . ASP A 1 498 ? 11.047 -18.969 -31.578 1 87.44 498 ASP A C 1
ATOM 3802 O O . ASP A 1 498 ? 12.211 -19.125 -31.203 1 87.44 498 ASP A O 1
ATOM 3806 N N . PHE A 1 499 ? 10.305 -19.953 -32.062 1 82.44 499 PHE A N 1
ATOM 3807 C CA . PHE A 1 499 ? 10.859 -21.297 -32.219 1 82.44 499 PHE A CA 1
ATOM 3808 C C . PHE A 1 499 ? 11.773 -21.375 -33.438 1 82.44 499 PHE A C 1
ATOM 3810 O O . PHE A 1 499 ? 12.742 -22.125 -33.438 1 82.44 499 PHE A O 1
ATOM 3817 N N . VAL A 1 500 ? 11.414 -20.625 -34.406 1 87.06 500 VAL A N 1
ATOM 3818 C CA . VAL A 1 500 ? 12.195 -20.641 -35.625 1 87.06 500 VAL A CA 1
ATOM 3819 C C . VAL A 1 500 ? 13.469 -19.812 -35.438 1 87.06 500 VAL A C 1
ATOM 3821 O O . VAL A 1 500 ? 14.547 -20.219 -35.906 1 87.06 500 VAL A O 1
ATOM 3824 N N . TYR A 1 501 ? 13.266 -18.719 -34.844 1 88.25 501 TYR A N 1
ATOM 3825 C CA . TYR A 1 501 ? 14.391 -17.828 -34.594 1 88.25 501 TYR A CA 1
ATOM 3826 C C . TYR A 1 501 ? 14.82 -17.891 -33.125 1 88.25 501 TYR A C 1
ATOM 3828 O O . TYR A 1 501 ? 14.414 -17.062 -32.312 1 88.25 501 TYR A O 1
ATOM 3836 N N . VAL A 1 502 ? 15.672 -18.828 -32.844 1 82 502 VAL A N 1
ATOM 3837 C CA . VAL A 1 502 ? 16.094 -19.094 -31.469 1 82 502 VAL A CA 1
ATOM 3838 C C . VAL A 1 502 ? 17.094 -18.016 -31.031 1 82 502 VAL A C 1
ATOM 3840 O O . VAL A 1 502 ? 17.891 -17.531 -31.828 1 82 502 VAL A O 1
ATOM 3843 N N . GLN A 1 503 ? 16.969 -17.672 -29.781 1 82.31 503 GLN A N 1
ATOM 3844 C CA . GLN A 1 503 ? 17.922 -16.703 -29.219 1 82.31 503 GLN A CA 1
ATOM 3845 C C . GLN A 1 503 ? 19.344 -17.25 -29.281 1 82.31 503 GLN A C 1
ATOM 3847 O O . GLN A 1 503 ? 19.609 -18.375 -28.859 1 82.31 503 GLN A O 1
ATOM 3852 N N . PRO A 1 504 ? 20.219 -16.422 -29.844 1 83.12 504 PRO A N 1
ATOM 3853 C CA . PRO A 1 504 ? 21.609 -16.875 -29.922 1 83.12 504 PRO A CA 1
ATOM 3854 C C . PRO A 1 504 ? 22.297 -16.938 -28.562 1 83.12 504 PRO A C 1
ATOM 3856 O O . PRO A 1 504 ? 21.781 -16.375 -27.594 1 83.12 504 PRO A O 1
ATOM 3859 N N . LEU A 1 505 ? 23.328 -17.672 -28.562 1 80.31 505 LEU A N 1
ATOM 3860 C CA . LEU A 1 505 ? 24.141 -17.734 -27.344 1 80.31 505 LEU A CA 1
ATOM 3861 C C . LEU A 1 505 ? 24.734 -16.375 -27.016 1 80.31 505 LEU A C 1
ATOM 3863 O O . LEU A 1 505 ? 24.797 -15.492 -27.875 1 80.31 505 LEU A O 1
ATOM 3867 N N . CYS A 1 506 ? 25.047 -16.172 -25.828 1 75.31 506 CYS A N 1
ATOM 3868 C CA . CYS A 1 506 ? 25.5 -14.891 -25.312 1 75.31 506 CYS A CA 1
ATOM 3869 C C . CYS A 1 506 ? 26.672 -14.359 -26.125 1 75.31 506 CYS A C 1
ATOM 3871 O O . CYS A 1 506 ? 26.812 -13.141 -26.297 1 75.31 506 CYS A O 1
ATOM 3873 N N . ASP A 1 507 ? 27.516 -15.172 -26.734 1 76.06 507 ASP A N 1
ATOM 3874 C CA . ASP A 1 507 ? 28.734 -14.734 -27.406 1 76.06 507 ASP A CA 1
ATOM 3875 C C . ASP A 1 507 ? 28.484 -14.562 -28.906 1 76.06 507 ASP A C 1
ATOM 3877 O O . ASP A 1 507 ? 29.391 -14.172 -29.656 1 76.06 507 ASP A O 1
ATOM 3881 N N . GLN A 1 508 ? 27.281 -14.703 -29.297 1 82.31 508 GLN A N 1
ATOM 3882 C CA . GLN A 1 508 ? 26.969 -14.617 -30.719 1 82.31 508 GLN A CA 1
ATOM 3883 C C . GLN A 1 508 ? 26.078 -13.414 -31.016 1 82.31 508 GLN A C 1
ATOM 3885 O O . GLN A 1 508 ? 25.25 -13.023 -30.172 1 82.31 508 GLN A O 1
ATOM 3890 N N . PRO A 1 509 ? 26.281 -12.875 -32.125 1 86.06 509 PRO A N 1
ATOM 3891 C CA . PRO A 1 509 ? 25.422 -11.75 -32.469 1 86.06 509 PRO A CA 1
ATOM 3892 C C . PRO A 1 509 ? 23.969 -12.172 -32.719 1 86.06 509 PRO A C 1
ATOM 3894 O O . PRO A 1 509 ? 23.719 -13.273 -33.219 1 86.06 509 PRO A O 1
ATOM 3897 N N . ASP A 1 510 ? 23.078 -11.375 -32.375 1 87.62 510 ASP A N 1
ATOM 3898 C CA . ASP A 1 510 ? 21.656 -11.648 -32.562 1 87.62 510 ASP A CA 1
ATOM 3899 C C . ASP A 1 510 ? 21.156 -11.227 -33.938 1 87.62 510 ASP A C 1
ATOM 3901 O O . ASP A 1 510 ? 20.969 -10.039 -34.188 1 87.62 510 ASP A O 1
ATOM 3905 N N . GLU A 1 511 ? 20.938 -12.125 -34.781 1 90.75 511 GLU A N 1
ATOM 3906 C CA . GLU A 1 511 ? 20.531 -11.844 -36.156 1 90.75 511 GLU A CA 1
ATOM 3907 C C . GLU A 1 511 ? 19.047 -12.07 -36.375 1 90.75 511 GLU A C 1
ATOM 3909 O O . GLU A 1 511 ? 18.562 -12.141 -37.5 1 90.75 511 GLU A O 1
ATOM 3914 N N . ARG A 1 512 ? 18.344 -12.195 -35.375 1 89.5 512 ARG A N 1
ATOM 3915 C CA . ARG A 1 512 ? 16.906 -12.406 -35.5 1 89.5 512 ARG A CA 1
ATOM 3916 C C . ARG A 1 512 ? 16.219 -11.172 -36.031 1 89.5 512 ARG A C 1
ATOM 3918 O O . ARG A 1 512 ? 16.75 -10.062 -35.938 1 89.5 512 ARG A O 1
ATOM 3925 N N . PRO A 1 513 ? 15.086 -11.398 -36.625 1 92.75 513 PRO A N 1
ATOM 3926 C CA . PRO A 1 513 ? 14.328 -10.234 -37.094 1 92.75 513 PRO A CA 1
ATOM 3927 C C . PRO A 1 513 ? 13.922 -9.297 -35.938 1 92.75 513 PRO A C 1
ATOM 3929 O O . PRO A 1 513 ? 13.75 -9.742 -34.812 1 92.75 513 PRO A O 1
ATOM 3932 N N . ALA A 1 514 ? 13.688 -8.062 -36.312 1 91.06 514 ALA A N 1
ATOM 3933 C CA . ALA A 1 514 ? 13.43 -7.008 -35.344 1 91.06 514 ALA A CA 1
ATOM 3934 C C . ALA A 1 514 ? 12.18 -7.312 -34.531 1 91.06 514 ALA A C 1
ATOM 3936 O O . ALA A 1 514 ? 12.133 -7.031 -33.312 1 91.06 514 ALA A O 1
ATOM 3937 N N . VAL A 1 515 ? 11.242 -7.895 -35.125 1 91.06 515 VAL A N 1
ATOM 3938 C CA . VAL A 1 515 ? 9.961 -8.172 -34.469 1 91.06 515 VAL A CA 1
ATOM 3939 C C . VAL A 1 515 ? 10.164 -9.18 -33.344 1 91.06 515 VAL A C 1
ATOM 3941 O O . VAL A 1 515 ? 9.461 -9.125 -32.312 1 91.06 515 VAL A O 1
ATOM 3944 N N . VAL A 1 516 ? 11.141 -10.023 -33.469 1 90.62 516 VAL A N 1
ATOM 3945 C CA . VAL A 1 516 ? 11.414 -11.047 -32.469 1 90.62 516 VAL A CA 1
ATOM 3946 C C . VAL A 1 516 ? 12.453 -10.531 -31.484 1 90.62 516 VAL A C 1
ATOM 3948 O O . VAL A 1 516 ? 12.305 -10.727 -30.281 1 90.62 516 VAL A O 1
ATOM 3951 N N . LYS A 1 517 ? 13.406 -9.781 -32 1 88.56 517 LYS A N 1
ATOM 3952 C CA . LYS A 1 517 ? 14.539 -9.336 -31.219 1 88.56 517 LYS A CA 1
ATOM 3953 C C . LYS A 1 517 ? 14.164 -8.133 -30.359 1 88.56 517 LYS A C 1
ATOM 3955 O O . LYS A 1 517 ? 14.531 -8.062 -29.172 1 88.56 517 LYS A O 1
ATOM 3960 N N . ASP A 1 518 ? 13.344 -7.246 -30.875 1 90.38 518 ASP A N 1
ATOM 3961 C CA . ASP A 1 518 ? 13.172 -5.941 -30.234 1 90.38 518 ASP A CA 1
ATOM 3962 C C . ASP A 1 518 ? 11.852 -5.867 -29.484 1 90.38 518 ASP A C 1
ATOM 3964 O O . ASP A 1 518 ? 11.633 -4.953 -28.688 1 90.38 518 ASP A O 1
ATOM 3968 N N . VAL A 1 519 ? 11.016 -6.77 -29.734 1 94.06 519 VAL A N 1
ATOM 3969 C CA . VAL A 1 519 ? 9.734 -6.742 -29.031 1 94.06 519 VAL A CA 1
ATOM 3970 C C . VAL A 1 519 ? 9.75 -7.77 -27.906 1 94.06 519 VAL A C 1
ATOM 3972 O O . VAL A 1 519 ? 9.531 -8.961 -28.141 1 94.06 519 VAL A O 1
ATOM 3975 N N . HIS A 1 520 ? 9.961 -7.246 -26.766 1 94.75 520 HIS A N 1
ATOM 3976 C CA . HIS A 1 520 ? 9.961 -8.086 -25.578 1 94.75 520 HIS A CA 1
ATOM 3977 C C . HIS A 1 520 ? 8.633 -8.812 -25.422 1 94.75 520 HIS A C 1
ATOM 3979 O O . HIS A 1 520 ? 7.578 -8.281 -25.781 1 94.75 520 HIS A O 1
ATOM 3985 N N . TYR A 1 521 ? 8.656 -10.008 -24.906 1 94.75 521 TYR A N 1
ATOM 3986 C CA . TYR A 1 521 ? 7.453 -10.828 -24.844 1 94.75 521 TYR A CA 1
ATOM 3987 C C . TYR A 1 521 ? 6.383 -10.164 -23.984 1 94.75 521 TYR A C 1
ATOM 3989 O O . TYR A 1 521 ? 5.188 -10.336 -24.234 1 94.75 521 TYR A O 1
ATOM 3997 N N . LEU A 1 522 ? 6.762 -9.391 -22.984 1 97 522 LEU A N 1
ATOM 3998 C CA . LEU A 1 522 ? 5.777 -8.688 -22.172 1 97 522 LEU A CA 1
ATOM 3999 C C . LEU A 1 522 ? 5.137 -7.551 -22.953 1 97 522 LEU A C 1
ATOM 4001 O O . LEU A 1 522 ? 3.951 -7.258 -22.781 1 97 522 LEU A O 1
ATOM 4005 N N . TYR A 1 523 ? 5.93 -6.852 -23.75 1 97.19 523 TYR A N 1
ATOM 4006 C CA . TYR A 1 523 ? 5.355 -5.828 -24.609 1 97.19 523 TYR A CA 1
ATOM 4007 C C . TYR A 1 523 ? 4.445 -6.453 -25.656 1 97.19 523 TYR A C 1
ATOM 4009 O O . TYR A 1 523 ? 3.418 -5.875 -26.031 1 97.19 523 TYR A O 1
ATOM 4017 N N . PHE A 1 524 ? 4.852 -7.578 -26.141 1 97.44 524 PHE A N 1
ATOM 4018 C CA . PHE A 1 524 ? 3.984 -8.297 -27.062 1 97.44 524 PHE A CA 1
ATOM 4019 C C . PHE A 1 524 ? 2.656 -8.641 -26.406 1 97.44 524 PHE A C 1
ATOM 4021 O O . PHE A 1 524 ? 1.602 -8.57 -27.031 1 97.44 524 PHE A O 1
ATOM 4028 N N . SER A 1 525 ? 2.734 -9.078 -25.203 1 97.81 525 SER A N 1
ATOM 4029 C CA . SER A 1 525 ? 1.515 -9.344 -24.453 1 97.81 525 SER A CA 1
ATOM 4030 C C . SER A 1 525 ? 0.592 -8.133 -24.438 1 97.81 525 SER A C 1
ATOM 4032 O O . SER A 1 525 ? -0.623 -8.266 -24.594 1 97.81 525 SER A O 1
ATOM 4034 N N . MET A 1 526 ? 1.147 -6.977 -24.266 1 97.62 526 MET A N 1
ATOM 4035 C CA . MET A 1 526 ? 0.369 -5.742 -24.297 1 97.62 526 MET A CA 1
ATOM 4036 C C . MET A 1 526 ? -0.261 -5.531 -25.672 1 97.62 526 MET A C 1
ATOM 4038 O O . MET A 1 526 ? -1.45 -5.223 -25.781 1 97.62 526 MET A O 1
ATOM 4042 N N . ILE A 1 527 ? 0.525 -5.676 -26.688 1 97.81 527 ILE A N 1
ATOM 4043 C CA . ILE A 1 527 ? 0.067 -5.496 -28.047 1 97.81 527 ILE A CA 1
ATOM 4044 C C . ILE A 1 527 ? -1.054 -6.488 -28.359 1 97.81 527 ILE A C 1
ATOM 4046 O O . ILE A 1 527 ? -2.086 -6.113 -28.922 1 97.81 527 ILE A O 1
ATOM 4050 N N . LEU A 1 528 ? -0.778 -7.688 -27.969 1 98.25 528 LEU A N 1
ATOM 4051 C CA . LEU A 1 528 ? -1.744 -8.758 -28.203 1 98.25 528 LEU A CA 1
ATOM 4052 C C . LEU A 1 528 ? -3.057 -8.469 -27.484 1 98.25 528 LEU A C 1
ATOM 4054 O O . LEU A 1 528 ? -4.137 -8.68 -28.047 1 98.25 528 LEU A O 1
ATOM 4058 N N . SER A 1 529 ? -2.996 -8.039 -26.297 1 98.5 529 SER A N 1
ATOM 4059 C CA . SER A 1 529 ? -4.184 -7.695 -25.516 1 98.5 529 SER A CA 1
ATOM 4060 C C . SER A 1 529 ? -4.969 -6.57 -26.188 1 98.5 529 SER A C 1
ATOM 4062 O O . SER A 1 529 ? -6.195 -6.652 -26.312 1 98.5 529 SER A O 1
ATOM 4064 N N . VAL A 1 530 ? -4.27 -5.547 -26.594 1 98.25 530 VAL A N 1
ATOM 4065 C CA . VAL A 1 530 ? -4.914 -4.398 -27.219 1 98.25 530 VAL A CA 1
ATOM 4066 C C . VAL A 1 530 ? -5.531 -4.812 -28.547 1 98.25 530 VAL A C 1
ATOM 4068 O O . VAL A 1 530 ? -6.656 -4.422 -28.859 1 98.25 530 VAL A O 1
ATOM 4071 N N . ALA A 1 531 ? -4.797 -5.57 -29.297 1 98.44 531 ALA A N 1
ATOM 4072 C CA . ALA A 1 531 ? -5.309 -6.055 -30.562 1 98.44 531 ALA A CA 1
ATOM 4073 C C . ALA A 1 531 ? -6.57 -6.887 -30.375 1 98.44 531 ALA A C 1
ATOM 4075 O O . ALA A 1 531 ? -7.535 -6.754 -31.141 1 98.44 531 ALA A O 1
ATOM 4076 N N . THR A 1 532 ? -6.586 -7.754 -29.406 1 98.56 532 THR A N 1
ATOM 4077 C CA . THR A 1 532 ? -7.754 -8.578 -29.109 1 98.56 532 THR A CA 1
ATOM 4078 C C . THR A 1 532 ? -8.93 -7.703 -28.656 1 98.56 532 THR A C 1
ATOM 4080 O O . THR A 1 532 ? -10.062 -7.902 -29.109 1 98.56 532 THR A O 1
ATOM 4083 N N . LEU A 1 533 ? -8.602 -6.777 -27.812 1 98.44 533 LEU A N 1
ATOM 4084 C CA . LEU A 1 533 ? -9.625 -5.863 -27.328 1 98.44 533 LEU A CA 1
ATOM 4085 C C . LEU A 1 533 ? -10.273 -5.102 -28.484 1 98.44 533 LEU A C 1
ATOM 4087 O O . LEU A 1 533 ? -11.5 -4.98 -28.547 1 98.44 533 LEU A O 1
ATOM 4091 N N . ILE A 1 534 ? -9.445 -4.609 -29.375 1 98.38 534 ILE A N 1
ATOM 4092 C CA . ILE A 1 534 ? -9.938 -3.85 -30.531 1 98.38 534 ILE A CA 1
ATOM 4093 C C . ILE A 1 534 ? -10.805 -4.742 -31.406 1 98.38 534 ILE A C 1
ATOM 4095 O O . ILE A 1 534 ? -11.867 -4.32 -31.875 1 98.38 534 ILE A O 1
ATOM 4099 N N . THR A 1 535 ? -10.406 -5.953 -31.609 1 98.56 535 THR A N 1
ATOM 4100 C CA . THR A 1 535 ? -11.164 -6.887 -32.438 1 98.56 535 THR A CA 1
ATOM 4101 C C . THR A 1 535 ? -12.516 -7.188 -31.797 1 98.56 535 THR A C 1
ATOM 4103 O O . THR A 1 535 ? -13.547 -7.145 -32.469 1 98.56 535 THR A O 1
ATOM 4106 N N . VAL A 1 536 ? -12.555 -7.508 -30.516 1 98.19 536 VAL A N 1
ATOM 4107 C CA . VAL A 1 536 ? -13.805 -7.809 -29.828 1 98.19 536 VAL A CA 1
ATOM 4108 C C . VAL A 1 536 ? -14.734 -6.602 -29.891 1 98.19 536 VAL A C 1
ATOM 4110 O O . VAL A 1 536 ? -15.922 -6.75 -30.188 1 98.19 536 VAL A O 1
ATOM 4113 N N . CYS A 1 537 ? -14.188 -5.438 -29.688 1 97.88 537 CYS A N 1
ATOM 4114 C CA . CYS A 1 537 ? -14.992 -4.223 -29.703 1 97.88 537 CYS A CA 1
ATOM 4115 C C . CYS A 1 537 ? -15.547 -3.936 -31.094 1 97.88 537 CYS A C 1
ATOM 4117 O O . CYS A 1 537 ? -16.734 -3.664 -31.25 1 97.88 537 CYS A O 1
ATOM 4119 N N . THR A 1 538 ? -14.688 -3.994 -32.094 1 98.12 538 THR A N 1
ATOM 4120 C CA . THR A 1 538 ? -15.078 -3.658 -33.469 1 98.12 538 THR A CA 1
ATOM 4121 C C . THR A 1 538 ? -16.125 -4.629 -34 1 98.12 538 THR A C 1
ATOM 4123 O O . THR A 1 538 ? -17.172 -4.207 -34.5 1 98.12 538 THR A O 1
ATOM 4126 N N . VAL A 1 539 ? -15.953 -5.879 -33.781 1 97.94 539 VAL A N 1
ATOM 4127 C CA . VAL A 1 539 ? -16.875 -6.883 -34.312 1 97.94 539 VAL A CA 1
ATOM 4128 C C . VAL A 1 539 ? -18.188 -6.84 -33.531 1 97.94 539 VAL A C 1
ATOM 4130 O O . VAL A 1 539 ? -19.266 -6.984 -34.125 1 97.94 539 VAL A O 1
ATOM 4133 N N . SER A 1 540 ? -18.141 -6.645 -32.219 1 97.25 540 SER A N 1
ATOM 4134 C CA . SER A 1 540 ? -19.359 -6.562 -31.406 1 97.25 540 SER A CA 1
ATOM 4135 C C . SER A 1 540 ? -20.188 -5.344 -31.781 1 97.25 540 SER A C 1
ATOM 4137 O O . SER A 1 540 ? -21.422 -5.406 -31.781 1 97.25 540 SER A O 1
ATOM 4139 N N . TRP A 1 541 ? -19.484 -4.309 -32.156 1 96.62 541 TRP A N 1
ATOM 4140 C CA . TRP A 1 541 ? -20.188 -3.076 -32.5 1 96.62 541 TRP A CA 1
ATOM 4141 C C . TRP A 1 541 ? -20.859 -3.197 -33.844 1 96.62 541 TRP A C 1
ATOM 4143 O O . TRP A 1 541 ? -21.891 -2.562 -34.094 1 96.62 541 TRP A O 1
ATOM 4153 N N . PHE A 1 542 ? -20.328 -3.939 -34.75 1 97 542 PHE A N 1
ATOM 4154 C CA . PHE A 1 542 ? -20.828 -4.02 -36.125 1 97 542 PHE A CA 1
ATOM 4155 C C . PHE A 1 542 ? -21.781 -5.195 -36.281 1 97 542 PHE A C 1
ATOM 4157 O O . PHE A 1 542 ? -22.328 -5.418 -37.375 1 97 542 PHE A O 1
ATOM 4164 N N . THR A 1 543 ? -21.969 -5.945 -35.312 1 96.12 543 THR A N 1
ATOM 4165 C CA . THR A 1 543 ? -22.891 -7.07 -35.375 1 96.12 543 THR A CA 1
ATOM 4166 C C . THR A 1 543 ? -24.047 -6.879 -34.406 1 96.12 543 THR A C 1
ATOM 4168 O O . THR A 1 543 ? -24.141 -5.848 -33.719 1 96.12 543 THR A O 1
ATOM 4171 N N . GLU A 1 544 ? -24.969 -7.82 -34.312 1 93.94 544 GLU A N 1
ATOM 4172 C CA . GLU A 1 544 ? -26.188 -7.695 -33.531 1 93.94 544 GLU A CA 1
ATOM 4173 C C . GLU A 1 544 ? -25.891 -7.68 -32.031 1 93.94 544 GLU A C 1
ATOM 4175 O O . GLU A 1 544 ? -25.078 -8.477 -31.562 1 93.94 544 GLU A O 1
ATOM 4180 N N . PRO A 1 545 ? -26.438 -6.742 -31.375 1 92.69 545 PRO A N 1
ATOM 4181 C CA . PRO A 1 545 ? -26.234 -6.727 -29.922 1 92.69 545 PRO A CA 1
ATOM 4182 C C . PRO A 1 545 ? -26.797 -7.973 -29.234 1 92.69 545 PRO A C 1
ATOM 4184 O O . PRO A 1 545 ? -27.688 -8.633 -29.781 1 92.69 545 PRO A O 1
ATOM 4187 N N . PRO A 1 546 ? -26.234 -8.219 -28.062 1 92.31 546 PRO A N 1
ATOM 4188 C CA . PRO A 1 546 ? -26.766 -9.367 -27.328 1 92.31 546 PRO A CA 1
ATOM 4189 C C . PRO A 1 546 ? -28.219 -9.172 -26.875 1 92.31 546 PRO A C 1
ATOM 4191 O O . PRO A 1 546 ? -28.734 -8.055 -26.922 1 92.31 546 PRO A O 1
ATOM 4194 N N . SER A 1 547 ? -28.797 -10.219 -26.516 1 90.88 547 SER A N 1
ATOM 4195 C CA . SER A 1 547 ? -30.188 -10.148 -26.062 1 90.88 547 SER A CA 1
ATOM 4196 C C . SER A 1 547 ? -30.312 -9.305 -24.797 1 90.88 547 SER A C 1
ATOM 4198 O O . SER A 1 547 ? -29.328 -9.102 -24.078 1 90.88 547 SER A O 1
ATOM 4200 N N . LYS A 1 548 ? -31.422 -8.797 -24.469 1 88.44 548 LYS A N 1
ATOM 4201 C CA . LYS A 1 548 ? -31.688 -7.988 -23.281 1 88.44 548 LYS A CA 1
ATOM 4202 C C . LYS A 1 548 ? -31.391 -8.773 -22.016 1 88.44 548 LYS A C 1
ATOM 4204 O O . LYS A 1 548 ? -30.891 -8.211 -21.031 1 88.44 548 LYS A O 1
ATOM 4209 N N . GLU A 1 549 ? -31.688 -10.031 -22.125 1 85.44 549 GLU A N 1
ATOM 4210 C CA . GLU A 1 549 ? -31.438 -10.891 -20.969 1 85.44 549 GLU A CA 1
ATOM 4211 C C . GLU A 1 549 ? -29.953 -10.977 -20.641 1 85.44 549 GLU A C 1
ATOM 4213 O O . GLU A 1 549 ? -29.562 -10.852 -19.484 1 85.44 549 GLU A O 1
ATOM 4218 N N . MET A 1 550 ? -29.266 -11.117 -21.688 1 86.5 550 MET A N 1
ATOM 4219 C CA . MET A 1 550 ? -27.812 -11.242 -21.516 1 86.5 550 MET A CA 1
ATOM 4220 C C . MET A 1 550 ? -27.203 -9.93 -21.031 1 86.5 550 MET A C 1
ATOM 4222 O O . MET A 1 550 ? -26.312 -9.938 -20.172 1 86.5 550 MET A O 1
ATOM 4226 N N . ARG A 1 551 ? -27.641 -8.836 -21.422 1 83.81 551 ARG A N 1
ATOM 4227 C CA . ARG A 1 551 ? -27.172 -7.523 -21 1 83.81 551 ARG A CA 1
ATOM 4228 C C . ARG A 1 551 ? -27.547 -7.25 -19.547 1 83.81 551 ARG A C 1
ATOM 4230 O O . ARG A 1 551 ? -26.75 -6.676 -18.797 1 83.81 551 ARG A O 1
ATOM 4237 N N . SER A 1 552 ? -28.719 -7.688 -19.234 1 81.19 552 SER A N 1
ATOM 4238 C CA . SER A 1 552 ? -29.219 -7.457 -17.875 1 81.19 552 SER A CA 1
ATOM 4239 C C . SER A 1 552 ? -28.375 -8.219 -16.859 1 81.19 552 SER A C 1
ATOM 4241 O O . SER A 1 552 ? -28.188 -7.746 -15.734 1 81.19 552 SER A O 1
ATOM 4243 N N . LYS A 1 553 ? -27.891 -9.367 -17.281 1 80.94 553 LYS A N 1
ATOM 4244 C CA . LYS A 1 553 ? -27.047 -10.148 -16.391 1 80.94 553 LYS A CA 1
ATOM 4245 C C . LYS A 1 553 ? -25.75 -9.398 -16.062 1 80.94 553 LYS A C 1
ATOM 4247 O O . LYS A 1 553 ? -25.312 -9.383 -14.914 1 80.94 553 LYS A O 1
ATOM 4252 N N . VAL A 1 554 ? -25.219 -8.75 -17.016 1 82.75 554 VAL A N 1
ATOM 4253 C CA . VAL A 1 554 ? -23.969 -8.008 -16.844 1 82.75 554 VAL A CA 1
ATOM 4254 C C . VAL A 1 554 ? -24.219 -6.777 -15.969 1 82.75 554 VAL A C 1
ATOM 4256 O O . VAL A 1 554 ? -23.453 -6.492 -15.047 1 82.75 554 VAL A O 1
ATOM 4259 N N . VAL A 1 555 ? -25.25 -6.16 -16.203 1 77.69 555 VAL A N 1
ATOM 4260 C CA . VAL A 1 555 ? -25.609 -4.961 -15.453 1 77.69 555 VAL A CA 1
ATOM 4261 C C . VAL A 1 555 ? -25.859 -5.324 -13.992 1 77.69 555 VAL A C 1
ATOM 4263 O O . VAL A 1 555 ? -25.391 -4.633 -13.086 1 77.69 555 VAL A O 1
ATOM 4266 N N . LYS A 1 556 ? -26.609 -6.375 -13.773 1 77.12 556 LYS A N 1
ATOM 4267 C CA . LYS A 1 556 ? -26.891 -6.832 -12.414 1 77.12 556 LYS A CA 1
ATOM 4268 C C . LYS A 1 556 ? -25.594 -7.16 -11.672 1 77.12 556 LYS A C 1
ATOM 4270 O O . LYS A 1 556 ? -25.469 -6.84 -10.484 1 77.12 556 LYS A O 1
ATOM 4275 N N . ALA A 1 557 ? -24.766 -7.758 -12.391 1 79.5 557 ALA A N 1
ATOM 4276 C CA . ALA A 1 557 ? -23.469 -8.109 -11.797 1 79.5 557 ALA A CA 1
ATOM 4277 C C . ALA A 1 557 ? -22.688 -6.859 -11.398 1 79.5 557 ALA A C 1
ATOM 4279 O O . ALA A 1 557 ? -22.125 -6.797 -10.305 1 79.5 557 ALA A O 1
ATOM 4280 N N . ILE A 1 558 ? -22.656 -5.93 -12.188 1 77 558 ILE A N 1
ATOM 4281 C CA . ILE A 1 558 ? -21.953 -4.684 -11.945 1 77 558 ILE A CA 1
ATOM 4282 C C . ILE A 1 558 ? -22.594 -3.939 -10.773 1 77 558 ILE A C 1
ATOM 4284 O O . ILE A 1 558 ? -21.891 -3.424 -9.898 1 77 558 ILE A O 1
ATOM 4288 N N . LEU A 1 559 ? -23.891 -3.928 -10.766 1 73.62 559 LEU A N 1
ATOM 4289 C CA . LEU A 1 559 ? -24.609 -3.268 -9.68 1 73.62 559 LEU A CA 1
ATOM 4290 C C . LEU A 1 559 ? -24.344 -3.963 -8.352 1 73.62 559 LEU A C 1
ATOM 4292 O O . LEU A 1 559 ? -24.188 -3.303 -7.32 1 73.62 559 LEU A O 1
ATOM 4296 N N . TRP A 1 560 ? -24.344 -5.203 -8.422 1 74.88 560 TRP A N 1
ATOM 4297 C CA . TRP A 1 560 ? -24.016 -5.961 -7.219 1 74.88 560 TRP A CA 1
ATOM 4298 C C . TRP A 1 560 ? -22.625 -5.605 -6.715 1 74.88 560 TRP A C 1
ATOM 4300 O O . TRP A 1 560 ? -22.422 -5.398 -5.512 1 74.88 560 TRP A O 1
ATOM 4310 N N . LEU A 1 561 ? -21.734 -5.547 -7.59 1 76.44 561 LEU A N 1
ATOM 4311 C CA . LEU A 1 561 ? -20.359 -5.227 -7.234 1 76.44 561 LEU A CA 1
ATOM 4312 C C . LEU A 1 561 ? -20.25 -3.828 -6.641 1 76.44 561 LEU A C 1
ATOM 4314 O O . LEU A 1 561 ? -19.422 -3.578 -5.766 1 76.44 561 LEU A O 1
ATOM 4318 N N . CYS A 1 562 ? -21.156 -3.004 -7.148 1 68.62 562 CYS A N 1
ATOM 4319 C CA . CYS A 1 562 ? -21.156 -1.627 -6.672 1 68.62 562 CYS A CA 1
ATOM 4320 C C . CYS A 1 562 ? -21.984 -1.498 -5.395 1 68.62 562 CYS A C 1
ATOM 4322 O O . CYS A 1 562 ? -22.125 -0.401 -4.852 1 68.62 562 CYS A O 1
ATOM 4324 N N . GLY A 1 563 ? -22.531 -2.541 -4.953 1 63.41 563 GLY A N 1
ATOM 4325 C CA . GLY A 1 563 ? -23.312 -2.535 -3.732 1 63.41 563 GLY A CA 1
ATOM 4326 C C . GLY A 1 563 ? -24.734 -2.031 -3.939 1 63.41 563 GLY A C 1
ATOM 4327 O O . GLY A 1 563 ? -25.391 -1.585 -2.994 1 63.41 563 GLY A O 1
ATOM 4328 N N . MET A 1 564 ? -25.266 -1.841 -5.168 1 54.81 564 MET A N 1
ATOM 4329 C CA . MET A 1 564 ? -26.594 -1.299 -5.492 1 54.81 564 MET A CA 1
ATOM 4330 C C . MET A 1 564 ? -27.625 -2.416 -5.637 1 54.81 564 MET A C 1
ATOM 4332 O O . MET A 1 564 ? -28.672 -2.217 -6.227 1 54.81 564 MET A O 1
ATOM 4336 N N . GLU A 1 565 ? -27.5 -3.412 -4.977 1 57.16 565 GLU A N 1
ATOM 4337 C CA . GLU A 1 565 ? -28.484 -4.461 -5.227 1 57.16 565 GLU A CA 1
ATOM 4338 C C . GLU A 1 565 ? -29.906 -3.922 -5.125 1 57.16 565 GLU A C 1
ATOM 4340 O O . GLU A 1 565 ? -30.234 -3.191 -4.188 1 57.16 565 GLU A O 1
ATOM 4345 N N . ASN A 1 566 ? -30.609 -3.613 -6.152 1 49.12 566 ASN A N 1
ATOM 4346 C CA . ASN A 1 566 ? -32.031 -3.258 -6.188 1 49.12 566 ASN A CA 1
ATOM 4347 C C . ASN A 1 566 ? -32.844 -4.137 -5.246 1 49.12 566 ASN A C 1
ATOM 4349 O O . ASN A 1 566 ? -32.938 -5.352 -5.434 1 49.12 566 ASN A O 1
ATOM 4353 N N . LYS A 1 567 ? -33.062 -3.752 -4.109 1 44.38 567 LYS A N 1
ATOM 4354 C CA . LYS A 1 567 ? -34.062 -4.398 -3.262 1 44.38 567 LYS A CA 1
ATOM 4355 C C . LYS A 1 567 ? -35.438 -4.438 -3.947 1 44.38 567 LYS A C 1
ATOM 4357 O O . LYS A 1 567 ? -36.438 -4.688 -3.299 1 44.38 567 LYS A O 1
ATOM 4362 N N . GLY A 1 568 ? -35.812 -3.695 -5.004 1 38.56 568 GLY A N 1
ATOM 4363 C CA . GLY A 1 568 ? -37.25 -3.666 -5.297 1 38.56 568 GLY A CA 1
ATOM 4364 C C . GLY A 1 568 ? -37.906 -5.027 -5.191 1 38.56 568 GLY A C 1
ATOM 4365 O O . GLY A 1 568 ? -38.031 -5.574 -4.094 1 38.56 568 GLY A O 1
ATOM 4366 N N . LYS A 1 569 ? -38.719 -5.457 -6.523 1 37.62 569 LYS A N 1
ATOM 4367 C CA . LYS A 1 569 ? -39.906 -6.316 -6.566 1 37.62 569 LYS A CA 1
ATOM 4368 C C . LYS A 1 569 ? -39.562 -7.734 -6.117 1 37.62 569 LYS A C 1
ATOM 4370 O O . LYS A 1 569 ? -38.625 -8.344 -6.621 1 37.62 569 LYS A O 1
ATOM 4375 N N . GLU A 1 570 ? -40.062 -8.016 -4.914 1 36.44 570 GLU A N 1
ATOM 4376 C CA . GLU A 1 570 ? -40.344 -9.367 -4.453 1 36.44 570 GLU A CA 1
ATOM 4377 C C . GLU A 1 570 ? -40.562 -10.312 -5.629 1 36.44 570 GLU A C 1
ATOM 4379 O O . GLU A 1 570 ? -41.656 -10.305 -6.238 1 36.44 570 GLU A O 1
ATOM 4384 N N . GLU A 1 571 ? -39.875 -10.258 -6.598 1 37.41 571 GLU A N 1
ATOM 4385 C CA . GLU A 1 571 ? -40.344 -11.43 -7.34 1 37.41 571 GLU A CA 1
ATOM 4386 C C . GLU A 1 571 ? -40.688 -12.578 -6.395 1 37.41 571 GLU A C 1
ATOM 4388 O O . GLU A 1 571 ? -40.062 -12.734 -5.344 1 37.41 571 GLU A O 1
ATOM 4393 N N . PRO A 1 572 ? -42 -13.023 -6.535 1 36.56 572 PRO A N 1
ATOM 4394 C CA . PRO A 1 572 ? -42.375 -14.141 -5.676 1 36.56 572 PRO A CA 1
ATOM 4395 C C . PRO A 1 572 ? -41.25 -15.125 -5.426 1 36.56 572 PRO A C 1
ATOM 4397 O O . PRO A 1 572 ? -40.375 -15.289 -6.281 1 36.56 572 PRO A O 1
ATOM 4400 N N . PRO A 1 573 ? -41.031 -15.289 -4.211 1 37.62 573 PRO A N 1
ATOM 4401 C CA . PRO A 1 573 ? -40.062 -16.344 -3.896 1 37.62 573 PRO A CA 1
ATOM 4402 C C . PRO A 1 573 ? -40.188 -17.547 -4.84 1 37.62 573 PRO A C 1
ATOM 4404 O O . PRO A 1 573 ? -41.156 -18.312 -4.766 1 37.62 573 PRO A O 1
ATOM 4407 N N . GLY A 1 574 ? -40.406 -17.375 -6.016 1 33.16 574 GLY A N 1
ATOM 4408 C CA . GLY A 1 574 ? -40.312 -18.766 -6.414 1 33.16 574 GLY A CA 1
ATOM 4409 C C . GLY A 1 574 ? -39.125 -19.484 -5.77 1 33.16 574 GLY A C 1
ATOM 4410 O O . GLY A 1 574 ? -38.25 -18.844 -5.203 1 33.16 574 GLY A O 1
ATOM 4411 N N . LYS A 1 575 ? -39.062 -20.75 -5.824 1 35.19 575 LYS A N 1
ATOM 4412 C CA . LYS A 1 575 ? -38.094 -21.734 -5.344 1 35.19 575 LYS A CA 1
ATOM 4413 C C . LYS A 1 575 ? -36.656 -21.344 -5.746 1 35.19 575 LYS A C 1
ATOM 4415 O O . LYS A 1 575 ? -36.125 -21.891 -6.703 1 35.19 575 LYS A O 1
ATOM 4420 N N . VAL A 1 576 ? -36.312 -20.219 -6.109 1 38.38 576 VAL A N 1
ATOM 4421 C CA . VAL A 1 576 ? -34.969 -19.922 -6.602 1 38.38 576 VAL A CA 1
ATOM 4422 C C . VAL A 1 576 ? -33.938 -20.25 -5.516 1 38.38 576 VAL A C 1
ATOM 4424 O O . VAL A 1 576 ? -33.875 -19.562 -4.488 1 38.38 576 VAL A O 1
ATOM 4427 N N . GLU A 1 577 ? -33.219 -21.438 -5.297 1 44.69 577 GLU A N 1
ATOM 4428 C CA . GLU A 1 577 ? -32.438 -22.391 -4.492 1 44.69 577 GLU A CA 1
ATOM 4429 C C . GLU A 1 577 ? -31.125 -21.797 -4.016 1 44.69 577 GLU A C 1
ATOM 4431 O O . GLU A 1 577 ? -30.984 -21.453 -2.84 1 44.69 577 GLU A O 1
ATOM 4436 N N . PRO A 1 578 ? -29.781 -22.562 -4.148 1 50.34 578 PRO A N 1
ATOM 4437 C CA . PRO A 1 578 ? -28.438 -22.797 -3.598 1 50.34 578 PRO A CA 1
ATOM 4438 C C . PRO A 1 578 ? -27.5 -21.625 -3.822 1 50.34 578 PRO A C 1
ATOM 4440 O O . PRO A 1 578 ? -26.594 -21.375 -3.008 1 50.34 578 PRO A O 1
ATOM 4443 N N . VAL A 1 579 ? -27.594 -20.797 -4.816 1 56.94 579 VAL A N 1
ATOM 4444 C CA . VAL A 1 579 ? -26.625 -19.766 -5.203 1 56.94 579 VAL A CA 1
ATOM 4445 C C . VAL A 1 579 ? -26.703 -18.594 -4.223 1 56.94 579 VAL A C 1
ATOM 4447 O O . VAL A 1 579 ? -25.672 -18.031 -3.846 1 56.94 579 VAL A O 1
ATOM 4450 N N . THR A 1 580 ? -27.875 -18.219 -3.732 1 58.41 580 THR A N 1
ATOM 4451 C CA . THR A 1 580 ? -28.031 -17.047 -2.863 1 58.41 580 THR A CA 1
ATOM 4452 C C . THR A 1 580 ? -27.328 -17.266 -1.53 1 58.41 580 THR A C 1
ATOM 4454 O O . THR A 1 580 ? -26.734 -16.344 -0.974 1 58.41 580 THR A O 1
ATOM 4457 N N . ASP A 1 581 ? -27.266 -18.578 -1.215 1 72 581 ASP A N 1
ATOM 4458 C CA . ASP A 1 581 ? -26.641 -18.875 0.072 1 72 581 ASP A CA 1
ATOM 4459 C C . ASP A 1 581 ? -25.125 -18.75 -0.009 1 72 581 ASP A C 1
ATOM 4461 O O . ASP A 1 581 ? -24.484 -18.312 0.952 1 72 581 ASP A O 1
ATOM 4465 N N . PHE A 1 582 ? -24.594 -18.938 -1.23 1 80.56 582 PHE A N 1
ATOM 4466 C CA . PHE A 1 582 ? -23.141 -18.875 -1.393 1 80.56 582 PHE A CA 1
ATOM 4467 C C . PHE A 1 582 ? -22.656 -17.438 -1.311 1 80.56 582 PHE A C 1
ATOM 4469 O O . PHE A 1 582 ? -21.578 -17.172 -0.793 1 80.56 582 PHE A O 1
ATOM 4476 N N . LEU A 1 583 ? -23.531 -16.516 -1.684 1 81 583 LEU A N 1
ATOM 4477 C CA . LEU A 1 583 ? -23.094 -15.125 -1.799 1 81 583 LEU A CA 1
ATOM 4478 C C . LEU A 1 583 ? -23.359 -14.367 -0.505 1 81 583 LEU A C 1
ATOM 4480 O O . LEU A 1 583 ? -22.844 -13.266 -0.312 1 81 583 LEU A O 1
ATOM 4484 N N . GLU A 1 584 ? -24.094 -14.984 0.391 1 81.69 584 GLU A N 1
ATOM 4485 C CA . GLU A 1 584 ? -24.406 -14.328 1.658 1 81.69 584 GLU A CA 1
ATOM 4486 C C . GLU A 1 584 ? -23.219 -14.406 2.623 1 81.69 584 GLU A C 1
ATOM 4488 O O . GLU A 1 584 ? -22.688 -15.492 2.861 1 81.69 584 GLU A O 1
ATOM 4493 N N . GLU A 1 585 ? -22.75 -13.258 3.078 1 86.62 585 GLU A N 1
ATOM 4494 C CA . GLU A 1 585 ? -21.625 -13.18 4 1 86.62 585 GLU A CA 1
ATOM 4495 C C . GLU A 1 585 ? -22.031 -12.531 5.32 1 86.62 585 GLU A C 1
ATOM 4497 O O . GLU A 1 585 ? -22.844 -11.594 5.336 1 86.62 585 GLU A O 1
ATOM 4502 N N . ASN A 1 586 ? -21.516 -13.109 6.453 1 86.44 586 ASN A N 1
ATOM 4503 C CA . ASN A 1 586 ? -21.609 -12.398 7.727 1 86.44 586 ASN A CA 1
ATOM 4504 C C . ASN A 1 586 ? -20.922 -11.039 7.664 1 86.44 586 ASN A C 1
ATOM 4506 O O . ASN A 1 586 ? -19.75 -10.953 7.297 1 86.44 586 ASN A O 1
ATOM 4510 N N . PRO A 1 587 ? -21.656 -10.047 8.016 1 82.12 587 PRO A N 1
ATOM 4511 C CA . PRO A 1 587 ? -21.125 -8.695 7.848 1 82.12 587 PRO A CA 1
ATOM 4512 C C . PRO A 1 587 ? -19.797 -8.484 8.586 1 82.12 587 PRO A C 1
ATOM 4514 O O . PRO A 1 587 ? -18.922 -7.781 8.094 1 82.12 587 PRO A O 1
ATOM 4517 N N . ILE A 1 588 ? -19.703 -8.984 9.734 1 83.56 588 ILE A N 1
ATOM 4518 C CA . ILE A 1 588 ? -18.469 -8.836 10.508 1 83.56 588 ILE A CA 1
ATOM 4519 C C . ILE A 1 588 ? -17.312 -9.523 9.781 1 83.56 588 ILE A C 1
ATOM 4521 O O . ILE A 1 588 ? -16.219 -8.969 9.672 1 83.56 588 ILE A O 1
ATOM 4525 N N . VAL A 1 589 ? -17.609 -10.695 9.297 1 90.56 589 VAL A N 1
ATOM 4526 C CA . VAL A 1 589 ? -16.594 -11.461 8.594 1 90.56 589 VAL A CA 1
ATOM 4527 C C . VAL A 1 589 ? -16.234 -10.766 7.281 1 90.56 589 VAL A C 1
ATOM 4529 O O . VAL A 1 589 ? -15.055 -10.672 6.922 1 90.56 589 VAL A O 1
ATOM 4532 N N . ARG A 1 590 ? -17.203 -10.273 6.668 1 90.06 590 ARG A N 1
ATOM 4533 C CA . ARG A 1 590 ? -16.984 -9.547 5.422 1 90.06 590 ARG A CA 1
ATOM 4534 C C . ARG A 1 590 ? -16.078 -8.344 5.645 1 90.06 590 ARG A C 1
ATOM 4536 O O . ARG A 1 590 ? -15.117 -8.133 4.891 1 90.06 590 ARG A O 1
ATOM 4543 N N . THR A 1 591 ? -16.359 -7.59 6.672 1 85.12 591 THR A N 1
ATOM 4544 C CA . THR A 1 591 ? -15.555 -6.41 6.977 1 85.12 591 THR A CA 1
ATOM 4545 C C . THR A 1 591 ? -14.117 -6.805 7.32 1 85.12 591 THR A C 1
ATOM 4547 O O . THR A 1 591 ? -13.172 -6.148 6.883 1 85.12 591 THR A O 1
ATOM 4550 N N . LEU A 1 592 ? -14.047 -7.789 8.109 1 90.25 592 LEU A N 1
ATOM 4551 C CA . LEU A 1 592 ? -12.719 -8.266 8.484 1 90.25 592 LEU A CA 1
ATOM 4552 C C . LEU A 1 592 ? -11.93 -8.688 7.25 1 90.25 592 LEU A C 1
ATOM 4554 O O . LEU A 1 592 ? -10.742 -8.383 7.137 1 90.25 592 LEU A O 1
ATOM 4558 N N . LEU A 1 593 ? -12.578 -9.375 6.355 1 94.75 593 LEU A N 1
ATOM 4559 C CA . LEU A 1 593 ? -11.922 -9.82 5.129 1 94.75 593 LEU A CA 1
ATOM 4560 C C . LEU A 1 593 ? -11.562 -8.633 4.246 1 94.75 593 LEU A C 1
ATOM 4562 O O . LEU A 1 593 ? -10.484 -8.609 3.637 1 94.75 593 LEU A O 1
ATOM 4566 N N . ASP A 1 594 ? -12.391 -7.68 4.191 1 90.62 594 ASP A N 1
ATOM 4567 C CA . ASP A 1 594 ? -12.117 -6.484 3.402 1 90.62 594 ASP A CA 1
ATOM 4568 C C . ASP A 1 594 ? -10.914 -5.727 3.959 1 90.62 594 ASP A C 1
ATOM 4570 O O . ASP A 1 594 ? -10.055 -5.273 3.199 1 90.62 594 ASP A O 1
ATOM 4574 N N . ILE A 1 595 ? -10.891 -5.574 5.258 1 88.06 595 ILE A N 1
ATOM 4575 C CA . ILE A 1 595 ? -9.758 -4.91 5.895 1 88.06 595 ILE A CA 1
ATOM 4576 C C . ILE A 1 595 ? -8.477 -5.684 5.613 1 88.06 595 ILE A C 1
ATOM 4578 O O . ILE A 1 595 ? -7.445 -5.094 5.277 1 88.06 595 ILE A O 1
ATOM 4582 N N . ASN A 1 596 ? -8.609 -6.98 5.77 1 94.56 596 ASN A N 1
ATOM 4583 C CA . ASN A 1 596 ? -7.441 -7.816 5.516 1 94.56 596 ASN A CA 1
ATOM 4584 C C . ASN A 1 596 ? -6.984 -7.715 4.062 1 94.56 596 ASN A C 1
ATOM 4586 O O . ASN A 1 596 ? -5.789 -7.789 3.777 1 94.56 596 ASN A O 1
ATOM 4590 N N . CYS A 1 597 ? -7.918 -7.66 3.168 1 95.31 597 CYS A N 1
ATOM 4591 C CA . CYS A 1 597 ? -7.59 -7.473 1.76 1 95.31 597 CYS A CA 1
ATOM 4592 C C . CYS A 1 597 ? -6.781 -6.199 1.551 1 95.31 597 CYS A C 1
ATOM 4594 O O . CYS A 1 597 ? -5.762 -6.211 0.862 1 95.31 597 CYS A O 1
ATOM 4596 N N . ILE A 1 598 ? -7.16 -5.145 2.217 1 90.94 598 ILE A N 1
ATOM 4597 C CA . ILE A 1 598 ? -6.473 -3.863 2.104 1 90.94 598 ILE A CA 1
ATOM 4598 C C . ILE A 1 598 ? -5.078 -3.973 2.715 1 90.94 598 ILE A C 1
ATOM 4600 O O . ILE A 1 598 ? -4.102 -3.477 2.145 1 90.94 598 ILE A O 1
ATOM 4604 N N . VAL A 1 599 ? -5.031 -4.621 3.822 1 91.25 599 VAL A N 1
ATOM 4605 C CA . VAL A 1 599 ? -3.746 -4.805 4.488 1 91.25 599 VAL A CA 1
ATOM 4606 C C . VAL A 1 599 ? -2.803 -5.594 3.582 1 91.25 599 VAL A C 1
ATOM 4608 O O . VAL A 1 599 ? -1.639 -5.227 3.414 1 91.25 599 VAL A O 1
ATOM 4611 N N . CYS A 1 600 ? -3.312 -6.637 3.012 1 94.94 600 CYS A N 1
ATOM 4612 C CA . CYS A 1 600 ? -2.504 -7.465 2.125 1 94.94 600 CYS A CA 1
ATOM 4613 C C . CYS A 1 600 ? -2.008 -6.66 0.93 1 94.94 600 CYS A C 1
ATOM 4615 O O . CYS A 1 600 ? -0.826 -6.711 0.589 1 94.94 600 CYS A O 1
ATOM 4617 N N . MET A 1 601 ? -2.859 -5.934 0.332 1 93.94 601 MET A N 1
ATOM 4618 C CA . MET A 1 601 ? -2.49 -5.117 -0.821 1 93.94 601 MET A CA 1
ATOM 4619 C C . MET A 1 601 ? -1.45 -4.07 -0.436 1 93.94 601 MET A C 1
ATOM 4621 O O . MET A 1 601 ? -0.484 -3.852 -1.168 1 93.94 601 MET A O 1
ATOM 4625 N N . THR A 1 602 ? -1.586 -3.42 0.725 1 90.12 602 THR A N 1
ATOM 4626 C CA . THR A 1 602 ? -0.675 -2.369 1.165 1 90.12 602 THR A CA 1
ATOM 4627 C C . THR A 1 602 ? 0.702 -2.945 1.482 1 90.12 602 THR A C 1
ATOM 4629 O O . THR A 1 602 ? 1.725 -2.334 1.164 1 90.12 602 THR A O 1
ATOM 4632 N N . CYS A 1 603 ? 0.685 -4.109 2.037 1 91.94 603 CYS A N 1
ATOM 4633 C CA . CYS A 1 603 ? 1.961 -4.766 2.295 1 91.94 603 CYS A CA 1
ATOM 4634 C C . CYS A 1 603 ? 2.68 -5.094 0.99 1 91.94 603 CYS A C 1
ATOM 4636 O O . CYS A 1 603 ? 3.893 -4.906 0.881 1 91.94 603 CYS A O 1
ATOM 4638 N N . ALA A 1 604 ? 1.935 -5.574 0.091 1 95.19 604 ALA A N 1
ATOM 4639 C CA . ALA A 1 604 ? 2.52 -5.895 -1.208 1 95.19 604 ALA A CA 1
ATOM 4640 C C . ALA A 1 604 ? 3.074 -4.645 -1.884 1 95.19 604 ALA A C 1
ATOM 4642 O O . ALA A 1 604 ? 4.18 -4.664 -2.43 1 95.19 604 ALA A O 1
ATOM 4643 N N . ILE A 1 605 ? 2.328 -3.611 -1.86 1 93.94 605 ILE A N 1
ATOM 4644 C CA . ILE A 1 605 ? 2.748 -2.367 -2.494 1 93.94 605 ILE A CA 1
ATOM 4645 C C . ILE A 1 605 ? 3.986 -1.82 -1.788 1 93.94 605 ILE A C 1
ATOM 4647 O O . ILE A 1 605 ? 4.875 -1.249 -2.428 1 93.94 605 ILE A O 1
ATOM 4651 N N . PHE A 1 606 ? 4.086 -1.927 -0.446 1 94.44 606 PHE A N 1
ATOM 4652 C CA . PHE A 1 606 ? 5.293 -1.552 0.285 1 94.44 606 PHE A CA 1
ATOM 4653 C C . PHE A 1 606 ? 6.508 -2.291 -0.259 1 94.44 606 PHE A C 1
ATOM 4655 O O . PHE A 1 606 ? 7.566 -1.692 -0.466 1 94.44 606 PHE A O 1
ATOM 4662 N N . LEU A 1 607 ? 6.301 -3.57 -0.5 1 94.12 607 LEU A N 1
ATOM 4663 C CA . LEU A 1 607 ? 7.41 -4.375 -1.002 1 94.12 607 LEU A CA 1
ATOM 4664 C C . LEU A 1 607 ? 7.805 -3.936 -2.408 1 94.12 607 LEU A C 1
ATOM 4666 O O . LEU A 1 607 ? 8.992 -3.9 -2.742 1 94.12 607 LEU A O 1
ATOM 4670 N N . TRP A 1 608 ? 6.777 -3.615 -3.268 1 94.31 608 TRP A N 1
ATOM 4671 C CA . TRP A 1 608 ? 7.074 -3.074 -4.59 1 94.31 608 TRP A CA 1
ATOM 4672 C C . TRP A 1 608 ? 7.938 -1.821 -4.484 1 94.31 608 TRP A C 1
ATOM 4674 O O . TRP A 1 608 ? 8.914 -1.671 -5.219 1 94.31 608 TRP A O 1
ATOM 4684 N N . GLY A 1 609 ? 7.613 -0.935 -3.512 1 93 609 GLY A N 1
ATOM 4685 C CA . GLY A 1 609 ? 8.375 0.285 -3.311 1 93 609 GLY A CA 1
ATOM 4686 C C . GLY A 1 609 ? 9.766 0.034 -2.746 1 93 609 GLY A C 1
ATOM 4687 O O . GLY A 1 609 ? 10.742 0.62 -3.209 1 93 609 GLY A O 1
ATOM 4688 N N . TYR A 1 610 ? 9.812 -0.87 -1.773 1 92.44 610 TYR A N 1
ATOM 4689 C CA . TYR A 1 610 ? 11.062 -1.159 -1.089 1 92.44 610 TYR A CA 1
ATOM 4690 C C . TYR A 1 610 ? 12.102 -1.713 -2.061 1 92.44 610 TYR A C 1
ATOM 4692 O O . TYR A 1 610 ? 13.289 -1.385 -1.967 1 92.44 610 TYR A O 1
ATOM 4700 N N . PHE A 1 611 ? 11.609 -2.52 -3.047 1 93.94 611 PHE A N 1
ATOM 4701 C CA . PHE A 1 611 ? 12.531 -3.168 -3.969 1 93.94 611 PHE A CA 1
ATOM 4702 C C . PHE A 1 611 ? 12.5 -2.49 -5.332 1 93.94 611 PHE A C 1
ATOM 4704 O O . PHE A 1 611 ? 12.969 -3.057 -6.324 1 93.94 611 PHE A O 1
ATOM 4711 N N . ALA A 1 612 ? 11.984 -1.319 -5.426 1 92.75 612 ALA A N 1
ATOM 4712 C CA . ALA A 1 612 ? 11.891 -0.628 -6.711 1 92.75 612 ALA A CA 1
ATOM 4713 C C . ALA A 1 612 ? 13.266 -0.171 -7.191 1 92.75 612 ALA A C 1
ATOM 4715 O O . ALA A 1 612 ? 14.133 0.176 -6.383 1 92.75 612 ALA A O 1
ATOM 4716 N N . MET B 1 1 ? 48.719 69.5 -2.76 1 28.95 1 MET B N 1
ATOM 4717 C CA . MET B 1 1 ? 48.719 68.25 -2.045 1 28.95 1 MET B CA 1
ATOM 4718 C C . MET B 1 1 ? 47.281 67.875 -1.659 1 28.95 1 MET B C 1
ATOM 4720 O O . MET B 1 1 ? 46.781 68.312 -0.633 1 28.95 1 MET B O 1
ATOM 4724 N N . GLU B 1 2 ? 46.312 67.75 -2.584 1 32.16 2 GLU B N 1
ATOM 4725 C CA . GLU B 1 2 ? 44.875 67.5 -2.518 1 32.16 2 GLU B CA 1
ATOM 4726 C C . GLU B 1 2 ? 44.531 66.125 -1.993 1 32.16 2 GLU B C 1
ATOM 4728 O O . GLU B 1 2 ? 45.031 65.125 -2.531 1 32.16 2 GLU B O 1
ATOM 4733 N N . SER B 1 3 ? 44.344 65.875 -0.657 1 33.72 3 SER B N 1
ATOM 4734 C CA . SER B 1 3 ? 44 64.688 0.113 1 33.72 3 SER B CA 1
ATOM 4735 C C . SER B 1 3 ? 42.75 64 -0.45 1 33.72 3 SER B C 1
ATOM 4737 O O . SER B 1 3 ? 41.656 64.625 -0.438 1 33.72 3 SER B O 1
ATOM 4739 N N . GLY B 1 4 ? 42.875 63.281 -1.528 1 32.88 4 GLY B N 1
ATOM 4740 C CA . GLY B 1 4 ? 41.812 62.531 -2.133 1 32.88 4 GLY B CA 1
ATOM 4741 C C . GLY B 1 4 ? 41.094 61.625 -1.146 1 32.88 4 GLY B C 1
ATOM 4742 O O . GLY B 1 4 ? 41.719 60.781 -0.491 1 32.88 4 GLY B O 1
ATOM 4743 N N . ILE B 1 5 ? 40 62.094 -0.554 1 37.94 5 ILE B N 1
ATOM 4744 C CA . ILE B 1 5 ? 39.094 61.406 0.372 1 37.94 5 ILE B CA 1
ATOM 4745 C C . ILE B 1 5 ? 38.688 60.062 -0.221 1 37.94 5 ILE B C 1
ATOM 4747 O O . ILE B 1 5 ? 38.062 60 -1.27 1 37.94 5 ILE B O 1
ATOM 4751 N N . SER B 1 6 ? 39.562 59 -0.097 1 33.91 6 SER B N 1
ATOM 4752 C CA . SER B 1 6 ? 39.281 57.625 -0.484 1 33.91 6 SER B CA 1
ATOM 4753 C C . SER B 1 6 ? 37.906 57.188 -0.027 1 33.91 6 SER B C 1
ATOM 4755 O O . SER B 1 6 ? 37.562 57.344 1.146 1 33.91 6 SER B O 1
ATOM 4757 N N . SER B 1 7 ? 36.938 57.312 -0.853 1 37.09 7 SER B N 1
ATOM 4758 C CA . SER B 1 7 ? 35.594 56.812 -0.631 1 37.09 7 SER B CA 1
ATOM 4759 C C . SER B 1 7 ? 35.562 55.438 0.023 1 37.09 7 SER B C 1
ATOM 4761 O O . SER B 1 7 ? 36.344 54.562 -0.355 1 37.09 7 SER B O 1
ATOM 4763 N N . PRO B 1 8 ? 35.125 55.312 1.279 1 36.38 8 PRO B N 1
ATOM 4764 C CA . PRO B 1 8 ? 35.094 54.062 2.016 1 36.38 8 PRO B CA 1
ATOM 4765 C C . PRO B 1 8 ? 34.594 52.906 1.169 1 36.38 8 PRO B C 1
ATOM 4767 O O . PRO B 1 8 ? 33.781 53.094 0.272 1 36.38 8 PRO B O 1
ATOM 4770 N N . GLN B 1 9 ? 35.438 51.938 0.758 1 37.12 9 GLN B N 1
ATOM 4771 C CA . GLN B 1 9 ? 35.062 50.688 0.101 1 37.12 9 GLN B CA 1
ATOM 4772 C C . GLN B 1 9 ? 33.781 50.125 0.678 1 37.12 9 GLN B C 1
ATOM 4774 O O . GLN B 1 9 ? 33.531 50.219 1.885 1 37.12 9 GLN B O 1
ATOM 4779 N N . PRO B 1 10 ? 32.75 50.031 -0.122 1 39.56 10 PRO B N 1
ATOM 4780 C CA . PRO B 1 10 ? 31.531 49.406 0.397 1 39.56 10 PRO B CA 1
ATOM 4781 C C . PRO B 1 10 ? 31.812 48.25 1.351 1 39.56 10 PRO B C 1
ATOM 4783 O O . PRO B 1 10 ? 32.844 47.562 1.229 1 39.56 10 PRO B O 1
ATOM 4786 N N . PRO B 1 11 ? 31.422 48.312 2.607 1 37.28 11 PRO B N 1
ATOM 4787 C CA . PRO B 1 11 ? 31.719 47.25 3.564 1 37.28 11 PRO B CA 1
ATOM 4788 C C . PRO B 1 11 ? 31.625 45.844 2.941 1 37.28 11 PRO B C 1
ATOM 4790 O O . PRO B 1 11 ? 30.766 45.625 2.088 1 37.28 11 PRO B O 1
ATOM 4793 N N . GLN B 1 12 ? 32.688 45.156 2.646 1 38.5 12 GLN B N 1
ATOM 4794 C CA . GLN B 1 12 ? 32.719 43.75 2.297 1 38.5 12 GLN B CA 1
ATOM 4795 C C . GLN B 1 12 ? 31.641 42.969 3.02 1 38.5 12 GLN B C 1
ATOM 4797 O O . GLN B 1 12 ? 31.5 43.062 4.242 1 38.5 12 GLN B O 1
ATOM 4802 N N . SER B 1 13 ? 30.516 42.688 2.396 1 45.94 13 SER B N 1
ATOM 4803 C CA . SER B 1 13 ? 29.453 41.875 2.977 1 45.94 13 SER B CA 1
ATOM 4804 C C . SER B 1 13 ? 30.047 40.719 3.799 1 45.94 13 SER B C 1
ATOM 4806 O O . SER B 1 13 ? 30.984 40.062 3.355 1 45.94 13 SER B O 1
ATOM 4808 N N . ASP B 1 14 ? 29.984 40.781 5.027 1 54.09 14 ASP B N 1
ATOM 4809 C CA . ASP B 1 14 ? 30.391 39.719 5.957 1 54.09 14 ASP B CA 1
ATOM 4810 C C . ASP B 1 14 ? 29.953 38.344 5.469 1 54.09 14 ASP B C 1
ATOM 4812 O O . ASP B 1 14 ? 28.781 38.125 5.16 1 54.09 14 ASP B O 1
ATOM 4816 N N . PRO B 1 15 ? 30.891 37.531 5.023 1 56.25 15 PRO B N 1
ATOM 4817 C CA . PRO B 1 15 ? 30.594 36.219 4.492 1 56.25 15 PRO B CA 1
ATOM 4818 C C . PRO B 1 15 ? 29.609 35.438 5.359 1 56.25 15 PRO B C 1
ATOM 4820 O O . PRO B 1 15 ? 28.969 34.5 4.891 1 56.25 15 PRO B O 1
ATOM 4823 N N . LEU B 1 16 ? 29.484 35.969 6.535 1 57.31 16 LEU B N 1
ATOM 4824 C CA . LEU B 1 16 ? 28.594 35.219 7.445 1 57.31 16 LEU B CA 1
ATOM 4825 C C . LEU B 1 16 ? 27.219 35.875 7.496 1 57.31 16 LEU B C 1
ATOM 4827 O O . LEU B 1 16 ? 26.328 35.375 8.195 1 57.31 16 LEU B O 1
ATOM 4831 N N . GLU B 1 17 ? 27.141 36.938 6.715 1 61.59 17 GLU B N 1
ATOM 4832 C CA . GLU B 1 17 ? 25.812 37.531 6.668 1 61.59 17 GLU B CA 1
ATOM 4833 C C . GLU B 1 17 ? 24.844 36.625 5.879 1 61.59 17 GLU B C 1
ATOM 4835 O O . GLU B 1 17 ? 25.078 36.344 4.703 1 61.59 17 GLU B O 1
ATOM 4840 N N . ALA B 1 18 ? 23.906 36.094 6.637 1 62.22 18 ALA B N 1
ATOM 4841 C CA . ALA B 1 18 ? 22.984 35.094 6.059 1 62.22 18 ALA B CA 1
ATOM 4842 C C . ALA B 1 18 ? 22.234 35.688 4.867 1 62.22 18 ALA B C 1
ATOM 4844 O O . ALA B 1 18 ? 21.984 35 3.879 1 62.22 18 ALA B O 1
ATOM 4845 N N . PHE B 1 19 ? 21.859 36.906 4.965 1 62.47 19 PHE B N 1
ATOM 4846 C CA . PHE B 1 19 ? 21.062 37.5 3.891 1 62.47 19 PHE B CA 1
ATOM 4847 C C . PHE B 1 19 ? 21.688 38.812 3.441 1 62.47 19 PHE B C 1
ATOM 4849 O O . PHE B 1 19 ? 21.344 39.875 3.967 1 62.47 19 PHE B O 1
ATOM 4856 N N . PRO B 1 20 ? 22.844 38.688 2.75 1 59.19 20 PRO B N 1
ATOM 4857 C CA . PRO B 1 20 ? 23.391 39.969 2.297 1 59.19 20 PRO B CA 1
ATOM 4858 C C . PRO B 1 20 ? 22.328 40.875 1.686 1 59.19 20 PRO B C 1
ATOM 4860 O O . PRO B 1 20 ? 21.281 40.406 1.24 1 59.19 20 PRO B O 1
ATOM 4863 N N . GLN B 1 21 ? 22.312 42.188 1.866 1 53.38 21 GLN B N 1
ATOM 4864 C CA . GLN B 1 21 ? 21.344 43.25 1.681 1 53.38 21 GLN B CA 1
ATOM 4865 C C . GLN B 1 21 ? 20.625 43.125 0.338 1 53.38 21 GLN B C 1
ATOM 4867 O O . GLN B 1 21 ? 20.984 43.812 -0.624 1 53.38 21 GLN B O 1
ATOM 4872 N N . LYS B 1 22 ? 20.312 41.906 -0.144 1 58.16 22 LYS B N 1
ATOM 4873 C CA . LYS B 1 22 ? 19.484 42.062 -1.33 1 58.16 22 LYS B CA 1
ATOM 4874 C C . LYS B 1 22 ? 18.062 42.5 -0.957 1 58.16 22 LYS B C 1
ATOM 4876 O O . LYS B 1 22 ? 17.391 41.812 -0.181 1 58.16 22 LYS B O 1
ATOM 4881 N N . SER B 1 23 ? 17.844 43.781 -0.946 1 62.31 23 SER B N 1
ATOM 4882 C CA . SER B 1 23 ? 16.531 44.406 -0.757 1 62.31 23 SER B CA 1
ATOM 4883 C C . SER B 1 23 ? 15.547 43.969 -1.836 1 62.31 23 SER B C 1
ATOM 4885 O O . SER B 1 23 ? 15.961 43.5 -2.91 1 62.31 23 SER B O 1
ATOM 4887 N N . LEU B 1 24 ? 14.312 43.844 -1.395 1 76.69 24 LEU B N 1
ATOM 4888 C CA . LEU B 1 24 ? 13.258 43.531 -2.344 1 76.69 24 LEU B CA 1
ATOM 4889 C C . LEU B 1 24 ? 13.195 44.562 -3.463 1 76.69 24 LEU B C 1
ATOM 4891 O O . LEU B 1 24 ? 13.336 45.75 -3.215 1 76.69 24 LEU B O 1
ATOM 4895 N N . GLU B 1 25 ? 13.148 44.031 -4.645 1 83.81 25 GLU B N 1
ATOM 4896 C CA . GLU B 1 25 ? 12.992 44.875 -5.824 1 83.81 25 GLU B CA 1
ATOM 4897 C C . GLU B 1 25 ? 11.531 45.281 -6.031 1 83.81 25 GLU B C 1
ATOM 4899 O O . GLU B 1 25 ? 10.633 44.625 -5.504 1 83.81 25 GLU B O 1
ATOM 4904 N N . PRO B 1 26 ? 11.352 46.375 -6.652 1 85.69 26 PRO B N 1
ATOM 4905 C CA . PRO B 1 26 ? 9.977 46.844 -6.883 1 85.69 26 PRO B CA 1
ATOM 4906 C C . PRO B 1 26 ? 9.086 45.75 -7.477 1 85.69 26 PRO B C 1
ATOM 4908 O O . PRO B 1 26 ? 7.898 45.688 -7.16 1 85.69 26 PRO B O 1
ATOM 4911 N N . GLY B 1 27 ? 9.664 45 -8.25 1 87.5 27 GLY B N 1
ATOM 4912 C CA . GLY B 1 27 ? 8.891 43.906 -8.805 1 87.5 27 GLY B CA 1
ATOM 4913 C C . GLY B 1 27 ? 8.414 42.938 -7.754 1 87.5 27 GLY B C 1
ATOM 4914 O O . GLY B 1 27 ? 7.305 42.406 -7.84 1 87.5 27 GLY B O 1
ATOM 4915 N N . ASP B 1 28 ? 9.219 42.656 -6.828 1 89.69 28 ASP B N 1
ATOM 4916 C CA . ASP B 1 28 ? 8.852 41.781 -5.723 1 89.69 28 ASP B CA 1
ATOM 4917 C C . ASP B 1 28 ? 7.727 42.375 -4.883 1 89.69 28 ASP B C 1
ATOM 4919 O O . ASP B 1 28 ? 6.773 41.688 -4.52 1 89.69 28 ASP B O 1
ATOM 4923 N N . ILE B 1 29 ? 7.785 43.625 -4.691 1 85.75 29 ILE B N 1
ATOM 4924 C CA . ILE B 1 29 ? 6.805 44.344 -3.881 1 85.75 29 ILE B CA 1
ATOM 4925 C C . ILE B 1 29 ? 5.465 44.375 -4.605 1 85.75 29 ILE B C 1
ATOM 4927 O O . ILE B 1 29 ? 4.406 44.25 -3.979 1 85.75 29 ILE B O 1
ATOM 4931 N N . ALA B 1 30 ? 5.551 44.531 -5.805 1 91.06 30 ALA B N 1
ATOM 4932 C CA . ALA B 1 30 ? 4.324 44.562 -6.598 1 91.06 30 ALA B CA 1
ATOM 4933 C C . ALA B 1 30 ? 3.568 43.25 -6.477 1 91.06 30 ALA B C 1
ATOM 4935 O O . ALA B 1 30 ? 2.344 43.25 -6.328 1 91.06 30 ALA B O 1
ATOM 4936 N N . VAL B 1 31 ? 4.301 42.219 -6.562 1 90.62 31 VAL B N 1
ATOM 4937 C CA . VAL B 1 31 ? 3.684 40.906 -6.457 1 90.62 31 VAL B CA 1
ATOM 4938 C C . VAL B 1 31 ? 3.066 40.719 -5.07 1 90.62 31 VAL B C 1
ATOM 4940 O O . VAL B 1 31 ? 1.954 40.188 -4.941 1 90.62 31 VAL B O 1
ATOM 4943 N N . LEU B 1 32 ? 3.701 41.125 -4.105 1 87.06 32 LEU B N 1
ATOM 4944 C CA . LEU B 1 32 ? 3.227 41.031 -2.729 1 87.06 32 LEU B CA 1
ATOM 4945 C C . LEU B 1 32 ? 1.967 41.844 -2.518 1 87.06 32 LEU B C 1
ATOM 4947 O O . LEU B 1 32 ? 1.015 41.406 -1.883 1 87.06 32 LEU B O 1
ATOM 4951 N N . VAL B 1 33 ? 1.973 43.031 -3.016 1 87.19 33 VAL B N 1
ATOM 4952 C CA . VAL B 1 33 ? 0.82 43.906 -2.883 1 87.19 33 VAL B CA 1
ATOM 4953 C C . VAL B 1 33 ? -0.375 43.312 -3.627 1 87.19 33 VAL B C 1
ATOM 4955 O O . VAL B 1 33 ? -1.498 43.312 -3.119 1 87.19 33 VAL B O 1
ATOM 4958 N N . PHE B 1 34 ? -0.09 42.844 -4.746 1 91.25 34 PHE B N 1
ATOM 4959 C CA . PHE B 1 34 ? -1.151 42.219 -5.523 1 91.25 34 PHE B CA 1
ATOM 4960 C C . PHE B 1 34 ? -1.734 41.031 -4.785 1 91.25 34 PHE B C 1
ATOM 4962 O O . PHE B 1 34 ? -2.941 40.781 -4.84 1 91.25 34 PHE B O 1
ATOM 4969 N N . TYR B 1 35 ? -0.905 40.344 -4.188 1 90.38 35 TYR B N 1
ATOM 4970 C CA . TYR B 1 35 ? -1.351 39.219 -3.385 1 90.38 35 TYR B CA 1
ATOM 4971 C C . TYR B 1 35 ? -2.305 39.656 -2.285 1 90.38 35 TYR B C 1
ATOM 4973 O O . TYR B 1 35 ? -3.393 39.094 -2.131 1 90.38 35 TYR B O 1
ATOM 4981 N N . PHE B 1 36 ? -1.946 40.656 -1.582 1 87.44 36 PHE B N 1
ATOM 4982 C CA . PHE B 1 36 ? -2.771 41.125 -0.476 1 87.44 36 PHE B CA 1
ATOM 4983 C C . PHE B 1 36 ? -4.105 41.656 -0.985 1 87.44 36 PHE B C 1
ATOM 4985 O O . PHE B 1 36 ? -5.148 41.406 -0.379 1 87.44 36 PHE B O 1
ATOM 4992 N N . LEU B 1 37 ? -4.035 42.281 -1.996 1 89.06 37 LEU B N 1
ATOM 4993 C CA . LEU B 1 37 ? -5.262 42.812 -2.58 1 89.06 37 LEU B CA 1
ATOM 4994 C C . LEU B 1 37 ? -6.18 41.688 -3.043 1 89.06 37 LEU B C 1
ATOM 4996 O O . LEU B 1 37 ? -7.395 41.781 -2.867 1 89.06 37 LEU B O 1
ATOM 5000 N N . PHE B 1 38 ? -5.57 40.781 -3.572 1 90.44 38 PHE B N 1
ATOM 5001 C CA . PHE B 1 38 ? -6.348 39.656 -4.09 1 90.44 38 PHE B CA 1
ATOM 5002 C C . PHE B 1 38 ? -7 38.875 -2.949 1 90.44 38 PHE B C 1
ATOM 5004 O O . PHE B 1 38 ? -8.164 38.5 -3.047 1 90.44 38 PHE B O 1
ATOM 5011 N N . VAL B 1 39 ? -6.254 38.625 -1.934 1 88.38 39 VAL B N 1
ATOM 5012 C CA . VAL B 1 39 ? -6.777 37.875 -0.785 1 88.38 39 VAL B CA 1
ATOM 5013 C C . VAL B 1 39 ? -7.914 38.688 -0.145 1 88.38 39 VAL B C 1
ATOM 5015 O O . VAL B 1 39 ? -8.945 38.125 0.219 1 88.38 39 VAL B O 1
ATOM 5018 N N . LEU B 1 40 ? -7.75 39.938 -0.069 1 87.06 40 LEU B N 1
ATOM 5019 C CA . LEU B 1 40 ? -8.789 40.781 0.49 1 87.06 40 LEU B CA 1
ATOM 5020 C C . LEU B 1 40 ? -10.023 40.812 -0.403 1 87.06 40 LEU B C 1
ATOM 5022 O O . LEU B 1 40 ? -11.156 40.781 0.093 1 87.06 40 LEU B O 1
ATOM 5026 N N . ALA B 1 41 ? -9.773 40.812 -1.627 1 90.38 41 ALA B N 1
ATOM 5027 C CA . ALA B 1 41 ? -10.883 40.812 -2.574 1 90.38 41 ALA B CA 1
ATOM 5028 C C . ALA B 1 41 ? -11.695 39.531 -2.461 1 90.38 41 ALA B C 1
ATOM 5030 O O . ALA B 1 41 ? -12.93 39.562 -2.449 1 90.38 41 ALA B O 1
ATOM 5031 N N . VAL B 1 42 ? -11.016 38.438 -2.365 1 89.38 42 VAL B N 1
ATOM 5032 C CA . VAL B 1 42 ? -11.695 37.156 -2.262 1 89.38 42 VAL B CA 1
ATOM 5033 C C . VAL B 1 42 ? -12.406 37.062 -0.914 1 89.38 42 VAL B C 1
ATOM 5035 O O . VAL B 1 42 ? -13.531 36.562 -0.833 1 89.38 42 VAL B O 1
ATOM 5038 N N . GLY B 1 43 ? -11.734 37.5 0.118 1 86.06 43 GLY B N 1
ATOM 5039 C CA . GLY B 1 43 ? -12.359 37.5 1.431 1 86.06 43 GLY B CA 1
ATOM 5040 C C . GLY B 1 43 ? -13.625 38.344 1.477 1 86.06 43 GLY B C 1
ATOM 5041 O O . GLY B 1 43 ? -14.648 37.906 2.008 1 86.06 43 GLY B O 1
ATOM 5042 N N . LEU B 1 44 ? -13.586 39.438 0.826 1 83.88 44 LEU B N 1
ATOM 5043 C CA . LEU B 1 44 ? -14.742 40.344 0.797 1 83.88 44 LEU B CA 1
ATOM 5044 C C . LEU B 1 44 ? -15.836 39.781 -0.105 1 83.88 44 LEU B C 1
ATOM 5046 O O . LEU B 1 44 ? -17.016 39.875 0.213 1 83.88 44 LEU B O 1
ATOM 5050 N N . TRP B 1 45 ? -15.398 39.312 -1.172 1 87.81 45 TRP B N 1
ATOM 5051 C CA . TRP B 1 45 ? -16.359 38.688 -2.08 1 87.81 45 TRP B CA 1
ATOM 5052 C C . TRP B 1 45 ? -17.125 37.594 -1.378 1 87.81 45 TRP B C 1
ATOM 5054 O O . TRP B 1 45 ? -18.344 37.469 -1.521 1 87.81 45 TRP B O 1
ATOM 5064 N N . SER B 1 46 ? -16.484 36.75 -0.664 1 84.31 46 SER B N 1
ATOM 5065 C CA . SER B 1 46 ? -17.109 35.625 0.041 1 84.31 46 SER B CA 1
ATOM 5066 C C . SER B 1 46 ? -18.047 36.125 1.132 1 84.31 46 SER B C 1
ATOM 5068 O O . SER B 1 46 ? -19.078 35.5 1.402 1 84.31 46 SER B O 1
ATOM 5070 N N . THR B 1 47 ? -17.734 37.25 1.726 1 79.44 47 THR B N 1
ATOM 5071 C CA . THR B 1 47 ? -18.562 37.812 2.779 1 79.44 47 THR B CA 1
ATOM 5072 C C . THR B 1 47 ? -19.906 38.281 2.221 1 79.44 47 THR B C 1
ATOM 5074 O O . THR B 1 47 ? -20.938 38.125 2.883 1 79.44 47 THR B O 1
ATOM 5077 N N . VAL B 1 48 ? -19.844 38.656 1.063 1 81.69 48 VAL B N 1
ATOM 5078 C CA . VAL B 1 48 ? -21.078 39.188 0.458 1 81.69 48 VAL B CA 1
ATOM 5079 C C . VAL B 1 48 ? -21.906 38 -0.085 1 81.69 48 VAL B C 1
ATOM 5081 O O . VAL B 1 48 ? -23.125 38.062 -0.055 1 81.69 48 VAL B O 1
ATOM 5084 N N . LYS B 1 49 ? -21.312 37.062 -0.432 1 79.06 49 LYS B N 1
ATOM 5085 C CA . LYS B 1 49 ? -22 35.969 -1.105 1 79.06 49 LYS B CA 1
ATOM 5086 C C . LYS B 1 49 ? -22.625 35 -0.095 1 79.06 49 LYS B C 1
ATOM 5088 O O . LYS B 1 49 ? -23.641 34.344 -0.385 1 79.06 49 LYS B O 1
ATOM 5093 N N . THR B 1 50 ? -22.078 34.938 1.044 1 73.12 50 THR B N 1
ATOM 5094 C CA . THR B 1 50 ? -22.547 33.938 1.986 1 73.12 50 THR B CA 1
ATOM 5095 C C . THR B 1 50 ? -23.453 34.562 3.047 1 73.12 50 THR B C 1
ATOM 5097 O O . THR B 1 50 ? -23.312 35.75 3.369 1 73.12 50 THR B O 1
ATOM 5100 N N . LYS B 1 51 ? -24.453 33.781 3.422 1 68 51 LYS B N 1
ATOM 5101 C CA . LYS B 1 51 ? -25.359 34.219 4.484 1 68 51 LYS B CA 1
ATOM 5102 C C . LYS B 1 51 ? -24.672 34.156 5.848 1 68 51 LYS B C 1
ATOM 5104 O O . LYS B 1 51 ? -24.484 33.062 6.402 1 68 51 LYS B O 1
ATOM 5109 N N . ARG B 1 52 ? -24.328 35.281 6.305 1 67.44 52 ARG B N 1
ATOM 5110 C CA . ARG B 1 52 ? -23.531 35.281 7.52 1 67.44 52 ARG B CA 1
ATOM 5111 C C . ARG B 1 52 ? -24.344 35.75 8.719 1 67.44 52 ARG B C 1
ATOM 5113 O O . ARG B 1 52 ? -23.812 36 9.797 1 67.44 52 ARG B O 1
ATOM 5120 N N . ASP B 1 53 ? -25.531 35.719 8.508 1 75 53 ASP B N 1
ATOM 5121 C CA . ASP B 1 53 ? -26.328 36.312 9.578 1 75 53 ASP B CA 1
ATOM 5122 C C . ASP B 1 53 ? -26.812 35.219 10.547 1 75 53 ASP B C 1
ATOM 5124 O O . ASP B 1 53 ? -27.578 35.5 11.477 1 75 53 ASP B O 1
ATOM 5128 N N . THR B 1 54 ? -26.281 34.062 10.281 1 80 54 THR B N 1
ATOM 5129 C CA . THR B 1 54 ? -26.641 32.969 11.188 1 80 54 THR B CA 1
ATOM 5130 C C . THR B 1 54 ? -25.391 32.312 11.758 1 80 54 THR B C 1
ATOM 5132 O O . THR B 1 54 ? -24.297 32.406 11.18 1 80 54 THR B O 1
ATOM 5135 N N . VAL B 1 55 ? -25.578 31.672 12.852 1 80.81 55 VAL B N 1
ATOM 5136 C CA . VAL B 1 55 ? -24.5 30.938 13.516 1 80.81 55 VAL B CA 1
ATOM 5137 C C . VAL B 1 55 ? -23.984 29.844 12.594 1 80.81 55 VAL B C 1
ATOM 5139 O O . VAL B 1 55 ? -22.766 29.656 12.453 1 80.81 55 VAL B O 1
ATOM 5142 N N . ARG B 1 56 ? -24.844 29.141 11.977 1 83.06 56 ARG B N 1
ATOM 5143 C CA . ARG B 1 56 ? -24.453 28.078 11.055 1 83.06 56 ARG B CA 1
ATOM 5144 C C . ARG B 1 56 ? -23.719 28.641 9.844 1 83.06 56 ARG B C 1
ATOM 5146 O O . ARG B 1 56 ? -22.766 28.031 9.352 1 83.06 56 ARG B O 1
ATOM 5153 N N . GLY B 1 57 ? -24.156 29.688 9.398 1 82.44 57 GLY B N 1
ATOM 5154 C CA . GLY B 1 57 ? -23.5 30.344 8.289 1 82.44 57 GLY B CA 1
ATOM 5155 C C . GLY B 1 57 ? -22.125 30.875 8.633 1 82.44 57 GLY B C 1
ATOM 5156 O O . GLY B 1 57 ? -21.172 30.703 7.871 1 82.44 57 GLY B O 1
ATOM 5157 N N . TYR B 1 58 ? -22.047 31.469 9.773 1 81.62 58 TYR B N 1
ATOM 5158 C CA . TYR B 1 58 ? -20.797 32.094 10.18 1 81.62 58 TYR B CA 1
ATOM 5159 C C . TYR B 1 58 ? -19.766 31.031 10.586 1 81.62 58 TYR B C 1
ATOM 5161 O O . TYR B 1 58 ? -18.609 31.094 10.172 1 81.62 58 TYR B O 1
ATOM 5169 N N . PHE B 1 59 ? -20.156 29.984 11.297 1 84.31 59 PHE B N 1
ATOM 5170 C CA . PHE B 1 59 ? -19.188 29.078 11.883 1 84.31 59 PHE B CA 1
ATOM 5171 C C . PHE B 1 59 ? -19.047 27.812 11.031 1 84.31 59 PHE B C 1
ATOM 5173 O O . PHE B 1 59 ? -18.062 27.078 11.156 1 84.31 59 PHE B O 1
ATOM 5180 N N . LEU B 1 60 ? -20.016 27.484 10.164 1 85.62 60 LEU B N 1
ATOM 5181 C CA . LEU B 1 60 ? -19.969 26.25 9.398 1 85.62 60 LEU B CA 1
ATOM 5182 C C . LEU B 1 60 ? -20.125 26.516 7.902 1 85.62 60 LEU B C 1
ATOM 5184 O O . LEU B 1 60 ? -20.391 25.609 7.121 1 85.62 60 LEU B O 1
ATOM 5188 N N . ALA B 1 61 ? -20.047 27.75 7.488 1 87.88 61 ALA B N 1
ATOM 5189 C CA . ALA B 1 61 ? -20.125 28.141 6.09 1 87.88 61 ALA B CA 1
ATOM 5190 C C . ALA B 1 61 ? -21.422 27.656 5.453 1 87.88 61 ALA B C 1
ATOM 5192 O O . ALA B 1 61 ? -21.438 27.25 4.285 1 87.88 61 ALA B O 1
ATOM 5193 N N . GLY B 1 62 ? -22.438 27.469 6.254 1 84 62 GLY B N 1
ATOM 5194 C CA . GLY B 1 62 ? -23.75 27.062 5.773 1 84 62 GLY B CA 1
ATOM 5195 C C . GLY B 1 62 ? -23.844 25.594 5.441 1 84 62 GLY B C 1
ATOM 5196 O O . GLY B 1 62 ? -24.922 25.078 5.109 1 84 62 GLY B O 1
ATOM 5197 N N . GLY B 1 63 ? -22.766 24.891 5.477 1 87.56 63 GLY B N 1
ATOM 5198 C CA . GLY B 1 63 ? -22.766 23.469 5.152 1 87.56 63 GLY B CA 1
ATOM 5199 C C . GLY B 1 63 ? -22.938 23.203 3.672 1 87.56 63 GLY B C 1
ATOM 5200 O O . GLY B 1 63 ? -23.594 22.234 3.289 1 87.56 63 GLY B O 1
ATOM 5201 N N . ASP B 1 64 ? -22.406 24.062 2.854 1 89.25 64 ASP B N 1
ATOM 5202 C CA . ASP B 1 64 ? -22.672 23.969 1.424 1 89.25 64 ASP B CA 1
ATOM 5203 C C . ASP B 1 64 ? -21.391 24 0.615 1 89.25 64 ASP B C 1
ATOM 5205 O O . ASP B 1 64 ? -21.406 24.281 -0.587 1 89.25 64 ASP B O 1
ATOM 5209 N N . MET B 1 65 ? -20.328 23.672 1.253 1 93.88 65 MET B N 1
ATOM 5210 C CA . MET B 1 65 ? -19.047 23.766 0.569 1 93.88 65 MET B CA 1
ATOM 5211 C C . MET B 1 65 ? -18.797 22.531 -0.283 1 93.88 65 MET B C 1
ATOM 5213 O O . MET B 1 65 ? -19.078 21.406 0.146 1 93.88 65 MET B O 1
ATOM 5217 N N . VAL B 1 66 ? -18.312 22.766 -1.505 1 95.69 66 VAL B N 1
ATOM 5218 C CA . VAL B 1 66 ? -18 21.641 -2.389 1 95.69 66 VAL B CA 1
ATOM 5219 C C . VAL B 1 66 ? -16.609 21.094 -2.051 1 95.69 66 VAL B C 1
ATOM 5221 O O . VAL B 1 66 ? -15.859 21.703 -1.296 1 95.69 66 VAL B O 1
ATOM 5224 N N . TRP B 1 67 ? -16.25 20 -2.604 1 97.12 67 TRP B N 1
ATOM 5225 C CA . TRP B 1 67 ? -15.133 19.172 -2.162 1 97.12 67 TRP B CA 1
ATOM 5226 C C . TRP B 1 67 ? -13.812 19.906 -2.373 1 97.12 67 TRP B C 1
ATOM 5228 O O . TRP B 1 67 ? -12.914 19.828 -1.527 1 97.12 67 TRP B O 1
ATOM 5238 N N . TRP B 1 68 ? -13.531 20.641 -3.482 1 97.19 68 TRP B N 1
ATOM 5239 C CA . TRP B 1 68 ? -12.195 21.109 -3.807 1 97.19 68 TRP B CA 1
ATOM 5240 C C . TRP B 1 68 ? -11.781 22.266 -2.898 1 97.19 68 TRP B C 1
ATOM 5242 O O . TRP B 1 68 ? -10.648 22.312 -2.422 1 97.19 68 TRP B O 1
ATOM 5252 N N . PRO B 1 69 ? -12.719 23.25 -2.504 1 96.81 69 PRO B N 1
ATOM 5253 C CA . PRO B 1 69 ? -12.328 24.25 -1.508 1 96.81 69 PRO B CA 1
ATOM 5254 C C . PRO B 1 69 ? -12.102 23.641 -0.124 1 96.81 69 PRO B C 1
ATOM 5256 O O . PRO B 1 69 ? -11.227 24.094 0.618 1 96.81 69 PRO B O 1
ATOM 5259 N N . VAL B 1 70 ? -12.875 22.656 0.196 1 97.44 70 VAL B N 1
ATOM 5260 C CA . VAL B 1 70 ? -12.695 21.984 1.478 1 97.44 70 VAL B CA 1
ATOM 5261 C C . VAL B 1 70 ? -11.312 21.359 1.544 1 97.44 70 VAL B C 1
ATOM 5263 O O . VAL B 1 70 ? -10.578 21.547 2.518 1 97.44 70 VAL B O 1
ATOM 5266 N N . GLY B 1 71 ? -11 20.672 0.453 1 98.25 71 GLY B N 1
ATOM 5267 C CA . GLY B 1 71 ? -9.703 20.016 0.417 1 98.25 71 GLY B CA 1
ATOM 5268 C C . GLY B 1 71 ? -8.547 21 0.46 1 98.25 71 GLY B C 1
ATOM 5269 O O . GLY B 1 71 ? -7.559 20.766 1.168 1 98.25 71 GLY B O 1
ATOM 5270 N N . ALA B 1 72 ? -8.656 22.062 -0.282 1 97.5 72 ALA B N 1
ATOM 5271 C CA . ALA B 1 72 ? -7.625 23.094 -0.293 1 97.5 72 ALA B CA 1
ATOM 5272 C C . ALA B 1 72 ? -7.477 23.734 1.084 1 97.5 72 ALA B C 1
ATOM 5274 O O . ALA B 1 72 ? -6.359 24.016 1.527 1 97.5 72 ALA B O 1
ATOM 5275 N N . SER B 1 73 ? -8.555 23.906 1.711 1 97.06 73 SER B N 1
ATOM 5276 C CA . SER B 1 73 ? -8.539 24.516 3.035 1 97.06 73 SER B CA 1
ATOM 5277 C C . SER B 1 73 ? -7.914 23.594 4.066 1 97.06 73 SER B C 1
ATOM 5279 O O . SER B 1 73 ? -7.188 24.031 4.957 1 97.06 73 SER B O 1
ATOM 5281 N N . LEU B 1 74 ? -8.227 22.312 3.934 1 97.62 74 LEU B N 1
ATOM 5282 C CA . LEU B 1 74 ? -7.59 21.328 4.816 1 97.62 74 LEU B CA 1
ATOM 5283 C C . LEU B 1 74 ? -6.07 21.375 4.68 1 97.62 74 LEU B C 1
ATOM 5285 O O . LEU B 1 74 ? -5.355 21.406 5.68 1 97.62 74 LEU B O 1
ATOM 5289 N N . PHE B 1 75 ? -5.633 21.484 3.492 1 97.31 75 PHE B N 1
ATOM 5290 C CA . PHE B 1 75 ? -4.199 21.531 3.23 1 97.31 75 PHE B CA 1
ATOM 5291 C C . PHE B 1 75 ? -3.598 22.828 3.729 1 97.31 75 PHE B C 1
ATOM 5293 O O . PHE B 1 75 ? -2.568 22.828 4.41 1 97.31 75 PHE B O 1
ATOM 5300 N N . ALA B 1 76 ? -4.223 23.938 3.412 1 95.25 76 ALA B N 1
ATOM 5301 C CA . ALA B 1 76 ? -3.703 25.25 3.754 1 95.25 76 ALA B CA 1
ATOM 5302 C C . ALA B 1 76 ? -3.693 25.469 5.266 1 95.25 76 ALA B C 1
ATOM 5304 O O . ALA B 1 76 ? -2.812 26.141 5.797 1 95.25 76 ALA B O 1
ATOM 5305 N N . SER B 1 77 ? -4.633 24.859 5.918 1 93.31 77 SER B N 1
ATOM 5306 C CA . SER B 1 77 ? -4.684 24.984 7.371 1 93.31 77 SER B CA 1
ATOM 5307 C C . SER B 1 77 ? -3.553 24.203 8.031 1 93.31 77 SER B C 1
ATOM 5309 O O . SER B 1 77 ? -3.082 24.578 9.109 1 93.31 77 SER B O 1
ATOM 5311 N N . ASN B 1 78 ? -3.119 23.219 7.398 1 93.81 78 ASN B N 1
ATOM 5312 C CA . ASN B 1 78 ? -2.057 22.375 7.926 1 93.81 78 ASN B CA 1
ATOM 5313 C C . ASN B 1 78 ? -0.677 22.906 7.562 1 93.81 78 ASN B C 1
ATOM 5315 O O . ASN B 1 78 ? 0.232 22.922 8.398 1 93.81 78 ASN B O 1
ATOM 5319 N N . VAL B 1 79 ? -0.606 23.391 6.34 1 91 79 VAL B N 1
ATOM 5320 C CA . VAL B 1 79 ? 0.687 23.859 5.848 1 91 79 VAL B CA 1
ATOM 5321 C C . VAL B 1 79 ? 0.844 25.344 6.137 1 91 79 VAL B C 1
ATOM 5323 O O . VAL B 1 79 ? 0.262 26.188 5.441 1 91 79 VAL B O 1
ATOM 5326 N N . GLY B 1 80 ? 1.582 25.703 7.098 1 86.69 80 GLY B N 1
ATOM 5327 C CA . GLY B 1 80 ? 1.881 27.078 7.473 1 86.69 80 GLY B CA 1
ATOM 5328 C C . GLY B 1 80 ? 3.365 27.391 7.449 1 86.69 80 GLY B C 1
ATOM 5329 O O . GLY B 1 80 ? 4.125 26.766 6.707 1 86.69 80 GLY B O 1
ATOM 5330 N N . SER B 1 81 ? 3.664 28.359 8.133 1 80.25 81 SER B N 1
ATOM 5331 C CA . SER B 1 81 ? 5.059 28.766 8.219 1 80.25 81 SER B CA 1
ATOM 5332 C C . SER B 1 81 ? 5.914 27.703 8.906 1 80.25 81 SER B C 1
ATOM 5334 O O . SER B 1 81 ? 7.098 27.547 8.586 1 80.25 81 SER B O 1
ATOM 5336 N N . GLY B 1 82 ? 5.258 26.938 9.75 1 84.56 82 GLY B N 1
ATOM 5337 C CA . GLY B 1 82 ? 5.973 25.844 10.383 1 84.56 82 GLY B CA 1
ATOM 5338 C C . GLY B 1 82 ? 6.465 24.797 9.406 1 84.56 82 GLY B C 1
ATOM 5339 O O . GLY B 1 82 ? 7.504 24.172 9.625 1 84.56 82 GLY B O 1
ATOM 5340 N N . HIS B 1 83 ? 5.801 24.672 8.344 1 90.5 83 HIS B N 1
ATOM 5341 C CA . HIS B 1 83 ? 6.203 23.703 7.328 1 90.5 83 HIS B CA 1
ATOM 5342 C C . HIS B 1 83 ? 7.262 24.281 6.398 1 90.5 83 HIS B C 1
ATOM 5344 O O . HIS B 1 83 ? 8.32 23.688 6.207 1 90.5 83 HIS B O 1
ATOM 5350 N N . PHE B 1 84 ? 7.078 25.453 5.914 1 89.62 84 PHE B N 1
ATOM 5351 C CA . PHE B 1 84 ? 8 26.031 4.945 1 89.62 84 PHE B CA 1
ATOM 5352 C C . PHE B 1 84 ? 9.336 26.375 5.602 1 89.62 84 PHE B C 1
ATOM 5354 O O . PHE B 1 84 ? 10.391 26.25 4.973 1 89.62 84 PHE B O 1
ATOM 5361 N N . LEU B 1 85 ? 9.258 26.75 6.855 1 89.19 85 LEU B N 1
ATOM 5362 C CA . LEU B 1 85 ? 10.5 27.062 7.555 1 89.19 85 LEU B CA 1
ATOM 5363 C C . LEU B 1 85 ? 11.008 25.844 8.328 1 89.19 85 LEU B C 1
ATOM 5365 O O . LEU B 1 85 ? 12.117 25.359 8.078 1 89.19 85 LEU B O 1
ATOM 5369 N N . GLY B 1 86 ? 10.141 25.344 9.125 1 90.94 86 GLY B N 1
ATOM 5370 C CA . GLY B 1 86 ? 10.555 24.281 10.016 1 90.94 86 GLY B CA 1
ATOM 5371 C C . GLY B 1 86 ? 10.781 22.953 9.305 1 90.94 86 GLY B C 1
ATOM 5372 O O . GLY B 1 86 ? 11.836 22.328 9.469 1 90.94 86 GLY B O 1
ATOM 5373 N N . LEU B 1 87 ? 9.844 22.516 8.539 1 94.75 87 LEU B N 1
ATOM 5374 C CA . LEU B 1 87 ? 9.969 21.234 7.848 1 94.75 87 LEU B CA 1
ATOM 5375 C C . LEU B 1 87 ? 11.133 21.266 6.863 1 94.75 87 LEU B C 1
ATOM 5377 O O . LEU B 1 87 ? 11.922 20.312 6.816 1 94.75 87 LEU B O 1
ATOM 5381 N N . ALA B 1 88 ? 11.203 22.328 6.141 1 95.5 88 ALA B N 1
ATOM 5382 C CA . ALA B 1 88 ? 12.336 22.469 5.227 1 95.5 88 ALA B CA 1
ATOM 5383 C C . ALA B 1 88 ? 13.656 22.516 5.992 1 95.5 88 ALA B C 1
ATOM 5385 O O . ALA B 1 88 ? 14.641 21.922 5.562 1 95.5 88 ALA B O 1
ATOM 5386 N N . GLY B 1 89 ? 13.648 23.234 7.082 1 93.88 89 GLY B N 1
ATOM 5387 C CA . GLY B 1 89 ? 14.836 23.297 7.914 1 93.88 89 GLY B CA 1
ATOM 5388 C C . GLY B 1 89 ? 15.273 21.938 8.445 1 93.88 89 GLY B C 1
ATOM 5389 O O . GLY B 1 89 ? 16.469 21.641 8.484 1 93.88 89 GLY B O 1
ATOM 5390 N N . SER B 1 90 ? 14.32 21.172 8.883 1 94.56 90 SER B N 1
ATOM 5391 C CA . SER B 1 90 ? 14.625 19.812 9.336 1 94.56 90 SER B CA 1
ATOM 5392 C C . SER B 1 90 ? 15.148 18.953 8.195 1 94.56 90 SER B C 1
ATOM 5394 O O . SER B 1 90 ? 16.016 18.109 8.398 1 94.56 90 SER B O 1
ATOM 5396 N N . GLY B 1 91 ? 14.586 19.156 7.055 1 96.56 91 GLY B N 1
ATOM 5397 C CA . GLY B 1 91 ? 15.133 18.469 5.887 1 96.56 91 GLY B CA 1
ATOM 5398 C C . GLY B 1 91 ? 16.594 18.828 5.621 1 96.56 91 GLY B C 1
ATOM 5399 O O . GLY B 1 91 ? 17.391 17.938 5.32 1 96.56 91 GLY B O 1
ATOM 5400 N N . ALA B 1 92 ? 16.875 20.078 5.777 1 96.44 92 ALA B N 1
ATOM 5401 C CA . ALA B 1 92 ? 18.25 20.531 5.594 1 96.44 92 ALA B CA 1
ATOM 5402 C C . ALA B 1 92 ? 19.172 19.938 6.656 1 96.44 92 ALA B C 1
ATOM 5404 O O . ALA B 1 92 ? 20.312 19.578 6.363 1 96.44 92 ALA B O 1
ATOM 5405 N N . ALA B 1 93 ? 18.672 19.797 7.793 1 93.62 93 ALA B N 1
ATOM 5406 C CA . ALA B 1 93 ? 19.5 19.391 8.93 1 93.62 93 ALA B CA 1
ATOM 5407 C C . ALA B 1 93 ? 19.734 17.891 8.93 1 93.62 93 ALA B C 1
ATOM 5409 O O . ALA B 1 93 ? 20.859 17.422 9.141 1 93.62 93 ALA B O 1
ATOM 5410 N N . VAL B 1 94 ? 18.594 17.094 8.695 1 93.75 94 VAL B N 1
ATOM 5411 C CA . VAL B 1 94 ? 18.734 15.68 9.008 1 93.75 94 VAL B CA 1
ATOM 5412 C C . VAL B 1 94 ? 18.281 14.836 7.816 1 93.75 94 VAL B C 1
ATOM 5414 O O . VAL B 1 94 ? 18.422 13.609 7.82 1 93.75 94 VAL B O 1
ATOM 5417 N N . GLY B 1 95 ? 17.703 15.414 6.871 1 96.62 95 GLY B N 1
ATOM 5418 C CA . GLY B 1 95 ? 17.328 14.648 5.695 1 96.62 95 GLY B CA 1
ATOM 5419 C C . GLY B 1 95 ? 15.828 14.391 5.617 1 96.62 95 GLY B C 1
ATOM 5420 O O . GLY B 1 95 ? 15.031 15.164 6.145 1 96.62 95 GLY B O 1
ATOM 5421 N N . ILE B 1 96 ? 15.391 13.289 4.973 1 97.69 96 ILE B N 1
ATOM 5422 C CA . ILE B 1 96 ? 14.023 13.164 4.492 1 97.69 96 ILE B CA 1
ATOM 5423 C C . ILE B 1 96 ? 13.148 12.539 5.574 1 97.69 96 ILE B C 1
ATOM 5425 O O . ILE B 1 96 ? 11.93 12.438 5.422 1 97.69 96 ILE B O 1
ATOM 5429 N N . SER B 1 97 ? 13.664 12.086 6.703 1 96.75 97 SER B N 1
ATOM 5430 C CA . SER B 1 97 ? 12.898 11.359 7.711 1 96.75 97 SER B CA 1
ATOM 5431 C C . SER B 1 97 ? 11.695 12.172 8.188 1 96.75 97 SER B C 1
ATOM 5433 O O . SER B 1 97 ? 10.656 11.609 8.516 1 96.75 97 SER B O 1
ATOM 5435 N N . VAL B 1 98 ? 11.766 13.453 8.188 1 96.62 98 VAL B N 1
ATOM 5436 C CA . VAL B 1 98 ? 10.727 14.344 8.695 1 96.62 98 VAL B CA 1
ATOM 5437 C C . VAL B 1 98 ? 9.492 14.258 7.809 1 96.62 98 VAL B C 1
ATOM 5439 O O . VAL B 1 98 ? 8.391 14.617 8.227 1 96.62 98 VAL B O 1
ATOM 5442 N N . THR B 1 99 ? 9.641 13.766 6.574 1 96.81 99 THR B N 1
ATOM 5443 C CA . THR B 1 99 ? 8.516 13.562 5.66 1 96.81 99 THR B CA 1
ATOM 5444 C C 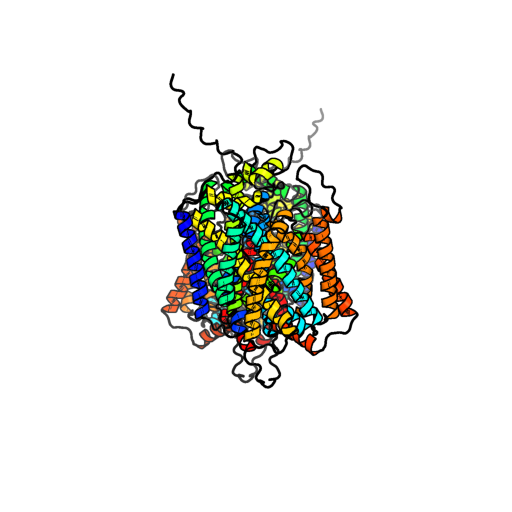. THR B 1 99 ? 7.516 12.57 6.246 1 96.81 99 THR B C 1
ATOM 5446 O O . THR B 1 99 ? 6.363 12.516 5.812 1 96.81 99 THR B O 1
ATOM 5449 N N . ALA B 1 100 ? 7.977 11.805 7.23 1 97.44 100 ALA B N 1
ATOM 5450 C CA . ALA B 1 100 ? 7.117 10.812 7.871 1 97.44 100 ALA B CA 1
ATOM 5451 C C . ALA B 1 100 ? 5.867 11.469 8.453 1 97.44 100 ALA B C 1
ATOM 5453 O O . ALA B 1 100 ? 4.785 10.875 8.438 1 97.44 100 ALA B O 1
ATOM 5454 N N . TYR B 1 101 ? 5.965 12.641 8.922 1 96.75 101 TYR B N 1
ATOM 5455 C CA . TYR B 1 101 ? 4.824 13.336 9.5 1 96.75 101 TYR B CA 1
ATOM 5456 C C . TYR B 1 101 ? 3.758 13.609 8.445 1 96.75 101 TYR B C 1
ATOM 5458 O O . TYR B 1 101 ? 2.561 13.484 8.719 1 96.75 101 TYR B O 1
ATOM 5466 N N . GLU B 1 102 ? 4.191 14 7.258 1 96.88 102 GLU B N 1
ATOM 5467 C CA . GLU B 1 102 ? 3.264 14.305 6.176 1 96.88 102 GLU B CA 1
ATOM 5468 C C . GLU B 1 102 ? 2.592 13.039 5.645 1 96.88 102 GLU B C 1
ATOM 5470 O O . GLU B 1 102 ? 1.379 13.023 5.43 1 96.88 102 GLU B O 1
ATOM 5475 N N . LEU B 1 103 ? 3.389 12.047 5.512 1 96.38 103 LEU B N 1
ATOM 5476 C CA . LEU B 1 103 ? 2.84 10.797 4.992 1 96.38 103 LEU B CA 1
ATOM 5477 C C . LEU B 1 103 ? 1.926 10.141 6.02 1 96.38 103 LEU B C 1
ATOM 5479 O O . LEU B 1 103 ? 0.937 9.492 5.656 1 96.38 103 LEU B O 1
ATOM 5483 N N . ASN B 1 104 ? 2.303 10.227 7.273 1 97.19 104 ASN B N 1
ATOM 5484 C CA . ASN B 1 104 ? 1.439 9.727 8.336 1 97.19 104 ASN B CA 1
ATOM 5485 C C . ASN B 1 104 ? 0.106 10.469 8.375 1 97.19 104 ASN B C 1
ATOM 5487 O O . ASN B 1 104 ? -0.949 9.844 8.516 1 97.19 104 ASN B O 1
ATOM 5491 N N . GLY B 1 105 ? 0.173 11.773 8.234 1 97.44 105 GLY B N 1
ATOM 5492 C CA . GLY B 1 105 ? -1.028 12.594 8.234 1 97.44 105 GLY B CA 1
ATOM 5493 C C . GLY B 1 105 ? -2.002 12.234 7.133 1 97.44 105 GLY B C 1
ATOM 5494 O O . GLY B 1 105 ? -3.217 12.344 7.309 1 97.44 105 GLY B O 1
ATOM 5495 N N . LEU B 1 106 ? -1.478 11.766 6.055 1 97.5 106 LEU B N 1
ATOM 5496 C CA . LEU B 1 106 ? -2.293 11.344 4.918 1 97.5 106 LEU B CA 1
ATOM 5497 C C . LEU B 1 106 ? -3.291 10.266 5.336 1 97.5 106 LEU B C 1
ATOM 5499 O O . LEU B 1 106 ? -4.473 10.352 5.004 1 97.5 106 LEU B O 1
ATOM 5503 N N . PHE B 1 107 ? -2.9 9.375 6.117 1 96.5 107 PHE B N 1
ATOM 5504 C CA . PHE B 1 107 ? -3.781 8.305 6.559 1 96.5 107 PHE B CA 1
ATOM 5505 C C . PHE B 1 107 ? -4.801 8.812 7.566 1 96.5 107 PHE B C 1
ATOM 5507 O O . PHE B 1 107 ? -5.957 8.391 7.559 1 96.5 107 PHE B O 1
ATOM 5514 N N . SER B 1 108 ? -4.363 9.719 8.391 1 97.69 108 SER B N 1
ATOM 5515 C CA . SER B 1 108 ? -5.25 10.242 9.422 1 97.69 108 SER B CA 1
ATOM 5516 C C . SER B 1 108 ? -6.383 11.062 8.805 1 97.69 108 SER B C 1
ATOM 5518 O O . SER B 1 108 ? -7.523 10.992 9.273 1 97.69 108 SER B O 1
ATOM 5520 N N . VAL B 1 109 ? -6.062 11.852 7.805 1 98.12 109 VAL B N 1
ATOM 5521 C CA . VAL B 1 109 ? -7.105 12.664 7.184 1 98.12 109 VAL B CA 1
ATOM 5522 C C . VAL B 1 109 ? -8.117 11.758 6.488 1 98.12 109 VAL B C 1
ATOM 5524 O O . VAL B 1 109 ? -9.32 12.047 6.48 1 98.12 109 VAL B O 1
ATOM 5527 N N . LEU B 1 110 ? -7.672 10.672 5.934 1 97.44 110 LEU B N 1
ATOM 5528 C CA . LEU B 1 110 ? -8.594 9.719 5.332 1 97.44 110 LEU B CA 1
ATOM 5529 C C . LEU B 1 110 ? -9.438 9.031 6.402 1 97.44 110 LEU B C 1
ATOM 5531 O O . LEU B 1 110 ? -10.633 8.805 6.199 1 97.44 110 LEU B O 1
ATOM 5535 N N . MET B 1 111 ? -8.844 8.734 7.539 1 96.25 111 MET B N 1
ATOM 5536 C CA . MET B 1 111 ? -9.594 8.148 8.648 1 96.25 111 MET B CA 1
ATOM 5537 C C . MET B 1 111 ? -10.68 9.109 9.133 1 96.25 111 MET B C 1
ATOM 5539 O O . MET B 1 111 ? -11.758 8.68 9.539 1 96.25 111 MET B O 1
ATOM 5543 N N . LEU B 1 112 ? -10.32 10.352 9.07 1 97.75 112 LEU B N 1
ATOM 5544 C CA . LEU B 1 112 ? -11.328 11.344 9.43 1 97.75 112 LEU B CA 1
ATOM 5545 C C . LEU B 1 112 ? -12.57 11.195 8.555 1 97.75 112 LEU B C 1
ATOM 5547 O O . LEU B 1 112 ? -13.688 11.047 9.07 1 97.75 112 LEU B O 1
ATOM 5551 N N . ALA B 1 113 ? -12.375 11.156 7.277 1 96.81 113 ALA B N 1
ATOM 5552 C CA . ALA B 1 113 ? -13.492 11.219 6.332 1 96.81 113 ALA B CA 1
ATOM 5553 C C . ALA B 1 113 ? -14.273 9.906 6.328 1 96.81 113 ALA B C 1
ATOM 5555 O O . ALA B 1 113 ? -15.5 9.914 6.215 1 96.81 113 ALA B O 1
ATOM 5556 N N . TRP B 1 114 ? -13.633 8.82 6.543 1 94.5 114 TRP B N 1
ATOM 5557 C CA . TRP B 1 114 ? -14.297 7.535 6.348 1 94.5 114 TRP B CA 1
ATOM 5558 C C . TRP B 1 114 ? -14.742 6.945 7.684 1 94.5 114 TRP B C 1
ATOM 5560 O O . TRP B 1 114 ? -15.664 6.125 7.73 1 94.5 114 TRP B O 1
ATOM 5570 N N . ILE B 1 115 ? -14.141 7.402 8.805 1 93.5 115 ILE B N 1
ATOM 5571 C CA . ILE B 1 115 ? -14.414 6.723 10.07 1 93.5 115 ILE B CA 1
ATOM 5572 C C . ILE B 1 115 ? -15 7.711 11.07 1 93.5 115 ILE B C 1
ATOM 5574 O O . ILE B 1 115 ? -16.141 7.555 11.516 1 93.5 115 ILE B O 1
ATOM 5578 N N . PHE B 1 116 ? -14.422 8.797 11.305 1 95.81 116 PHE B N 1
ATOM 5579 C CA . PHE B 1 116 ? -14.789 9.68 12.406 1 95.81 116 PHE B CA 1
ATOM 5580 C C . PHE B 1 116 ? -15.898 10.641 11.977 1 95.81 116 PHE B C 1
ATOM 5582 O O . PHE B 1 116 ? -16.844 10.867 12.734 1 95.81 116 PHE B O 1
ATOM 5589 N N . LEU B 1 117 ? -15.797 11.141 10.812 1 94.81 117 LEU B N 1
ATOM 5590 C CA . LEU B 1 117 ? -16.719 12.18 10.367 1 94.81 117 LEU B CA 1
ATOM 5591 C C . LEU B 1 117 ? -18.156 11.656 10.344 1 94.81 117 LEU B C 1
ATOM 5593 O O . LEU B 1 117 ? -19.078 12.336 10.805 1 94.81 117 LEU B O 1
ATOM 5597 N N . PRO B 1 118 ? -18.375 10.438 9.836 1 91.12 118 PRO B N 1
ATOM 5598 C CA . PRO B 1 118 ? -19.734 9.914 9.883 1 91.12 118 PRO B CA 1
ATOM 5599 C C . PRO B 1 118 ? -20.281 9.844 11.305 1 91.12 118 PRO B C 1
ATOM 5601 O O . PRO B 1 118 ? -21.469 10.078 11.523 1 91.12 118 PRO B O 1
ATOM 5604 N N . ILE B 1 119 ? -19.484 9.562 12.234 1 91.31 119 ILE B N 1
ATOM 5605 C CA . ILE B 1 119 ? -19.891 9.492 13.633 1 91.31 119 ILE B CA 1
ATOM 5606 C C . ILE B 1 119 ? -20.234 10.891 14.141 1 91.31 119 ILE B C 1
ATOM 5608 O O . ILE B 1 119 ? -21.266 11.078 14.805 1 91.31 119 ILE B O 1
ATOM 5612 N N . TYR B 1 120 ? -19.438 11.852 13.836 1 93.06 120 TYR B N 1
ATOM 5613 C CA . TYR B 1 120 ? -19.672 13.227 14.273 1 93.06 120 TYR B CA 1
ATOM 5614 C C . TYR B 1 120 ? -20.953 13.781 13.648 1 93.06 120 TYR B C 1
ATOM 5616 O O . TYR B 1 120 ? -21.719 14.484 14.32 1 93.06 120 TYR B O 1
ATOM 5624 N N . ILE B 1 121 ? -21.156 13.469 12.438 1 89.25 121 ILE B N 1
ATOM 5625 C CA . ILE B 1 121 ? -22.344 13.945 11.734 1 89.25 121 ILE B CA 1
ATOM 5626 C C . ILE B 1 121 ? -23.594 13.289 12.32 1 89.25 121 ILE B C 1
ATOM 5628 O O . ILE B 1 121 ? -24.609 13.953 12.523 1 89.25 121 ILE B O 1
ATOM 5632 N N . ALA B 1 122 ? -23.469 12.039 12.555 1 84.12 122 ALA B N 1
ATOM 5633 C CA . ALA B 1 122 ? -24.594 11.328 13.172 1 84.12 122 ALA B CA 1
ATOM 5634 C C . ALA B 1 122 ? -24.938 11.914 14.539 1 84.12 122 ALA B C 1
ATOM 5636 O O . ALA B 1 122 ? -26.094 11.922 14.938 1 84.12 122 ALA B O 1
ATOM 5637 N N . GLY B 1 123 ? -23.969 12.406 15.188 1 84.62 123 GLY B N 1
ATOM 5638 C CA . GLY B 1 123 ? -24.172 13.039 16.484 1 84.62 123 GLY B CA 1
ATOM 5639 C C . GLY B 1 123 ? -24.625 14.477 16.375 1 84.62 123 GLY B C 1
ATOM 5640 O O . GLY B 1 123 ? -24.969 15.102 17.391 1 84.62 123 GLY B O 1
ATOM 5641 N N . GLN B 1 124 ? -24.609 15.047 15.227 1 84.62 124 GLN B N 1
ATOM 5642 C CA . GLN B 1 124 ? -25.047 16.406 14.969 1 84.62 124 GLN B CA 1
ATOM 5643 C C . GLN B 1 124 ? -24.25 17.406 15.805 1 84.62 124 GLN B C 1
ATOM 5645 O O . GLN B 1 124 ? -24.828 18.266 16.484 1 84.62 124 GLN B O 1
ATOM 5650 N N . VAL B 1 125 ? -23.016 17.266 15.68 1 86.94 125 VAL B N 1
ATOM 5651 C CA . VAL B 1 125 ? -22.172 18.125 16.5 1 86.94 125 VAL B CA 1
ATOM 5652 C C . VAL B 1 125 ? -21.562 19.219 15.641 1 86.94 125 VAL B C 1
ATOM 5654 O O . VAL B 1 125 ? -21.359 19.047 14.438 1 86.94 125 VAL B O 1
ATOM 5657 N N . THR B 1 126 ? -21.25 20.359 16.312 1 85.75 126 THR B N 1
ATOM 5658 C CA . THR B 1 126 ? -20.641 21.5 15.648 1 85.75 126 THR B CA 1
ATOM 5659 C C . THR B 1 126 ? -19.203 21.703 16.141 1 85.75 126 THR B C 1
ATOM 5661 O O . THR B 1 126 ? -18.391 22.297 15.43 1 85.75 126 THR B O 1
ATOM 5664 N N . THR B 1 127 ? -19 21.344 17.344 1 94 127 THR B N 1
ATOM 5665 C CA . THR B 1 127 ? -17.672 21.453 17.922 1 94 127 THR B CA 1
ATOM 5666 C C . THR B 1 127 ? -17.25 20.125 18.562 1 94 127 THR B C 1
ATOM 5668 O O . THR B 1 127 ? -18.094 19.266 18.828 1 94 127 THR B O 1
ATOM 5671 N N . MET B 1 128 ? -16.047 19.922 18.688 1 95.06 128 MET B N 1
ATOM 5672 C CA . MET B 1 128 ? -15.508 18.672 19.234 1 95.06 128 MET B CA 1
ATOM 5673 C C . MET B 1 128 ? -15.852 18.531 20.719 1 95.06 128 MET B C 1
ATOM 5675 O O . MET B 1 128 ? -16.234 17.453 21.172 1 95.06 128 MET B O 1
ATOM 5679 N N . PRO B 1 129 ? -15.766 19.656 21.484 1 94.69 129 PRO B N 1
ATOM 5680 C CA . PRO B 1 129 ? -16.219 19.516 22.875 1 94.69 129 PRO B CA 1
ATOM 5681 C C . PRO B 1 129 ? -17.688 19.141 22.969 1 94.69 129 PRO B C 1
ATOM 5683 O O . PRO B 1 129 ? -18.078 18.375 23.859 1 94.69 129 PRO B O 1
ATOM 5686 N N . GLU B 1 130 ? -18.469 19.609 22.047 1 93.12 130 GLU B N 1
ATOM 5687 C CA . GLU B 1 130 ? -19.891 19.266 22.016 1 93.12 130 GLU B CA 1
ATOM 5688 C C . GLU B 1 130 ? -20.094 17.766 21.812 1 93.12 130 GLU B C 1
ATOM 5690 O O . GLU B 1 130 ? -21.031 17.188 22.359 1 93.12 130 GLU B O 1
ATOM 5695 N N . TYR B 1 131 ? -19.297 17.172 21.094 1 93.56 131 TYR B N 1
ATOM 5696 C CA . TYR B 1 131 ? -19.406 15.727 20.906 1 93.56 131 TYR B CA 1
ATOM 5697 C C . TYR B 1 131 ? -19.25 14.984 22.219 1 93.56 131 TYR B C 1
ATOM 5699 O O . TYR B 1 131 ? -20.031 14.078 22.531 1 93.56 131 TYR B O 1
ATOM 5707 N N . LEU B 1 132 ? -18.188 15.328 22.922 1 93.12 132 LEU B N 1
ATOM 5708 C CA . LEU B 1 132 ? -17.953 14.648 24.203 1 93.12 132 LEU B CA 1
ATOM 5709 C C . LEU B 1 132 ? -19.109 14.898 25.156 1 93.12 132 LEU B C 1
ATOM 5711 O O . LEU B 1 132 ? -19.453 14.023 25.953 1 93.12 132 LEU B O 1
ATOM 5715 N N . ARG B 1 133 ? -19.688 16.062 25.078 1 92.75 133 ARG B N 1
ATOM 5716 C CA . ARG B 1 133 ? -20.859 16.359 25.906 1 92.75 133 ARG B CA 1
ATOM 5717 C C . ARG B 1 133 ? -22.016 15.43 25.547 1 92.75 133 ARG B C 1
ATOM 5719 O O . ARG B 1 133 ? -22.656 14.867 26.438 1 92.75 133 ARG B O 1
ATOM 5726 N N . LYS B 1 134 ? -22.234 15.312 24.328 1 90.81 134 LYS B N 1
ATOM 5727 C CA . LYS B 1 134 ? -23.359 14.5 23.875 1 90.81 134 LYS B CA 1
ATOM 5728 C C . LYS B 1 134 ? -23.094 13.016 24.094 1 90.81 134 LYS B C 1
ATOM 5730 O O . LYS B 1 134 ? -24.016 12.242 24.375 1 90.81 134 LYS B O 1
ATOM 5735 N N . ARG B 1 135 ? -21.844 12.641 24.016 1 92.56 135 ARG B N 1
ATOM 5736 C CA . ARG B 1 135 ? -21.469 11.242 24.141 1 92.56 135 ARG B CA 1
ATOM 5737 C C . ARG B 1 135 ? -21.469 10.805 25.609 1 92.56 135 ARG B C 1
ATOM 5739 O O . ARG B 1 135 ? -21.875 9.68 25.922 1 92.56 135 ARG B O 1
ATOM 5746 N N . PHE B 1 136 ? -20.984 11.594 26.484 1 91.81 136 PHE B N 1
ATOM 5747 C CA . PHE B 1 136 ? -20.75 11.156 27.859 1 91.81 136 PHE B CA 1
ATOM 5748 C C . PHE B 1 136 ? -21.734 11.844 28.812 1 91.81 136 PHE B C 1
ATOM 5750 O O . PHE B 1 136 ? -21.922 11.406 29.938 1 91.81 136 PHE B O 1
ATOM 5757 N N . GLY B 1 137 ? -22.297 12.758 28.391 1 85.06 137 GLY B N 1
ATOM 5758 C CA . GLY B 1 137 ? -23.188 13.492 29.266 1 85.06 137 GLY B CA 1
ATOM 5759 C C . GLY B 1 137 ? -22.453 14.43 30.203 1 85.06 137 GLY B C 1
ATOM 5760 O O . GLY B 1 137 ? -21.219 14.375 30.328 1 85.06 137 GLY B O 1
ATOM 5761 N N . GLY B 1 138 ? -22.969 15.438 30.609 1 79.94 138 GLY B N 1
ATOM 5762 C CA . GLY B 1 138 ? -22.375 16.375 31.562 1 79.94 138 GLY B CA 1
ATOM 5763 C C . GLY B 1 138 ? -21.625 17.516 30.875 1 79.94 138 GLY B C 1
ATOM 5764 O O . GLY B 1 138 ? -21.094 17.344 29.781 1 79.94 138 GLY B O 1
ATOM 5765 N N . SER B 1 139 ? -21.516 18.578 31.531 1 87.81 139 SER B N 1
ATOM 5766 C CA . SER B 1 139 ? -20.891 19.75 30.953 1 87.81 139 SER B CA 1
ATOM 5767 C C . SER B 1 139 ? -19.438 19.891 31.391 1 87.81 139 SER B C 1
ATOM 5769 O O . SER B 1 139 ? -18.672 20.625 30.797 1 87.81 139 SER B O 1
ATOM 5771 N N . ARG B 1 140 ? -19.031 19.109 32.312 1 90.38 140 ARG B N 1
ATOM 5772 C CA . ARG B 1 140 ? -17.688 19.234 32.875 1 90.38 140 ARG B CA 1
ATOM 5773 C C . ARG B 1 140 ? -16.625 18.891 31.828 1 90.38 140 ARG B C 1
ATOM 5775 O O . ARG B 1 140 ? -15.68 19.656 31.625 1 90.38 140 ARG B O 1
ATOM 5782 N N . ILE B 1 141 ? -16.797 17.797 31.203 1 91.12 141 ILE B N 1
ATOM 5783 C CA . ILE B 1 141 ? -15.773 17.328 30.266 1 91.12 141 ILE B CA 1
ATOM 5784 C C . ILE B 1 141 ? -15.734 18.25 29.047 1 91.12 141 ILE B C 1
ATOM 5786 O O . ILE B 1 141 ? -14.656 18.516 28.5 1 91.12 141 ILE B O 1
ATOM 5790 N N . SER B 1 142 ? -16.875 18.672 28.609 1 92.62 142 SER B N 1
ATOM 5791 C CA . SER B 1 142 ? -16.922 19.531 27.438 1 92.62 142 SER B CA 1
ATOM 5792 C C . SER B 1 142 ? -16.266 20.891 27.719 1 92.62 142 SER B C 1
ATOM 5794 O O . SER B 1 142 ? -15.516 21.406 26.891 1 92.62 142 SER B O 1
ATOM 5796 N N . VAL B 1 143 ? -16.531 21.469 28.844 1 93.5 143 VAL B N 1
ATOM 5797 C CA . VAL B 1 143 ? -15.961 22.766 29.219 1 93.5 143 VAL B CA 1
ATOM 5798 C C . VAL B 1 143 ? -14.453 22.625 29.406 1 93.5 143 VAL B C 1
ATOM 5800 O O . VAL B 1 143 ? -13.68 23.469 28.953 1 93.5 143 VAL B O 1
ATOM 5803 N N . THR B 1 144 ? -14.102 21.609 30.062 1 92.31 144 THR B N 1
ATOM 5804 C CA . THR B 1 144 ? -12.68 21.359 30.266 1 92.31 144 THR B CA 1
ATOM 5805 C C . THR B 1 144 ? -11.953 21.219 28.938 1 92.31 144 THR B C 1
ATOM 5807 O O . THR B 1 144 ? -10.883 21.797 28.75 1 92.31 144 THR B O 1
ATOM 5810 N N . LEU B 1 145 ? -12.539 20.469 28.062 1 94.44 145 LEU B N 1
ATOM 5811 C CA . LEU B 1 145 ? -11.914 20.281 26.766 1 94.44 145 LEU B CA 1
ATOM 5812 C C . LEU B 1 145 ? -11.828 21.594 26 1 94.44 145 LEU B C 1
ATOM 5814 O O . LEU B 1 145 ? -10.82 21.875 25.328 1 94.44 145 LEU B O 1
ATOM 5818 N N . ALA B 1 146 ? -12.828 22.375 26.078 1 95.19 146 ALA B N 1
ATOM 5819 C CA . ALA B 1 146 ? -12.836 23.672 25.406 1 95.19 146 ALA B CA 1
ATOM 5820 C C . ALA B 1 146 ? -11.688 24.562 25.906 1 95.19 146 ALA B C 1
ATOM 5822 O O . ALA B 1 146 ? -10.977 25.172 25.094 1 95.19 146 ALA B O 1
ATOM 5823 N N . VAL B 1 147 ? -11.492 24.547 27.141 1 92.31 147 VAL B N 1
ATOM 5824 C CA . VAL B 1 147 ? -10.438 25.344 27.75 1 92.31 147 VAL B CA 1
ATOM 5825 C C . VAL B 1 147 ? -9.07 24.812 27.312 1 92.31 147 VAL B C 1
ATOM 5827 O O . VAL B 1 147 ? -8.172 25.594 26.984 1 92.31 147 VAL B O 1
ATOM 5830 N N . ILE B 1 148 ? -9.016 23.578 27.297 1 90.69 148 ILE B N 1
ATOM 5831 C CA . ILE B 1 148 ? -7.766 22.938 26.891 1 90.69 148 ILE B CA 1
ATOM 5832 C C . ILE B 1 148 ? -7.465 23.266 25.422 1 90.69 148 ILE B C 1
ATOM 5834 O O . ILE B 1 148 ? -6.328 23.609 25.078 1 90.69 148 ILE B O 1
ATOM 5838 N N . TYR B 1 149 ? -8.414 23.203 24.547 1 93.31 149 TYR B N 1
ATOM 5839 C CA . TYR B 1 149 ? -8.234 23.531 23.141 1 93.31 149 TYR B CA 1
ATOM 5840 C C . TYR B 1 149 ? -7.77 24.969 22.969 1 93.31 149 TYR B C 1
ATOM 5842 O O . TYR B 1 149 ? -6.812 25.234 22.234 1 93.31 149 TYR B O 1
ATOM 5850 N N . LEU B 1 150 ? -8.367 25.844 23.688 1 91 150 LEU B N 1
ATOM 5851 C CA . LEU B 1 150 ? -8.016 27.25 23.562 1 91 150 LEU B CA 1
ATOM 5852 C C . LEU B 1 150 ? -6.602 27.5 24.078 1 91 150 LEU B C 1
ATOM 5854 O O . LEU B 1 150 ? -5.844 28.25 23.453 1 91 150 LEU B O 1
ATOM 5858 N N . PHE B 1 151 ? -6.309 26.859 25.125 1 84.69 151 PHE B N 1
ATOM 5859 C CA . PHE B 1 151 ? -4.957 26.953 25.656 1 84.69 151 PHE B CA 1
ATOM 5860 C C . PHE B 1 151 ? -3.932 26.438 24.656 1 84.69 151 PHE B C 1
ATOM 5862 O O . PHE B 1 151 ? -2.924 27.094 24.406 1 84.69 151 PHE B O 1
ATOM 5869 N N . MET B 1 152 ? -4.203 25.312 24.094 1 85.25 152 MET B N 1
ATOM 5870 C CA . MET B 1 152 ? -3.277 24.703 23.141 1 85.25 152 MET B CA 1
ATOM 5871 C C . MET B 1 152 ? -3.168 25.562 21.875 1 85.25 152 MET B C 1
ATOM 5873 O O . MET B 1 152 ? -2.082 25.703 21.312 1 85.25 152 MET B O 1
ATOM 5877 N N . TYR B 1 153 ? -4.227 26.156 21.422 1 88.75 153 TYR B N 1
ATOM 5878 C CA . TYR B 1 153 ? -4.207 27 20.219 1 88.75 153 TYR B CA 1
ATOM 5879 C C . TYR B 1 153 ? -3.354 28.234 20.438 1 88.75 153 TYR B C 1
ATOM 5881 O O . TYR B 1 153 ? -2.514 28.578 19.609 1 88.75 153 TYR B O 1
ATOM 5889 N N . ILE B 1 154 ? -3.484 28.781 21.578 1 81.44 154 ILE B N 1
ATOM 5890 C CA . ILE B 1 154 ? -2.824 30.047 21.859 1 81.44 154 ILE B CA 1
ATOM 5891 C C . ILE B 1 154 ? -1.337 29.812 22.109 1 81.44 154 ILE B C 1
ATOM 5893 O O . ILE B 1 154 ? -0.486 30.484 21.531 1 81.44 154 ILE B O 1
ATOM 5897 N N . PHE B 1 155 ? -1.021 28.812 22.781 1 73.06 155 PHE B N 1
ATOM 5898 C CA . PHE B 1 155 ? 0.339 28.688 23.281 1 73.06 155 PHE B CA 1
ATOM 5899 C C . PHE B 1 155 ? 1.172 27.781 22.391 1 73.06 155 PHE B C 1
ATOM 5901 O O . PHE B 1 155 ? 2.402 27.797 22.453 1 73.06 155 PHE B O 1
ATOM 5908 N N . THR B 1 156 ? 0.511 27.031 21.562 1 76.44 156 THR B N 1
ATOM 5909 C CA . THR B 1 156 ? 1.295 26.125 20.719 1 76.44 156 THR B CA 1
ATOM 5910 C C . THR B 1 156 ? 1.141 26.484 19.25 1 76.44 156 THR B C 1
ATOM 5912 O O . THR B 1 156 ? 2.125 26.797 18.578 1 76.44 156 THR B O 1
ATOM 5915 N N . LYS B 1 157 ? -0.025 26.688 18.766 1 81.75 157 LYS B N 1
ATOM 5916 C CA . LYS B 1 157 ? -0.23 26.859 17.328 1 81.75 157 LYS B CA 1
ATOM 5917 C C . LYS B 1 157 ? 0.001 28.297 16.906 1 81.75 157 LYS B C 1
ATOM 5919 O O . LYS B 1 157 ? 0.842 28.562 16.047 1 81.75 157 LYS B O 1
ATOM 5924 N N . ILE B 1 158 ? -0.638 29.219 17.547 1 80.19 158 ILE B N 1
ATOM 5925 C CA . ILE B 1 158 ? -0.524 30.625 17.188 1 80.19 158 ILE B CA 1
ATOM 5926 C C . ILE B 1 158 ? 0.899 31.109 17.453 1 80.19 158 ILE B C 1
ATOM 5928 O O . ILE B 1 158 ? 1.498 31.781 16.609 1 80.19 158 ILE B O 1
ATOM 5932 N N . SER B 1 159 ? 1.484 30.703 18.5 1 75 159 SER B N 1
ATOM 5933 C CA . SER B 1 159 ? 2.818 31.141 18.891 1 75 159 SER B CA 1
ATOM 5934 C C . SER B 1 159 ? 3.871 30.672 17.891 1 75 159 SER B C 1
ATOM 5936 O O . SER B 1 159 ? 4.738 31.453 17.5 1 75 159 SER B O 1
ATOM 5938 N N . VAL B 1 160 ? 3.768 29.516 17.484 1 75.62 160 VAL B N 1
ATOM 5939 C CA . VAL B 1 160 ? 4.758 28.953 16.578 1 75.62 160 VAL B CA 1
ATOM 5940 C C . VAL B 1 160 ? 4.613 29.594 15.188 1 75.62 160 VAL B C 1
ATOM 5942 O O . VAL B 1 160 ? 5.609 29.906 14.539 1 75.62 160 VAL B O 1
ATOM 5945 N N . ASP B 1 161 ? 3.443 29.766 14.766 1 80.06 161 ASP B N 1
ATOM 5946 C CA . ASP B 1 161 ? 3.195 30.359 13.453 1 80.06 161 ASP B CA 1
ATOM 5947 C C . ASP B 1 161 ? 3.676 31.812 13.414 1 80.06 161 ASP B C 1
ATOM 5949 O O . ASP B 1 161 ? 4.242 32.25 12.414 1 80.06 161 ASP B O 1
ATOM 5953 N N . MET B 1 162 ? 3.486 32.438 14.484 1 76.25 162 MET B N 1
ATOM 5954 C CA . MET B 1 162 ? 3.893 33.812 14.547 1 76.25 162 MET B CA 1
ATOM 5955 C C . MET B 1 162 ? 5.414 33.938 14.578 1 76.25 162 MET B C 1
ATOM 5957 O O . MET B 1 162 ? 5.977 34.844 13.938 1 76.25 162 MET B O 1
ATOM 5961 N N . TYR B 1 163 ? 6.02 33.094 15.242 1 73.56 163 TYR B N 1
ATOM 5962 C CA . TYR B 1 163 ? 7.477 33.094 15.297 1 73.56 163 TYR B CA 1
ATOM 5963 C C . TYR B 1 163 ? 8.078 32.781 13.93 1 73.56 163 TYR B C 1
ATOM 5965 O O . TYR B 1 163 ? 9 33.469 13.484 1 73.56 163 TYR B O 1
ATOM 5973 N N . ALA B 1 164 ? 7.582 31.734 13.367 1 76 164 ALA B N 1
ATOM 5974 C CA . ALA B 1 164 ? 8.07 31.375 12.039 1 76 164 ALA B CA 1
ATOM 5975 C C . ALA B 1 164 ? 7.852 32.531 11.047 1 76 164 ALA B C 1
ATOM 5977 O O . ALA B 1 164 ? 8.719 32.812 10.219 1 76 164 ALA B O 1
ATOM 5978 N N . GLY B 1 165 ? 6.75 33.156 11.141 1 75.06 165 GLY B N 1
ATOM 5979 C CA . GLY B 1 165 ? 6.469 34.312 10.297 1 75.06 165 GLY B CA 1
ATOM 5980 C C . GLY B 1 165 ? 7.398 35.469 10.555 1 75.06 165 GLY B C 1
ATOM 5981 O O . GLY B 1 165 ? 7.82 36.156 9.617 1 75.06 165 GLY B O 1
ATOM 5982 N N . ALA B 1 166 ? 7.73 35.625 11.766 1 71.62 166 ALA B N 1
ATOM 5983 C CA . ALA B 1 166 ? 8.625 36.688 12.148 1 71.62 166 ALA B CA 1
ATOM 5984 C C . ALA B 1 166 ? 10.023 36.5 11.57 1 71.62 166 ALA B C 1
ATOM 5986 O O . ALA B 1 166 ? 10.648 37.438 11.094 1 71.62 166 ALA B O 1
ATOM 5987 N N . ILE B 1 167 ? 10.5 35.312 11.688 1 69.88 167 ILE B N 1
ATOM 5988 C CA . ILE B 1 167 ? 11.812 35 11.148 1 69.88 167 ILE B CA 1
ATOM 5989 C C . ILE B 1 167 ? 11.844 35.281 9.656 1 69.88 167 ILE B C 1
ATOM 5991 O O . ILE B 1 167 ? 12.812 35.875 9.148 1 69.88 167 ILE B O 1
ATOM 5995 N N . PHE B 1 168 ? 10.836 35 9.055 1 73.88 168 PHE B N 1
ATOM 5996 C CA . PHE B 1 168 ? 10.766 35.188 7.613 1 73.88 168 PHE B CA 1
ATOM 5997 C C . PHE B 1 168 ? 10.727 36.688 7.27 1 73.88 168 PHE B C 1
ATOM 5999 O O . PHE B 1 168 ? 11.422 37.125 6.359 1 73.88 168 PHE B O 1
ATOM 6006 N N . ILE B 1 169 ? 9.875 37.375 7.938 1 71.56 169 ILE B N 1
ATOM 6007 C CA . ILE B 1 169 ? 9.695 38.781 7.648 1 71.56 169 ILE B CA 1
ATOM 6008 C C . ILE B 1 169 ? 10.984 39.531 7.969 1 71.56 169 ILE B C 1
ATOM 6010 O O . ILE B 1 169 ? 11.406 40.406 7.203 1 71.56 169 ILE B O 1
ATOM 6014 N N . GLN B 1 170 ? 11.562 39.156 9 1 69.12 170 GLN B N 1
ATOM 6015 C CA . GLN B 1 170 ? 12.805 39.812 9.398 1 69.12 170 GLN B CA 1
ATOM 6016 C C . GLN B 1 170 ? 13.93 39.531 8.406 1 69.12 170 GLN B C 1
ATOM 6018 O O . GLN B 1 170 ? 14.664 40.438 8.008 1 69.12 170 GLN B O 1
ATOM 6023 N N . GLN B 1 171 ? 13.984 38.375 8.031 1 67.31 171 GLN B N 1
ATOM 6024 C CA . GLN B 1 171 ? 15.102 37.969 7.184 1 67.31 171 GLN B CA 1
ATOM 6025 C C . GLN B 1 171 ? 14.867 38.375 5.73 1 67.31 171 GLN B C 1
ATOM 6027 O O . GLN B 1 171 ? 15.812 38.719 5.023 1 67.31 171 GLN B O 1
ATOM 6032 N N . SER B 1 172 ? 13.695 38.438 5.352 1 67.56 172 SER B N 1
ATOM 6033 C CA . SER B 1 172 ? 13.43 38.625 3.932 1 67.56 172 SER B CA 1
ATOM 6034 C C . SER B 1 172 ? 13.078 40.094 3.65 1 67.56 172 SER B C 1
ATOM 6036 O O . SER B 1 172 ? 13.422 40.625 2.59 1 67.56 172 SER B O 1
ATOM 6038 N N . LEU B 1 173 ? 12.328 40.719 4.562 1 68.44 173 LEU B N 1
ATOM 6039 C CA . LEU B 1 173 ? 11.789 42.031 4.23 1 68.44 173 LEU B CA 1
ATOM 6040 C C . LEU B 1 173 ? 12.492 43.125 5.035 1 68.44 173 LEU B C 1
ATOM 6042 O O . LEU B 1 173 ? 12.32 44.312 4.758 1 68.44 173 LEU B O 1
ATOM 6046 N N . HIS B 1 174 ? 13.398 42.781 5.863 1 68 174 HIS B N 1
ATOM 6047 C CA . HIS B 1 174 ? 14.109 43.719 6.715 1 68 174 HIS B CA 1
ATOM 6048 C C . HIS B 1 174 ? 13.156 44.75 7.297 1 68 174 HIS B C 1
ATOM 6050 O O . HIS B 1 174 ? 13.477 45.938 7.344 1 68 174 HIS B O 1
ATOM 6056 N N . LEU B 1 175 ? 11.945 44.375 7.43 1 68.75 175 LEU B N 1
ATOM 6057 C CA . LEU B 1 175 ? 10.961 45.25 8.078 1 68.75 175 LEU B CA 1
ATOM 6058 C C . LEU B 1 175 ? 10.922 44.969 9.578 1 68.75 175 LEU B C 1
ATOM 6060 O O . LEU B 1 175 ? 11.336 43.906 10.047 1 68.75 175 LEU B O 1
ATOM 6064 N N . ASP B 1 176 ? 10.516 46.062 10.18 1 65.31 176 ASP B N 1
ATOM 6065 C CA . ASP B 1 176 ? 10.32 45.875 11.609 1 65.31 176 ASP B CA 1
ATOM 6066 C C . ASP B 1 176 ? 9.352 44.719 11.891 1 65.31 176 ASP B C 1
ATOM 6068 O O . ASP B 1 176 ? 8.305 44.625 11.25 1 65.31 176 ASP B O 1
ATOM 6072 N N . LEU B 1 177 ? 9.742 43.844 12.734 1 65.69 177 LEU B N 1
ATOM 6073 C CA . LEU B 1 177 ? 9.008 42.625 13.062 1 65.69 177 LEU B CA 1
ATOM 6074 C C . LEU B 1 177 ? 7.586 42.969 13.516 1 65.69 177 LEU B C 1
ATOM 6076 O O . LEU B 1 177 ? 6.621 42.375 13.023 1 65.69 177 LEU B O 1
ATOM 6080 N N . TYR B 1 178 ? 7.418 43.906 14.422 1 68 178 TYR B N 1
ATOM 6081 C CA . TYR B 1 178 ? 6.129 44.219 15.031 1 68 178 TYR B CA 1
ATOM 6082 C C . TYR B 1 178 ? 5.188 44.875 14.016 1 68 178 TYR B C 1
ATOM 6084 O O . TYR B 1 178 ? 4.004 44.531 13.953 1 68 178 TYR B O 1
ATOM 6092 N N . LEU B 1 179 ? 5.734 45.719 13.219 1 69.62 179 LEU B N 1
ATOM 6093 C CA . LEU B 1 179 ? 4.898 46.375 12.219 1 69.62 179 LEU B CA 1
ATOM 6094 C C . LEU B 1 179 ? 4.398 45.375 11.188 1 69.62 179 LEU B C 1
ATOM 6096 O O . LEU B 1 179 ? 3.234 45.406 10.789 1 69.62 179 LEU B O 1
ATOM 6100 N N . SER B 1 180 ? 5.285 44.5 10.844 1 70 180 SER B N 1
ATOM 6101 C CA . SER B 1 180 ? 4.922 43.531 9.836 1 70 180 SER B CA 1
ATOM 6102 C C . SER B 1 180 ? 3.918 42.5 10.375 1 70 180 SER B C 1
ATOM 6104 O O . SER B 1 180 ? 2.945 42.156 9.703 1 70 180 SER B O 1
ATOM 6106 N N . VAL B 1 181 ? 4.117 42.125 11.547 1 72 181 VAL B N 1
ATOM 6107 C CA . VAL B 1 181 ? 3.244 41.125 12.148 1 72 181 VAL B CA 1
ATOM 6108 C C . VAL B 1 181 ? 1.867 41.719 12.414 1 72 181 VAL B C 1
ATOM 6110 O O . VAL B 1 181 ? 0.843 41.094 12.133 1 72 181 VAL B O 1
ATOM 6113 N N . VAL B 1 182 ? 1.881 42.938 12.898 1 73.88 182 VAL B N 1
ATOM 6114 C CA . VAL B 1 182 ? 0.623 43.594 13.211 1 73.88 182 VAL B CA 1
ATOM 6115 C C . VAL B 1 182 ? -0.167 43.844 11.93 1 73.88 182 VAL B C 1
ATOM 6117 O O . VAL B 1 182 ? -1.387 43.656 11.898 1 73.88 182 VAL B O 1
ATOM 6120 N N . GLY B 1 183 ? 0.542 44.312 10.938 1 72.81 183 GLY B N 1
ATOM 6121 C CA . GLY B 1 183 ? -0.125 44.531 9.664 1 72.81 183 GLY B CA 1
ATOM 6122 C C . GLY B 1 183 ? -0.72 43.25 9.094 1 72.81 183 GLY B C 1
ATOM 6123 O O . GLY B 1 183 ? -1.863 43.25 8.633 1 72.81 183 GLY B O 1
ATOM 6124 N N . LEU B 1 184 ? 0.018 42.219 9.133 1 76.62 184 LEU B N 1
ATOM 6125 C CA . LEU B 1 184 ? -0.428 40.938 8.633 1 76.62 184 LEU B CA 1
ATOM 6126 C C . LEU B 1 184 ? -1.626 40.438 9.422 1 76.62 184 LEU B C 1
ATOM 6128 O O . LEU B 1 184 ? -2.594 39.938 8.844 1 76.62 184 LEU B O 1
ATOM 6132 N N . LEU B 1 185 ? -1.553 40.531 10.734 1 79.19 185 LEU B N 1
ATOM 6133 C CA . LEU B 1 185 ? -2.631 40.094 11.609 1 79.19 185 LEU B CA 1
ATOM 6134 C C . LEU B 1 185 ? -3.891 40.906 11.398 1 79.19 185 LEU B C 1
ATOM 6136 O O . LEU B 1 185 ? -5.004 40.375 11.453 1 79.19 185 LEU B O 1
ATOM 6140 N N . ALA B 1 186 ? -3.652 42.156 11.148 1 77 186 ALA B N 1
ATOM 6141 C CA . ALA B 1 186 ? -4.793 43.031 10.93 1 77 186 ALA B CA 1
ATOM 6142 C C . ALA B 1 186 ? -5.551 42.656 9.664 1 77 186 ALA B C 1
ATOM 6144 O O . ALA B 1 186 ? -6.781 42.594 9.664 1 77 186 ALA B O 1
ATOM 6145 N N . ILE B 1 187 ? -4.855 42.406 8.656 1 75.62 187 ILE B N 1
ATOM 6146 C CA . ILE B 1 187 ? -5.48 42.031 7.395 1 75.62 187 ILE B CA 1
ATOM 6147 C C . ILE B 1 187 ? -6.18 40.688 7.566 1 75.62 187 ILE B C 1
ATOM 6149 O O . ILE B 1 187 ? -7.309 40.5 7.105 1 75.62 187 ILE B O 1
ATOM 6153 N N . THR B 1 188 ? -5.469 39.781 8.156 1 78 188 THR B N 1
ATOM 6154 C CA . THR B 1 188 ? -5.992 38.438 8.391 1 78 188 THR B CA 1
ATOM 6155 C C . THR B 1 188 ? -7.262 38.5 9.242 1 78 188 THR B C 1
ATOM 6157 O O . THR B 1 188 ? -8.242 37.812 8.953 1 78 188 THR B O 1
ATOM 6160 N N . ALA B 1 189 ? -7.16 39.312 10.219 1 80.12 189 ALA B N 1
ATOM 6161 C CA . ALA B 1 189 ? -8.297 39.438 11.125 1 80.12 189 ALA B CA 1
ATOM 6162 C C . ALA B 1 189 ? -9.492 40.062 10.414 1 80.12 189 ALA B C 1
ATOM 6164 O O . ALA B 1 189 ? -10.641 39.719 10.68 1 80.12 189 ALA B O 1
ATOM 6165 N N . LEU B 1 190 ? -9.312 40.938 9.562 1 80.25 190 LEU B N 1
ATOM 6166 C CA . LEU B 1 190 ? -10.383 41.656 8.898 1 80.25 190 LEU B CA 1
ATOM 6167 C C . LEU B 1 190 ? -11.281 40.719 8.109 1 80.25 190 LEU B C 1
ATOM 6169 O O . LEU B 1 190 ? -12.5 40.719 8.281 1 80.25 190 LEU B O 1
ATOM 6173 N N . TYR B 1 191 ? -10.711 39.906 7.266 1 79.06 191 TYR B N 1
ATOM 6174 C CA . TYR B 1 191 ? -11.586 39.094 6.453 1 79.06 191 TYR B CA 1
ATOM 6175 C C . TYR B 1 191 ? -12.07 37.875 7.246 1 79.06 191 TYR B C 1
ATOM 6177 O O . TYR B 1 191 ? -13.078 37.25 6.887 1 79.06 191 TYR B O 1
ATOM 6185 N N . THR B 1 192 ? -11.375 37.531 8.32 1 81.12 192 THR B N 1
ATOM 6186 C CA . THR B 1 192 ? -11.852 36.469 9.164 1 81.12 192 THR B CA 1
ATOM 6187 C C . THR B 1 192 ? -13.07 36.906 9.969 1 81.12 192 THR B C 1
ATOM 6189 O O . THR B 1 192 ? -14.055 36.156 10.07 1 81.12 192 THR B O 1
ATOM 6192 N N . VAL B 1 193 ? -12.938 38.094 10.531 1 81.31 193 VAL B N 1
ATOM 6193 C CA . VAL B 1 193 ? -14.008 38.625 11.367 1 81.31 193 VAL B CA 1
ATOM 6194 C C . VAL B 1 193 ? -15.234 38.906 10.5 1 81.31 193 VAL B C 1
ATOM 6196 O O . VAL B 1 193 ? -16.359 38.625 10.891 1 81.31 193 VAL B O 1
ATOM 6199 N N . ALA B 1 194 ? -15.023 39.344 9.336 1 79.25 194 ALA B N 1
ATOM 6200 C CA . ALA B 1 194 ? -16.125 39.781 8.484 1 79.25 194 ALA B CA 1
ATOM 6201 C C . ALA B 1 194 ? -16.812 38.594 7.805 1 79.25 194 ALA B C 1
ATOM 6203 O O . ALA B 1 194 ? -18.031 38.531 7.734 1 79.25 194 ALA B O 1
ATOM 6204 N N . GLY B 1 195 ? -16.156 37.719 7.352 1 81.25 195 GLY B N 1
ATOM 6205 C CA . GLY B 1 195 ? -16.719 36.719 6.449 1 81.25 195 GLY B CA 1
ATOM 6206 C C . GLY B 1 195 ? -16.922 35.375 7.105 1 81.25 195 GLY B C 1
ATOM 6207 O O . GLY B 1 195 ? -17.641 34.531 6.574 1 81.25 195 GLY B O 1
ATOM 6208 N N . GLY B 1 196 ? -16.391 35.094 8.234 1 86.62 196 GLY B N 1
ATOM 6209 C CA . GLY B 1 196 ? -16.562 33.812 8.898 1 86.62 196 GLY B CA 1
ATOM 6210 C C . GLY B 1 196 ? -15.805 32.688 8.219 1 86.62 196 GLY B C 1
ATOM 6211 O O . GLY B 1 196 ? -14.805 32.906 7.543 1 86.62 196 GLY B O 1
ATOM 6212 N N . LEU B 1 197 ? -16.344 31.438 8.367 1 90.31 197 LEU B N 1
ATOM 6213 C CA . LEU B 1 197 ? -15.633 30.25 7.895 1 90.31 197 LEU B CA 1
ATOM 6214 C C . LEU B 1 197 ? -15.609 30.203 6.371 1 90.31 197 LEU B C 1
ATOM 6216 O O . LEU B 1 197 ? -14.625 29.766 5.773 1 90.31 197 LEU B O 1
ATOM 6220 N N . ALA B 1 198 ? -16.672 30.641 5.73 1 91.25 198 ALA B N 1
ATOM 6221 C CA . ALA B 1 198 ? -16.734 30.625 4.273 1 91.25 198 ALA B CA 1
ATOM 6222 C C . ALA B 1 198 ? -15.609 31.469 3.666 1 91.25 198 ALA B C 1
ATOM 6224 O O . ALA B 1 198 ? -14.938 31.031 2.729 1 91.25 198 ALA B O 1
ATOM 6225 N N . ALA B 1 199 ? -15.438 32.625 4.223 1 89.06 199 ALA B N 1
ATOM 6226 C CA . ALA B 1 199 ? -14.359 33.5 3.752 1 89.06 199 ALA B CA 1
ATOM 6227 C C . ALA B 1 199 ? -13 32.844 3.963 1 89.06 199 ALA B C 1
ATOM 6229 O O . ALA B 1 199 ? -12.117 32.938 3.105 1 89.06 199 ALA B O 1
ATOM 6230 N N . VAL B 1 200 ? -12.859 32.219 5.027 1 91 200 VAL B N 1
ATOM 6231 C CA . VAL B 1 200 ? -11.602 31.547 5.344 1 91 200 VAL B CA 1
ATOM 6232 C C . VAL B 1 200 ? -11.344 30.422 4.352 1 91 200 VAL B C 1
ATOM 6234 O O . VAL B 1 200 ? -10.242 30.297 3.807 1 91 200 VAL B O 1
ATOM 6237 N N . ILE B 1 201 ? -12.312 29.625 4.023 1 93.94 201 ILE B N 1
ATOM 6238 C CA . ILE B 1 201 ? -12.164 28.469 3.15 1 93.94 201 ILE B CA 1
ATOM 6239 C C . ILE B 1 201 ? -11.836 28.922 1.732 1 93.94 201 ILE B C 1
ATOM 6241 O O . ILE B 1 201 ? -10.953 28.375 1.079 1 93.94 201 ILE B O 1
ATOM 6245 N N . TYR B 1 202 ? -12.438 29.969 1.267 1 92.31 202 TYR B N 1
ATOM 6246 C CA . TYR B 1 202 ? -12.195 30.422 -0.093 1 92.31 202 TYR B CA 1
ATOM 6247 C C . TYR B 1 202 ? -10.836 31.109 -0.202 1 92.31 202 TYR B C 1
ATOM 6249 O O . TYR B 1 202 ? -10.141 30.969 -1.215 1 92.31 202 TYR B O 1
ATOM 6257 N N . THR B 1 203 ? -10.508 31.859 0.784 1 92.12 203 THR B N 1
ATOM 6258 C CA . THR B 1 203 ? -9.164 32.438 0.772 1 92.12 203 THR B CA 1
ATOM 6259 C C . THR B 1 203 ? -8.102 31.359 0.885 1 92.12 203 THR B C 1
ATOM 6261 O O . THR B 1 203 ? -7.039 31.453 0.267 1 92.12 203 THR B O 1
ATOM 6264 N N . ASP B 1 204 ? -8.375 30.328 1.646 1 94.44 204 ASP B N 1
ATOM 6265 C CA . ASP B 1 204 ? -7.484 29.172 1.736 1 94.44 204 ASP B CA 1
ATOM 6266 C C . ASP B 1 204 ? -7.289 28.516 0.37 1 94.44 204 ASP B C 1
ATOM 6268 O O . ASP B 1 204 ? -6.18 28.094 0.03 1 94.44 204 ASP B O 1
ATOM 6272 N N . ALA B 1 205 ? -8.391 28.406 -0.329 1 94.69 205 ALA B N 1
ATOM 6273 C CA . ALA B 1 205 ? -8.312 27.812 -1.66 1 94.69 205 ALA B CA 1
ATOM 6274 C C . ALA B 1 205 ? -7.383 28.609 -2.568 1 94.69 205 ALA B C 1
ATOM 6276 O O . ALA B 1 205 ? -6.555 28.031 -3.277 1 94.69 205 ALA B O 1
ATOM 6277 N N . LEU B 1 206 ? -7.559 29.891 -2.48 1 92.94 206 LEU B N 1
ATOM 6278 C CA . LEU B 1 206 ? -6.688 30.766 -3.256 1 92.94 206 LEU B CA 1
ATOM 6279 C C . LEU B 1 206 ? -5.238 30.625 -2.801 1 92.94 206 LEU B C 1
ATOM 6281 O O . LEU B 1 206 ? -4.336 30.5 -3.629 1 92.94 206 LEU B O 1
ATOM 6285 N N . GLN B 1 207 ? -5.043 30.672 -1.55 1 93.25 207 GLN B N 1
ATOM 6286 C CA . GLN B 1 207 ? -3.701 30.594 -0.982 1 93.25 207 GLN B CA 1
ATOM 6287 C C . GLN B 1 207 ? -3.035 29.266 -1.319 1 93.25 207 GLN B C 1
ATOM 6289 O O . GLN B 1 207 ? -1.829 29.219 -1.572 1 93.25 207 GLN B O 1
ATOM 6294 N N . THR B 1 208 ? -3.779 28.203 -1.341 1 95.62 208 THR B N 1
ATOM 6295 C CA . THR B 1 208 ? -3.242 26.906 -1.712 1 95.62 208 THR B CA 1
ATOM 6296 C C . THR B 1 208 ? -2.713 26.922 -3.143 1 95.62 208 THR B C 1
ATOM 6298 O O . THR B 1 208 ? -1.623 26.406 -3.416 1 95.62 208 THR B O 1
ATOM 6301 N N . GLY B 1 209 ? -3.492 27.531 -4.043 1 94.69 209 GLY B N 1
ATOM 6302 C CA . GLY B 1 209 ? -3.041 27.656 -5.422 1 94.69 209 GLY B CA 1
ATOM 6303 C C . GLY B 1 209 ? -1.735 28.406 -5.555 1 94.69 209 GLY B C 1
ATOM 6304 O O . GLY B 1 209 ? -0.819 27.969 -6.25 1 94.69 209 GLY B O 1
ATOM 6305 N N . ILE B 1 210 ? -1.654 29.5 -4.812 1 92.44 210 ILE B N 1
ATOM 6306 C CA . ILE B 1 210 ? -0.463 30.344 -4.848 1 92.44 210 ILE B CA 1
ATOM 6307 C C . ILE B 1 210 ? 0.717 29.594 -4.234 1 92.44 210 ILE B C 1
ATOM 6309 O O . ILE B 1 210 ? 1.823 29.609 -4.781 1 92.44 210 ILE B O 1
ATOM 6313 N N . MET B 1 211 ? 0.489 28.891 -3.146 1 94.25 211 MET B N 1
ATOM 6314 C CA . MET B 1 211 ? 1.526 28.125 -2.463 1 94.25 211 MET B CA 1
ATOM 6315 C C . MET B 1 211 ? 2.094 27.047 -3.373 1 94.25 211 MET B C 1
ATOM 6317 O O . MET B 1 211 ? 3.312 26.891 -3.469 1 94.25 211 MET B O 1
ATOM 6321 N N . LEU B 1 212 ? 1.227 26.375 -4.078 1 95.25 212 LEU B N 1
ATOM 6322 C CA . LEU B 1 212 ? 1.663 25.266 -4.926 1 95.25 212 LEU B CA 1
ATOM 6323 C C . LEU B 1 212 ? 2.432 25.781 -6.137 1 95.25 212 LEU B C 1
ATOM 6325 O O . LEU B 1 212 ? 3.482 25.25 -6.488 1 95.25 212 LEU B O 1
ATOM 6329 N N . LEU B 1 213 ? 1.924 26.844 -6.723 1 94.19 213 LEU B N 1
ATOM 6330 C CA . LEU B 1 213 ? 2.598 27.422 -7.883 1 94.19 213 LEU B CA 1
ATOM 6331 C C . LEU B 1 213 ? 3.996 27.906 -7.516 1 94.19 213 LEU B C 1
ATOM 6333 O O . LEU B 1 213 ? 4.965 27.609 -8.227 1 94.19 213 LEU B O 1
ATOM 6337 N N . GLY B 1 214 ? 4.07 28.641 -6.43 1 94.44 214 GLY B N 1
ATOM 6338 C CA . GLY B 1 214 ? 5.363 29.141 -5.984 1 94.44 214 GLY B CA 1
ATOM 6339 C C . GLY B 1 214 ? 6.301 28.031 -5.547 1 94.44 214 GLY B C 1
ATOM 6340 O O . GLY B 1 214 ? 7.48 28.031 -5.898 1 94.44 214 GLY B O 1
ATOM 6341 N N . ALA B 1 215 ? 5.809 27.062 -4.805 1 95.88 215 ALA B N 1
ATOM 6342 C CA . ALA B 1 215 ? 6.641 26 -4.258 1 95.88 215 ALA B CA 1
ATOM 6343 C C . ALA B 1 215 ? 7.148 25.078 -5.363 1 95.88 215 ALA B C 1
ATOM 6345 O O . ALA B 1 215 ? 8.289 24.609 -5.316 1 95.88 215 ALA B O 1
ATOM 6346 N N . PHE B 1 216 ? 6.324 24.797 -6.371 1 96.69 216 PHE B N 1
ATOM 6347 C CA . PHE B 1 216 ? 6.766 24 -7.504 1 96.69 216 PHE B CA 1
ATOM 6348 C C . PHE B 1 216 ? 7.852 24.719 -8.289 1 96.69 216 PHE B C 1
ATOM 6350 O O . PHE B 1 216 ? 8.789 24.078 -8.781 1 96.69 216 PHE B O 1
ATOM 6357 N N . THR B 1 217 ? 7.66 26 -8.406 1 95.62 217 THR B N 1
ATOM 6358 C CA . THR B 1 217 ? 8.672 26.797 -9.094 1 95.62 217 THR B CA 1
ATOM 6359 C C . THR B 1 217 ? 10.008 26.719 -8.367 1 95.62 217 THR B C 1
ATOM 6361 O O . THR B 1 217 ? 11.047 26.484 -8.992 1 95.62 217 THR B O 1
ATOM 6364 N N . LEU B 1 218 ? 9.961 26.906 -7.074 1 96.75 218 LEU B N 1
ATOM 6365 C CA . LEU B 1 218 ? 11.195 26.828 -6.297 1 96.75 218 LEU B CA 1
ATOM 6366 C C . LEU B 1 218 ? 11.805 25.438 -6.383 1 96.75 218 LEU B C 1
ATOM 6368 O O . LEU B 1 218 ? 13.031 25.281 -6.453 1 96.75 218 LEU B O 1
ATOM 6372 N N . MET B 1 219 ? 10.984 24.406 -6.332 1 97.25 219 MET B N 1
ATOM 6373 C CA . MET B 1 219 ? 11.453 23.031 -6.461 1 97.25 219 MET B CA 1
ATOM 6374 C C . MET B 1 219 ? 12.227 22.844 -7.762 1 97.25 219 MET B C 1
ATOM 6376 O O . MET B 1 219 ? 13.32 22.266 -7.762 1 97.25 219 MET B O 1
ATOM 6380 N N . GLY B 1 220 ? 11.672 23.312 -8.859 1 96.62 220 GLY B N 1
ATOM 6381 C CA . GLY B 1 220 ? 12.328 23.203 -10.156 1 96.62 220 GLY B CA 1
ATOM 6382 C C . GLY B 1 220 ? 13.688 23.859 -10.188 1 96.62 220 GLY B C 1
ATOM 6383 O O . GLY B 1 220 ? 14.672 23.266 -10.625 1 96.62 220 GLY B O 1
ATOM 6384 N N . TYR B 1 221 ? 13.797 25.094 -9.672 1 96.56 221 TYR B N 1
ATOM 6385 C CA . TYR B 1 221 ? 15.055 25.828 -9.633 1 96.56 221 TYR B CA 1
ATOM 6386 C C . TYR B 1 221 ? 16.062 25.141 -8.719 1 96.56 221 TYR B C 1
ATOM 6388 O O . TYR B 1 221 ? 17.266 25.125 -9 1 96.56 221 TYR B O 1
ATOM 6396 N N . SER B 1 222 ? 15.531 24.578 -7.637 1 97.56 222 SER B N 1
ATOM 6397 C CA . SER B 1 222 ? 16.391 23.891 -6.676 1 97.56 222 SER B CA 1
ATOM 6398 C C . SER B 1 222 ? 17.062 22.672 -7.309 1 97.56 222 SER B C 1
ATOM 6400 O O . SER B 1 222 ? 18.281 22.5 -7.223 1 97.56 222 SER B O 1
ATOM 6402 N N . PHE B 1 223 ? 16.328 21.859 -7.957 1 97.25 223 PHE B N 1
ATOM 6403 C CA . PHE B 1 223 ? 16.891 20.641 -8.562 1 97.25 223 PHE B CA 1
ATOM 6404 C C . PHE B 1 223 ? 17.812 21 -9.719 1 97.25 223 PHE B C 1
ATOM 6406 O O . PHE B 1 223 ? 18.828 20.328 -9.938 1 97.25 223 PHE B O 1
ATOM 6413 N N . ALA B 1 224 ? 17.438 22 -10.422 1 96.38 224 ALA B N 1
ATOM 6414 C CA . ALA B 1 224 ? 18.297 22.438 -11.523 1 96.38 224 ALA B CA 1
ATOM 6415 C C . ALA B 1 224 ? 19.656 22.906 -11 1 96.38 224 ALA B C 1
ATOM 6417 O O . ALA B 1 224 ? 20.688 22.703 -11.656 1 96.38 224 ALA B O 1
ATOM 6418 N N . ALA B 1 225 ? 19.703 23.453 -9.852 1 96.94 225 ALA B N 1
ATOM 6419 C CA . ALA B 1 225 ? 20.922 24.031 -9.281 1 96.94 225 ALA B CA 1
ATOM 6420 C C . ALA B 1 225 ? 21.891 22.938 -8.828 1 96.94 225 ALA B C 1
ATOM 6422 O O . ALA B 1 225 ? 23.094 23.156 -8.758 1 96.94 225 ALA B O 1
ATOM 6423 N N . VAL B 1 226 ? 21.406 21.75 -8.516 1 97.5 226 VAL B N 1
ATOM 6424 C CA . VAL B 1 226 ? 22.281 20.734 -7.93 1 97.5 226 VAL B CA 1
ATOM 6425 C C . VAL B 1 226 ? 22.391 19.531 -8.875 1 97.5 226 VAL B C 1
ATOM 6427 O O . VAL B 1 226 ? 23.078 18.562 -8.57 1 97.5 226 VAL B O 1
ATOM 6430 N N . GLY B 1 227 ? 21.719 19.531 -9.945 1 96.06 227 GLY B N 1
ATOM 6431 C CA . GLY B 1 227 ? 21.812 18.453 -10.922 1 96.06 227 GLY B CA 1
ATOM 6432 C C . GLY B 1 227 ? 20.797 17.359 -10.711 1 96.06 227 GLY B C 1
ATOM 6433 O O . GLY B 1 227 ? 21.094 16.172 -10.898 1 96.06 227 GLY B O 1
ATOM 6434 N N . GLY B 1 228 ? 19.719 17.766 -10.203 1 94.88 228 GLY B N 1
ATOM 6435 C CA . GLY B 1 228 ? 18.641 16.797 -10.039 1 94.88 228 GLY B CA 1
ATOM 6436 C C . GLY B 1 228 ? 18.75 16 -8.758 1 94.88 228 GLY B C 1
ATOM 6437 O O . GLY B 1 228 ? 19.484 16.375 -7.84 1 94.88 228 GLY B O 1
ATOM 6438 N N . MET B 1 229 ? 17.984 14.875 -8.719 1 93.88 229 MET B N 1
ATOM 6439 C CA . MET B 1 229 ? 17.938 14.031 -7.523 1 93.88 229 MET B CA 1
ATOM 6440 C C . MET B 1 229 ? 19.266 13.328 -7.297 1 93.88 229 MET B C 1
ATOM 6442 O O . MET B 1 229 ? 19.719 13.195 -6.156 1 93.88 229 MET B O 1
ATOM 6446 N N . GLU B 1 230 ? 19.891 12.867 -8.312 1 92.62 230 GLU B N 1
ATOM 6447 C CA . GLU B 1 230 ? 21.188 12.211 -8.203 1 92.62 230 GLU B CA 1
ATOM 6448 C C . GLU B 1 230 ? 22.25 13.172 -7.688 1 92.62 230 GLU B C 1
ATOM 6450 O O . GLU B 1 230 ? 23.062 12.805 -6.836 1 92.62 230 GLU B O 1
ATOM 6455 N N . GLY B 1 231 ? 22.172 14.375 -8.211 1 96.25 231 GLY B N 1
ATOM 6456 C CA . GLY B 1 231 ? 23.078 15.391 -7.707 1 96.25 231 GLY B CA 1
ATOM 6457 C C . GLY B 1 231 ? 22.875 15.703 -6.238 1 96.25 231 GLY B C 1
ATOM 6458 O O . GLY B 1 231 ? 23.844 15.875 -5.492 1 96.25 231 GLY B O 1
ATOM 6459 N N . LEU B 1 232 ? 21.672 15.789 -5.84 1 97.62 232 LEU B N 1
ATOM 6460 C CA . LEU B 1 232 ? 21.359 16.062 -4.441 1 97.62 232 LEU B CA 1
ATOM 6461 C C . LEU B 1 232 ? 21.875 14.938 -3.543 1 97.62 232 LEU B C 1
ATOM 6463 O O . LEU B 1 232 ? 22.469 15.203 -2.494 1 97.62 232 LEU B O 1
ATOM 6467 N N . LYS B 1 233 ? 21.703 13.664 -3.932 1 95.31 233 LYS B N 1
ATOM 6468 C CA . LYS B 1 233 ? 22.125 12.508 -3.137 1 95.31 233 LYS B CA 1
ATOM 6469 C C . LYS B 1 233 ? 23.641 12.477 -2.971 1 95.31 233 LYS B C 1
ATOM 6471 O O . LYS B 1 233 ? 24.141 12.055 -1.929 1 95.31 233 LYS B O 1
ATOM 6476 N N . GLU B 1 234 ? 24.297 12.93 -3.918 1 95.62 234 GLU B N 1
ATOM 6477 C CA . GLU B 1 234 ? 25.75 12.938 -3.873 1 95.62 234 GLU B CA 1
ATOM 6478 C C . GLU B 1 234 ? 26.281 14.141 -3.082 1 95.62 234 GLU B C 1
ATOM 6480 O O . GLU B 1 234 ? 27.125 13.984 -2.201 1 95.62 234 GLU B O 1
ATOM 6485 N N . LYS B 1 235 ? 25.734 15.297 -3.283 1 97.44 235 LYS B N 1
ATOM 6486 C CA . LYS B 1 235 ? 26.281 16.547 -2.758 1 97.44 235 LYS B CA 1
ATOM 6487 C C . LYS B 1 235 ? 25.828 16.781 -1.318 1 97.44 235 LYS B C 1
ATOM 6489 O O . LYS B 1 235 ? 26.516 17.469 -0.557 1 97.44 235 LYS B O 1
ATOM 6494 N N . TYR B 1 236 ? 24.75 16.219 -0.939 1 97.75 236 TYR B N 1
ATOM 6495 C CA . TYR B 1 236 ? 24.234 16.469 0.399 1 97.75 236 TYR B CA 1
ATOM 6496 C C . TYR B 1 236 ? 25.203 15.992 1.467 1 97.75 236 TYR B C 1
ATOM 6498 O O . TYR B 1 236 ? 25.422 16.688 2.465 1 97.75 236 TYR B O 1
ATOM 6506 N N . PHE B 1 237 ? 25.812 14.867 1.245 1 95.88 237 PHE B N 1
ATOM 6507 C CA . PHE B 1 237 ? 26.719 14.289 2.232 1 95.88 237 PHE B CA 1
ATOM 6508 C C . PHE B 1 237 ? 28.031 15.07 2.287 1 95.88 237 PHE B C 1
ATOM 6510 O O . PHE B 1 237 ? 28.766 15 3.281 1 95.88 237 PHE B O 1
ATOM 6517 N N . LEU B 1 238 ? 28.266 15.875 1.288 1 94.44 238 LEU B N 1
ATOM 6518 C CA . LEU B 1 238 ? 29.5 16.656 1.2 1 94.44 238 LEU B CA 1
ATOM 6519 C C . LEU B 1 238 ? 29.281 18.094 1.659 1 94.44 238 LEU B C 1
ATOM 6521 O O . LEU B 1 238 ? 30.234 18.859 1.769 1 94.44 238 LEU B O 1
ATOM 6525 N N . ALA B 1 239 ? 28.047 18.422 1.981 1 94.5 239 ALA B N 1
ATOM 6526 C CA . ALA B 1 239 ? 27.703 19.797 2.348 1 94.5 239 ALA B CA 1
ATOM 6527 C C . ALA B 1 239 ? 28.031 20.078 3.811 1 94.5 239 ALA B C 1
ATOM 6529 O O . ALA B 1 239 ? 27.125 20.125 4.656 1 94.5 239 ALA B O 1
ATOM 6530 N N . LEU B 1 240 ? 29.281 20.328 4.043 1 91.88 240 LEU B N 1
ATOM 6531 C CA . LEU B 1 240 ? 29.781 20.594 5.387 1 91.88 240 LEU B CA 1
ATOM 6532 C C . LEU B 1 240 ? 30.172 22.062 5.547 1 91.88 240 LEU B C 1
ATOM 6534 O O . LEU B 1 240 ? 30.719 22.672 4.621 1 91.88 240 LEU B O 1
ATOM 6538 N N . ALA B 1 241 ? 29.781 22.547 6.73 1 89.25 241 ALA B N 1
ATOM 6539 C CA . ALA B 1 241 ? 30.172 23.922 7.008 1 89.25 241 ALA B CA 1
ATOM 6540 C C . ALA B 1 241 ? 31.688 24.031 7.152 1 89.25 241 ALA B C 1
ATOM 6542 O O . ALA B 1 241 ? 32.344 23.156 7.734 1 89.25 241 ALA B O 1
ATOM 6543 N N . SER B 1 242 ? 32.219 25.031 6.586 1 83.69 242 SER B N 1
ATOM 6544 C CA . SER B 1 242 ? 33.656 25.25 6.66 1 83.69 242 SER B CA 1
ATOM 6545 C C . SER B 1 242 ? 34.094 25.641 8.07 1 83.69 242 SER B C 1
ATOM 6547 O O . SER B 1 242 ? 35.25 25.453 8.453 1 83.69 242 SER B O 1
ATOM 6549 N N . ASN B 1 243 ? 33.219 26.156 8.797 1 75.06 243 ASN B N 1
ATOM 6550 C CA . ASN B 1 243 ? 33.5 26.625 10.141 1 75.06 243 ASN B CA 1
ATOM 6551 C C . ASN B 1 243 ? 33.312 25.531 11.18 1 75.06 243 ASN B C 1
ATOM 6553 O O . ASN B 1 243 ? 33.281 25.797 12.383 1 75.06 243 ASN B O 1
ATOM 6557 N N . ARG B 1 244 ? 33.312 24.297 10.758 1 75.19 244 ARG B N 1
ATOM 6558 C CA . ARG B 1 244 ? 33.062 23.203 11.68 1 75.19 244 ARG B CA 1
ATOM 6559 C C . ARG B 1 244 ? 34.312 22.875 12.477 1 75.19 244 ARG B C 1
ATOM 6561 O O . ARG B 1 244 ? 35.438 23.078 12 1 75.19 244 ARG B O 1
ATOM 6568 N N . SER B 1 245 ? 34.094 22.672 13.742 1 65 245 SER B N 1
ATOM 6569 C CA . SER B 1 245 ? 35.25 22.219 14.531 1 65 245 SER B CA 1
ATOM 6570 C C . SER B 1 245 ? 35.656 20.797 14.172 1 65 245 SER B C 1
ATOM 6572 O O . SER B 1 245 ? 34.781 19.969 13.859 1 65 245 SER B O 1
ATOM 6574 N N . GLY B 1 246 ? 36.781 20.609 13.547 1 56.88 246 GLY B N 1
ATOM 6575 C CA . GLY B 1 246 ? 37.344 19.391 13 1 56.88 246 GLY B CA 1
ATOM 6576 C C . GLY B 1 246 ? 36.844 18.125 13.664 1 56.88 246 GLY B C 1
ATOM 6577 O O . GLY B 1 246 ? 36.562 17.141 12.984 1 56.88 246 GLY B O 1
ATOM 6578 N N . ASN B 1 247 ? 36.875 18.016 14.93 1 54.88 247 ASN B N 1
ATOM 6579 C CA . ASN B 1 247 ? 36.656 16.719 15.586 1 54.88 247 ASN B CA 1
ATOM 6580 C C . ASN B 1 247 ? 35.219 16.547 16.031 1 54.88 247 ASN B C 1
ATOM 6582 O O . ASN B 1 247 ? 34.875 15.547 16.672 1 54.88 247 ASN B O 1
ATOM 6586 N N . SER B 1 248 ? 34.375 17.484 15.547 1 67.25 248 SER B N 1
ATOM 6587 C CA . SER B 1 248 ? 33.031 17.391 16.094 1 67.25 248 SER B CA 1
ATOM 6588 C C . SER B 1 248 ? 32.062 16.797 15.07 1 67.25 248 SER B C 1
ATOM 6590 O O . SER B 1 248 ? 32.25 16.969 13.859 1 67.25 248 SER B O 1
ATOM 6592 N N . SER B 1 249 ? 31.234 15.828 15.492 1 74.81 249 SER B N 1
ATOM 6593 C CA . SER B 1 249 ? 30.188 15.25 14.664 1 74.81 249 SER B CA 1
ATOM 6594 C C . SER B 1 249 ? 29.016 16.219 14.5 1 74.81 249 SER B C 1
ATOM 6596 O O . SER B 1 249 ? 28.047 15.922 13.805 1 74.81 249 SER B O 1
ATOM 6598 N N . CYS B 1 250 ? 29.297 17.516 14.984 1 78.56 250 CYS B N 1
ATOM 6599 C CA . CYS B 1 250 ? 28.219 18.484 14.953 1 78.56 250 CYS B CA 1
ATOM 6600 C C . CYS B 1 250 ? 28 19 13.539 1 78.56 250 CYS B C 1
ATOM 6602 O O . CYS B 1 250 ? 28.953 19.375 12.852 1 78.56 250 CYS B O 1
ATOM 6604 N N . GLY B 1 251 ? 26.75 18.938 13.117 1 81.56 251 GLY B N 1
ATOM 6605 C CA . GLY B 1 251 ? 26.391 19.516 11.844 1 81.56 251 GLY B CA 1
ATOM 6606 C C . GLY B 1 251 ? 26.625 18.594 10.664 1 81.56 251 GLY B C 1
ATOM 6607 O O . GLY B 1 251 ? 26.406 18.969 9.516 1 81.56 251 GLY B O 1
ATOM 6608 N N . LEU B 1 252 ? 27.109 17.375 10.922 1 87.94 252 LEU B N 1
ATOM 6609 C CA . LEU B 1 252 ? 27.344 16.422 9.852 1 87.94 252 LEU B CA 1
ATOM 6610 C C . LEU B 1 252 ? 26.031 15.797 9.383 1 87.94 252 LEU B C 1
ATOM 6612 O O . LEU B 1 252 ? 25.156 15.516 10.203 1 87.94 252 LEU B O 1
ATOM 6616 N N . PRO B 1 253 ? 25.938 15.656 8.039 1 91.94 253 PRO B N 1
ATOM 6617 C CA . PRO B 1 253 ? 24.75 14.953 7.562 1 91.94 253 PRO B CA 1
ATOM 6618 C C . PRO B 1 253 ? 24.703 13.5 8.031 1 91.94 253 PRO B C 1
ATOM 6620 O O . PRO B 1 253 ? 25.75 12.836 8.109 1 91.94 253 PRO B O 1
ATOM 6623 N N . ARG B 1 254 ? 23.594 13.031 8.281 1 92.56 254 ARG B N 1
ATOM 6624 C CA . ARG B 1 254 ? 23.422 11.641 8.672 1 92.56 254 ARG B CA 1
ATOM 6625 C C . ARG B 1 254 ? 23.656 10.703 7.496 1 92.56 254 ARG B C 1
ATOM 6627 O O . ARG B 1 254 ? 23.281 11.008 6.363 1 92.56 254 ARG B O 1
ATOM 6634 N N . GLU B 1 255 ? 24.156 9.523 7.84 1 92.88 255 GLU B N 1
ATOM 6635 C CA . GLU B 1 255 ? 24.391 8.531 6.797 1 92.88 255 GLU B CA 1
ATOM 6636 C C . GLU B 1 255 ? 23.078 8.023 6.211 1 92.88 255 GLU B C 1
ATOM 6638 O O . GLU B 1 255 ? 23.016 7.652 5.039 1 92.88 255 GLU B O 1
ATOM 6643 N N . ASP B 1 256 ? 22.047 8.031 7.059 1 94.94 256 ASP B N 1
ATOM 6644 C CA . ASP B 1 256 ? 20.75 7.539 6.621 1 94.94 256 ASP B CA 1
ATOM 6645 C C . ASP B 1 256 ? 19.797 8.695 6.293 1 94.94 256 ASP B C 1
ATOM 6647 O O . ASP B 1 256 ? 18.594 8.602 6.535 1 94.94 256 ASP B O 1
ATOM 6651 N N . ALA B 1 257 ? 20.359 9.781 5.785 1 96.5 257 ALA B N 1
ATOM 6652 C CA . ALA B 1 257 ? 19.609 11.016 5.535 1 96.5 257 ALA B CA 1
ATOM 6653 C C . ALA B 1 257 ? 18.5 10.781 4.52 1 96.5 257 ALA B C 1
ATOM 6655 O O . ALA B 1 257 ? 17.516 11.516 4.492 1 96.5 257 ALA B O 1
ATOM 6656 N N . PHE B 1 258 ? 18.562 9.742 3.703 1 96.38 258 PHE B N 1
ATOM 6657 C CA . PHE B 1 258 ? 17.578 9.531 2.648 1 96.38 258 PHE B CA 1
ATOM 6658 C C . PHE B 1 258 ? 16.672 8.344 2.982 1 96.38 258 PHE B C 1
ATOM 6660 O O . PHE B 1 258 ? 16.062 7.758 2.09 1 96.38 258 PHE B O 1
ATOM 6667 N N . HIS B 1 259 ? 16.625 7.984 4.27 1 95.25 259 HIS B N 1
ATOM 6668 C CA . HIS B 1 259 ? 15.734 6.938 4.758 1 95.25 259 HIS B CA 1
ATOM 6669 C C . HIS B 1 259 ? 14.742 7.488 5.773 1 95.25 259 HIS B C 1
ATOM 6671 O O . HIS B 1 259 ? 15.109 8.273 6.652 1 95.25 259 HIS B O 1
ATOM 6677 N N . ILE B 1 260 ? 13.547 7.055 5.613 1 96 260 ILE B N 1
ATOM 6678 C CA . ILE B 1 260 ? 12.508 7.512 6.531 1 96 260 ILE B CA 1
ATOM 6679 C C . ILE B 1 260 ? 12.57 6.699 7.824 1 96 260 ILE B C 1
ATOM 6681 O O . ILE B 1 260 ? 12.508 7.258 8.922 1 96 260 ILE B O 1
ATOM 6685 N N . PHE B 1 261 ? 12.719 5.332 7.734 1 94.81 261 PHE B N 1
ATOM 6686 C CA . PHE B 1 261 ? 12.828 4.469 8.906 1 94.81 261 PHE B CA 1
ATOM 6687 C C . PHE B 1 261 ? 14.273 4.328 9.344 1 94.81 261 PHE B C 1
ATOM 6689 O O . PHE B 1 261 ? 15.125 3.875 8.578 1 94.81 261 PHE B O 1
ATOM 6696 N N . ARG B 1 262 ? 14.469 4.77 10.562 1 96.12 262 ARG B N 1
ATOM 6697 C CA . ARG B 1 262 ? 15.836 4.797 11.078 1 96.12 262 ARG B CA 1
ATOM 6698 C C . ARG B 1 262 ? 15.953 3.955 12.344 1 96.12 262 ARG B C 1
ATOM 6700 O O . ARG B 1 262 ? 14.992 3.307 12.758 1 96.12 262 ARG B O 1
ATOM 6707 N N . ASP B 1 263 ? 17.125 3.885 12.93 1 94.75 263 ASP B N 1
ATOM 6708 C CA . ASP B 1 263 ? 17.406 3.053 14.094 1 94.75 263 ASP B CA 1
ATOM 6709 C C . ASP B 1 263 ? 16.453 3.367 15.242 1 94.75 263 ASP B C 1
ATOM 6711 O O . ASP B 1 263 ? 16.156 4.535 15.508 1 94.75 263 ASP B O 1
ATOM 6715 N N . PRO B 1 264 ? 15.93 2.428 15.969 1 94.12 264 PRO B N 1
ATOM 6716 C CA . PRO B 1 264 ? 14.898 2.611 17 1 94.12 264 PRO B CA 1
ATOM 6717 C C . PRO B 1 264 ? 15.438 3.277 18.25 1 94.12 264 PRO B C 1
ATOM 6719 O O . PRO B 1 264 ? 14.664 3.758 19.094 1 94.12 264 PRO B O 1
ATOM 6722 N N . VAL B 1 265 ? 16.781 3.365 18.391 1 91.44 265 VAL B N 1
ATOM 6723 C CA . VAL B 1 265 ? 17.312 3.861 19.656 1 91.44 265 VAL B CA 1
ATOM 6724 C C . VAL B 1 265 ? 18.219 5.066 19.391 1 91.44 265 VAL B C 1
ATOM 6726 O O . VAL B 1 265 ? 18.062 6.113 20.016 1 91.44 265 VAL B O 1
ATOM 6729 N N . LYS B 1 266 ? 19.062 4.984 18.328 1 89.25 266 LYS B N 1
ATOM 6730 C CA . LYS B 1 266 ? 20.141 5.961 18.172 1 89.25 266 LYS B CA 1
ATOM 6731 C C . LYS B 1 266 ? 19.734 7.055 17.188 1 89.25 266 LYS B C 1
ATOM 6733 O O . LYS B 1 266 ? 20.453 8.055 17.047 1 89.25 266 LYS B O 1
ATOM 6738 N N . SER B 1 267 ? 18.562 6.98 16.703 1 91.56 267 SER B N 1
ATOM 6739 C CA . SER B 1 267 ? 18.219 7.934 15.648 1 91.56 267 SER B CA 1
ATOM 6740 C C . SER B 1 267 ? 17.375 9.078 16.203 1 91.56 267 SER B C 1
ATOM 6742 O O . SER B 1 267 ? 16.906 9.023 17.344 1 91.56 267 SER B O 1
ATOM 6744 N N . ASP B 1 268 ? 17.266 10.203 15.453 1 90.62 268 ASP B N 1
ATOM 6745 C CA . ASP B 1 268 ? 16.469 11.375 15.805 1 90.62 268 ASP B CA 1
ATOM 6746 C C . ASP B 1 268 ? 14.977 11.109 15.602 1 90.62 268 ASP B C 1
ATOM 6748 O O . ASP B 1 268 ? 14.133 11.742 16.234 1 90.62 268 ASP B O 1
ATOM 6752 N N . LEU B 1 269 ? 14.664 10.211 14.711 1 94.94 269 LEU B N 1
ATOM 6753 C CA . LEU B 1 269 ? 13.281 9.797 14.484 1 94.94 269 LEU B CA 1
ATOM 6754 C C . LEU B 1 269 ? 13.188 8.281 14.359 1 94.94 269 LEU B C 1
ATOM 6756 O O . LEU B 1 269 ? 13.227 7.742 13.25 1 94.94 269 LEU B O 1
ATOM 6760 N N . PRO B 1 270 ? 13.008 7.633 15.508 1 96.06 270 PRO B N 1
ATOM 6761 C CA . PRO B 1 270 ? 13.023 6.168 15.516 1 96.06 270 PRO B CA 1
ATOM 6762 C C . PRO B 1 270 ? 11.805 5.562 14.828 1 96.06 270 PRO B C 1
ATOM 6764 O O . PRO B 1 270 ? 10.688 6.066 14.984 1 96.06 270 PRO B O 1
ATOM 6767 N N . TRP B 1 271 ? 11.992 4.461 14.133 1 95.38 271 TRP B N 1
ATOM 6768 C CA . TRP B 1 271 ? 10.945 3.93 13.266 1 95.38 271 TRP B CA 1
ATOM 6769 C C . TRP B 1 271 ? 9.742 3.475 14.086 1 95.38 271 TRP B C 1
ATOM 6771 O O . TRP B 1 271 ? 8.594 3.637 13.656 1 95.38 271 TRP B O 1
ATOM 6781 N N . PRO B 1 272 ? 9.867 2.875 15.305 1 94.75 272 PRO B N 1
ATOM 6782 C CA . PRO B 1 272 ? 8.648 2.562 16.047 1 94.75 272 PRO B CA 1
ATOM 6783 C C . PRO B 1 272 ? 7.871 3.812 16.469 1 94.75 272 PRO B C 1
ATOM 6785 O O . PRO B 1 272 ? 6.641 3.785 16.531 1 94.75 272 PRO B O 1
ATOM 6788 N N . GLY B 1 273 ? 8.688 4.848 16.766 1 96.94 273 GLY B N 1
ATOM 6789 C CA . GLY B 1 273 ? 8.047 6.117 17.078 1 96.94 273 GLY B CA 1
ATOM 6790 C C . GLY B 1 273 ? 7.25 6.68 15.914 1 96.94 273 GLY B C 1
ATOM 6791 O O . GLY B 1 273 ? 6.172 7.242 16.109 1 96.94 273 GLY B O 1
ATOM 6792 N N . ILE B 1 274 ? 7.801 6.488 14.711 1 96.38 274 ILE B N 1
ATOM 6793 C CA . ILE B 1 274 ? 7.129 6.961 13.5 1 96.38 274 ILE B CA 1
ATOM 6794 C C . ILE B 1 274 ? 5.816 6.203 13.312 1 96.38 274 ILE B C 1
ATOM 6796 O O . ILE B 1 274 ? 4.781 6.809 13.023 1 96.38 274 ILE B O 1
ATOM 6800 N N . LEU B 1 275 ? 5.824 4.938 13.594 1 93.19 275 LEU B N 1
ATOM 6801 C CA . LEU B 1 275 ? 4.656 4.105 13.32 1 93.19 275 LEU B CA 1
ATOM 6802 C C . LEU B 1 275 ? 3.604 4.27 14.414 1 93.19 275 LEU B C 1
ATOM 6804 O O . LEU B 1 275 ? 2.412 4.395 14.125 1 93.19 275 LEU B O 1
ATOM 6808 N N . PHE B 1 276 ? 4.031 4.375 15.695 1 94.12 276 PHE B N 1
ATOM 6809 C CA . PHE B 1 276 ? 3.061 4.32 16.781 1 94.12 276 PHE B CA 1
ATOM 6810 C C . PHE B 1 276 ? 3.008 5.645 17.531 1 94.12 276 PHE B C 1
ATOM 6812 O O . PHE B 1 276 ? 1.924 6.145 17.844 1 94.12 276 PHE B O 1
ATOM 6819 N N . GLY B 1 277 ? 4.129 6.191 17.766 1 97.06 277 GLY B N 1
ATOM 6820 C CA . GLY B 1 277 ? 4.195 7.418 18.547 1 97.06 277 GLY B CA 1
ATOM 6821 C C . GLY B 1 277 ? 3.656 8.625 17.812 1 97.06 277 GLY B C 1
ATOM 6822 O O . GLY B 1 277 ? 3.055 9.516 18.422 1 97.06 277 GLY B O 1
ATOM 6823 N N . MET B 1 278 ? 3.861 8.68 16.562 1 97 278 MET B N 1
ATOM 6824 C CA . MET B 1 278 ? 3.467 9.797 15.703 1 97 278 MET B CA 1
ATOM 6825 C C . MET B 1 278 ? 1.991 9.703 15.336 1 97 278 MET B C 1
ATOM 6827 O O . MET B 1 278 ? 1.336 10.727 15.117 1 97 278 MET B O 1
ATOM 6831 N N . SER B 1 279 ? 1.442 8.555 15.383 1 97.12 279 SER B N 1
ATOM 6832 C CA . SER B 1 279 ? 0.112 8.305 14.836 1 97.12 279 SER B CA 1
ATOM 6833 C C . SER B 1 279 ? -0.974 8.867 15.742 1 97.12 279 SER B C 1
ATOM 6835 O O . SER B 1 279 ? -1.99 9.375 15.266 1 97.12 279 SER B O 1
ATOM 6837 N N . ILE B 1 280 ? -0.752 8.867 17.031 1 97.12 280 ILE B N 1
ATOM 6838 C CA . ILE B 1 280 ? -1.798 9.289 17.969 1 97.12 280 ILE B CA 1
ATOM 6839 C C . ILE B 1 280 ? -1.936 10.812 17.922 1 97.12 280 ILE B C 1
ATOM 6841 O O . ILE B 1 280 ? -3.037 11.336 17.75 1 97.12 280 ILE B O 1
ATOM 6845 N N . PRO B 1 281 ? -0.817 11.492 17.984 1 96.5 281 PRO B N 1
ATOM 6846 C CA . PRO B 1 281 ? -0.967 12.945 17.812 1 96.5 281 PRO B CA 1
ATOM 6847 C C . PRO B 1 281 ? -1.474 13.328 16.438 1 96.5 281 PRO B C 1
ATOM 6849 O O . PRO B 1 281 ? -2.184 14.328 16.281 1 96.5 281 PRO B O 1
ATOM 6852 N N . SER B 1 282 ? -1.095 12.594 15.461 1 97.12 282 SER B N 1
ATOM 6853 C CA . SER B 1 282 ? -1.61 12.844 14.125 1 97.12 282 SER B CA 1
ATOM 6854 C C . SER B 1 282 ? -3.123 12.656 14.07 1 97.12 282 SER B C 1
ATOM 6856 O O . SER B 1 282 ? -3.83 13.438 13.43 1 97.12 282 SER B O 1
ATOM 6858 N N . LEU B 1 283 ? -3.592 11.703 14.734 1 97.31 283 LEU B N 1
ATOM 6859 C CA . LEU B 1 283 ? -5.031 11.461 14.797 1 97.31 283 LEU B CA 1
ATOM 6860 C C . LEU B 1 283 ? -5.738 12.602 15.516 1 97.31 283 LEU B C 1
ATOM 6862 O O . LEU B 1 283 ? -6.844 12.992 15.133 1 97.31 283 LEU B O 1
ATOM 6866 N N . TRP B 1 284 ? -5.137 13.039 16.516 1 96.94 284 TRP B N 1
ATOM 6867 C CA . TRP B 1 284 ? -5.711 14.203 17.188 1 96.94 284 TRP B CA 1
ATOM 6868 C C . TRP B 1 284 ? -5.855 15.375 16.219 1 96.94 284 TRP B C 1
ATOM 6870 O O . TRP B 1 284 ? -6.93 15.977 16.109 1 96.94 284 TRP B O 1
ATOM 6880 N N . TYR B 1 285 ? -4.82 15.672 15.523 1 95.81 285 TYR B N 1
ATOM 6881 C CA . TYR B 1 285 ? -4.805 16.828 14.648 1 95.81 285 TYR B CA 1
ATOM 6882 C C . TYR B 1 285 ? -5.863 16.703 13.555 1 95.81 285 TYR B C 1
ATOM 6884 O O . TYR B 1 285 ? -6.645 17.625 13.328 1 95.81 285 TYR B O 1
ATOM 6892 N N . TRP B 1 286 ? -5.992 15.562 13.008 1 97.81 286 TRP B N 1
ATOM 6893 C CA . TRP B 1 286 ? -6.82 15.43 11.812 1 97.81 286 TRP B CA 1
ATOM 6894 C C . TRP B 1 286 ? -8.242 15.008 12.18 1 97.81 286 TRP B C 1
ATOM 6896 O O . TRP B 1 286 ? -9.195 15.352 11.477 1 97.81 286 TRP B O 1
ATOM 6906 N N . CYS B 1 287 ? -8.367 14.312 13.297 1 97.56 287 CYS B N 1
ATOM 6907 C CA . CYS B 1 287 ? -9.68 13.703 13.516 1 97.56 287 CYS B CA 1
ATOM 6908 C C . CYS B 1 287 ? -10.383 14.352 14.703 1 97.56 287 CYS B C 1
ATOM 6910 O O . CYS B 1 287 ? -11.594 14.195 14.867 1 97.56 287 CYS B O 1
ATOM 6912 N N . THR B 1 288 ? -9.633 15.047 15.531 1 96.94 288 THR B N 1
ATOM 6913 C CA . THR B 1 288 ? -10.289 15.555 16.734 1 96.94 288 THR B CA 1
ATOM 6914 C C . THR B 1 288 ? -10.062 17.047 16.891 1 96.94 288 THR B C 1
ATOM 6916 O O . THR B 1 288 ? -10.719 17.703 17.703 1 96.94 288 THR B O 1
ATOM 6919 N N . ASP B 1 289 ? -9.172 17.594 16.125 1 96.38 289 ASP B N 1
ATOM 6920 C CA . ASP B 1 289 ? -8.914 19.031 16.156 1 96.38 289 ASP B CA 1
ATOM 6921 C C . ASP B 1 289 ? -10.055 19.812 15.5 1 96.38 289 ASP B C 1
ATOM 6923 O O . ASP B 1 289 ? -10.445 19.5 14.375 1 96.38 289 ASP B O 1
ATOM 6927 N N . GLN B 1 290 ? -10.539 20.844 16.219 1 95.31 290 GLN B N 1
ATOM 6928 C CA . GLN B 1 290 ? -11.648 21.656 15.734 1 95.31 290 GLN B CA 1
ATOM 6929 C C . GLN B 1 290 ? -11.305 22.328 14.406 1 95.31 290 GLN B C 1
ATOM 6931 O O . GLN B 1 290 ? -12.172 22.5 13.547 1 95.31 290 GLN B O 1
ATOM 6936 N N . VAL B 1 291 ? -10.094 22.656 14.234 1 94.62 291 VAL B N 1
ATOM 6937 C CA . VAL B 1 291 ? -9.641 23.375 13.039 1 94.62 291 VAL B CA 1
ATOM 6938 C C . VAL B 1 291 ? -9.914 22.531 11.797 1 94.62 291 VAL B C 1
ATOM 6940 O O . VAL B 1 291 ? -10.438 23.031 10.805 1 94.62 291 VAL B O 1
ATOM 6943 N N . ILE B 1 292 ? -9.648 21.266 11.867 1 96.5 292 ILE B N 1
ATOM 6944 C CA . ILE B 1 292 ? -9.734 20.391 10.703 1 96.5 292 ILE B CA 1
ATOM 6945 C C . ILE B 1 292 ? -11.156 19.844 10.57 1 96.5 292 ILE B C 1
ATOM 6947 O O . ILE B 1 292 ? -11.75 19.922 9.492 1 96.5 292 ILE B O 1
ATOM 6951 N N . VAL B 1 293 ? -11.727 19.406 11.664 1 96.69 293 VAL B N 1
ATOM 6952 C CA . VAL B 1 293 ? -13.039 18.75 11.633 1 96.69 293 VAL B CA 1
ATOM 6953 C C . VAL B 1 293 ? -14.102 19.766 11.188 1 96.69 293 VAL B C 1
ATOM 6955 O O . VAL B 1 293 ? -14.984 19.422 10.398 1 96.69 293 VAL B O 1
ATOM 6958 N N . GLN B 1 294 ? -13.961 20.953 11.641 1 95 294 GLN B N 1
ATOM 6959 C CA . GLN B 1 294 ? -14.938 21.984 11.312 1 95 294 GLN B CA 1
ATOM 6960 C C . GLN B 1 294 ? -15 22.234 9.805 1 95 294 GLN B C 1
ATOM 6962 O O . GLN B 1 294 ? -16.078 22.453 9.25 1 95 294 GLN B O 1
ATOM 6967 N N . ARG B 1 295 ? -13.945 22.156 9.172 1 95.31 295 ARG B N 1
ATOM 6968 C CA . ARG B 1 295 ? -13.883 22.375 7.73 1 95.31 295 ARG B CA 1
ATOM 6969 C C . ARG B 1 295 ? -14.539 21.219 6.973 1 95.31 295 ARG B C 1
ATOM 6971 O O . ARG B 1 295 ? -15.164 21.438 5.934 1 95.31 295 ARG B O 1
ATOM 6978 N N . THR B 1 296 ? -14.383 20.062 7.469 1 95.69 296 THR B N 1
ATOM 6979 C CA . THR B 1 296 ? -15.008 18.922 6.812 1 95.69 296 THR B CA 1
ATOM 6980 C C . THR B 1 296 ? -16.516 18.922 7.043 1 95.69 296 THR B C 1
ATOM 6982 O O . THR B 1 296 ? -17.281 18.5 6.172 1 95.69 296 THR B O 1
ATOM 6985 N N . LEU B 1 297 ? -16.922 19.453 8.188 1 94.12 297 LEU B N 1
ATOM 6986 C CA . LEU B 1 297 ? -18.344 19.562 8.5 1 94.12 297 LEU B CA 1
ATOM 6987 C C . LEU B 1 297 ? -19.016 20.625 7.633 1 94.12 297 LEU B C 1
ATOM 6989 O O . LEU B 1 297 ? -20.25 20.625 7.488 1 94.12 297 LEU B O 1
ATOM 6993 N N . ALA B 1 298 ? -18.234 21.5 7.09 1 93.88 298 ALA B N 1
ATOM 6994 C CA . ALA B 1 298 ? -18.75 22.578 6.254 1 93.88 298 ALA B CA 1
ATOM 6995 C C . ALA B 1 298 ? -19.094 22.062 4.859 1 93.88 298 ALA B C 1
ATOM 6997 O O . ALA B 1 298 ? -19.75 22.766 4.078 1 93.88 298 ALA B O 1
ATOM 6998 N N . ALA B 1 299 ? -18.766 20.812 4.52 1 95.12 299 ALA B N 1
ATOM 6999 C CA . ALA B 1 299 ? -19.031 20.234 3.205 1 95.12 299 ALA B CA 1
ATOM 7000 C C . ALA B 1 299 ? -20.531 20.016 3 1 95.12 299 ALA B C 1
ATOM 7002 O O . ALA B 1 299 ? -21.281 19.844 3.965 1 95.12 299 ALA B O 1
ATOM 7003 N N . LYS B 1 300 ? -20.891 19.953 1.777 1 93.75 300 LYS B N 1
ATOM 7004 C CA . LYS B 1 300 ? -22.297 19.812 1.396 1 93.75 300 LYS B CA 1
ATOM 7005 C C . LYS B 1 300 ? -22.844 18.453 1.803 1 93.75 300 LYS B C 1
ATOM 7007 O O . LYS B 1 300 ? -24.016 18.344 2.199 1 93.75 300 LYS B O 1
ATOM 7012 N N . ASN B 1 301 ? -22.125 17.5 1.661 1 94.44 301 ASN B N 1
ATOM 7013 C CA . ASN B 1 301 ? -22.469 16.141 2.078 1 94.44 301 ASN B CA 1
ATOM 7014 C C . ASN B 1 301 ? -21.219 15.297 2.328 1 94.44 301 ASN B C 1
ATOM 7016 O O . ASN B 1 301 ? -20.094 15.789 2.195 1 94.44 301 ASN B O 1
ATOM 7020 N N . LEU B 1 302 ? -21.453 14.07 2.658 1 94.56 302 LEU B N 1
ATOM 7021 C CA . LEU B 1 302 ? -20.359 13.203 3.053 1 94.56 302 LEU B CA 1
ATOM 7022 C C . LEU B 1 302 ? -19.422 12.938 1.873 1 94.56 302 LEU B C 1
ATOM 7024 O O . LEU B 1 302 ? -18.203 12.867 2.043 1 94.56 302 LEU B O 1
ATOM 7028 N N . SER B 1 303 ? -19.969 12.812 0.639 1 95.94 303 SER B N 1
ATOM 7029 C CA . SER B 1 303 ? -19.156 12.578 -0.547 1 95.94 303 SER B CA 1
ATOM 7030 C C . SER B 1 303 ? -18.188 13.742 -0.797 1 95.94 303 SER B C 1
ATOM 7032 O O . SER B 1 303 ? -17.031 13.531 -1.138 1 95.94 303 SER B O 1
ATOM 7034 N N . HIS B 1 304 ? -18.703 14.93 -0.586 1 96.94 304 HIS B N 1
ATOM 7035 C CA . HIS B 1 304 ? -17.859 16.109 -0.753 1 96.94 304 HIS B CA 1
ATOM 7036 C C . HIS B 1 304 ? -16.812 16.188 0.351 1 96.94 304 HIS B C 1
ATOM 7038 O O . HIS B 1 304 ? -15.68 16.641 0.111 1 96.94 304 HIS B O 1
ATOM 7044 N N . ALA B 1 305 ? -17.156 15.797 1.528 1 97.25 305 ALA B N 1
ATOM 7045 C CA . ALA B 1 305 ? -16.172 15.75 2.611 1 97.25 305 ALA B CA 1
ATOM 7046 C C . ALA B 1 305 ? -15.07 14.734 2.316 1 97.25 305 ALA B C 1
ATOM 7048 O O . ALA B 1 305 ? -13.891 15.023 2.51 1 97.25 305 ALA B O 1
ATOM 7049 N N . LYS B 1 306 ? -15.484 13.578 1.854 1 97.81 306 LYS B N 1
ATOM 7050 C CA . LYS B 1 306 ? -14.516 12.547 1.479 1 97.81 306 LYS B CA 1
ATOM 7051 C C . LYS B 1 306 ? -13.633 13.023 0.329 1 97.81 306 LYS B C 1
ATOM 7053 O O . LYS B 1 306 ? -12.414 12.828 0.354 1 97.81 306 LYS B O 1
ATOM 7058 N N . GLY B 1 307 ? -14.305 13.602 -0.655 1 98 307 GLY B N 1
ATOM 7059 C CA . GLY B 1 307 ? -13.539 14.141 -1.771 1 98 307 GLY B CA 1
ATOM 7060 C C . GLY B 1 307 ? -12.523 15.188 -1.351 1 98 307 GLY B C 1
ATOM 7061 O O . GLY B 1 307 ? -11.383 15.18 -1.829 1 98 307 GLY B O 1
ATOM 7062 N N . GLY B 1 308 ? -12.953 16.109 -0.503 1 98.31 308 GLY B N 1
ATOM 7063 C CA . GLY B 1 308 ? -12.031 17.109 0.02 1 98.31 308 GLY B CA 1
ATOM 7064 C C . GLY B 1 308 ? -10.883 16.516 0.8 1 98.31 308 GLY B C 1
ATOM 7065 O O . GLY B 1 308 ? -9.734 16.938 0.65 1 98.31 308 GLY B O 1
ATOM 7066 N N . SER B 1 309 ? -11.18 15.523 1.6 1 98.38 309 SER B N 1
ATOM 7067 C CA . SER B 1 309 ? -10.148 14.852 2.379 1 98.38 309 SER B CA 1
ATOM 7068 C C . SER B 1 309 ? -9.164 14.117 1.476 1 98.38 309 SER B C 1
ATOM 7070 O O . SER B 1 309 ? -7.961 14.086 1.752 1 98.38 309 SER B O 1
ATOM 7072 N N . LEU B 1 310 ? -9.68 13.539 0.402 1 98.12 310 LEU B N 1
ATOM 7073 C CA . LEU B 1 310 ? -8.82 12.875 -0.569 1 98.12 310 LEU B CA 1
ATOM 7074 C C . LEU B 1 310 ? -7.875 13.867 -1.238 1 98.12 310 LEU B C 1
ATOM 7076 O O . LEU B 1 310 ? -6.688 13.586 -1.405 1 98.12 310 LEU B O 1
ATOM 7080 N N . LEU B 1 311 ? -8.445 14.977 -1.62 1 98.06 311 LEU B N 1
ATOM 7081 C CA . LEU B 1 311 ? -7.598 16 -2.213 1 98.06 311 LEU B CA 1
ATOM 7082 C C . LEU B 1 311 ? -6.492 16.422 -1.249 1 98.06 311 LEU B C 1
ATOM 7084 O O . LEU B 1 311 ? -5.324 16.516 -1.638 1 98.06 311 LEU B O 1
ATOM 7088 N N . ALA B 1 312 ? -6.867 16.656 -0.048 1 98.25 312 ALA B N 1
ATOM 7089 C CA . ALA B 1 312 ? -5.875 17.031 0.962 1 98.25 312 ALA B CA 1
ATOM 7090 C C . ALA B 1 312 ? -4.824 15.93 1.122 1 98.25 312 ALA B C 1
ATOM 7092 O O . ALA B 1 312 ? -3.635 16.219 1.26 1 98.25 312 ALA B O 1
ATOM 7093 N N . ALA B 1 313 ? -5.289 14.719 1.113 1 98.19 313 ALA B N 1
ATOM 7094 C CA . ALA B 1 313 ? -4.379 13.586 1.257 1 98.19 313 ALA B CA 1
ATOM 7095 C C . ALA B 1 313 ? -3.365 13.547 0.115 1 98.19 313 ALA B C 1
ATOM 7097 O O . ALA B 1 313 ? -2.166 13.375 0.345 1 98.19 313 ALA B O 1
ATOM 7098 N N . TYR B 1 314 ? -3.812 13.703 -1.11 1 97.25 314 TYR B N 1
ATOM 7099 C CA . TYR B 1 314 ? -2.904 13.734 -2.25 1 97.25 314 TYR B CA 1
ATOM 7100 C C . TYR B 1 314 ? -1.91 14.883 -2.125 1 97.25 314 TYR B C 1
ATOM 7102 O O . TYR B 1 314 ? -0.728 14.727 -2.441 1 97.25 314 TYR B O 1
ATOM 7110 N N . LEU B 1 315 ? -2.402 16 -1.675 1 97.38 315 LEU B N 1
ATOM 7111 C CA . LEU B 1 315 ? -1.535 17.172 -1.535 1 97.38 315 LEU B CA 1
ATOM 7112 C C . LEU B 1 315 ? -0.496 16.938 -0.442 1 97.38 315 LEU B C 1
ATOM 7114 O O . LEU B 1 315 ? 0.593 17.516 -0.487 1 97.38 315 LEU B O 1
ATOM 7118 N N . LYS B 1 316 ? -0.757 16.094 0.515 1 97.31 316 LYS B N 1
ATOM 7119 C CA . LYS B 1 316 ? 0.141 15.836 1.638 1 97.31 316 LYS B CA 1
ATOM 7120 C C . LYS B 1 316 ? 1.382 15.07 1.187 1 97.31 316 LYS B C 1
ATOM 7122 O O . LYS B 1 316 ? 2.369 14.992 1.921 1 97.31 316 LYS B O 1
ATOM 7127 N N . VAL B 1 317 ? 1.427 14.617 -0.019 1 96.25 317 VAL B N 1
ATOM 7128 C CA . VAL B 1 317 ? 2.604 13.961 -0.584 1 96.25 317 VAL B CA 1
ATOM 7129 C C . VAL B 1 317 ? 3.607 15.016 -1.046 1 96.25 317 VAL B C 1
ATOM 7131 O O . VAL B 1 317 ? 4.816 14.781 -1.036 1 96.25 317 VAL B O 1
ATOM 7134 N N . LEU B 1 318 ? 3.203 16.188 -1.335 1 96.62 318 LEU B N 1
ATOM 7135 C CA . LEU B 1 318 ? 3.969 17.203 -2.064 1 96.62 318 LEU B CA 1
ATOM 7136 C C . LEU B 1 318 ? 5.043 17.812 -1.175 1 96.62 318 LEU B C 1
ATOM 7138 O O . LEU B 1 318 ? 6.117 18.188 -1.657 1 96.62 318 LEU B O 1
ATOM 7142 N N . PRO B 1 319 ? 4.824 17.906 0.137 1 97.56 319 PRO B N 1
ATOM 7143 C CA . PRO B 1 319 ? 5.82 18.578 0.975 1 97.56 319 PRO B CA 1
ATOM 7144 C C . PRO B 1 319 ? 7.195 17.922 0.897 1 97.56 319 PRO B C 1
ATOM 7146 O O . PRO B 1 319 ? 8.219 18.594 1.029 1 97.56 319 PRO B O 1
ATOM 7149 N N . LEU B 1 320 ? 7.293 16.625 0.722 1 97.25 320 LEU B N 1
ATOM 7150 C CA . LEU B 1 320 ? 8.586 15.984 0.498 1 97.25 320 LEU B CA 1
ATOM 7151 C C . LEU B 1 320 ? 9.328 16.656 -0.652 1 97.25 320 LEU B C 1
ATOM 7153 O O . LEU B 1 320 ? 10.523 16.953 -0.533 1 97.25 320 LEU B O 1
ATOM 7157 N N . PHE B 1 321 ? 8.641 17.016 -1.693 1 96.88 321 PHE B N 1
ATOM 7158 C CA . PHE B 1 321 ? 9.25 17.484 -2.928 1 96.88 321 PHE B CA 1
ATOM 7159 C C . PHE B 1 321 ? 9.391 19.016 -2.91 1 96.88 321 PHE B C 1
ATOM 7161 O O . PHE B 1 321 ? 10.398 19.547 -3.367 1 96.88 321 PHE B O 1
ATOM 7168 N N . ILE B 1 322 ? 8.414 19.641 -2.297 1 97.12 322 ILE B N 1
ATOM 7169 C CA . ILE B 1 322 ? 8.375 21.094 -2.482 1 97.12 322 ILE B CA 1
ATOM 7170 C C . ILE B 1 322 ? 8.945 21.781 -1.247 1 97.12 322 ILE B C 1
ATOM 7172 O O . ILE B 1 322 ? 9.188 23 -1.262 1 97.12 322 ILE B O 1
ATOM 7176 N N . MET B 1 323 ? 9.211 21.031 -0.198 1 97.25 323 MET B N 1
ATOM 7177 C CA . MET B 1 323 ? 9.742 21.656 1.008 1 97.25 323 MET B CA 1
ATOM 7178 C C . MET B 1 323 ? 11 20.938 1.491 1 97.25 323 MET B C 1
ATOM 7180 O O . MET B 1 323 ? 12.07 21.547 1.592 1 97.25 323 MET B O 1
ATOM 7184 N N . VAL B 1 324 ? 10.969 19.641 1.647 1 98.06 324 VAL B N 1
ATOM 7185 C CA . VAL B 1 324 ? 12.07 18.891 2.24 1 98.06 324 VAL B CA 1
ATOM 7186 C C . VAL B 1 324 ? 13.266 18.891 1.286 1 98.06 324 VAL B C 1
ATOM 7188 O O . VAL B 1 324 ? 14.375 19.281 1.665 1 98.06 324 VAL B O 1
ATOM 7191 N N . PHE B 1 325 ? 13.039 18.547 0.028 1 98.38 325 PHE B N 1
ATOM 7192 C CA . PHE B 1 325 ? 14.141 18.484 -0.927 1 98.38 325 PHE B CA 1
ATOM 7193 C C . PHE B 1 325 ? 14.742 19.875 -1.147 1 98.38 325 PHE B C 1
ATOM 7195 O O . PHE B 1 325 ? 15.961 20.031 -1.115 1 98.38 325 PHE B O 1
ATOM 7202 N N . PRO B 1 326 ? 13.914 20.844 -1.3 1 98 326 PRO B N 1
ATOM 7203 C CA . PRO B 1 326 ? 14.5 22.188 -1.405 1 98 326 PRO B CA 1
ATOM 7204 C C . PRO B 1 326 ? 15.289 22.578 -0.159 1 98 326 PRO B C 1
ATOM 7206 O O . PRO B 1 326 ? 16.312 23.25 -0.264 1 98 326 PRO B O 1
ATOM 7209 N N . GLY B 1 327 ? 14.797 22.25 0.994 1 97.75 327 GLY B N 1
ATOM 7210 C CA . GLY B 1 327 ? 15.586 22.453 2.199 1 97.75 327 GLY B CA 1
ATOM 7211 C C . GLY B 1 327 ? 16.953 21.797 2.152 1 97.75 327 GLY B C 1
ATOM 7212 O O . GLY B 1 327 ? 17.953 22.406 2.514 1 97.75 327 GLY B O 1
ATOM 7213 N N . MET B 1 328 ? 17 20.578 1.721 1 98.31 328 MET B N 1
ATOM 7214 C CA . MET B 1 328 ? 18.266 19.844 1.581 1 98.31 328 MET B CA 1
ATOM 7215 C C . MET B 1 328 ? 19.156 20.5 0.542 1 98.31 328 MET B C 1
ATOM 7217 O O . MET B 1 328 ? 20.375 20.578 0.729 1 98.31 328 MET B O 1
ATOM 7221 N N . VAL B 1 329 ? 18.562 20.984 -0.513 1 98.44 329 VAL B N 1
ATOM 7222 C CA . VAL B 1 329 ? 19.312 21.656 -1.559 1 98.44 329 VAL B CA 1
ATOM 7223 C C . VAL B 1 329 ? 19.938 22.938 -1.002 1 98.44 329 VAL B C 1
ATOM 7225 O O . VAL B 1 329 ? 21.062 23.297 -1.349 1 98.44 329 VAL B O 1
ATOM 7228 N N . SER B 1 330 ? 19.203 23.641 -0.184 1 97.5 330 SER B N 1
ATOM 7229 C CA . SER B 1 330 ? 19.719 24.844 0.436 1 97.5 330 SER B CA 1
ATOM 7230 C C . SER B 1 330 ? 20.984 24.562 1.237 1 97.5 330 SER B C 1
ATOM 7232 O O . SER B 1 330 ? 21.938 25.344 1.207 1 97.5 330 SER B O 1
ATOM 7234 N N . ARG B 1 331 ? 21.016 23.5 1.94 1 96.88 331 ARG B N 1
ATOM 7235 C CA . ARG B 1 331 ? 22.203 23.109 2.67 1 96.88 331 ARG B CA 1
ATOM 7236 C C . ARG B 1 331 ? 23.375 22.891 1.721 1 96.88 331 ARG B C 1
ATOM 7238 O O . ARG B 1 331 ? 24.516 23.266 2.031 1 96.88 331 ARG B O 1
ATOM 7245 N N . VAL B 1 332 ? 23.125 22.266 0.618 1 97.62 332 VAL B N 1
ATOM 7246 C CA . VAL B 1 332 ? 24.156 21.969 -0.369 1 97.62 332 VAL B CA 1
ATOM 7247 C C . VAL B 1 332 ? 24.734 23.266 -0.927 1 97.62 332 VAL B C 1
ATOM 7249 O O . VAL B 1 332 ? 25.953 23.391 -1.074 1 97.62 332 VAL B O 1
ATOM 7252 N N . LEU B 1 333 ? 23.906 24.234 -1.17 1 96.69 333 LEU B N 1
ATOM 7253 C CA . LEU B 1 333 ? 24.328 25.453 -1.837 1 96.69 333 LEU B CA 1
ATOM 7254 C C . LEU B 1 333 ? 24.922 26.438 -0.837 1 96.69 333 LEU B C 1
ATOM 7256 O O . LEU B 1 333 ? 25.797 27.234 -1.188 1 96.69 333 LEU B O 1
ATOM 7260 N N . PHE B 1 334 ? 24.406 26.375 0.4 1 94.06 334 PHE B N 1
ATOM 7261 C CA . PHE B 1 334 ? 24.844 27.328 1.405 1 94.06 334 PHE B CA 1
ATOM 7262 C C . PHE B 1 334 ? 25.219 26.625 2.701 1 94.06 334 PHE B C 1
ATOM 7264 O O . PHE B 1 334 ? 24.688 26.953 3.768 1 94.06 334 PHE B O 1
ATOM 7271 N N . PRO B 1 335 ? 26.172 25.766 2.691 1 93.81 335 PRO B N 1
ATOM 7272 C CA . PRO B 1 335 ? 26.516 24.938 3.855 1 93.81 335 PRO B CA 1
ATOM 7273 C C . PRO B 1 335 ? 27.016 25.781 5.039 1 93.81 335 PRO B C 1
ATOM 7275 O O . PRO B 1 335 ? 26.703 25.453 6.191 1 93.81 335 PRO B O 1
ATOM 7278 N N . ASP B 1 336 ? 27.656 26.891 4.852 1 90.44 336 ASP B N 1
ATOM 7279 C CA . ASP B 1 336 ? 28.234 27.672 5.938 1 90.44 336 ASP B CA 1
ATOM 7280 C C . ASP B 1 336 ? 27.156 28.375 6.754 1 90.44 336 ASP B C 1
ATOM 7282 O O . ASP B 1 336 ? 27.312 28.578 7.961 1 90.44 336 ASP B O 1
ATOM 7286 N N . GLN B 1 337 ? 26.125 28.703 6.113 1 89.81 337 GLN B N 1
ATOM 7287 C CA . GLN B 1 337 ? 25.047 29.391 6.812 1 89.81 337 GLN B CA 1
ATOM 7288 C C . GLN B 1 337 ? 24 28.406 7.316 1 89.81 337 GLN B C 1
ATOM 7290 O O . GLN B 1 337 ? 23.594 28.453 8.477 1 89.81 337 GLN B O 1
ATOM 7295 N N . VAL B 1 338 ? 23.641 27.469 6.48 1 91.94 338 VAL B N 1
ATOM 7296 C CA . VAL B 1 338 ? 22.516 26.594 6.773 1 91.94 338 VAL B CA 1
ATOM 7297 C C . VAL B 1 338 ? 22.984 25.422 7.652 1 91.94 338 VAL B C 1
ATOM 7299 O O . VAL B 1 338 ? 22.25 24.984 8.539 1 91.94 338 VAL B O 1
ATOM 7302 N N . ALA B 1 339 ? 24.219 24.984 7.461 1 90.19 339 ALA B N 1
ATOM 7303 C CA . ALA B 1 339 ? 24.734 23.844 8.211 1 90.19 339 ALA B CA 1
ATOM 7304 C C . ALA B 1 339 ? 25.656 24.281 9.344 1 90.19 339 ALA B C 1
ATOM 7306 O O . ALA B 1 339 ? 26.469 23.5 9.828 1 90.19 339 ALA B O 1
ATOM 7307 N N . CYS B 1 340 ? 25.484 25.516 9.695 1 84.44 340 CYS B N 1
ATOM 7308 C CA . CYS B 1 340 ? 26.344 26.047 10.75 1 84.44 340 CYS B CA 1
ATOM 7309 C C . CYS B 1 340 ? 26.234 25.203 12.008 1 84.44 340 CYS B C 1
ATOM 7311 O O . CYS B 1 340 ? 25.141 24.75 12.367 1 84.44 340 CYS B O 1
ATOM 7313 N N . ALA B 1 341 ? 27.359 24.953 12.672 1 77.25 341 ALA B N 1
ATOM 7314 C CA . ALA B 1 341 ? 27.344 24.094 13.859 1 77.25 341 ALA B CA 1
ATOM 7315 C C . ALA B 1 341 ? 28.109 24.734 15.008 1 77.25 341 ALA B C 1
ATOM 7317 O O . ALA B 1 341 ? 28.359 24.094 16.031 1 77.25 341 ALA B O 1
ATOM 7318 N N . HIS B 1 342 ? 28.516 25.984 14.812 1 82.5 342 HIS B N 1
ATOM 7319 C CA . HIS B 1 342 ? 29.203 26.719 15.875 1 82.5 342 HIS B CA 1
ATOM 7320 C C . HIS B 1 342 ? 28.281 27.734 16.531 1 82.5 342 HIS B C 1
ATOM 7322 O O . HIS B 1 342 ? 27.781 28.641 15.852 1 82.5 342 HIS B O 1
ATOM 7328 N N . PRO B 1 343 ? 28.062 27.625 17.797 1 83.38 343 PRO B N 1
ATOM 7329 C CA . PRO B 1 343 ? 27.062 28.438 18.469 1 83.38 343 PRO B CA 1
ATOM 7330 C C . PRO B 1 343 ? 27.25 29.938 18.25 1 83.38 343 PRO B C 1
ATOM 7332 O O . PRO B 1 343 ? 26.266 30.656 18.031 1 83.38 343 PRO B O 1
ATOM 7335 N N . GLU B 1 344 ? 28.453 30.391 18.25 1 83.44 344 GLU B N 1
ATOM 7336 C CA . GLU B 1 344 ? 28.703 31.828 18.078 1 83.44 344 GLU B CA 1
ATOM 7337 C C . GLU B 1 344 ? 28.391 32.281 16.656 1 83.44 344 GLU B C 1
ATOM 7339 O O . GLU B 1 344 ? 27.844 33.375 16.453 1 83.44 344 GLU B O 1
ATOM 7344 N N . ILE B 1 345 ? 28.734 31.484 15.805 1 83.5 345 ILE B N 1
ATOM 7345 C CA . ILE B 1 345 ? 28.5 31.812 14.406 1 83.5 345 ILE B CA 1
ATOM 7346 C C . ILE B 1 345 ? 27 31.719 14.109 1 83.5 345 ILE B C 1
ATOM 7348 O O . ILE B 1 345 ? 26.438 32.594 13.438 1 83.5 345 ILE B O 1
ATOM 7352 N N . CYS B 1 346 ? 26.422 30.703 14.633 1 82.56 346 CYS B N 1
ATOM 7353 C CA . CYS B 1 346 ? 24.984 30.531 14.445 1 82.56 346 CYS B CA 1
ATOM 7354 C C . CYS B 1 346 ? 24.219 31.734 15.008 1 82.56 346 CYS B C 1
ATOM 7356 O O . CYS B 1 346 ? 23.281 32.219 14.383 1 82.56 346 CYS B O 1
ATOM 7358 N N . GLN B 1 347 ? 24.656 32.156 16.172 1 82.88 347 GLN B N 1
ATOM 7359 C CA . GLN B 1 347 ? 24.016 33.312 16.781 1 82.88 347 GLN B CA 1
ATOM 7360 C C . GLN B 1 347 ? 24.094 34.531 15.883 1 82.88 347 GLN B C 1
ATOM 7362 O O . GLN B 1 347 ? 23.141 35.312 15.812 1 82.88 347 GLN B O 1
ATOM 7367 N N . LYS B 1 348 ? 25.125 34.625 15.227 1 79.12 348 LYS B N 1
ATOM 7368 C CA . LYS B 1 348 ? 25.328 35.75 14.344 1 79.12 348 LYS B CA 1
ATOM 7369 C C . LYS B 1 348 ? 24.531 35.625 13.055 1 79.12 348 LYS B C 1
ATOM 7371 O O . LYS B 1 348 ? 23.984 36.594 12.539 1 79.12 348 LYS B O 1
ATOM 7376 N N . VAL B 1 349 ? 24.469 34.406 12.641 1 77.19 349 VAL B N 1
ATOM 7377 C CA . VAL B 1 349 ? 23.875 34.156 11.336 1 77.19 349 VAL B CA 1
ATOM 7378 C C . VAL B 1 349 ? 22.359 34.188 11.438 1 77.19 349 VAL B C 1
ATOM 7380 O O . VAL B 1 349 ? 21.688 34.781 10.594 1 77.19 349 VAL B O 1
ATOM 7383 N N . CYS B 1 350 ? 21.766 33.562 12.492 1 77.81 350 CYS B N 1
ATOM 7384 C CA . CYS B 1 350 ? 20.312 33.406 12.516 1 77.81 350 CYS B CA 1
ATOM 7385 C C . CYS B 1 350 ? 19.766 33.688 13.906 1 77.81 350 CYS B C 1
ATOM 7387 O O . CYS B 1 350 ? 18.594 33.406 14.18 1 77.81 350 CYS B O 1
ATOM 7389 N N . SER B 1 351 ? 20.578 34.094 14.844 1 77.38 351 SER B N 1
ATOM 7390 C CA . SER B 1 351 ? 20.188 34.469 16.203 1 77.38 351 SER B CA 1
ATOM 7391 C C . SER B 1 351 ? 19.703 33.219 16.984 1 77.38 351 SER B C 1
ATOM 7393 O O . SER B 1 351 ? 18.75 33.312 17.766 1 77.38 351 SER B O 1
ATOM 7395 N N . ASN B 1 352 ? 20.25 32.062 16.625 1 79.38 352 ASN B N 1
ATOM 7396 C CA . ASN B 1 352 ? 20 30.797 17.312 1 79.38 352 ASN B CA 1
ATOM 7397 C C . ASN B 1 352 ? 21.297 29.984 17.453 1 79.38 352 ASN B C 1
ATOM 7399 O O . ASN B 1 352 ? 21.828 29.469 16.469 1 79.38 352 ASN B O 1
ATOM 7403 N N . PRO B 1 353 ? 21.688 29.906 18.609 1 80.69 353 PRO B N 1
ATOM 7404 C CA . PRO B 1 353 ? 22.969 29.219 18.812 1 80.69 353 PRO B CA 1
ATOM 7405 C C . PRO B 1 353 ? 22.906 27.734 18.531 1 80.69 353 PRO B C 1
ATOM 7407 O O . PRO B 1 353 ? 23.938 27.062 18.391 1 80.69 353 PRO B O 1
ATOM 7410 N N . SER B 1 354 ? 21.766 27.156 18.453 1 80.06 354 SER B N 1
ATOM 7411 C CA . SER B 1 354 ? 21.625 25.719 18.312 1 80.06 354 SER B CA 1
ATOM 7412 C C . SER B 1 354 ? 21.75 25.297 16.844 1 80.06 354 SER B C 1
ATOM 7414 O O . SER B 1 354 ? 21.984 24.125 16.547 1 80.06 354 SER B O 1
ATOM 7416 N N . GLY B 1 355 ? 21.594 26.234 15.977 1 82.75 355 GLY B N 1
ATOM 7417 C CA . GLY B 1 355 ? 21.703 25.938 14.555 1 82.75 355 GLY B CA 1
ATOM 7418 C C . GLY B 1 355 ? 20.891 26.875 13.688 1 82.75 355 GLY B C 1
ATOM 7419 O O . GLY B 1 355 ? 20 27.594 14.188 1 82.75 355 GLY B O 1
ATOM 7420 N N . CYS B 1 356 ? 21.156 26.797 12.398 1 85.06 356 CYS B N 1
ATOM 7421 C CA . CYS B 1 356 ? 20.531 27.766 11.508 1 85.06 356 CYS B CA 1
ATOM 7422 C C . CYS B 1 356 ? 19.812 27.062 10.359 1 85.06 356 CYS B C 1
ATOM 7424 O O . CYS B 1 356 ? 19.641 27.641 9.281 1 85.06 356 CYS B O 1
ATOM 7426 N N . SER B 1 357 ? 19.422 25.844 10.57 1 90 357 SER B N 1
ATOM 7427 C CA . SER B 1 357 ? 18.797 25.094 9.477 1 90 357 SER B CA 1
ATOM 7428 C C . SER B 1 357 ? 17.453 25.688 9.086 1 90 357 SER B C 1
ATOM 7430 O O . SER B 1 357 ? 17.031 25.578 7.941 1 90 357 SER B O 1
ATOM 7432 N N . ASP B 1 358 ? 16.781 26.469 9.938 1 88.62 358 ASP B N 1
ATOM 7433 C CA . ASP B 1 358 ? 15.445 27 9.703 1 88.62 358 ASP B CA 1
ATOM 7434 C C . ASP B 1 358 ? 15.469 28.141 8.688 1 88.62 358 ASP B C 1
ATOM 7436 O O . ASP B 1 358 ? 14.422 28.531 8.164 1 88.62 358 ASP B O 1
ATOM 7440 N N . ILE B 1 359 ? 16.594 28.578 8.336 1 88.69 359 ILE B N 1
ATOM 7441 C CA . ILE B 1 359 ? 16.656 29.656 7.352 1 88.69 359 ILE B CA 1
ATOM 7442 C C . ILE B 1 359 ? 16.828 29.078 5.953 1 88.69 359 ILE B C 1
ATOM 7444 O O . ILE B 1 359 ? 16.891 29.812 4.969 1 88.69 359 ILE B O 1
ATOM 7448 N N . ALA B 1 360 ? 16.828 27.781 5.891 1 93.12 360 ALA B N 1
ATOM 7449 C CA . ALA B 1 360 ? 17.156 27.094 4.648 1 93.12 360 ALA B CA 1
ATOM 7450 C C . ALA B 1 360 ? 16.234 27.547 3.514 1 93.12 360 ALA B C 1
ATOM 7452 O O . ALA B 1 360 ? 16.703 27.953 2.451 1 93.12 360 ALA B O 1
ATOM 7453 N N . TYR B 1 361 ? 14.992 27.5 3.734 1 93 361 TYR B N 1
ATOM 7454 C CA . TYR B 1 361 ? 14.023 27.781 2.68 1 93 361 TYR B CA 1
ATOM 7455 C C . TYR B 1 361 ? 14.047 29.25 2.297 1 93 361 TYR B C 1
ATOM 7457 O O . TYR B 1 361 ? 14.156 29.594 1.115 1 93 361 TYR B O 1
ATOM 7465 N N . PRO B 1 362 ? 14.031 30.156 3.238 1 88.69 362 PRO B N 1
ATOM 7466 C CA . PRO B 1 362 ? 14.125 31.578 2.885 1 88.69 362 PRO B CA 1
ATOM 7467 C C . PRO B 1 362 ? 15.414 31.922 2.145 1 88.69 362 PRO B C 1
ATOM 7469 O O . PRO B 1 362 ? 15.398 32.75 1.217 1 88.69 362 PRO B O 1
ATOM 7472 N N . LYS B 1 363 ? 16.469 31.281 2.561 1 90.69 363 LYS B N 1
ATOM 7473 C CA . LYS B 1 363 ? 17.75 31.531 1.903 1 90.69 363 LYS B CA 1
ATOM 7474 C C . LYS B 1 363 ? 17.703 31.109 0.44 1 90.69 363 LYS B C 1
ATOM 7476 O O . LYS B 1 363 ? 18.219 31.812 -0.433 1 90.69 363 LYS B O 1
ATOM 7481 N N . LEU B 1 364 ? 17.125 30.016 0.292 1 92.44 364 LEU B N 1
ATOM 7482 C CA . LEU B 1 364 ? 17.016 29.5 -1.067 1 92.44 364 LEU B CA 1
ATOM 7483 C C . LEU B 1 364 ? 16.156 30.438 -1.929 1 92.44 364 LEU B C 1
ATOM 7485 O O . LEU B 1 364 ? 16.5 30.688 -3.088 1 92.44 364 LEU B O 1
ATOM 7489 N N . VAL B 1 365 ? 15.109 30.953 -1.439 1 90.81 365 VAL B N 1
ATOM 7490 C CA . VAL B 1 365 ? 14.188 31.828 -2.146 1 90.81 365 VAL B CA 1
ATOM 7491 C C . VAL B 1 365 ? 14.906 33.125 -2.541 1 90.81 365 VAL B C 1
ATOM 7493 O O . VAL B 1 365 ? 14.836 33.562 -3.697 1 90.81 365 VAL B O 1
ATOM 7496 N N . LEU B 1 366 ? 15.656 33.625 -1.686 1 87.38 366 LEU B N 1
ATOM 7497 C CA . LEU B 1 366 ? 16.266 34.938 -1.883 1 87.38 366 LEU B CA 1
ATOM 7498 C C . LEU B 1 366 ? 17.469 34.844 -2.822 1 87.38 366 LEU B C 1
ATOM 7500 O O . LEU B 1 366 ? 17.719 35.781 -3.596 1 87.38 366 LEU B O 1
ATOM 7504 N N . GLU B 1 367 ? 18.141 33.75 -2.781 1 89.94 367 GLU B N 1
ATOM 7505 C CA . GLU B 1 367 ? 19.391 33.656 -3.523 1 89.94 367 GLU B CA 1
ATOM 7506 C C . GLU B 1 367 ? 19.172 33 -4.887 1 89.94 367 GLU B C 1
ATOM 7508 O O . GLU B 1 367 ? 19.891 33.312 -5.848 1 89.94 367 GLU B O 1
ATOM 7513 N N . LEU B 1 368 ? 18.281 32.156 -4.941 1 91.38 368 LEU B N 1
ATOM 7514 C CA . LEU B 1 368 ? 18.188 31.359 -6.145 1 91.38 368 LEU B CA 1
ATOM 7515 C C . LEU B 1 368 ? 17.172 31.938 -7.117 1 91.38 368 LEU B C 1
ATOM 7517 O O . LEU B 1 368 ? 17.312 31.797 -8.336 1 91.38 368 LEU B O 1
ATOM 7521 N N . LEU B 1 369 ? 16.109 32.562 -6.641 1 92.62 369 LEU B N 1
ATOM 7522 C CA . LEU B 1 369 ? 15.008 32.969 -7.516 1 92.62 369 LEU B CA 1
ATOM 7523 C C . LEU B 1 369 ? 15.234 34.375 -8.055 1 92.62 369 LEU B C 1
ATOM 7525 O O . LEU B 1 369 ? 15.711 35.25 -7.332 1 92.62 369 LEU B O 1
ATOM 7529 N N . PRO B 1 370 ? 14.906 34.594 -9.297 1 91.69 370 PRO B N 1
ATOM 7530 C CA . PRO B 1 370 ? 15 35.938 -9.859 1 91.69 370 PRO B CA 1
ATOM 7531 C C . PRO B 1 370 ? 13.891 36.875 -9.367 1 91.69 370 PRO B C 1
ATOM 7533 O O . PRO B 1 370 ? 12.961 36.406 -8.688 1 91.69 370 PRO B O 1
ATOM 7536 N N . THR B 1 371 ? 14.039 38.094 -9.789 1 89.69 371 THR B N 1
ATOM 7537 C CA . THR B 1 371 ? 13.055 39.125 -9.422 1 89.69 371 THR B CA 1
ATOM 7538 C C . THR B 1 371 ? 11.664 38.719 -9.93 1 89.69 371 THR B C 1
ATOM 7540 O O . THR B 1 371 ? 11.523 38.25 -11.055 1 89.69 371 THR B O 1
ATOM 7543 N N . GLY B 1 372 ? 10.656 39 -9.18 1 88.94 372 GLY B N 1
ATOM 7544 C CA . GLY B 1 372 ? 9.305 38.562 -9.5 1 88.94 372 GLY B CA 1
ATOM 7545 C C . GLY B 1 372 ? 8.938 37.25 -8.859 1 88.94 372 GLY B C 1
ATOM 7546 O O . GLY B 1 372 ? 7.938 37.156 -8.141 1 88.94 372 GLY B O 1
ATOM 7547 N N . LEU B 1 373 ? 9.828 36.25 -9.195 1 91.81 373 LEU B N 1
ATOM 7548 C CA . LEU B 1 373 ? 9.602 34.969 -8.594 1 91.81 373 LEU B CA 1
ATOM 7549 C C . LEU B 1 373 ? 9.93 34.969 -7.105 1 91.81 373 LEU B C 1
ATOM 7551 O O . LEU B 1 373 ? 9.289 34.281 -6.316 1 91.81 373 LEU B O 1
ATOM 7555 N N . ARG B 1 374 ? 10.844 35.75 -6.836 1 90.88 374 ARG B N 1
ATOM 7556 C CA . ARG B 1 374 ? 11.141 35.969 -5.426 1 90.88 374 ARG B CA 1
ATOM 7557 C C . ARG B 1 374 ? 9.945 36.562 -4.695 1 90.88 374 ARG B C 1
ATOM 7559 O O . ARG B 1 374 ? 9.594 36.125 -3.6 1 90.88 374 ARG B O 1
ATOM 7566 N N . GLY B 1 375 ? 9.336 37.531 -5.273 1 87.69 375 GLY B N 1
ATOM 7567 C CA . GLY B 1 375 ? 8.125 38.125 -4.715 1 87.69 375 GLY B CA 1
ATOM 7568 C C . GLY B 1 375 ? 6.996 37.094 -4.574 1 87.69 375 GLY B C 1
ATOM 7569 O O . GLY B 1 375 ? 6.273 37.125 -3.576 1 87.69 375 GLY B O 1
ATOM 7570 N N . LEU B 1 376 ? 6.906 36.281 -5.543 1 90.19 376 LEU B N 1
ATOM 7571 C CA . LEU B 1 376 ? 5.891 35.25 -5.492 1 90.19 376 LEU B CA 1
ATOM 7572 C C . LEU B 1 376 ? 6.117 34.312 -4.293 1 90.19 376 LEU B C 1
ATOM 7574 O O . LEU B 1 376 ? 5.168 34 -3.578 1 90.19 376 LEU B O 1
ATOM 7578 N N . MET B 1 377 ? 7.316 33.969 -4.125 1 90.31 377 MET B N 1
ATOM 7579 C CA . MET B 1 377 ? 7.602 33.031 -3.021 1 90.31 377 MET B CA 1
ATOM 7580 C C . MET B 1 377 ? 7.422 33.75 -1.677 1 90.31 377 MET B C 1
ATOM 7582 O O . MET B 1 377 ? 7.043 33.094 -0.691 1 90.31 377 MET B O 1
ATOM 7586 N N . MET B 1 378 ? 7.645 35 -1.664 1 86 378 MET B N 1
ATOM 7587 C CA . MET B 1 378 ? 7.32 35.719 -0.446 1 86 378 MET B CA 1
ATOM 7588 C C . MET B 1 378 ? 5.82 35.719 -0.189 1 86 378 MET B C 1
ATOM 7590 O O . MET B 1 378 ? 5.379 35.562 0.954 1 86 378 MET B O 1
ATOM 7594 N N . ALA B 1 379 ? 5.156 35.875 -1.176 1 87.31 379 ALA B N 1
ATOM 7595 C CA . ALA B 1 379 ? 3.703 35.812 -1.067 1 87.31 379 ALA B CA 1
ATOM 7596 C C . ALA B 1 379 ? 3.266 34.438 -0.578 1 87.31 379 ALA B C 1
ATOM 7598 O O . ALA B 1 379 ? 2.318 34.312 0.203 1 87.31 379 ALA B O 1
ATOM 7599 N N . VAL B 1 380 ? 3.953 33.438 -1.036 1 88.94 380 VAL B N 1
ATOM 7600 C CA . VAL B 1 380 ? 3.654 32.062 -0.639 1 88.94 380 VAL B CA 1
ATOM 7601 C C . VAL B 1 380 ? 3.846 31.906 0.868 1 88.94 380 VAL B C 1
ATOM 7603 O O . VAL B 1 380 ? 2.99 31.344 1.553 1 88.94 380 VAL B O 1
ATOM 7606 N N . MET B 1 381 ? 4.836 32.375 1.342 1 85.94 381 MET B N 1
ATOM 7607 C CA . MET B 1 381 ? 5.145 32.219 2.764 1 85.94 381 MET B CA 1
ATOM 7608 C C . MET B 1 381 ? 4.141 33 3.611 1 85.94 381 MET B C 1
ATOM 7610 O O . MET B 1 381 ? 3.688 32.5 4.648 1 85.94 381 MET B O 1
ATOM 7614 N N . VAL B 1 382 ? 3.846 34.156 3.172 1 83.81 382 VAL B N 1
ATOM 7615 C CA . VAL B 1 382 ? 2.846 34.969 3.871 1 83.81 382 VAL B CA 1
ATOM 7616 C C . VAL B 1 382 ? 1.486 34.25 3.795 1 83.81 382 VAL B C 1
ATOM 7618 O O . VAL B 1 382 ? 0.737 34.25 4.773 1 83.81 382 VAL B O 1
ATOM 7621 N N . ALA B 1 383 ? 1.216 33.781 2.621 1 86.62 383 ALA B N 1
ATOM 7622 C CA . ALA B 1 383 ? -0.034 33.062 2.434 1 86.62 383 ALA B CA 1
ATOM 7623 C C . ALA B 1 383 ? -0.135 31.875 3.406 1 86.62 383 ALA B C 1
ATOM 7625 O O . ALA B 1 383 ? -1.195 31.641 3.99 1 86.62 383 ALA B O 1
ATOM 7626 N N . ALA B 1 384 ? 0.901 31.156 3.551 1 88.56 384 ALA B N 1
ATOM 7627 C CA . ALA B 1 384 ? 0.92 30.016 4.457 1 88.56 384 ALA B CA 1
ATOM 7628 C C . ALA B 1 384 ? 0.699 30.453 5.902 1 88.56 384 ALA B C 1
ATOM 7630 O O . ALA B 1 384 ? -0.044 29.797 6.645 1 88.56 384 ALA B O 1
ATOM 7631 N N . LEU B 1 385 ? 1.267 31.5 6.242 1 85.88 385 LEU B N 1
ATOM 7632 C CA . LEU B 1 385 ? 1.117 32.031 7.586 1 85.88 385 LEU B CA 1
ATOM 7633 C C . LEU B 1 385 ? -0.315 32.5 7.828 1 85.88 385 LEU B C 1
ATOM 7635 O O . LEU B 1 385 ? -0.917 32.188 8.852 1 85.88 385 LEU B O 1
ATOM 7639 N N . MET B 1 386 ? -0.827 33.188 6.926 1 86.25 386 MET B N 1
ATOM 7640 C CA . MET B 1 386 ? -2.168 33.75 7.066 1 86.25 386 MET B CA 1
ATOM 7641 C C . MET B 1 386 ? -3.219 32.625 7.102 1 86.25 386 MET B C 1
ATOM 7643 O O . MET B 1 386 ? -4.145 32.688 7.914 1 86.25 386 MET B O 1
ATOM 7647 N N . SER B 1 387 ? -3.062 31.719 6.25 1 89.12 387 SER B N 1
ATOM 7648 C CA . SER B 1 387 ? -4.059 30.656 6.191 1 89.12 387 SER B CA 1
ATOM 7649 C C . SER B 1 387 ? -4.086 29.859 7.488 1 89.12 387 SER B C 1
ATOM 7651 O O . SER B 1 387 ? -5.16 29.547 8.008 1 89.12 387 SER B O 1
ATOM 7653 N N . SER B 1 388 ? -2.973 29.578 8.008 1 88.94 388 SER B N 1
ATOM 7654 C CA . SER B 1 388 ? -2.893 28.844 9.266 1 88.94 388 SER B CA 1
ATOM 7655 C C . SER B 1 388 ? -3.473 29.656 10.414 1 88.94 388 SER B C 1
ATOM 7657 O O . SER B 1 388 ? -4.258 29.141 11.211 1 88.94 388 SER B O 1
ATOM 7659 N N . LEU B 1 389 ? -3.178 30.906 10.5 1 86.38 389 LEU B N 1
ATOM 7660 C CA . LEU B 1 389 ? -3.627 31.766 11.594 1 86.38 389 LEU B CA 1
ATOM 7661 C C . LEU B 1 389 ? -5.137 31.984 11.523 1 86.38 389 LEU B C 1
ATOM 7663 O O . LEU B 1 389 ? -5.824 31.891 12.547 1 86.38 389 LEU B O 1
ATOM 7667 N N . THR B 1 390 ? -5.594 32.281 10.344 1 88.75 390 THR B N 1
ATOM 7668 C CA . THR B 1 390 ? -7.031 32.5 10.203 1 88.75 390 THR B CA 1
ATOM 7669 C C . THR B 1 390 ? -7.816 31.266 10.617 1 88.75 390 THR B C 1
ATOM 7671 O O . THR B 1 390 ? -8.891 31.375 11.211 1 88.75 390 THR B O 1
ATOM 7674 N N . SER B 1 391 ? -7.289 30.156 10.281 1 90.62 391 SER B N 1
ATOM 7675 C CA . SER B 1 391 ? -7.965 28.906 10.625 1 90.62 391 SER B CA 1
ATOM 7676 C C . SER B 1 391 ? -8.031 28.703 12.133 1 90.62 391 SER B C 1
ATOM 7678 O O . SER B 1 391 ? -9.062 28.297 12.664 1 90.62 391 SER B O 1
ATOM 7680 N N . ILE B 1 392 ? -7.004 29 12.773 1 90.12 392 ILE B N 1
ATOM 7681 C CA . ILE B 1 392 ? -6.945 28.844 14.219 1 90.12 392 ILE B CA 1
ATOM 7682 C C . ILE B 1 392 ? -7.852 29.875 14.891 1 90.12 392 ILE B C 1
ATOM 7684 O O . ILE B 1 392 ? -8.586 29.562 15.828 1 90.12 392 ILE B O 1
ATOM 7688 N N . PHE B 1 393 ? -7.852 31.078 14.406 1 89 393 PHE B N 1
ATOM 7689 C CA . PHE B 1 393 ? -8.695 32.125 14.961 1 89 393 PHE B CA 1
ATOM 7690 C C . PHE B 1 393 ? -10.172 31.781 14.844 1 89 393 PHE B C 1
ATOM 7692 O O . PHE B 1 393 ? -10.922 31.891 15.805 1 89 393 PHE B O 1
ATOM 7699 N N . ASN B 1 394 ? -10.453 31.359 13.68 1 89.12 394 ASN B N 1
ATOM 7700 C CA . ASN B 1 394 ? -11.844 31.016 13.438 1 89.12 394 ASN B CA 1
ATOM 7701 C C . ASN B 1 394 ? -12.297 29.859 14.336 1 89.12 394 ASN B C 1
ATOM 7703 O O . ASN B 1 394 ? -13.367 29.938 14.945 1 89.12 394 ASN B O 1
ATOM 7707 N N . SER B 1 395 ? -11.539 28.828 14.438 1 92.06 395 SER B N 1
ATOM 7708 C CA . SER B 1 395 ? -11.914 27.656 15.234 1 92.06 395 SER B CA 1
ATOM 7709 C C . SER B 1 395 ? -11.898 27.984 16.719 1 92.06 395 SER B C 1
ATOM 7711 O O . SER B 1 395 ? -12.75 27.5 17.469 1 92.06 395 SER B O 1
ATOM 7713 N N . ALA B 1 396 ? -10.922 28.75 17.109 1 93.12 396 ALA B N 1
ATOM 7714 C CA . ALA B 1 396 ? -10.875 29.172 18.5 1 93.12 396 ALA B CA 1
ATOM 7715 C C . ALA B 1 396 ? -12.094 30.016 18.859 1 93.12 396 ALA B C 1
ATOM 7717 O O . ALA B 1 396 ? -12.68 29.875 19.938 1 93.12 396 ALA B O 1
ATOM 7718 N N . SER B 1 397 ? -12.406 30.859 17.969 1 92.38 397 SER B N 1
ATOM 7719 C CA . SER B 1 397 ? -13.594 31.688 18.172 1 92.38 397 SER B CA 1
ATOM 7720 C C . SER B 1 397 ? -14.852 30.844 18.281 1 92.38 397 SER B C 1
ATOM 7722 O O . SER B 1 397 ? -15.719 31.109 19.109 1 92.38 397 SER B O 1
ATOM 7724 N N . THR B 1 398 ? -14.945 29.844 17.484 1 91.88 398 THR B N 1
ATOM 7725 C CA . THR B 1 398 ? -16.078 28.938 17.5 1 91.88 398 THR B CA 1
ATOM 7726 C C . THR B 1 398 ? -16.172 28.219 18.844 1 91.88 398 THR B C 1
ATOM 7728 O O . THR B 1 398 ? -17.234 28.172 19.469 1 91.88 398 THR B O 1
ATOM 7731 N N . ILE B 1 399 ? -15.094 27.703 19.297 1 94.5 399 ILE B N 1
ATOM 7732 C CA . ILE B 1 399 ? -15.062 26.953 20.562 1 94.5 399 ILE B CA 1
ATOM 7733 C C . ILE B 1 399 ? -15.43 27.875 21.719 1 94.5 399 ILE B C 1
ATOM 7735 O O . ILE B 1 399 ? -16.234 27.516 22.578 1 94.5 399 ILE B O 1
ATOM 7739 N N . PHE B 1 400 ? -14.891 29.062 21.75 1 95.12 400 PHE B N 1
ATOM 7740 C CA . PHE B 1 400 ? -15.164 29.984 22.844 1 95.12 400 PHE B CA 1
ATOM 7741 C C . PHE B 1 400 ? -16.641 30.375 22.859 1 95.12 400 PHE B C 1
ATOM 7743 O O . PHE B 1 400 ? -17.266 30.375 23.922 1 95.12 400 PHE B O 1
ATOM 7750 N N . THR B 1 401 ? -17.172 30.641 21.75 1 93.81 401 THR B N 1
ATOM 7751 C CA . THR B 1 401 ? -18.531 31.156 21.641 1 93.81 401 THR B CA 1
ATOM 7752 C C . THR B 1 401 ? -19.547 30.047 21.938 1 93.81 401 THR B C 1
ATOM 7754 O O . THR B 1 401 ? -20.438 30.219 22.781 1 93.81 401 THR B O 1
ATOM 7757 N N . MET B 1 402 ? -19.359 28.922 21.281 1 91.69 402 MET B N 1
ATOM 7758 C CA . MET B 1 402 ? -20.391 27.891 21.328 1 91.69 402 MET B CA 1
ATOM 7759 C C . MET B 1 402 ? -20.234 27.047 22.609 1 91.69 402 MET B C 1
ATOM 7761 O O . MET B 1 402 ? -21.234 26.578 23.156 1 91.69 402 MET B O 1
ATOM 7765 N N . ASP B 1 403 ? -19.062 26.906 23.125 1 93.19 403 ASP B N 1
ATOM 7766 C CA . ASP B 1 403 ? -18.875 25.953 24.219 1 93.19 403 ASP B CA 1
ATOM 7767 C C . ASP B 1 403 ? -18.672 26.672 25.547 1 93.19 403 ASP B C 1
ATOM 7769 O O . ASP B 1 403 ? -18.969 26.109 26.609 1 93.19 403 ASP B O 1
ATOM 7773 N N . LEU B 1 404 ? -18.188 27.859 25.516 1 93.88 404 LEU B N 1
ATOM 7774 C CA . LEU B 1 404 ? -17.969 28.562 26.781 1 93.88 404 LEU B CA 1
ATOM 7775 C C . LEU B 1 404 ? -19 29.672 26.969 1 93.88 404 LEU B C 1
ATOM 7777 O O . LEU B 1 404 ? -19.75 29.672 27.938 1 93.88 404 LEU B O 1
ATOM 7781 N N . TRP B 1 405 ? -19.109 30.547 26.016 1 94.38 405 TRP B N 1
ATOM 7782 C CA . TRP B 1 405 ? -20.031 31.672 26.156 1 94.38 405 TRP B CA 1
ATOM 7783 C C . TRP B 1 405 ? -21.469 31.203 26.219 1 94.38 405 TRP B C 1
ATOM 7785 O O . TRP B 1 405 ? -22.25 31.656 27.062 1 94.38 405 TRP B O 1
ATOM 7795 N N . ASN B 1 406 ? -21.797 30.344 25.234 1 91.5 406 ASN B N 1
ATOM 7796 C CA . ASN B 1 406 ? -23.156 29.828 25.203 1 91.5 406 ASN B CA 1
ATOM 7797 C C . ASN B 1 406 ? -23.484 29 26.453 1 91.5 406 ASN B C 1
ATOM 7799 O O . ASN B 1 406 ? -24.641 28.859 26.828 1 91.5 406 ASN B O 1
ATOM 7803 N N . HIS B 1 407 ? -22.469 28.484 27.078 1 90.38 407 HIS B N 1
ATOM 7804 C CA . HIS B 1 407 ? -22.656 27.766 28.344 1 90.38 407 HIS B CA 1
ATOM 7805 C C . HIS B 1 407 ? -23 28.734 29.469 1 90.38 407 HIS B C 1
ATOM 7807 O O . HIS B 1 407 ? -23.828 28.438 30.328 1 90.38 407 HIS B O 1
ATOM 7813 N N . ILE B 1 408 ? -22.406 29.859 29.5 1 92.88 408 ILE B N 1
ATOM 7814 C CA . ILE B 1 408 ? -22.625 30.875 30.516 1 92.88 408 ILE B CA 1
ATOM 7815 C C . ILE B 1 408 ? -23.938 31.609 30.25 1 92.88 408 ILE B C 1
ATOM 7817 O O . ILE B 1 408 ? -24.688 31.922 31.188 1 92.88 408 ILE B O 1
ATOM 7821 N N . ARG B 1 409 ? -24.156 31.812 28.938 1 94.25 409 ARG B N 1
ATOM 7822 C CA . ARG B 1 409 ? -25.391 32.469 28.5 1 94.25 409 ARG B CA 1
ATOM 7823 C C . ARG B 1 409 ? -26.156 31.578 27.531 1 94.25 409 ARG B C 1
ATOM 7825 O O . ARG B 1 409 ? -26.172 31.828 26.328 1 94.25 409 ARG B O 1
ATOM 7832 N N . PRO B 1 410 ? -26.922 30.719 28.047 1 90.5 410 PRO B N 1
ATOM 7833 C CA . PRO B 1 410 ? -27.594 29.719 27.203 1 90.5 410 PRO B CA 1
ATOM 7834 C C . PRO B 1 410 ? -28.672 30.344 26.312 1 90.5 410 PRO B C 1
ATOM 7836 O O . PRO B 1 410 ? -29.047 29.75 25.297 1 90.5 410 PRO B O 1
ATOM 7839 N N . ARG B 1 411 ? -29.203 31.531 26.625 1 93 411 ARG B N 1
ATOM 7840 C CA . ARG B 1 411 ? -30.266 32.156 25.828 1 93 411 ARG B CA 1
ATOM 7841 C C . ARG B 1 411 ? -29.719 33.281 24.969 1 93 411 ARG B C 1
ATOM 7843 O O . ARG B 1 411 ? -30.469 34.188 24.594 1 93 411 ARG B O 1
ATOM 7850 N N . ALA B 1 412 ? -28.469 33.188 24.766 1 91.88 412 ALA B N 1
ATOM 7851 C CA . ALA B 1 412 ? -27.875 34.219 23.922 1 91.88 412 ALA B CA 1
ATOM 7852 C C . ALA B 1 412 ? -28.438 34.188 22.516 1 91.88 412 ALA B C 1
ATOM 7854 O O . ALA B 1 412 ? -28.672 33.094 21.953 1 91.88 412 ALA B O 1
ATOM 7855 N N . SER B 1 413 ? -28.719 35.344 21.969 1 91.12 413 SER B N 1
ATOM 7856 C CA . SER B 1 413 ? -29.219 35.438 20.609 1 91.12 413 SER B CA 1
ATOM 7857 C C . SER B 1 413 ? -28.125 35.125 19.594 1 91.12 413 SER B C 1
ATOM 7859 O O . SER B 1 413 ? -26.938 35.188 19.906 1 91.12 413 SER B O 1
ATOM 7861 N N . GLU B 1 414 ? -28.469 34.812 18.422 1 88.25 414 GLU B N 1
ATOM 7862 C CA . GLU B 1 414 ? -27.516 34.531 17.344 1 88.25 414 GLU B CA 1
ATOM 7863 C C . GLU B 1 414 ? -26.625 35.75 17.109 1 88.25 414 GLU B C 1
ATOM 7865 O O . GLU B 1 414 ? -25.422 35.594 16.859 1 88.25 414 GLU B O 1
ATOM 7870 N N . LYS B 1 415 ? -27.25 36.844 17.156 1 87.44 415 LYS B N 1
ATOM 7871 C CA . LYS B 1 415 ? -26.484 38.094 16.953 1 87.44 415 LYS B CA 1
ATOM 7872 C C . LYS B 1 415 ? -25.422 38.25 18.047 1 87.44 415 LYS B C 1
ATOM 7874 O O . LYS B 1 415 ? -24.297 38.656 17.766 1 87.44 415 LYS B O 1
ATOM 7879 N N . GLU B 1 416 ? -25.766 38 19.234 1 90.88 416 GLU B N 1
ATOM 7880 C CA . GLU B 1 416 ? -24.812 38.062 20.344 1 90.88 416 GLU B CA 1
ATOM 7881 C C . GLU B 1 416 ? -23.656 37.062 20.156 1 90.88 416 GLU B C 1
ATOM 7883 O O . GLU B 1 416 ? -22.5 37.438 20.344 1 90.88 416 GLU B O 1
ATOM 7888 N N . LEU B 1 417 ? -24.016 35.969 19.797 1 90.38 417 LEU B N 1
ATOM 7889 C CA . LEU B 1 417 ? -23 34.906 19.609 1 90.38 417 LEU B CA 1
ATOM 7890 C C . LEU B 1 417 ? -22.031 35.312 18.5 1 90.38 417 LEU B C 1
ATOM 7892 O O . LEU B 1 417 ? -20.812 35.094 18.625 1 90.38 417 LEU B O 1
ATOM 7896 N N . MET B 1 418 ? -22.516 35.875 17.438 1 86.25 418 MET B N 1
ATOM 7897 C CA . MET B 1 418 ? -21.656 36.281 16.328 1 86.25 418 MET B CA 1
ATOM 7898 C C . MET B 1 418 ? -20.734 37.406 16.766 1 86.25 418 MET B C 1
ATOM 7900 O O . MET B 1 418 ? -19.547 37.406 16.406 1 86.25 418 MET B O 1
ATOM 7904 N N . ILE B 1 419 ? -21.234 38.312 17.516 1 88.12 419 ILE B N 1
ATOM 7905 C CA . ILE B 1 419 ? -20.438 39.469 17.984 1 88.12 419 ILE B CA 1
ATOM 7906 C C . ILE B 1 419 ? -19.359 38.969 18.938 1 88.12 419 ILE B C 1
ATOM 7908 O O . ILE B 1 419 ? -18.203 39.406 18.859 1 88.12 419 ILE B O 1
ATOM 7912 N N . VAL B 1 420 ? -19.766 38.094 19.797 1 91.31 420 VAL B N 1
ATOM 7913 C CA . VAL B 1 420 ? -18.797 37.531 20.734 1 91.31 420 VAL B CA 1
ATOM 7914 C C . VAL B 1 420 ? -17.703 36.812 19.984 1 91.31 420 VAL B C 1
ATOM 7916 O O . VAL B 1 420 ? -16.516 36.938 20.328 1 91.31 420 VAL B O 1
ATOM 7919 N N . GLY B 1 421 ? -18.094 36.031 19 1 89.38 421 GLY B N 1
ATOM 7920 C CA . GLY B 1 421 ? -17.109 35.344 18.188 1 89.38 421 GLY B CA 1
ATOM 7921 C C . GLY B 1 421 ? -16.125 36.312 17.516 1 89.38 421 GLY B C 1
ATOM 7922 O O . GLY B 1 421 ? -14.922 36.062 17.516 1 89.38 421 GLY B O 1
ATOM 7923 N N . ARG B 1 422 ? -16.594 37.375 17.031 1 87.31 422 ARG B N 1
ATOM 7924 C CA . ARG B 1 422 ? -15.766 38.375 16.359 1 87.31 422 ARG B CA 1
ATOM 7925 C C . ARG B 1 422 ? -14.836 39.062 17.344 1 87.31 422 ARG B C 1
ATOM 7927 O O . ARG B 1 422 ? -13.648 39.25 17.047 1 87.31 422 ARG B O 1
ATOM 7934 N N . VAL B 1 423 ? -15.305 39.375 18.438 1 90 423 VAL B N 1
ATOM 7935 C CA . VAL B 1 423 ? -14.523 40.031 19.469 1 90 423 VAL B CA 1
ATOM 7936 C C . VAL B 1 423 ? -13.414 39.125 19.969 1 90 423 VAL B C 1
ATOM 7938 O O . VAL B 1 423 ? -12.297 39.562 20.25 1 90 423 VAL B O 1
ATOM 7941 N N . PHE B 1 424 ? -13.789 37.938 20.109 1 91.75 424 PHE B N 1
ATOM 7942 C CA . PHE B 1 424 ? -12.797 37 20.594 1 91.75 424 PHE B CA 1
ATOM 7943 C C . PHE B 1 424 ? -11.656 36.844 19.609 1 91.75 424 PHE B C 1
ATOM 7945 O O . PHE B 1 424 ? -10.5 36.656 20 1 91.75 424 PHE B O 1
ATOM 7952 N N . VAL B 1 425 ? -11.914 36.875 18.344 1 87.44 425 VAL B N 1
ATOM 7953 C CA . VAL B 1 425 ? -10.859 36.844 17.344 1 87.44 425 VAL B CA 1
ATOM 7954 C C . VAL B 1 425 ? -9.891 38 17.562 1 87.44 425 VAL B C 1
ATOM 7956 O O . VAL B 1 425 ? -8.672 37.812 17.531 1 87.44 425 VAL B O 1
ATOM 7959 N N . VAL B 1 426 ? -10.422 39.125 17.812 1 85.31 426 VAL B N 1
ATOM 7960 C CA . VAL B 1 426 ? -9.609 40.344 18.031 1 85.31 426 VAL B CA 1
ATOM 7961 C C . VAL B 1 426 ? -8.758 40.156 19.281 1 85.31 426 VAL B C 1
ATOM 7963 O O . VAL B 1 426 ? -7.578 40.5 19.297 1 85.31 426 VAL B O 1
ATOM 7966 N N . LEU B 1 427 ? -9.336 39.562 20.266 1 87.94 427 LEU B N 1
ATOM 7967 C CA . LEU B 1 427 ? -8.609 39.281 21.516 1 87.94 427 LEU B CA 1
ATOM 7968 C C . LEU B 1 427 ? -7.461 38.312 21.281 1 87.94 427 LEU B C 1
ATOM 7970 O O . LEU B 1 427 ? -6.371 38.5 21.828 1 87.94 427 LEU B O 1
ATOM 7974 N N . LEU B 1 428 ? -7.738 37.312 20.562 1 86.56 428 LEU B N 1
ATOM 7975 C CA . LEU B 1 428 ? -6.711 36.312 20.266 1 86.56 428 LEU B CA 1
ATOM 7976 C C . LEU B 1 428 ? -5.551 36.938 19.5 1 86.56 428 LEU B C 1
ATOM 7978 O O . LEU B 1 428 ? -4.387 36.594 19.734 1 86.56 428 LEU B O 1
ATOM 7982 N N . VAL B 1 429 ? -5.871 37.812 18.562 1 79 429 VAL B N 1
ATOM 7983 C CA . VAL B 1 429 ? -4.848 38.531 17.797 1 79 429 VAL B CA 1
ATOM 7984 C C . VAL B 1 429 ? -3.965 39.344 18.75 1 79 429 VAL B C 1
ATOM 7986 O O . VAL B 1 429 ? -2.736 39.281 18.656 1 79 429 VAL B O 1
ATOM 7989 N N . LEU B 1 430 ? -4.531 39.969 19.656 1 80.62 430 LEU B N 1
ATOM 7990 C CA . LEU B 1 430 ? -3.803 40.781 20.625 1 80.62 430 LEU B CA 1
ATOM 7991 C C . LEU B 1 430 ? -2.924 39.906 21.516 1 80.62 430 LEU B C 1
ATOM 7993 O O . LEU B 1 430 ? -1.756 40.25 21.75 1 80.62 430 LEU B O 1
ATOM 7997 N N . VAL B 1 431 ? -3.465 38.844 21.953 1 80.31 431 VAL B N 1
ATOM 7998 C CA . VAL B 1 431 ? -2.719 37.938 22.812 1 80.31 431 VAL B CA 1
ATOM 7999 C C . VAL B 1 431 ? -1.55 37.312 22.047 1 80.31 431 VAL B C 1
ATOM 8001 O O . VAL B 1 431 ? -0.471 37.125 22.609 1 80.31 431 VAL B O 1
ATOM 8004 N N . SER B 1 432 ? -1.804 37.031 20.781 1 75.5 432 SER B N 1
ATOM 8005 C CA . SER B 1 432 ? -0.757 36.469 19.938 1 75.5 432 SER B CA 1
ATOM 8006 C C . SER B 1 432 ? 0.417 37.438 19.797 1 75.5 432 SER B C 1
ATOM 8008 O O . SER B 1 432 ? 1.576 37 19.812 1 75.5 432 SER B O 1
ATOM 8010 N N . ILE B 1 433 ? 0.149 38.656 19.656 1 72.44 433 ILE B N 1
ATOM 8011 C CA . ILE B 1 433 ? 1.184 39.688 19.531 1 72.44 433 ILE B CA 1
ATOM 8012 C C . ILE B 1 433 ? 1.985 39.781 20.828 1 72.44 433 ILE B C 1
ATOM 8014 O O . ILE B 1 433 ? 3.215 39.844 20.797 1 72.44 433 ILE B O 1
ATOM 8018 N N . LEU B 1 434 ? 1.351 39.656 21.938 1 74.31 434 LEU B N 1
ATOM 8019 C CA . LEU B 1 434 ? 1.991 39.781 23.234 1 74.31 434 LEU B CA 1
ATOM 8020 C C . LEU B 1 434 ? 2.852 38.562 23.547 1 74.31 434 LEU B C 1
ATOM 8022 O O . LEU B 1 434 ? 3.789 38.656 24.344 1 74.31 434 LEU B O 1
ATOM 8026 N N . TRP B 1 435 ? 2.605 37.438 22.938 1 71.44 435 TRP B N 1
ATOM 8027 C CA . TRP B 1 435 ? 3.266 36.188 23.234 1 71.44 435 TRP B CA 1
ATOM 8028 C C . TRP B 1 435 ? 4.492 35.969 22.359 1 71.44 435 TRP B C 1
ATOM 8030 O O . TRP B 1 435 ? 5.258 35.031 22.547 1 71.44 435 TRP B O 1
ATOM 8040 N N . ILE B 1 436 ? 4.742 36.781 21.391 1 68.25 436 ILE B N 1
ATOM 8041 C CA . ILE B 1 436 ? 5.82 36.656 20.422 1 68.25 436 ILE B CA 1
ATOM 8042 C C . ILE B 1 436 ? 7.16 36.562 21.141 1 68.25 436 ILE B C 1
ATOM 8044 O O . ILE B 1 436 ? 7.969 35.688 20.844 1 68.25 436 ILE B O 1
ATOM 8048 N N . PRO B 1 437 ? 7.527 37.375 22.125 1 65.38 437 PRO B N 1
ATOM 8049 C CA . PRO B 1 437 ? 8.836 37.312 22.781 1 65.38 437 PRO B CA 1
ATOM 8050 C C . PRO B 1 437 ? 9.047 36 23.547 1 65.38 437 PRO B C 1
ATOM 8052 O O . PRO B 1 437 ? 10.172 35.5 23.609 1 65.38 437 PRO B O 1
ATOM 8055 N N . ALA B 1 438 ? 8.039 35.469 24.047 1 65.69 438 ALA B N 1
ATOM 8056 C CA . ALA B 1 438 ? 8.133 34.219 24.812 1 65.69 438 ALA B CA 1
ATOM 8057 C C . ALA B 1 438 ? 8.492 33.062 23.906 1 65.69 438 ALA B C 1
ATOM 8059 O O . ALA B 1 438 ? 9.242 32.156 24.297 1 65.69 438 ALA B O 1
ATOM 8060 N N . VAL B 1 439 ? 8.008 33.062 22.75 1 64.75 439 VAL B N 1
ATOM 8061 C CA . VAL B 1 439 ? 8.266 31.969 21.797 1 64.75 439 VAL B CA 1
ATOM 8062 C C . VAL B 1 439 ? 9.695 32.062 21.281 1 64.75 439 VAL B C 1
ATOM 8064 O O . VAL B 1 439 ? 10.367 31.062 21.094 1 64.75 439 VAL B O 1
ATOM 8067 N N . GLN B 1 440 ? 10.195 33.156 21.062 1 62.91 440 GLN B N 1
ATOM 8068 C CA . GLN B 1 440 ? 11.555 33.406 20.578 1 62.91 440 GLN B CA 1
ATOM 8069 C C . GLN B 1 440 ? 12.586 32.812 21.547 1 62.91 440 GLN B C 1
ATOM 8071 O O . GLN B 1 440 ? 13.617 32.312 21.125 1 62.91 440 GLN B O 1
ATOM 8076 N N . ALA B 1 441 ? 12.227 32.812 22.672 1 60.62 441 ALA B N 1
ATOM 8077 C CA . ALA B 1 441 ? 13.172 32.406 23.719 1 60.62 441 ALA B CA 1
ATOM 8078 C C . ALA B 1 441 ? 13.203 30.906 23.875 1 60.62 441 ALA B C 1
ATOM 8080 O O . ALA B 1 441 ? 14.172 30.344 24.406 1 60.62 441 ALA B O 1
ATOM 8081 N N . SER B 1 442 ? 12.242 30.203 23.422 1 58.06 442 SER B N 1
ATOM 8082 C CA . SER B 1 442 ? 12.094 28.797 23.828 1 58.06 442 SER B CA 1
ATOM 8083 C C . SER B 1 442 ? 12.461 27.859 22.688 1 58.06 442 SER B C 1
ATOM 8085 O O . SER B 1 442 ? 12.633 26.656 22.906 1 58.06 442 SER B O 1
ATOM 8087 N N . GLN B 1 443 ? 12.727 28.359 21.531 1 59.59 443 GLN B N 1
ATOM 8088 C CA . GLN B 1 443 ? 12.789 27.406 20.438 1 59.59 443 GLN B CA 1
ATOM 8089 C C . GLN B 1 443 ? 14.219 26.922 20.203 1 59.59 443 GLN B C 1
ATOM 8091 O O . GLN B 1 443 ? 15.172 27.656 20.438 1 59.59 443 GLN B O 1
ATOM 8096 N N . GLY B 1 444 ? 14.492 25.688 20.141 1 62.38 444 GLY B N 1
ATOM 8097 C CA . GLY B 1 444 ? 15.773 25.078 19.812 1 62.38 444 GLY B CA 1
ATOM 8098 C C . GLY B 1 444 ? 16.172 25.297 18.359 1 62.38 444 GLY B C 1
ATOM 8099 O O . GLY B 1 444 ? 15.727 26.266 17.734 1 62.38 444 GLY B O 1
ATOM 8100 N N . GLY B 1 445 ? 17.016 24.656 17.797 1 64.5 445 GLY B N 1
ATOM 8101 C CA . GLY B 1 445 ? 17.578 24.797 16.453 1 64.5 445 GLY B CA 1
ATOM 8102 C C . GLY B 1 445 ? 16.656 24.297 15.359 1 64.5 445 GLY B C 1
ATOM 8103 O O . GLY B 1 445 ? 16.828 24.656 14.195 1 64.5 445 GLY B O 1
ATOM 8104 N N . GLN B 1 446 ? 15.664 23.469 15.727 1 75.94 446 GLN B N 1
ATOM 8105 C CA . GLN B 1 446 ? 14.734 22.953 14.727 1 75.94 446 GLN B CA 1
ATOM 8106 C C . GLN B 1 446 ? 13.289 23.203 15.141 1 75.94 446 GLN B C 1
ATOM 8108 O O . GLN B 1 446 ? 12.727 22.453 15.953 1 75.94 446 GLN B O 1
ATOM 8113 N N . LEU B 1 447 ? 12.727 24.047 14.438 1 80.94 447 LEU B N 1
ATOM 8114 C CA . LEU B 1 447 ? 11.398 24.531 14.789 1 80.94 447 LEU B CA 1
ATOM 8115 C C . LEU B 1 447 ? 10.352 23.438 14.625 1 80.94 447 LEU B C 1
ATOM 8117 O O . LEU B 1 447 ? 9.477 23.266 15.477 1 80.94 447 LEU B O 1
ATOM 8121 N N . PHE B 1 448 ? 10.438 22.703 13.602 1 85.31 448 PHE B N 1
ATOM 8122 C CA . PHE B 1 448 ? 9.422 21.688 13.32 1 85.31 448 PHE B CA 1
ATOM 8123 C C . PHE B 1 448 ? 9.445 20.594 14.367 1 85.31 448 PHE B C 1
ATOM 8125 O O . PHE B 1 448 ? 8.391 20.109 14.789 1 85.31 448 PHE B O 1
ATOM 8132 N N . ILE B 1 449 ? 10.594 20.172 14.742 1 82.25 449 ILE B N 1
ATOM 8133 C CA . ILE B 1 449 ? 10.727 19.141 15.75 1 82.25 449 ILE B CA 1
ATOM 8134 C C . ILE B 1 449 ? 10.211 19.656 17.094 1 82.25 449 ILE B C 1
ATOM 8136 O O . ILE B 1 449 ? 9.594 18.906 17.859 1 82.25 449 ILE B O 1
ATOM 8140 N N . TYR B 1 450 ? 10.414 20.859 17.312 1 82.06 450 TYR B N 1
ATOM 8141 C CA . TYR B 1 450 ? 9.867 21.469 18.516 1 82.06 450 TYR B CA 1
ATOM 8142 C C . TYR B 1 450 ? 8.344 21.391 18.516 1 82.06 450 TYR B C 1
ATOM 8144 O O . TYR B 1 450 ? 7.746 21 19.516 1 82.06 450 TYR B O 1
ATOM 8152 N N . ILE B 1 451 ? 7.734 21.75 17.453 1 84.69 451 ILE B N 1
ATOM 8153 C CA . ILE B 1 451 ? 6.281 21.719 17.328 1 84.69 451 ILE B CA 1
ATOM 8154 C C . ILE B 1 451 ? 5.773 20.297 17.562 1 84.69 451 ILE B C 1
ATOM 8156 O O . ILE B 1 451 ? 4.816 20.094 18.312 1 84.69 451 ILE B O 1
ATOM 8160 N N . GLN B 1 452 ? 6.469 19.406 16.984 1 90.25 452 GLN B N 1
ATOM 8161 C CA . GLN B 1 452 ? 6.023 18.016 17.062 1 90.25 452 GLN B CA 1
ATOM 8162 C C . GLN B 1 452 ? 6.246 17.453 18.469 1 90.25 452 GLN B C 1
ATOM 8164 O O . GLN B 1 452 ? 5.461 16.625 18.938 1 90.25 452 GLN B O 1
ATOM 8169 N N . SER B 1 453 ? 7.277 17.859 19.141 1 89.62 453 SER B N 1
ATOM 8170 C CA . SER B 1 453 ? 7.523 17.391 20.5 1 89.62 453 SER B CA 1
ATOM 8171 C C . SER B 1 453 ? 6.43 17.875 21.453 1 89.62 453 SER B C 1
ATOM 8173 O O . SER B 1 453 ? 5.887 17.094 22.234 1 89.62 453 SER B O 1
ATOM 8175 N N . ILE B 1 454 ? 6.066 19.094 21.297 1 87.69 454 ILE B N 1
ATOM 8176 C CA . ILE B 1 454 ? 5.016 19.641 22.141 1 87.69 454 ILE B CA 1
ATOM 8177 C C . ILE B 1 454 ? 3.693 18.938 21.859 1 87.69 454 ILE B C 1
ATOM 8179 O O . ILE B 1 454 ? 2.941 18.609 22.781 1 87.69 454 ILE B O 1
ATOM 8183 N N . SER B 1 455 ? 3.432 18.703 20.594 1 91.19 455 SER B N 1
ATOM 8184 C CA . SER B 1 455 ? 2.23 17.984 20.188 1 91.19 455 SER B CA 1
ATOM 8185 C C . SER B 1 455 ? 2.189 16.594 20.812 1 91.19 455 SER B C 1
ATOM 8187 O O . SER B 1 455 ? 1.125 16.109 21.203 1 91.19 455 SER B O 1
ATOM 8189 N N . SER B 1 456 ? 3.352 15.984 20.938 1 94.12 456 SER B N 1
ATOM 8190 C CA . SER B 1 456 ? 3.441 14.625 21.453 1 94.12 456 SER B CA 1
ATOM 8191 C C . SER B 1 456 ? 3.203 14.594 22.953 1 94.12 456 SER B C 1
ATOM 8193 O O . SER B 1 456 ? 2.906 13.539 23.531 1 94.12 456 SER B O 1
ATOM 8195 N N . TYR B 1 457 ? 3.322 15.766 23.609 1 94 457 TYR B N 1
ATOM 8196 C CA . TYR B 1 457 ? 3.131 15.828 25.047 1 94 457 TYR B CA 1
ATOM 8197 C C . TYR B 1 457 ? 1.679 16.141 25.391 1 94 457 TYR B C 1
ATOM 8199 O O . TYR B 1 457 ? 1.178 15.719 26.438 1 94 457 TYR B O 1
ATOM 8207 N N . LEU B 1 458 ? 0.979 16.781 24.453 1 93.06 458 LEU B N 1
ATOM 8208 C CA . LEU B 1 458 ? -0.294 17.359 24.875 1 93.06 458 LEU B CA 1
ATOM 8209 C C . LEU B 1 458 ? -1.454 16.719 24.109 1 93.06 458 LEU B C 1
ATOM 8211 O O . LEU B 1 458 ? -2.58 16.672 24.625 1 93.06 458 LEU B O 1
ATOM 8215 N N . GLN B 1 459 ? -1.242 16.203 23 1 95.94 459 GLN B N 1
ATOM 8216 C CA . GLN B 1 459 ? -2.328 15.844 22.094 1 95.94 459 GLN B CA 1
ATOM 8217 C C . GLN B 1 459 ? -2.803 14.414 22.359 1 95.94 459 GLN B C 1
ATOM 8219 O O . GLN B 1 459 ? -3.998 14.125 22.281 1 95.94 459 GLN B O 1
ATOM 8224 N N . PRO B 1 460 ? -1.938 13.477 22.766 1 97.56 460 PRO B N 1
ATOM 8225 C CA . PRO B 1 460 ? -2.33 12.07 22.844 1 97.56 460 PRO B CA 1
ATOM 8226 C C . PRO B 1 460 ? -3.486 11.828 23.812 1 97.56 460 PRO B C 1
ATOM 8228 O O . PRO B 1 460 ? -4.418 11.086 23.484 1 97.56 460 PRO B O 1
ATOM 8231 N N . PRO B 1 461 ? -3.535 12.453 24.969 1 97.81 461 PRO B N 1
ATOM 8232 C CA . PRO B 1 461 ? -4.652 12.18 25.875 1 97.81 461 PRO B CA 1
ATOM 8233 C C . PRO B 1 461 ? -6.008 12.523 25.266 1 97.81 461 PRO B C 1
ATOM 8235 O O . PRO B 1 461 ? -6.973 11.773 25.422 1 97.81 461 PRO B O 1
ATOM 8238 N N . VAL B 1 462 ? -6.07 13.617 24.578 1 96.75 462 VAL B N 1
ATOM 8239 C CA . VAL B 1 462 ? -7.324 14.031 23.953 1 96.75 462 VAL B CA 1
ATOM 8240 C C . VAL B 1 462 ? -7.711 13.023 22.859 1 96.75 462 VAL B C 1
ATOM 8242 O O . VAL B 1 462 ? -8.867 12.617 22.781 1 96.75 462 VAL B O 1
ATOM 8245 N N . ALA B 1 463 ? -6.762 12.625 22.109 1 97.75 463 ALA B N 1
ATOM 8246 C CA . ALA B 1 463 ? -7.012 11.664 21.047 1 97.75 463 ALA B CA 1
ATOM 8247 C C . ALA B 1 463 ? -7.551 10.344 21.594 1 97.75 463 ALA B C 1
ATOM 8249 O O . ALA B 1 463 ? -8.516 9.789 21.062 1 97.75 463 ALA B O 1
ATOM 8250 N N . VAL B 1 464 ? -6.953 9.875 22.641 1 98.19 464 VAL B N 1
ATOM 8251 C CA . VAL B 1 464 ? -7.34 8.602 23.234 1 98.19 464 VAL B CA 1
ATOM 8252 C C . VAL B 1 464 ? -8.773 8.68 23.75 1 98.19 464 VAL B C 1
ATOM 8254 O O . VAL B 1 464 ? -9.57 7.762 23.547 1 98.19 464 VAL B O 1
ATOM 8257 N N . VAL B 1 465 ? -9.109 9.742 24.328 1 97.5 465 VAL B N 1
ATOM 8258 C CA . VAL B 1 465 ? -10.445 9.922 24.891 1 97.5 465 VAL B CA 1
ATOM 8259 C C . VAL B 1 465 ? -11.477 9.914 23.766 1 97.5 465 VAL B C 1
ATOM 8261 O O . VAL B 1 465 ? -12.547 9.32 23.891 1 97.5 465 VAL B O 1
ATOM 8264 N N . PHE B 1 466 ? -11.18 10.57 22.688 1 97.25 466 PHE B N 1
ATOM 8265 C CA . PHE B 1 466 ? -12.094 10.578 21.547 1 97.25 466 PHE B CA 1
ATOM 8266 C C . PHE B 1 466 ? -12.211 9.188 20.938 1 97.25 466 PHE B C 1
ATOM 8268 O O . PHE B 1 466 ? -13.305 8.758 20.562 1 97.25 466 PHE B O 1
ATOM 8275 N N . ILE B 1 467 ? -11.086 8.5 20.828 1 96.62 467 ILE B N 1
ATOM 8276 C CA . ILE B 1 467 ? -11.109 7.145 20.281 1 96.62 467 ILE B CA 1
ATOM 8277 C C . ILE B 1 467 ? -12 6.262 21.156 1 96.62 467 ILE B C 1
ATOM 8279 O O . ILE B 1 467 ? -12.867 5.547 20.641 1 96.62 467 ILE B O 1
ATOM 8283 N N . MET B 1 468 ? -11.844 6.359 22.438 1 96.25 468 MET B N 1
ATOM 8284 C CA . MET B 1 468 ? -12.641 5.562 23.375 1 96.25 468 MET B CA 1
ATOM 8285 C C . MET B 1 468 ? -14.102 5.992 23.344 1 96.25 468 MET B C 1
ATOM 8287 O O . MET B 1 468 ? -15 5.164 23.5 1 96.25 468 MET B O 1
ATOM 8291 N N . GLY B 1 469 ? -14.312 7.246 23.156 1 95.12 469 GLY B N 1
ATOM 8292 C CA . GLY B 1 469 ? -15.68 7.746 23.047 1 95.12 469 GLY B CA 1
ATOM 8293 C C . GLY B 1 469 ? -16.391 7.254 21.797 1 95.12 469 GLY B C 1
ATOM 8294 O O . GLY B 1 469 ? -17.594 6.961 21.844 1 95.12 469 GLY B O 1
ATOM 8295 N N . CYS B 1 470 ? -15.703 7.059 20.781 1 93.38 470 CYS B N 1
ATOM 8296 C CA . CYS B 1 470 ? -16.297 6.684 19.516 1 93.38 470 CYS B CA 1
ATOM 8297 C C . CYS B 1 470 ? -16.469 5.172 19.406 1 93.38 470 CYS B C 1
ATOM 8299 O O . CYS B 1 470 ? -17.422 4.691 18.781 1 93.38 470 CYS B O 1
ATOM 8301 N N . PHE B 1 471 ? -15.594 4.402 20.141 1 92.25 471 PHE B N 1
ATOM 8302 C CA . PHE B 1 471 ? -15.562 3.002 19.734 1 92.25 471 PHE B CA 1
ATOM 8303 C C . PHE B 1 471 ? -15.742 2.086 20.938 1 92.25 471 PHE B C 1
ATOM 8305 O O . PHE B 1 471 ? -15.82 0.865 20.797 1 92.25 471 PHE B O 1
ATOM 8312 N N . TRP B 1 472 ? -15.75 2.611 22.109 1 93.88 472 TRP B N 1
ATOM 8313 C CA . TRP B 1 472 ? -15.914 1.759 23.281 1 93.88 472 TRP B CA 1
ATOM 8314 C C . TRP B 1 472 ? -17.188 2.109 24.031 1 93.88 472 TRP B C 1
ATOM 8316 O O . TRP B 1 472 ? -17.266 3.16 24.672 1 93.88 472 TRP B O 1
ATOM 8326 N N . LYS B 1 473 ? -18.188 1.233 24.047 1 93.19 473 LYS B N 1
ATOM 8327 C CA . LYS B 1 473 ? -19.516 1.499 24.609 1 93.19 473 LYS B CA 1
ATOM 8328 C C . LYS B 1 473 ? -19.469 1.596 26.125 1 93.19 473 LYS B C 1
ATOM 8330 O O . LYS B 1 473 ? -20.344 2.188 26.75 1 93.19 473 LYS B O 1
ATOM 8335 N N . ARG B 1 474 ? -18.375 1.041 26.734 1 95.12 474 ARG B N 1
ATOM 8336 C CA . ARG B 1 474 ? -18.297 1.035 28.188 1 95.12 474 ARG B CA 1
ATOM 8337 C C . ARG B 1 474 ? -17.656 2.318 28.703 1 95.12 474 ARG B C 1
ATOM 8339 O O . ARG B 1 474 ? -17.719 2.609 29.906 1 95.12 474 ARG B O 1
ATOM 8346 N N . ALA B 1 475 ? -17.031 3.115 27.844 1 96.5 475 ALA B N 1
ATOM 8347 C CA . ALA B 1 475 ? -16.391 4.359 28.266 1 96.5 475 ALA B CA 1
ATOM 8348 C C . ALA B 1 475 ? -17.438 5.336 28.828 1 96.5 475 ALA B C 1
ATOM 8350 O O . ALA B 1 475 ? -18.5 5.52 28.234 1 96.5 475 ALA B O 1
ATOM 8351 N N . ASN B 1 476 ? -17.172 5.895 29.969 1 95.62 476 ASN B N 1
ATOM 8352 C CA . ASN B 1 476 ? -18.094 6.84 30.578 1 95.62 476 ASN B CA 1
ATOM 8353 C C . ASN B 1 476 ? -17.422 8.172 30.891 1 95.62 476 ASN B C 1
ATOM 8355 O O . ASN B 1 476 ? -16.25 8.359 30.578 1 95.62 476 ASN B O 1
ATOM 8359 N N . GLU B 1 477 ? -18.156 9.141 31.422 1 95.31 477 GLU B N 1
ATOM 8360 C CA . GLU B 1 477 ? -17.688 10.5 31.625 1 95.31 477 GLU B CA 1
ATOM 8361 C C . GLU B 1 477 ? -16.547 10.539 32.656 1 95.31 477 GLU B C 1
ATOM 8363 O O . GLU B 1 477 ? -15.555 11.242 32.469 1 95.31 477 GLU B O 1
ATOM 8368 N N . LYS B 1 478 ? -16.656 9.82 33.75 1 95.75 478 LYS B N 1
ATOM 8369 C CA . LYS B 1 478 ? -15.641 9.828 34.781 1 95.75 478 LYS B CA 1
ATOM 8370 C C . LYS B 1 478 ? -14.312 9.281 34.281 1 95.75 478 LYS B C 1
ATOM 8372 O O . LYS B 1 478 ? -13.25 9.797 34.594 1 95.75 478 LYS B O 1
ATOM 8377 N N . GLY B 1 479 ? -14.438 8.188 33.562 1 96.88 479 GLY B N 1
ATOM 8378 C CA . GLY B 1 479 ? -13.234 7.637 32.938 1 96.88 479 GLY B CA 1
ATOM 8379 C C . GLY B 1 479 ? -12.578 8.586 31.969 1 96.88 479 GLY B C 1
ATOM 8380 O O . GLY B 1 479 ? -11.359 8.781 32 1 96.88 479 GLY B O 1
ATOM 8381 N N . ALA B 1 480 ? -13.359 9.141 31.078 1 96.5 480 ALA B N 1
ATOM 8382 C CA . ALA B 1 480 ? -12.852 10.078 30.094 1 96.5 480 ALA B CA 1
ATOM 8383 C C . ALA B 1 480 ? -12.227 11.305 30.766 1 96.5 480 ALA B C 1
ATOM 8385 O O . ALA B 1 480 ? -11.148 11.75 30.375 1 96.5 480 ALA B O 1
ATOM 8386 N N . PHE B 1 481 ? -12.891 11.82 31.75 1 96.19 481 PHE B N 1
ATOM 8387 C CA . PHE B 1 481 ? -12.414 12.992 32.469 1 96.19 481 PHE B CA 1
ATOM 8388 C C . PHE B 1 481 ? -11.117 12.695 33.188 1 96.19 481 PHE B C 1
ATOM 8390 O O . PHE B 1 481 ? -10.164 13.477 33.125 1 96.19 481 PHE B O 1
ATOM 8397 N N . SER B 1 482 ? -11.047 11.617 33.875 1 97 482 SER B N 1
ATOM 8398 C CA . SER B 1 482 ? -9.844 11.234 34.625 1 97 482 SER B CA 1
ATOM 8399 C C . SER B 1 482 ? -8.68 10.984 33.656 1 97 482 SER B C 1
ATOM 8401 O O . SER B 1 482 ? -7.539 11.359 33.969 1 97 482 SER B O 1
ATOM 8403 N N . GLY B 1 483 ? -9 10.273 32.625 1 97.44 483 GLY B N 1
ATOM 8404 C CA . GLY B 1 483 ? -7.965 10.047 31.609 1 97.44 483 GLY B CA 1
ATOM 8405 C C . GLY B 1 483 ? -7.418 11.328 31.016 1 97.44 483 GLY B C 1
ATOM 8406 O O . GLY B 1 483 ? -6.203 11.469 30.844 1 97.44 483 GLY B O 1
ATOM 8407 N N . LEU B 1 484 ? -8.289 12.234 30.719 1 96.25 484 LEU B N 1
ATOM 8408 C CA . LEU B 1 484 ? -7.879 13.516 30.156 1 96.25 484 LEU B CA 1
ATOM 8409 C C . LEU B 1 484 ? -7.016 14.289 31.141 1 96.25 484 LEU B C 1
ATOM 8411 O O . LEU B 1 484 ? -5.949 14.797 30.781 1 96.25 484 LEU B O 1
ATOM 8415 N N . LEU B 1 485 ? -7.402 14.383 32.344 1 95.88 485 LEU B N 1
ATOM 8416 C CA . LEU B 1 485 ? -6.711 15.18 33.344 1 95.88 485 LEU B CA 1
ATOM 8417 C C . LEU B 1 485 ? -5.355 14.562 33.688 1 95.88 485 LEU B C 1
ATOM 8419 O O . LEU B 1 485 ? -4.344 15.266 33.719 1 95.88 485 LEU B O 1
ATOM 8423 N N . LEU B 1 486 ? -5.398 13.289 33.938 1 97.06 486 LEU B N 1
ATOM 8424 C CA . LEU B 1 486 ? -4.148 12.625 34.312 1 97.06 486 LEU B CA 1
ATOM 8425 C C . LEU B 1 486 ? -3.191 12.594 33.125 1 97.06 486 LEU B C 1
ATOM 8427 O O . LEU B 1 486 ? -1.979 12.742 33.281 1 97.06 486 LEU B O 1
ATOM 8431 N N . GLY B 1 487 ? -3.773 12.281 31.969 1 97.5 487 GLY B N 1
ATOM 8432 C CA . GLY B 1 487 ? -2.941 12.305 30.781 1 97.5 487 GLY B CA 1
ATOM 8433 C C . GLY B 1 487 ? -2.314 13.664 30.516 1 97.5 487 GLY B C 1
ATOM 8434 O O . GLY B 1 487 ? -1.116 13.758 30.234 1 97.5 487 GLY B O 1
ATOM 8435 N N . LEU B 1 488 ? -3.078 14.711 30.641 1 95.88 488 LEU B N 1
ATOM 8436 C CA . LEU B 1 488 ? -2.568 16.062 30.391 1 95.88 488 LEU B CA 1
ATOM 8437 C C . LEU B 1 488 ? -1.564 16.469 31.469 1 95.88 488 LEU B C 1
ATOM 8439 O O . LEU B 1 488 ? -0.605 17.188 31.188 1 95.88 488 LEU B O 1
ATOM 8443 N N . LEU B 1 489 ? -1.785 16.031 32.625 1 96.88 489 LEU B N 1
ATOM 8444 C CA . LEU B 1 489 ? -0.835 16.312 33.719 1 96.88 489 LEU B CA 1
ATOM 8445 C C . LEU B 1 489 ? 0.515 15.664 33.406 1 96.88 489 LEU B C 1
ATOM 8447 O O . LEU B 1 489 ? 1.56 16.297 33.562 1 96.88 489 LEU B O 1
ATOM 8451 N N . LEU B 1 490 ? 0.446 14.43 33.031 1 97.44 490 LEU B N 1
ATOM 8452 C CA . LEU B 1 490 ? 1.683 13.734 32.688 1 97.44 490 LEU B CA 1
ATOM 8453 C C . LEU B 1 490 ? 2.385 14.43 31.531 1 97.44 490 LEU B C 1
ATOM 8455 O O . LEU B 1 490 ? 3.609 14.57 31.531 1 97.44 490 LEU B O 1
ATOM 8459 N N . GLY B 1 491 ? 1.617 14.828 30.547 1 96.38 491 GLY B N 1
ATOM 8460 C CA . GLY B 1 491 ? 2.176 15.562 29.422 1 96.38 491 GLY B CA 1
ATOM 8461 C C . GLY B 1 491 ? 2.775 16.891 29.828 1 96.38 491 GLY B C 1
ATOM 8462 O O . GLY B 1 491 ? 3.848 17.266 29.344 1 96.38 491 GLY B O 1
ATOM 8463 N N . LEU B 1 492 ? 2.131 17.578 30.688 1 93.94 492 LEU B N 1
ATOM 8464 C CA . LEU B 1 492 ? 2.615 18.875 31.172 1 93.94 492 LEU B CA 1
ATOM 8465 C C . LEU B 1 492 ? 3.896 18.703 31.969 1 93.94 492 LEU B C 1
ATOM 8467 O O . LEU B 1 492 ? 4.789 19.547 31.906 1 93.94 492 LEU B O 1
ATOM 8471 N N . ILE B 1 493 ? 3.945 17.719 32.719 1 95.88 493 ILE B N 1
ATOM 8472 C CA . ILE B 1 493 ? 5.156 17.438 33.469 1 95.88 493 ILE B CA 1
ATOM 8473 C C . ILE B 1 493 ? 6.332 17.234 32.531 1 95.88 493 ILE B C 1
ATOM 8475 O O . ILE B 1 493 ? 7.41 17.797 32.719 1 95.88 493 ILE B O 1
ATOM 8479 N N . ARG B 1 494 ? 6.129 16.469 31.531 1 95.12 494 ARG B N 1
ATOM 8480 C CA . ARG B 1 494 ? 7.188 16.25 30.547 1 95.12 494 ARG B CA 1
ATOM 8481 C C . ARG B 1 494 ? 7.57 17.547 29.859 1 95.12 494 ARG B C 1
ATOM 8483 O O . ARG B 1 494 ? 8.75 17.797 29.625 1 95.12 494 ARG B O 1
ATOM 8490 N N . LEU B 1 495 ? 6.574 18.328 29.562 1 91 495 LEU B N 1
ATOM 8491 C CA . LEU B 1 495 ? 6.824 19.625 28.922 1 91 495 LEU B CA 1
ATOM 8492 C C . LEU B 1 495 ? 7.691 20.5 29.812 1 91 495 LEU B C 1
ATOM 8494 O O . LEU B 1 495 ? 8.664 21.109 29.344 1 91 495 LEU B O 1
ATOM 8498 N N . VAL B 1 496 ? 7.391 20.547 31.031 1 90.75 496 VAL B N 1
ATOM 8499 C CA . VAL B 1 496 ? 8.133 21.375 31.984 1 90.75 496 VAL B CA 1
ATOM 8500 C C . VAL B 1 496 ? 9.555 20.828 32.125 1 90.75 496 VAL B C 1
ATOM 8502 O O . VAL B 1 496 ? 10.516 21.609 32.188 1 90.75 496 VAL B O 1
ATOM 8505 N N . LEU B 1 497 ? 9.672 19.578 32.188 1 91.31 497 LEU B N 1
ATOM 8506 C CA . LEU B 1 497 ? 11 18.969 32.312 1 91.31 497 LEU B CA 1
ATOM 8507 C C . LEU B 1 497 ? 11.859 19.328 31.094 1 91.31 497 LEU B C 1
ATOM 8509 O O . LEU B 1 497 ? 13.055 19.578 31.234 1 91.31 497 LEU B O 1
ATOM 8513 N N . ASP B 1 498 ? 11.297 19.359 29.984 1 87.44 498 ASP B N 1
ATOM 8514 C CA . ASP B 1 498 ? 12.039 19.688 28.766 1 87.44 498 ASP B CA 1
ATOM 8515 C C . ASP B 1 498 ? 12.461 21.156 28.766 1 87.44 498 ASP B C 1
ATOM 8517 O O . ASP B 1 498 ? 13.508 21.5 28.219 1 87.44 498 ASP B O 1
ATOM 8521 N N . PHE B 1 499 ? 11.656 21.984 29.391 1 82.31 499 PHE B N 1
ATOM 8522 C CA . PHE B 1 499 ? 11.977 23.406 29.469 1 82.31 499 PHE B CA 1
ATOM 8523 C C . PHE B 1 499 ? 13.047 23.672 30.516 1 82.31 499 PHE B C 1
ATOM 8525 O O . PHE B 1 499 ? 13.859 24.578 30.359 1 82.31 499 PHE B O 1
ATOM 8532 N N . VAL B 1 500 ? 12.992 22.891 31.516 1 87 500 VAL B N 1
ATOM 8533 C CA . VAL B 1 500 ? 13.953 23.062 32.594 1 87 500 VAL B CA 1
ATOM 8534 C C . VAL B 1 500 ? 15.297 22.469 32.188 1 87 500 VAL B C 1
ATOM 8536 O O . VAL B 1 500 ? 16.344 23.062 32.469 1 87 500 VAL B O 1
ATOM 8539 N N . TYR B 1 501 ? 15.195 21.359 31.609 1 88.19 501 TYR B N 1
ATOM 8540 C CA . TYR B 1 501 ? 16.406 20.688 31.156 1 88.19 501 TYR B CA 1
ATOM 8541 C C . TYR B 1 501 ? 16.562 20.797 29.656 1 88.19 501 TYR B C 1
ATOM 8543 O O . TYR B 1 501 ? 16.203 19.891 28.906 1 88.19 501 TYR B O 1
ATOM 8551 N N . VAL B 1 502 ? 17.172 21.875 29.25 1 82 502 VAL B N 1
ATOM 8552 C CA . VAL B 1 502 ? 17.312 22.172 27.828 1 82 502 VAL B CA 1
ATOM 8553 C C . VAL B 1 502 ? 18.391 21.297 27.203 1 82 502 VAL B C 1
ATOM 8555 O O . VAL B 1 502 ? 19.391 20.984 27.859 1 82 502 VAL B O 1
ATOM 8558 N N . GLN B 1 503 ? 18.156 20.922 25.984 1 82.25 503 GLN B N 1
ATOM 8559 C CA . GLN B 1 503 ? 19.156 20.141 25.266 1 82.25 503 GLN B CA 1
ATOM 8560 C C . GLN B 1 503 ? 20.438 20.922 25.094 1 82.25 503 GLN B C 1
ATOM 8562 O O . GLN B 1 503 ? 20.422 22.078 24.656 1 82.25 503 GLN B O 1
ATOM 8567 N N . PRO B 1 504 ? 21.531 20.312 25.484 1 83.19 504 PRO B N 1
ATOM 8568 C CA . PRO B 1 504 ? 22.812 21.016 25.344 1 83.19 504 PRO B CA 1
ATOM 8569 C C . PRO B 1 504 ? 23.234 21.188 23.891 1 83.19 504 PRO B C 1
ATOM 8571 O O . PRO B 1 504 ? 22.688 20.516 23.016 1 83.19 504 PRO B O 1
ATOM 8574 N N . LEU B 1 505 ? 24.109 22.078 23.75 1 80.31 505 LEU B N 1
ATOM 8575 C CA . LEU B 1 505 ? 24.688 22.281 22.422 1 80.31 505 LEU B CA 1
ATOM 8576 C C . LEU B 1 505 ? 25.453 21.047 21.969 1 80.31 505 LEU B C 1
ATOM 8578 O O . LEU B 1 505 ? 25.812 20.188 22.781 1 80.31 505 LEU B O 1
ATOM 8582 N N . CYS B 1 506 ? 25.594 20.891 20.734 1 75.31 506 CYS B N 1
ATOM 8583 C CA . CYS B 1 506 ? 26.172 19.703 20.125 1 75.31 506 CYS B CA 1
ATOM 8584 C C . CYS B 1 506 ? 27.531 19.391 20.734 1 75.31 506 CYS B C 1
ATOM 8586 O O . CYS B 1 506 ? 27.922 18.234 20.859 1 75.31 506 CYS B O 1
ATOM 8588 N N . ASP B 1 507 ? 28.328 20.359 21.203 1 76.12 507 ASP B N 1
ATOM 8589 C CA . ASP B 1 507 ? 29.688 20.172 21.672 1 76.12 507 ASP B CA 1
ATOM 8590 C C . ASP B 1 507 ? 29.734 19.969 23.172 1 76.12 507 ASP B C 1
ATOM 8592 O O . ASP B 1 507 ? 30.797 19.734 23.75 1 76.12 507 ASP B O 1
ATOM 8596 N N . GLN B 1 508 ? 28.609 19.875 23.766 1 82.25 508 GLN B N 1
ATOM 8597 C CA . GLN B 1 508 ? 28.547 19.75 25.219 1 82.25 508 GLN B CA 1
ATOM 8598 C C . GLN B 1 508 ? 27.953 18.422 25.625 1 82.25 508 GLN B C 1
ATOM 8600 O O . GLN B 1 508 ? 27.078 17.875 24.938 1 82.25 508 GLN B O 1
ATOM 8605 N N . PRO B 1 509 ? 28.438 17.938 26.672 1 86.06 509 PRO B N 1
ATOM 8606 C CA . PRO B 1 509 ? 27.859 16.688 27.156 1 86.06 509 PRO B CA 1
ATOM 8607 C C . PRO B 1 509 ? 26.422 16.844 27.641 1 86.06 509 PRO B C 1
ATOM 8609 O O . PRO B 1 509 ? 26.062 17.875 28.188 1 86.06 509 PRO B O 1
ATOM 8612 N N . ASP B 1 510 ? 25.641 15.883 27.438 1 87.56 510 ASP B N 1
ATOM 8613 C CA . ASP B 1 510 ? 24.234 15.898 27.844 1 87.56 510 ASP B CA 1
ATOM 8614 C C . ASP B 1 510 ? 24.062 15.406 29.281 1 87.56 510 ASP B C 1
ATOM 8616 O O . ASP B 1 510 ? 24.141 14.211 29.547 1 87.56 510 ASP B O 1
ATOM 8620 N N . GLU B 1 511 ? 23.844 16.266 30.172 1 90.62 511 GLU B N 1
ATOM 8621 C CA . GLU B 1 511 ? 23.734 15.93 31.594 1 90.62 511 GLU B CA 1
ATOM 8622 C C . GLU B 1 511 ? 22.281 15.891 32.031 1 90.62 511 GLU B C 1
ATOM 8624 O O . GLU B 1 511 ? 21.984 15.883 33.25 1 90.62 511 GLU B O 1
ATOM 8629 N N . ARG B 1 512 ? 21.406 15.875 31.188 1 89.44 512 ARG B N 1
ATOM 8630 C CA . ARG B 1 512 ? 20 15.828 31.547 1 89.44 512 ARG B CA 1
ATOM 8631 C C . ARG B 1 512 ? 19.641 14.484 32.188 1 89.44 512 ARG B C 1
ATOM 8633 O O . ARG B 1 512 ? 20.344 13.492 31.984 1 89.44 512 ARG B O 1
ATOM 8640 N N . PRO B 1 513 ? 18.609 14.516 32.969 1 92.81 513 PRO B N 1
ATOM 8641 C CA . PRO B 1 513 ? 18.156 13.242 33.531 1 92.81 513 PRO B CA 1
ATOM 8642 C C . PRO B 1 513 ? 17.75 12.234 32.438 1 92.81 513 PRO B C 1
ATOM 8644 O O . PRO B 1 513 ? 17.312 12.625 31.359 1 92.81 513 PRO B O 1
ATOM 8647 N N . ALA B 1 514 ? 17.812 10.969 32.812 1 91.06 514 ALA B N 1
ATOM 8648 C CA . ALA B 1 514 ? 17.594 9.875 31.875 1 91.06 514 ALA B CA 1
ATOM 8649 C C . ALA B 1 514 ? 16.188 9.938 31.281 1 91.06 514 ALA B C 1
ATOM 8651 O O . ALA B 1 514 ? 15.984 9.633 30.109 1 91.06 514 ALA B O 1
ATOM 8652 N N . VAL B 1 515 ? 15.258 10.344 32.031 1 91.19 515 VAL B N 1
ATOM 8653 C CA . VAL B 1 515 ? 13.867 10.367 31.609 1 91.19 515 VAL B CA 1
ATOM 8654 C C . VAL B 1 515 ? 13.68 11.375 30.484 1 91.19 515 VAL B C 1
ATOM 8656 O O . VAL B 1 515 ? 12.844 11.188 29.609 1 91.19 515 VAL B O 1
ATOM 8659 N N . VAL B 1 516 ? 14.5 12.391 30.484 1 90.69 516 VAL B N 1
ATOM 8660 C CA . VAL B 1 516 ? 14.414 13.438 29.469 1 90.69 516 VAL B CA 1
ATOM 8661 C C . VAL B 1 516 ? 15.344 13.109 28.297 1 90.69 516 VAL B C 1
ATOM 8663 O O . VAL B 1 516 ? 14.961 13.25 27.141 1 90.69 516 VAL B O 1
ATOM 8666 N N . LYS B 1 517 ? 16.484 12.555 28.656 1 88.62 517 LYS B N 1
ATOM 8667 C CA . LYS B 1 517 ? 17.531 12.312 27.656 1 88.62 517 LYS B CA 1
ATOM 8668 C C . LYS B 1 517 ? 17.234 11.047 26.859 1 88.62 517 LYS B C 1
ATOM 8670 O O . LYS B 1 517 ? 17.406 11.023 25.641 1 88.62 517 LYS B O 1
ATOM 8675 N N . ASP B 1 518 ? 16.688 10.031 27.5 1 90.38 518 ASP B N 1
ATOM 8676 C CA . ASP B 1 518 ? 16.656 8.711 26.875 1 90.38 518 ASP B CA 1
ATOM 8677 C C . ASP B 1 518 ? 15.258 8.391 26.344 1 90.38 518 ASP B C 1
ATOM 8679 O O . ASP B 1 518 ? 15.078 7.441 25.578 1 90.38 518 ASP B O 1
ATOM 8683 N N . VAL B 1 519 ? 14.32 9.125 26.75 1 94.06 519 VAL B N 1
ATOM 8684 C CA . VAL B 1 519 ? 12.977 8.859 26.266 1 94.06 519 VAL B CA 1
ATOM 8685 C C . VAL B 1 519 ? 12.609 9.859 25.172 1 94.06 519 VAL B C 1
ATOM 8687 O O . VAL B 1 519 ? 12.227 11 25.453 1 94.06 519 VAL B O 1
ATOM 8690 N N . HIS B 1 520 ? 12.727 9.367 24.016 1 94.81 520 HIS B N 1
ATOM 8691 C CA . HIS B 1 520 ? 12.375 10.18 22.859 1 94.81 520 HIS B CA 1
ATOM 8692 C C . HIS B 1 520 ? 10.93 10.648 22.938 1 94.81 520 HIS B C 1
ATOM 8694 O O . HIS B 1 520 ? 10.062 9.938 23.453 1 94.81 520 HIS B O 1
ATOM 8700 N N . TYR B 1 521 ? 10.648 11.828 22.453 1 94.81 521 TYR B N 1
ATOM 8701 C CA . TYR B 1 521 ? 9.328 12.414 22.609 1 94.81 521 TYR B CA 1
ATOM 8702 C C . TYR B 1 521 ? 8.266 11.562 21.922 1 94.81 521 TYR B C 1
ATOM 8704 O O . TYR B 1 521 ? 7.113 11.516 22.375 1 94.81 521 TYR B O 1
ATOM 8712 N N . LEU B 1 522 ? 8.609 10.859 20.859 1 97 522 LEU B N 1
ATOM 8713 C CA . LEU B 1 522 ? 7.645 9.977 20.203 1 97 522 LEU B CA 1
ATOM 8714 C C . LEU B 1 522 ? 7.359 8.75 21.062 1 97 522 LEU B C 1
ATOM 8716 O O . LEU B 1 522 ? 6.23 8.25 21.094 1 97 522 LEU B O 1
ATOM 8720 N N . TYR B 1 523 ? 8.383 8.219 21.703 1 97.19 523 TYR B N 1
ATOM 8721 C CA . TYR B 1 523 ? 8.156 7.117 22.625 1 97.19 523 TYR B CA 1
ATOM 8722 C C . TYR B 1 523 ? 7.34 7.582 23.828 1 97.19 523 TYR B C 1
ATOM 8724 O O . TYR B 1 523 ? 6.508 6.832 24.344 1 97.19 523 TYR B O 1
ATOM 8732 N N . PHE B 1 524 ? 7.609 8.758 24.25 1 97.44 524 PHE B N 1
ATOM 8733 C CA . PHE B 1 524 ? 6.793 9.32 25.328 1 97.44 524 PHE B CA 1
ATOM 8734 C C . PHE B 1 524 ? 5.332 9.414 24.906 1 97.44 524 PHE B C 1
ATOM 8736 O O . PHE B 1 524 ? 4.43 9.164 25.703 1 97.44 524 PHE B O 1
ATOM 8743 N N . SER B 1 525 ? 5.129 9.844 23.719 1 97.81 525 SER B N 1
ATOM 8744 C CA . SER B 1 525 ? 3.771 9.875 23.172 1 97.81 525 SER B CA 1
ATOM 8745 C C . SER B 1 525 ? 3.096 8.516 23.297 1 97.81 525 SER B C 1
ATOM 8747 O O . SER B 1 525 ? 1.92 8.43 23.656 1 97.81 525 SER B O 1
ATOM 8749 N N . MET B 1 526 ? 3.818 7.473 23.016 1 97.62 526 MET B N 1
ATOM 8750 C CA . MET B 1 526 ? 3.295 6.117 23.156 1 97.62 526 MET B CA 1
ATOM 8751 C C . MET B 1 526 ? 2.949 5.812 24.609 1 97.62 526 MET B C 1
ATOM 8753 O O . MET B 1 526 ? 1.869 5.293 24.906 1 97.62 526 MET B O 1
ATOM 8757 N N . ILE B 1 527 ? 3.854 6.109 25.469 1 97.81 527 ILE B N 1
ATOM 8758 C CA . ILE B 1 527 ? 3.668 5.863 26.891 1 97.81 527 ILE B CA 1
ATOM 8759 C C . ILE B 1 527 ? 2.453 6.641 27.406 1 97.81 527 ILE B C 1
ATOM 8761 O O . ILE B 1 527 ? 1.612 6.09 28.125 1 97.81 527 ILE B O 1
ATOM 8765 N N . LEU B 1 528 ? 2.439 7.867 27 1 98.25 528 LEU B N 1
ATOM 8766 C CA . LEU B 1 528 ? 1.349 8.742 27.406 1 98.25 528 LEU B CA 1
ATOM 8767 C C . LEU B 1 528 ? 0.009 8.219 26.906 1 98.25 528 LEU B C 1
ATOM 8769 O O . LEU B 1 528 ? -0.983 8.234 27.641 1 98.25 528 LEU B O 1
ATOM 8773 N N . SER B 1 529 ? -0.057 7.793 25.719 1 98.5 529 SER B N 1
ATOM 8774 C CA . SER B 1 529 ? -1.273 7.227 25.156 1 98.5 529 SER B CA 1
ATOM 8775 C C . SER B 1 529 ? -1.722 5.988 25.906 1 98.5 529 SER B C 1
ATOM 8777 O O . SER B 1 529 ? -2.902 5.844 26.234 1 98.5 529 SER B O 1
ATOM 8779 N N . VAL B 1 530 ? -0.791 5.109 26.172 1 98.25 530 VAL B N 1
ATOM 8780 C CA . VAL B 1 530 ? -1.101 3.871 26.875 1 98.25 530 VAL B CA 1
ATOM 8781 C C . VAL B 1 530 ? -1.556 4.184 28.297 1 98.25 530 VAL B C 1
ATOM 8783 O O . VAL B 1 530 ? -2.52 3.598 28.797 1 98.25 530 VAL B O 1
ATOM 8786 N N . ALA B 1 531 ? -0.856 5.066 28.922 1 98.44 531 ALA B N 1
ATOM 8787 C CA . ALA B 1 531 ? -1.228 5.465 30.281 1 98.44 531 ALA B CA 1
ATOM 8788 C C . ALA B 1 531 ? -2.637 6.051 30.312 1 98.44 531 ALA B C 1
ATOM 8790 O O . ALA B 1 531 ? -3.418 5.754 31.219 1 98.44 531 ALA B O 1
ATOM 8791 N N . THR B 1 532 ? -2.973 6.891 29.375 1 98.62 532 THR B N 1
ATOM 8792 C CA . THR B 1 532 ? -4.305 7.48 29.297 1 98.62 532 THR B CA 1
ATOM 8793 C C . THR B 1 532 ? -5.355 6.402 29.031 1 98.62 532 THR B C 1
ATOM 8795 O O . THR B 1 532 ? -6.418 6.402 29.656 1 98.62 532 THR B O 1
ATOM 8798 N N . LEU B 1 533 ? -5.016 5.543 28.125 1 98.44 533 LEU B N 1
ATOM 8799 C CA . LEU B 1 533 ? -5.926 4.453 27.797 1 98.44 533 LEU B CA 1
ATOM 8800 C C . LEU B 1 533 ? -6.219 3.6 29.016 1 98.44 533 LEU B C 1
ATOM 8802 O O . LEU B 1 533 ? -7.375 3.264 29.297 1 98.44 533 LEU B O 1
ATOM 8806 N N . ILE B 1 534 ? -5.18 3.273 29.766 1 98.38 534 ILE B N 1
ATOM 8807 C CA . ILE B 1 534 ? -5.328 2.449 30.953 1 98.38 534 ILE B CA 1
ATOM 8808 C C . ILE B 1 534 ? -6.188 3.182 31.984 1 98.38 534 ILE B C 1
ATOM 8810 O O . ILE B 1 534 ? -7.059 2.58 32.625 1 98.38 534 ILE B O 1
ATOM 8814 N N . THR B 1 535 ? -5.98 4.445 32.125 1 98.56 535 THR B N 1
ATOM 8815 C CA . THR B 1 535 ? -6.746 5.238 33.094 1 98.56 535 THR B CA 1
ATOM 8816 C C . THR B 1 535 ? -8.219 5.281 32.719 1 98.56 535 THR B C 1
ATOM 8818 O O . THR B 1 535 ? -9.094 5.07 33.562 1 98.56 535 THR B O 1
ATOM 8821 N N . VAL B 1 536 ? -8.523 5.574 31.453 1 98.25 536 VAL B N 1
ATOM 8822 C CA . VAL B 1 536 ? -9.898 5.637 30.984 1 98.25 536 VAL B CA 1
ATOM 8823 C C . VAL B 1 536 ? -10.578 4.285 31.188 1 98.25 536 VAL B C 1
ATOM 8825 O O . VAL B 1 536 ? -11.711 4.219 31.672 1 98.25 536 VAL B O 1
ATOM 8828 N N . CYS B 1 537 ? -9.875 3.232 30.875 1 97.88 537 CYS B N 1
ATOM 8829 C CA . CYS B 1 537 ? -10.438 1.892 30.984 1 97.88 537 CYS B CA 1
ATOM 8830 C C . CYS B 1 537 ? -10.688 1.524 32.438 1 97.88 537 CYS B C 1
ATOM 8832 O O . CYS B 1 537 ? -11.766 1.039 32.781 1 97.88 537 CYS B O 1
ATOM 8834 N N . THR B 1 538 ? -9.695 1.749 33.312 1 98.12 538 THR B N 1
ATOM 8835 C CA . THR B 1 538 ? -9.773 1.361 34.719 1 98.12 538 THR B CA 1
ATOM 8836 C C . THR B 1 538 ? -10.891 2.129 35.406 1 98.12 538 THR B C 1
ATOM 8838 O O . THR B 1 538 ? -11.727 1.531 36.094 1 98.12 538 THR B O 1
ATOM 8841 N N . VAL B 1 539 ? -10.984 3.391 35.219 1 97.94 539 VAL B N 1
ATOM 8842 C CA . VAL B 1 539 ? -11.969 4.215 35.906 1 97.94 539 VAL B CA 1
ATOM 8843 C C . VAL B 1 539 ? -13.367 3.926 35.375 1 97.94 539 VAL B C 1
ATOM 8845 O O . VAL B 1 539 ? -14.344 3.879 36.125 1 97.94 539 VAL B O 1
ATOM 8848 N N . SER B 1 540 ? -13.508 3.727 34.062 1 97.31 540 SER B N 1
ATOM 8849 C CA . SER B 1 540 ? -14.797 3.416 33.438 1 97.31 540 SER B CA 1
ATOM 8850 C C . SER B 1 540 ? -15.328 2.07 33.938 1 97.31 540 SER B C 1
ATOM 8852 O O . SER B 1 540 ? -16.531 1.906 34.125 1 97.31 540 SER B O 1
ATOM 8854 N N . TRP B 1 541 ? -14.398 1.183 34.156 1 96.62 541 TRP B N 1
ATOM 8855 C CA . TRP B 1 541 ? -14.797 -0.154 34.594 1 96.62 541 TRP B CA 1
ATOM 8856 C C . TRP B 1 541 ? -15.242 -0.144 36.062 1 96.62 541 TRP B C 1
ATOM 8858 O O . TRP B 1 541 ? -16.094 -0.947 36.469 1 96.62 541 TRP B O 1
ATOM 8868 N N . PHE B 1 542 ? -14.711 0.702 36.844 1 97.06 542 PHE B N 1
ATOM 8869 C CA . PHE B 1 542 ? -14.977 0.702 38.281 1 97.06 542 PHE B CA 1
ATOM 8870 C C . PHE B 1 542 ? -16.094 1.686 38.625 1 97.06 542 PHE B C 1
ATOM 8872 O O . PHE B 1 542 ? -16.484 1.808 39.781 1 97.06 542 PHE B O 1
ATOM 8879 N N . THR B 1 543 ? -16.578 2.381 37.719 1 96.12 543 THR B N 1
ATOM 8880 C CA . THR B 1 543 ? -17.656 3.32 37.938 1 96.12 543 THR B CA 1
ATOM 8881 C C . THR B 1 543 ? -18.906 2.91 37.188 1 96.12 543 THR B C 1
ATOM 8883 O O . THR B 1 543 ? -18.922 1.877 36.5 1 96.12 543 THR B O 1
ATOM 8886 N N . GLU B 1 544 ? -19.984 3.672 37.281 1 93.94 544 GLU B N 1
ATOM 8887 C CA . GLU B 1 544 ? -21.281 3.32 36.719 1 93.94 544 GLU B CA 1
ATOM 8888 C C . GLU B 1 544 ? -21.234 3.344 35.188 1 93.94 544 GLU B C 1
ATOM 8890 O O . GLU B 1 544 ? -20.672 4.27 34.594 1 93.94 544 GLU B O 1
ATOM 8895 N N . PRO B 1 545 ? -21.703 2.318 34.594 1 92.69 545 PRO B N 1
ATOM 8896 C CA . PRO B 1 545 ? -21.766 2.314 33.125 1 92.69 545 PRO B CA 1
ATOM 8897 C C . PRO B 1 545 ? -22.641 3.434 32.562 1 92.69 545 PRO B C 1
ATOM 8899 O O . PRO B 1 545 ? -23.531 3.936 33.281 1 92.69 545 PRO B O 1
ATOM 8902 N N . PRO B 1 546 ? -22.344 3.744 31.328 1 92.31 546 PRO B N 1
ATOM 8903 C CA . PRO B 1 546 ? -23.188 4.77 30.703 1 92.31 546 PRO B CA 1
ATOM 8904 C C . PRO B 1 546 ? -24.625 4.309 30.516 1 92.31 546 PRO B C 1
ATOM 8906 O O . PRO B 1 546 ? -24.906 3.115 30.609 1 92.31 546 PRO B O 1
ATOM 8909 N N . SER B 1 547 ? -25.453 5.223 30.281 1 90.88 547 SER B N 1
ATOM 8910 C CA . SER B 1 547 ? -26.859 4.898 30.047 1 90.88 547 SER B CA 1
ATOM 8911 C C . SER B 1 547 ? -27.047 4.035 28.812 1 90.88 547 SER B C 1
ATOM 8913 O O . SER B 1 547 ? -26.172 4 27.938 1 90.88 547 SER B O 1
ATOM 8915 N N . LYS B 1 548 ? -28.062 3.332 28.672 1 88.44 548 LYS B N 1
ATOM 8916 C CA . LYS B 1 548 ? -28.375 2.477 27.531 1 88.44 548 LYS B CA 1
ATOM 8917 C C . LYS B 1 548 ? -28.438 3.285 26.234 1 88.44 548 LYS B C 1
ATOM 8919 O O . LYS B 1 548 ? -28.031 2.809 25.172 1 88.44 548 LYS B O 1
ATOM 8924 N N . GLU B 1 549 ? -28.938 4.469 26.422 1 85.44 549 GLU B N 1
ATOM 8925 C CA . GLU B 1 549 ? -29.047 5.352 25.25 1 85.44 549 GLU B CA 1
ATOM 8926 C C . GLU B 1 549 ? -27.672 5.699 24.703 1 85.44 549 GLU B C 1
ATOM 8928 O O . GLU B 1 549 ? -27.469 5.645 23.484 1 85.44 549 GLU B O 1
ATOM 8933 N N . MET B 1 550 ? -26.844 5.969 25.625 1 86.38 550 MET B N 1
ATOM 8934 C CA . MET B 1 550 ? -25.5 6.352 25.219 1 86.38 550 MET B CA 1
ATOM 8935 C C . MET B 1 550 ? -24.75 5.168 24.609 1 86.38 550 MET B C 1
ATOM 8937 O O . MET B 1 550 ? -24.031 5.328 23.625 1 86.38 550 MET B O 1
ATOM 8941 N N . ARG B 1 551 ? -24.922 4.02 25.047 1 84 551 ARG B N 1
ATOM 8942 C CA . ARG B 1 551 ? -24.297 2.807 24.516 1 84 551 ARG B CA 1
ATOM 8943 C C . ARG B 1 551 ? -24.844 2.453 23.141 1 84 551 ARG B C 1
ATOM 8945 O O . ARG B 1 551 ? -24.094 2.031 22.266 1 84 551 ARG B O 1
ATOM 8952 N N . SER B 1 552 ? -26.125 2.66 23.047 1 81.5 552 SER B N 1
ATOM 8953 C CA . SER B 1 552 ? -26.797 2.334 21.781 1 81.5 552 SER B CA 1
ATOM 8954 C C . SER B 1 552 ? -26.281 3.219 20.656 1 81.5 552 SER B C 1
ATOM 8956 O O . SER B 1 552 ? -26.203 2.781 19.5 1 81.5 552 SER B O 1
ATOM 8958 N N . LYS B 1 553 ? -25.953 4.438 21 1 81.31 553 LYS B N 1
ATOM 8959 C CA . LYS B 1 553 ? -25.422 5.352 20 1 81.31 553 LYS B CA 1
ATOM 8960 C C . LYS B 1 553 ? -24.094 4.844 19.438 1 81.31 553 LYS B C 1
ATOM 8962 O O . LYS B 1 553 ? -23.859 4.891 18.234 1 81.31 553 LYS B O 1
ATOM 8967 N N . VAL B 1 554 ? -23.281 4.316 20.281 1 82.94 554 VAL B N 1
ATOM 8968 C CA . VAL B 1 554 ? -21.969 3.807 19.891 1 82.94 554 VAL B CA 1
ATOM 8969 C C . VAL B 1 554 ? -22.141 2.545 19.047 1 82.94 554 VAL B C 1
ATOM 8971 O O . VAL B 1 554 ? -21.5 2.393 18 1 82.94 554 VAL B O 1
ATOM 8974 N N . VAL B 1 555 ? -23 1.759 19.438 1 78.38 555 VAL B N 1
ATOM 8975 C CA . VAL B 1 555 ? -23.25 0.508 18.734 1 78.38 555 VAL B CA 1
ATOM 8976 C C . VAL B 1 555 ? -23.797 0.805 17.344 1 78.38 555 VAL B C 1
ATOM 8978 O O . VAL B 1 555 ? -23.375 0.197 16.359 1 78.38 555 VAL B O 1
ATOM 8981 N N . LYS B 1 556 ? -24.75 1.702 17.281 1 77.31 556 LYS B N 1
ATOM 8982 C CA . LYS B 1 556 ? -25.328 2.082 15.992 1 77.31 556 LYS B CA 1
ATOM 8983 C C . LYS B 1 556 ? -24.266 2.631 15.047 1 77.31 556 LYS B C 1
ATOM 8985 O O . LYS B 1 556 ? -24.266 2.33 13.852 1 77.31 556 LYS B O 1
ATOM 8990 N N . ALA B 1 557 ? -23.422 3.379 15.633 1 79.62 557 ALA B N 1
ATOM 8991 C CA . ALA B 1 557 ? -22.344 3.947 14.836 1 79.62 557 ALA B CA 1
ATOM 8992 C C . ALA B 1 557 ? -21.438 2.852 14.289 1 79.62 557 ALA B C 1
ATOM 8994 O O . ALA B 1 557 ? -21.062 2.877 13.117 1 79.62 557 ALA B O 1
ATOM 8995 N N . ILE B 1 558 ? -21.109 1.944 15.047 1 77.06 558 ILE B N 1
ATOM 8996 C CA . ILE B 1 558 ? -20.234 0.844 14.656 1 77.06 558 ILE B CA 1
ATOM 8997 C C . ILE B 1 558 ? -20.922 -0.014 13.594 1 77.06 558 ILE B C 1
ATOM 8999 O O . ILE B 1 558 ? -20.297 -0.404 12.609 1 77.06 558 ILE B O 1
ATOM 9003 N N . LEU B 1 559 ? -22.172 -0.252 13.812 1 73.75 559 LEU B N 1
ATOM 9004 C CA . LEU B 1 559 ? -22.938 -1.041 12.852 1 73.75 559 LEU B CA 1
ATOM 9005 C C . LEU B 1 559 ? -23.016 -0.321 11.508 1 73.75 559 LEU B C 1
ATOM 9007 O O . LEU B 1 559 ? -22.922 -0.951 10.453 1 73.75 559 LEU B O 1
ATOM 9011 N N . TRP B 1 560 ? -23.234 0.901 11.602 1 74.88 560 TRP B N 1
ATOM 9012 C CA . TRP B 1 560 ? -23.25 1.696 10.383 1 74.88 560 TRP B CA 1
ATOM 9013 C C . TRP B 1 560 ? -21.922 1.591 9.641 1 74.88 560 TRP B C 1
ATOM 9015 O O . TRP B 1 560 ? -21.906 1.412 8.422 1 74.88 560 TRP B O 1
ATOM 9025 N N . LEU B 1 561 ? -20.906 1.697 10.352 1 76.44 561 LEU B N 1
ATOM 9026 C CA . LEU B 1 561 ? -19.578 1.629 9.766 1 76.44 561 LEU B CA 1
ATOM 9027 C C . LEU B 1 561 ? -19.344 0.263 9.125 1 76.44 561 LEU B C 1
ATOM 9029 O O . LEU B 1 561 ? -18.625 0.158 8.125 1 76.44 561 LEU B O 1
ATOM 9033 N N . CYS B 1 562 ? -19.969 -0.702 9.766 1 68.75 562 CYS B N 1
ATOM 9034 C CA . CYS B 1 562 ? -19.828 -2.064 9.266 1 68.75 562 CYS B CA 1
ATOM 9035 C C . CYS B 1 562 ? -20.812 -2.346 8.141 1 68.75 562 CYS B C 1
ATOM 9037 O O . CYS B 1 562 ? -20.844 -3.455 7.602 1 68.75 562 CYS B O 1
ATOM 9039 N N . GLY B 1 563 ? -21.594 -1.422 7.82 1 63.34 563 GLY B N 1
ATOM 9040 C CA . GLY B 1 563 ? -22.562 -1.577 6.746 1 63.34 563 GLY B CA 1
ATOM 9041 C C . GLY B 1 563 ? -23.812 -2.318 7.172 1 63.34 563 GLY B C 1
ATOM 9042 O O . GLY B 1 563 ? -24.531 -2.885 6.336 1 63.34 563 GLY B O 1
ATOM 9043 N N . MET B 1 564 ? -24.094 -2.596 8.469 1 54.66 564 MET B N 1
ATOM 9044 C CA . MET B 1 564 ? -25.219 -3.355 8.992 1 54.66 564 MET B CA 1
ATOM 9045 C C . MET B 1 564 ? -26.391 -2.432 9.32 1 54.66 564 MET B C 1
ATOM 9047 O O . MET B 1 564 ? -27.297 -2.812 10.062 1 54.66 564 MET B O 1
ATOM 9051 N N . GLU B 1 565 ? -26.562 -1.438 8.656 1 57.19 565 GLU B N 1
ATOM 9052 C CA . GLU B 1 565 ? -27.656 -0.573 9.094 1 57.19 565 GLU B CA 1
ATOM 9053 C C . GLU B 1 565 ? -28.953 -1.361 9.242 1 57.19 565 GLU B C 1
ATOM 9055 O O . GLU B 1 565 ? -29.312 -2.16 8.375 1 57.19 565 GLU B O 1
ATOM 9060 N N . ASN B 1 566 ? -29.375 -1.765 10.375 1 48.84 566 ASN B N 1
ATOM 9061 C CA . ASN B 1 566 ? -30.672 -2.367 10.656 1 48.84 566 ASN B CA 1
ATOM 9062 C C . ASN B 1 566 ? -31.797 -1.654 9.914 1 48.84 566 ASN B C 1
ATOM 9064 O O . ASN B 1 566 ? -32.062 -0.471 10.148 1 48.84 566 ASN B O 1
ATOM 9068 N N . LYS B 1 567 ? -32.156 -2.061 8.82 1 44.19 567 LYS B N 1
ATOM 9069 C CA . LYS B 1 567 ? -33.375 -1.604 8.18 1 44.19 567 LYS B CA 1
ATOM 9070 C C . LYS B 1 567 ? -34.562 -1.797 9.102 1 44.19 567 LYS B C 1
ATOM 9072 O O . LYS B 1 567 ? -35.719 -1.712 8.656 1 44.19 567 LYS B O 1
ATOM 9077 N N . GLY B 1 568 ? -34.625 -2.566 10.211 1 38.69 568 GLY B N 1
ATOM 9078 C CA . GLY B 1 568 ? -35.938 -2.838 10.758 1 38.69 568 GLY B CA 1
ATOM 9079 C C . GLY B 1 568 ? -36.812 -1.604 10.82 1 38.69 568 GLY B C 1
ATOM 9080 O O . GLY B 1 568 ? -37.219 -1.054 9.789 1 38.69 568 GLY B O 1
ATOM 9081 N N . LYS B 1 569 ? -37.406 -1.321 12.312 1 37.66 569 LYS B N 1
ATOM 9082 C CA . LYS B 1 569 ? -38.656 -0.649 12.609 1 37.66 569 LYS B CA 1
ATOM 9083 C C . LYS B 1 569 ? -38.625 0.81 12.164 1 37.66 569 LYS B C 1
ATOM 9085 O O . LYS B 1 569 ? -37.688 1.547 12.508 1 37.66 569 LYS B O 1
ATOM 9090 N N . GLU B 1 570 ? -39.312 1.04 11.086 1 36.69 570 GLU B N 1
ATOM 9091 C CA . GLU B 1 570 ? -39.875 2.338 10.727 1 36.69 570 GLU B CA 1
ATOM 9092 C C . GLU B 1 570 ? -40.031 3.236 11.953 1 36.69 570 GLU B C 1
ATOM 9094 O O . GLU B 1 570 ? -40.969 3.084 12.734 1 36.69 570 GLU B O 1
ATOM 9099 N N . GLU B 1 571 ? -39.125 3.277 12.781 1 37.88 571 GLU B N 1
ATOM 9100 C CA . GLU B 1 571 ? -39.594 4.359 13.641 1 37.88 571 GLU B CA 1
ATOM 9101 C C . GLU B 1 571 ? -40.25 5.48 12.812 1 37.88 571 GLU B C 1
ATOM 9103 O O . GLU B 1 571 ? -39.812 5.742 11.688 1 37.88 571 GLU B O 1
ATOM 9108 N N . PRO B 1 572 ? -41.531 5.777 13.227 1 36.06 572 PRO B N 1
ATOM 9109 C CA . PRO B 1 572 ? -42.188 6.855 12.5 1 36.06 572 PRO B CA 1
ATOM 9110 C C . PRO B 1 572 ? -41.25 8 12.133 1 36.06 572 PRO B C 1
ATOM 9112 O O . PRO B 1 572 ? -40.281 8.266 12.867 1 36.06 572 PRO B O 1
ATOM 9115 N N . PRO B 1 573 ? -41.125 8.234 10.938 1 37.66 573 PRO B N 1
ATOM 9116 C CA . PRO B 1 573 ? -40.375 9.43 10.531 1 37.66 573 PRO B CA 1
ATOM 9117 C C . PRO B 1 573 ? -40.562 10.594 11.5 1 37.66 573 PRO B C 1
ATOM 9119 O O . PRO B 1 573 ? -41.656 11.18 11.578 1 37.66 573 PRO B O 1
ATOM 9122 N N . GLY B 1 574 ? -40.5 10.469 12.672 1 33.31 574 GLY B N 1
ATOM 9123 C CA . GLY B 1 574 ? -40.594 11.852 13.102 1 33.31 574 GLY B CA 1
ATOM 9124 C C . GLY B 1 574 ? -39.719 12.789 12.297 1 33.31 574 GLY B C 1
ATOM 9125 O O . GLY B 1 574 ? -38.844 12.344 11.555 1 33.31 574 GLY B O 1
ATOM 9126 N N . LYS B 1 575 ? -39.844 14.094 12.367 1 35.31 575 LYS B N 1
ATOM 9127 C CA . LYS B 1 575 ? -39.281 15.281 11.742 1 35.31 575 LYS B CA 1
ATOM 9128 C C . LYS B 1 575 ? -37.75 15.281 11.836 1 35.31 575 LYS B C 1
ATOM 9130 O O . LYS B 1 575 ? -37.125 16.328 11.719 1 35.31 575 LYS B O 1
ATOM 9135 N N . VAL B 1 576 ? -37 14.398 12.375 1 39.53 576 VAL B N 1
ATOM 9136 C CA . VAL B 1 576 ? -35.594 14.641 12.492 1 39.53 576 VAL B CA 1
ATOM 9137 C C . VAL B 1 576 ? -34.938 14.578 11.117 1 39.53 576 VAL B C 1
ATOM 9139 O O . VAL B 1 576 ? -34.688 13.492 10.586 1 39.53 576 VAL B O 1
ATOM 9142 N N . GLU B 1 577 ? -35.062 15.328 9.922 1 44.19 577 GLU B N 1
ATOM 9143 C CA . GLU B 1 577 ? -34.906 15.602 8.492 1 44.19 577 GLU B CA 1
ATOM 9144 C C . GLU B 1 577 ? -33.438 15.648 8.109 1 44.19 577 GLU B C 1
ATOM 9146 O O . GLU B 1 577 ? -33.031 15.086 7.09 1 44.19 577 GLU B O 1
ATOM 9151 N N . PRO B 1 578 ? -32.5 16.703 8.492 1 50.28 578 PRO B N 1
ATOM 9152 C CA . PRO B 1 578 ? -31.328 17.266 7.809 1 50.28 578 PRO B CA 1
ATOM 9153 C C . PRO B 1 578 ? -30.125 16.328 7.84 1 50.28 578 PRO B C 1
ATOM 9155 O O . PRO B 1 578 ? -29.344 16.281 6.887 1 50.28 578 PRO B O 1
ATOM 9158 N N . VAL B 1 579 ? -29.859 15.5 8.859 1 56.88 579 VAL B N 1
ATOM 9159 C CA . VAL B 1 579 ? -28.656 14.688 9.047 1 56.88 579 VAL B CA 1
ATOM 9160 C C . VAL B 1 579 ? -28.672 13.523 8.07 1 56.88 579 VAL B C 1
ATOM 9162 O O . VAL B 1 579 ? -27.625 13.164 7.512 1 56.88 579 VAL B O 1
ATOM 9165 N N . THR B 1 580 ? -29.797 12.945 7.777 1 58.5 580 THR B N 1
ATOM 9166 C CA . THR B 1 580 ? -29.891 11.773 6.918 1 58.5 580 THR B CA 1
ATOM 9167 C C . THR B 1 580 ? -29.469 12.109 5.492 1 58.5 580 THR B C 1
ATOM 9169 O O . THR B 1 580 ? -28.828 11.305 4.82 1 58.5 580 THR B O 1
ATOM 9172 N N . ASP B 1 581 ? -29.688 13.414 5.219 1 71.56 581 ASP B N 1
ATOM 9173 C CA . ASP B 1 581 ? -29.359 13.805 3.852 1 71.56 581 ASP B CA 1
ATOM 9174 C C . ASP B 1 581 ? -27.859 13.953 3.67 1 71.56 581 ASP B C 1
ATOM 9176 O O . ASP B 1 581 ? -27.312 13.648 2.604 1 71.56 581 ASP B O 1
ATOM 9180 N N . PHE B 1 582 ? -27.156 14.266 4.789 1 80.38 582 PHE B N 1
ATOM 9181 C CA . PHE B 1 582 ? -25.719 14.461 4.703 1 80.38 582 PHE B CA 1
ATOM 9182 C C . PHE B 1 582 ? -25 13.133 4.512 1 80.38 582 PHE B C 1
ATOM 9184 O O . PHE B 1 582 ? -23.984 13.07 3.811 1 80.38 582 PHE B O 1
ATOM 9191 N N . LEU B 1 583 ? -25.609 12.086 5.012 1 80.56 583 LEU B N 1
ATOM 9192 C CA . LEU B 1 583 ? -24.922 10.805 5.027 1 80.56 583 LEU B CA 1
ATOM 9193 C C . LEU B 1 583 ? -25.266 9.992 3.781 1 80.56 583 LEU B C 1
ATOM 9195 O O . LEU B 1 583 ? -24.594 8.992 3.484 1 80.56 583 LEU B O 1
ATOM 9199 N N . GLU B 1 584 ? -26.234 10.461 3.02 1 81.44 584 GLU B N 1
ATOM 9200 C CA . GLU B 1 584 ? -26.625 9.75 1.808 1 81.44 584 GLU B CA 1
ATOM 9201 C C . GLU B 1 584 ? -25.656 10.031 0.662 1 81.44 584 GLU B C 1
ATOM 9203 O O . GLU B 1 584 ? -25.375 11.188 0.363 1 81.44 584 GLU B O 1
ATOM 9208 N N . GLU B 1 585 ? -25.078 8.969 0.118 1 86.5 585 GLU B N 1
ATOM 9209 C CA . GLU B 1 585 ? -24.125 9.094 -0.979 1 86.5 585 GLU B CA 1
ATOM 9210 C C . GLU B 1 585 ? -24.609 8.359 -2.225 1 86.5 585 GLU B C 1
ATOM 9212 O O . GLU B 1 585 ? -25.234 7.297 -2.123 1 86.5 585 GLU B O 1
ATOM 9217 N N . ASN B 1 586 ? -24.406 9.016 -3.414 1 86.5 586 ASN B N 1
ATOM 9218 C CA . ASN B 1 586 ? -24.578 8.289 -4.668 1 86.5 586 ASN B CA 1
ATOM 9219 C C . ASN B 1 586 ? -23.656 7.078 -4.742 1 86.5 586 ASN B C 1
ATOM 9221 O O . ASN B 1 586 ? -22.438 7.211 -4.574 1 86.5 586 ASN B O 1
ATOM 9225 N N . PRO B 1 587 ? -24.25 5.957 -4.992 1 82.12 587 PRO B N 1
ATOM 9226 C CA . PRO B 1 587 ? -23.453 4.727 -4.934 1 82.12 587 PRO B CA 1
ATOM 9227 C C . PRO B 1 587 ? -22.266 4.746 -5.887 1 82.12 587 PRO B C 1
ATOM 9229 O O . PRO B 1 587 ? -21.203 4.223 -5.555 1 82.12 587 PRO B O 1
ATOM 9232 N N . ILE B 1 588 ? -22.438 5.254 -7.02 1 83.5 588 ILE B N 1
ATOM 9233 C CA . ILE B 1 588 ? -21.344 5.316 -7.98 1 83.5 588 ILE B CA 1
ATOM 9234 C C . ILE B 1 588 ? -20.234 6.215 -7.441 1 83.5 588 ILE B C 1
ATOM 9236 O O . ILE B 1 588 ? -19.047 5.867 -7.52 1 83.5 588 ILE B O 1
ATOM 9240 N N . VAL B 1 589 ? -20.656 7.312 -6.891 1 90.56 589 VAL B N 1
ATOM 9241 C CA . VAL B 1 589 ? -19.688 8.258 -6.352 1 90.56 589 VAL B CA 1
ATOM 9242 C C . VAL B 1 589 ? -18.984 7.656 -5.133 1 90.56 589 VAL B C 1
ATOM 9244 O O . VAL B 1 589 ? -17.781 7.785 -4.969 1 90.56 589 VAL B O 1
ATOM 9247 N N . ARG B 1 590 ? -19.75 7 -4.379 1 90 590 ARG B N 1
ATOM 9248 C CA . ARG B 1 590 ? -19.188 6.344 -3.201 1 90 590 ARG B CA 1
ATOM 9249 C C . ARG B 1 590 ? -18.125 5.324 -3.594 1 90 590 ARG B C 1
ATOM 9251 O O . ARG B 1 590 ? -17.047 5.297 -3.01 1 90 590 ARG B O 1
ATOM 9258 N N . THR B 1 591 ? -18.438 4.516 -4.574 1 85 591 THR B N 1
ATOM 9259 C CA . THR B 1 591 ? -17.5 3.498 -5.031 1 85 591 THR B CA 1
ATOM 9260 C C . THR B 1 591 ? -16.234 4.141 -5.594 1 85 591 THR B C 1
ATOM 9262 O O . THR B 1 591 ? -15.125 3.674 -5.332 1 85 591 THR B O 1
ATOM 9265 N N . LEU B 1 592 ? -16.469 5.117 -6.367 1 90.19 592 LEU B N 1
ATOM 9266 C CA . LEU B 1 592 ? -15.336 5.82 -6.945 1 90.19 592 LEU B CA 1
ATOM 9267 C C . LEU B 1 592 ? -14.438 6.395 -5.852 1 90.19 592 LEU B C 1
ATOM 9269 O O . LEU B 1 592 ? -13.211 6.316 -5.941 1 90.19 592 LEU B O 1
ATOM 9273 N N . LEU B 1 593 ? -15.047 6.957 -4.848 1 94.69 593 LEU B N 1
ATOM 9274 C CA . LEU B 1 593 ? -14.281 7.527 -3.742 1 94.69 593 LEU B CA 1
ATOM 9275 C C . LEU B 1 593 ? -13.57 6.438 -2.953 1 94.69 593 LEU B C 1
ATOM 9277 O O . LEU B 1 593 ? -12.422 6.617 -2.533 1 94.69 593 LEU B O 1
ATOM 9281 N N . ASP B 1 594 ? -14.203 5.355 -2.779 1 90.5 594 ASP B N 1
ATOM 9282 C CA . ASP B 1 594 ? -13.586 4.242 -2.068 1 90.5 594 ASP B CA 1
ATOM 9283 C C . ASP B 1 594 ? -12.375 3.707 -2.832 1 90.5 594 ASP B C 1
ATOM 9285 O O . ASP B 1 594 ? -11.328 3.428 -2.236 1 90.5 594 ASP B O 1
ATOM 9289 N N . ILE B 1 595 ? -12.531 3.541 -4.117 1 87.94 595 ILE B N 1
ATOM 9290 C CA . ILE B 1 595 ? -11.422 3.086 -4.949 1 87.94 595 ILE B CA 1
ATOM 9291 C C . ILE B 1 595 ? -10.266 4.086 -4.867 1 87.94 595 ILE B C 1
ATOM 9293 O O . ILE B 1 595 ? -9.109 3.693 -4.715 1 87.94 595 ILE B O 1
ATOM 9297 N N . ASN B 1 596 ? -10.656 5.328 -4.98 1 94.5 596 ASN B N 1
ATOM 9298 C CA . ASN B 1 596 ? -9.641 6.371 -4.906 1 94.5 596 ASN B CA 1
ATOM 9299 C C . ASN B 1 596 ? -8.938 6.371 -3.553 1 94.5 596 ASN B C 1
ATOM 9301 O O . ASN B 1 596 ? -7.746 6.668 -3.467 1 94.5 596 ASN B O 1
ATOM 9305 N N . CYS B 1 597 ? -9.68 6.164 -2.516 1 95.31 597 CYS B N 1
ATOM 9306 C CA . CYS B 1 597 ? -9.094 6.055 -1.183 1 95.31 597 CYS B CA 1
ATOM 9307 C C . CYS B 1 597 ? -8.047 4.949 -1.134 1 95.31 597 CYS B C 1
ATOM 9309 O O . CYS B 1 597 ? -6.945 5.156 -0.623 1 95.31 597 CYS B O 1
ATOM 9311 N N . ILE B 1 598 ? -8.328 3.838 -1.741 1 90.88 598 ILE B N 1
ATOM 9312 C CA . ILE B 1 598 ? -7.414 2.703 -1.767 1 90.88 598 ILE B CA 1
ATOM 9313 C C . ILE B 1 598 ? -6.184 3.055 -2.6 1 90.88 598 ILE B C 1
ATOM 9315 O O . ILE B 1 598 ? -5.055 2.75 -2.207 1 90.88 598 ILE B O 1
ATOM 9319 N N . VAL B 1 599 ? -6.434 3.686 -3.693 1 91.19 599 VAL B N 1
ATOM 9320 C CA . VAL B 1 599 ? -5.332 4.09 -4.559 1 91.19 599 VAL B CA 1
ATOM 9321 C C . VAL B 1 599 ? -4.414 5.051 -3.809 1 91.19 599 VAL B C 1
ATOM 9323 O O . VAL B 1 599 ? -3.189 4.902 -3.844 1 91.19 599 VAL B O 1
ATOM 9326 N N . CYS B 1 600 ? -5.004 5.988 -3.141 1 95 600 CYS B N 1
ATOM 9327 C CA . CYS B 1 600 ? -4.223 6.961 -2.387 1 95 600 CYS B CA 1
ATOM 9328 C C . CYS B 1 600 ? -3.396 6.277 -1.305 1 95 600 CYS B C 1
ATOM 9330 O O . CYS B 1 600 ? -2.201 6.547 -1.166 1 95 600 CYS B O 1
ATOM 9332 N N . MET B 1 601 ? -3.99 5.41 -0.591 1 94 601 MET B N 1
ATOM 9333 C CA . MET B 1 601 ? -3.291 4.688 0.469 1 94 601 MET B CA 1
ATOM 9334 C C . MET B 1 601 ? -2.158 3.842 -0.104 1 94 601 MET B C 1
ATOM 9336 O O . MET B 1 601 ? -1.061 3.809 0.453 1 94 601 MET B O 1
ATOM 9340 N N . THR B 1 602 ? -2.371 3.162 -1.241 1 90.12 602 THR B N 1
ATOM 9341 C CA . THR B 1 602 ? -1.374 2.287 -1.848 1 90.12 602 THR B CA 1
ATOM 9342 C C . THR B 1 602 ? -0.193 3.098 -2.375 1 90.12 602 THR B C 1
ATOM 9344 O O . THR B 1 602 ? 0.96 2.684 -2.242 1 90.12 602 THR B O 1
ATOM 9347 N N . CYS B 1 603 ? -0.506 4.234 -2.895 1 92 603 CYS B N 1
ATOM 9348 C CA . CYS B 1 603 ? 0.57 5.109 -3.35 1 92 603 CYS B CA 1
ATOM 9349 C C . CYS B 1 603 ? 1.425 5.574 -2.176 1 92 603 CYS B C 1
ATOM 9351 O O . CYS B 1 603 ? 2.652 5.613 -2.273 1 92 603 CYS B O 1
ATOM 9353 N N . ALA B 1 604 ? 0.763 5.926 -1.159 1 95.06 604 ALA B N 1
ATOM 9354 C CA . ALA B 1 604 ? 1.488 6.363 0.03 1 95.06 604 ALA B CA 1
ATOM 9355 C C . ALA B 1 604 ? 2.363 5.242 0.584 1 95.06 604 ALA B C 1
ATOM 9357 O O . ALA B 1 604 ? 3.521 5.469 0.94 1 95.06 604 ALA B O 1
ATOM 9358 N N . ILE B 1 605 ? 1.828 4.102 0.666 1 93.88 605 ILE B N 1
ATOM 9359 C CA . ILE B 1 605 ? 2.566 2.961 1.2 1 93.88 605 ILE B CA 1
ATOM 9360 C C . ILE B 1 605 ? 3.748 2.637 0.289 1 93.88 605 ILE B C 1
ATOM 9362 O O . ILE B 1 605 ? 4.816 2.244 0.764 1 93.88 605 ILE B O 1
ATOM 9366 N N . PHE B 1 606 ? 3.598 2.738 -1.042 1 94.38 606 PHE B N 1
ATOM 9367 C CA . PHE B 1 606 ? 4.711 2.576 -1.97 1 94.38 606 PHE B CA 1
ATOM 9368 C C . PHE B 1 606 ? 5.848 3.529 -1.624 1 94.38 606 PHE B C 1
ATOM 9370 O O . PHE B 1 606 ? 7.016 3.135 -1.607 1 94.38 606 PHE B O 1
ATOM 9377 N N . LEU B 1 607 ? 5.457 4.758 -1.329 1 94.06 607 LEU B N 1
ATOM 9378 C CA . LEU B 1 607 ? 6.473 5.754 -1.005 1 94.06 607 LEU B CA 1
ATOM 9379 C C . LEU B 1 607 ? 7.168 5.414 0.309 1 94.06 607 LEU B C 1
ATOM 9381 O O . LEU B 1 607 ? 8.375 5.598 0.441 1 94.06 607 LEU B O 1
ATOM 9385 N N . TRP B 1 608 ? 6.375 4.922 1.318 1 94.31 608 TRP B N 1
ATOM 9386 C CA . TRP B 1 608 ? 6.98 4.461 2.562 1 94.31 608 TRP B CA 1
ATOM 9387 C C . TRP B 1 608 ? 8.023 3.385 2.295 1 94.31 608 TRP B C 1
ATOM 9389 O O . TRP B 1 608 ? 9.125 3.426 2.852 1 94.31 608 TRP B O 1
ATOM 9399 N N . GLY B 1 609 ? 7.711 2.443 1.375 1 93.06 609 GLY B N 1
ATOM 9400 C CA . GLY B 1 609 ? 8.641 1.381 1.029 1 93.06 609 GLY B CA 1
ATOM 9401 C C . GLY B 1 609 ? 9.844 1.873 0.248 1 93.06 609 GLY B C 1
ATOM 9402 O O . GLY B 1 609 ? 10.977 1.484 0.534 1 93.06 609 GLY B O 1
ATOM 9403 N N . TYR B 1 610 ? 9.57 2.756 -0.711 1 92.44 610 TYR B N 1
ATOM 9404 C CA . TYR B 1 610 ? 10.617 3.26 -1.588 1 92.44 610 TYR B CA 1
ATOM 9405 C C . TYR B 1 610 ? 11.68 4.004 -0.791 1 92.44 610 TYR B C 1
ATOM 9407 O O . TYR B 1 610 ? 12.875 3.896 -1.083 1 92.44 610 TYR B O 1
ATOM 9415 N N . PHE B 1 611 ? 11.219 4.723 0.281 1 94 611 PHE B N 1
ATOM 9416 C CA . PHE B 1 611 ? 12.156 5.539 1.049 1 94 611 PHE B CA 1
ATOM 9417 C C . PHE B 1 611 ? 12.469 4.887 2.389 1 94 611 PHE B C 1
ATOM 9419 O O . PHE B 1 611 ? 12.984 5.543 3.299 1 94 611 PHE B O 1
ATOM 9426 N N . ALA B 1 612 ? 12.195 3.645 2.543 1 92.75 612 ALA B N 1
ATOM 9427 C CA . ALA B 1 612 ? 12.445 2.963 3.811 1 92.75 612 ALA B CA 1
ATOM 9428 C C . ALA B 1 612 ? 13.938 2.76 4.043 1 92.75 612 ALA B C 1
ATOM 9430 O O . ALA B 1 612 ? 14.703 2.566 3.092 1 92.75 612 ALA B O 1
#

Secondary structure (DSSP, 8-state):
--------------TT-SS-S-PPPHHHHHHHHHHHHHHHHHHHHHHHHS--SSHHHHHHGGG-B-HHHHHHHHHHHH-SHIIIIIIHHHHHHH-GGGHHHHHHHHHHHHHIIIIIHHHHHHTT-SSHHHHHHHHH-SSHHHHHHHHHHHHHIIIIIIHHHHHHHHHHHHHHH---HHHHHHHHHHHHHHHHHHHHHHHHHHHHHHHHHHHHHHHHHHHHHHHHHHTHHHHHHHHGGG---TT--TT--TTPPPTTTT-SSB-TTTSSSBHHIIIIITHHHHHIIIII-HHHHHHHHTBSSHHHHHHHHHHHHHHTTHHIIIIIHHHHHHHHH-HHHHT---HHHHHHHHS-TT--GGGHHHHHHHHHS-TTHHHHHHHHHHHHHHHHHHHHHHHHHHHIIIIIIHHH-TT--HHHHHHHHHHHHHHHHHHHHHTHHHHHHH--S-HHHHHHHHHHHHHHHHHHHHHHHHH-TT--HHHHHHHHHHHHHHHHHHHHHHHHSPPPPTTS---S-HHHHTS-HHHHHHHHHHHHHHHHHHHHHHSPPPPHHHHHHHHHHHHHHTT--------------SHHHHH---HHHHHHHHHHHHHHHHHHHHHHHHT-/--------------TT-SS-S-PPPHHHHHHHHHHHHHHHHHHHHHHHHS--SSHHHHHHGGG-B-HHHHHHHHHHHH-SHIIIIIIHHHHHHH-GGGGHHHHHHHHHHHHIIIIIHHHHHHTT-SSHHHHHHHHH-SSHHHHHHHHHHHHHIIIIIIHHHHHHHHHHHHHHH---HHHHHHHHHHHHHHHHHHHHHHHHHHHHHHHHHHHHHHHHHHHHHHHHHHTHHHHHHHHGGG---TT--TT--TTPPPTTTT-SSB-TTTSSSBHHIIIIITHHHHHIIIII-HHHHHHHHTBSSHHHHHHHHHHHHHHTTTHIIIIIHHHHHHHHH-HHHHT---HHHHHHHHS-TT--GGGHHHHHHHHHS-TTHHHHHHHHHHHHHHHHHHHHHHHHHHHIIIIIIHHH-TT--HHHHHHHHHHHHHHHHHHHHHHHHHHHHH--S-HHHHHHHHHHHHHHHHHHHHHHHHH-TT--HHHHHHHHHHHHHHHHHHHHHHHHSPPPPTTS---S-HHHHTS-HHHHHHHHHHHHHHHHHHHHHHSPPPPHHHHHHHHHHHHHHTT-----------S--HHHHHH---HHHHHHHHHHHHHHHHHHHHHHHHT-

Nearest PDB structures (foldseek):
  8hg7-assembly1_A  TM=9.433E-01  e=4.773E-51  Homo sapiens
  8hb0-assembly1_A  TM=9.435E-01  e=8.345E-51  Homo sapiens
  7wmv-assembly1_A  TM=9.451E-01  e=1.732E-50  Homo sapiens
  8hez-assembly1_A  TM=9.398E-01  e=1.363E-49  Homo sapiens
  7vsi-assembly1_A  TM=9.341E-01  e=5.165E-49  Homo sapiens

Organism: Sciurus carolinensis (NCBI:txid30640)

Sequence (1224 aa):
MESGISSPQPPQSDPLEAFPQKSLEPGDIAVLVFYFLFVLAVGLWSTVKTKRDTVRGYFLAGGDMVWWPVGASLFASNVGSGHFLGLAGSGAAVGISVTAYELNGLFSVLMLAWIFLPIYIAGQVTTMPEYLRKRFGGSRISVTLAVIYLFMYIFTKISVDMYAGAIFIQQSLHLDLYLSVVGLLAITALYTVAGGLAAVIYTDALQTGIMLLGAFTLMGYSFAAVGGMEGLKEKYFLALASNRSGNSSCGLPREDAFHIFRDPVKSDLPWPGILFGMSIPSLWYWCTDQVIVQRTLAAKNLSHAKGGSLLAAYLKVLPLFIMVFPGMVSRVLFPDQVACAHPEICQKVCSNPSGCSDIAYPKLVLELLPTGLRGLMMAVMVAALMSSLTSIFNSASTIFTMDLWNHIRPRASEKELMIVGRVFVVLLVLVSILWIPAVQASQGGQLFIYIQSISSYLQPPVAVVFIMGCFWKRANEKGAFSGLLLGLLLGLIRLVLDFVYVQPLCDQPDERPAVVKDVHYLYFSMILSVATLITVCTVSWFTEPPSKEMRSKVVKAILWLCGMENKGKEEPPGKVEPVTDFLEENPIVRTLLDINCIVCMTCAIFLWGYFAMESGISSPQPPQSDPLEAFPQKSLEPGDIAVLVFYFLFVLAVGLWSTVKTKRDTVRGYFLAGGDMVWWPVGASLFASNVGSGHFLGLAGSGAAVGISVTAYELNGLFSVLMLAWIFLPIYIAGQVTTMPEYLRKRFGGSRISVTLAVIYLFMYIFTKISVDMYAGAIFIQQSLHLDLYLSVVGLLAITALYTVAGGLAAVIYTDALQTGIMLLGAFTLMGYSFAAVGGMEGLKEKYFLALASNRSGNSSCGLPREDAFHIFRDPVKSDLPWPGILFGMSIPSLWYWCTDQVIVQRTLAAKNLSHAKGGSLLAAYLKVLPLFIMVFPGMVSRVLFPDQVACAHPEICQKVCSNPSGCSDIAYPKLVLELLPTGLRGLMMAVMVAALMSSLTSIFNSASTIFTMDLWNHIRPRASEKELMIVGRVFVVLLVLVSILWIPAVQASQGGQLFIYIQSISSYLQPPVAVVFIMGCFWKRANEKGAFSGLLLGLLLGLIRLVLDFVYVQPLCDQPDERPAVVKDVHYLYFSMILSVATLITVCTVSWFTEPPSKEMRSKVVKAILWLCGMENKGKEEPPGKVEPVTDFLEENPIVRTLLDINCIVCMTCAIFLWGYFA

Solvent-accessible surface area (backbone atoms only — not comparable to full-atom values): 59917 Å² total; per-residue (Å²): 136,82,81,74,78,74,70,78,69,72,79,73,73,55,89,62,48,64,64,63,89,67,70,77,47,72,57,17,50,49,44,35,52,51,47,54,50,48,46,51,48,47,12,51,51,36,33,70,73,44,66,60,85,37,60,54,19,25,68,30,34,60,31,63,34,56,22,69,42,40,8,27,23,53,40,21,46,68,43,21,22,46,40,51,26,12,41,3,7,40,12,35,53,52,23,49,34,68,43,51,60,39,57,52,38,29,56,27,34,45,42,18,47,74,54,49,45,58,49,44,49,74,64,68,50,83,44,53,36,51,42,51,22,73,60,44,47,60,64,63,58,19,43,52,45,42,52,49,51,48,50,46,41,54,70,50,52,48,34,47,35,50,47,43,43,38,54,46,42,37,66,56,63,71,41,61,52,67,60,51,49,50,52,51,49,49,56,44,45,50,34,38,57,67,20,24,40,43,8,46,31,52,36,14,30,53,37,35,54,47,33,49,56,35,29,50,50,50,28,53,55,38,30,65,74,47,60,35,71,70,31,43,69,59,41,44,72,66,30,57,26,81,76,47,62,85,90,51,78,51,52,53,57,51,92,60,21,75,23,42,56,41,50,74,75,86,41,95,55,20,32,62,25,58,67,53,17,44,44,41,31,36,35,17,52,36,53,55,27,50,60,44,42,38,47,46,62,14,19,50,28,47,58,27,24,36,47,7,30,48,49,24,32,61,54,36,59,44,48,48,56,44,24,23,47,37,4,31,44,23,19,47,77,36,13,59,56,25,26,24,57,38,41,70,57,14,33,69,40,64,70,27,50,65,21,22,16,42,46,15,34,62,48,39,42,66,72,69,42,54,88,39,54,33,14,40,42,50,37,23,49,52,36,20,32,42,32,26,48,44,40,48,39,53,36,46,18,46,44,46,32,65,55,47,46,33,63,77,38,72,82,60,48,59,67,53,46,53,50,49,24,38,51,44,35,54,50,51,54,52,52,48,63,70,43,46,68,63,46,68,71,67,61,70,34,42,54,34,60,51,55,50,43,54,40,28,34,56,30,20,24,57,29,47,42,50,51,37,62,58,72,36,55,57,51,20,44,68,6,41,44,50,12,37,52,53,24,40,48,55,18,48,51,52,51,50,49,47,67,72,51,61,82,56,53,82,93,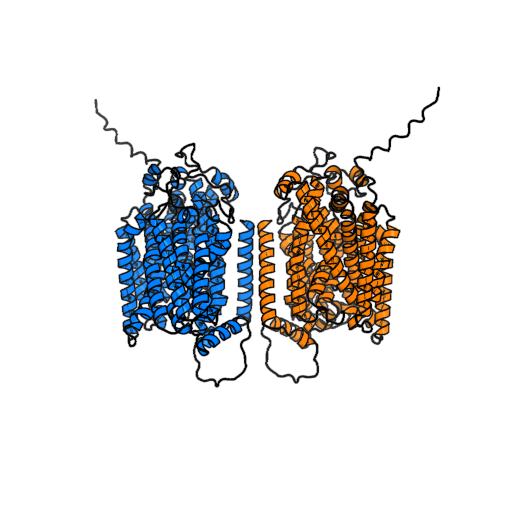46,80,76,81,57,56,62,74,67,68,69,43,48,51,34,52,44,16,40,50,43,32,52,53,16,48,49,40,22,52,53,44,14,68,75,43,74,65,48,54,69,68,51,29,48,52,30,50,52,46,51,33,46,74,57,67,55,64,77,71,72,84,72,60,70,80,56,90,81,77,73,60,66,62,28,68,58,60,58,54,69,58,47,48,54,49,52,52,48,51,50,50,51,50,34,53,51,32,20,50,53,19,52,31,74,138,83,80,73,78,74,71,78,69,74,78,73,73,56,88,61,48,65,65,61,88,67,68,77,47,71,55,18,50,49,45,36,51,51,47,53,51,48,48,49,48,46,12,50,50,36,33,68,72,45,66,59,86,38,59,54,20,25,67,29,34,62,32,62,36,55,23,68,42,40,8,27,23,53,40,21,45,68,43,22,22,46,38,52,26,13,41,2,7,42,12,33,53,52,23,51,34,69,43,50,58,39,57,52,38,29,54,26,34,45,43,18,45,73,54,48,44,58,50,42,49,76,66,68,50,83,46,55,38,51,41,50,22,72,60,44,48,59,63,64,59,20,44,52,44,42,51,49,50,46,49,47,41,55,70,49,52,48,34,48,36,50,46,42,43,38,54,48,41,38,65,60,62,71,42,61,53,67,62,51,49,49,52,52,48,49,57,43,45,49,34,38,56,68,19,24,40,44,8,45,31,53,35,16,30,53,36,36,54,47,33,50,56,34,29,51,51,51,28,53,55,39,31,65,73,46,59,34,72,68,30,43,68,60,42,43,74,66,31,56,26,80,75,46,63,85,88,50,77,52,52,55,55,50,94,59,21,77,22,41,56,40,50,73,76,87,40,97,55,20,33,62,25,58,66,54,16,45,45,42,31,37,34,16,51,35,53,57,27,51,57,44,41,37,47,46,63,13,20,49,27,47,60,28,22,36,47,7,30,48,49,25,31,61,53,35,60,44,48,47,55,45,24,24,46,37,4,31,44,22,18,46,77,36,12,60,56,26,26,24,58,37,41,71,58,13,33,69,40,63,69,27,50,65,20,22,16,43,47,16,32,62,48,39,42,68,70,71,42,54,88,39,54,32,14,41,41,51,40,23,50,50,35,21,34,46,31,26,47,44,40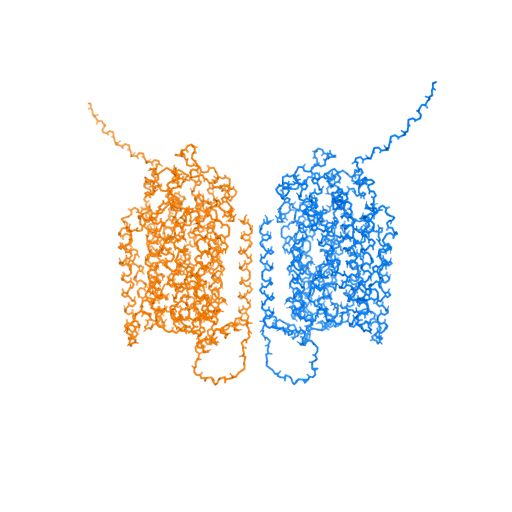,49,39,52,37,46,19,46,42,45,31,66,55,46,46,34,62,77,39,74,82,59,48,58,68,54,45,52,51,49,25,39,50,44,35,56,50,50,54,53,51,47,62,70,42,47,69,63,47,69,71,66,59,69,37,44,56,34,59,50,54,49,42,53,38,28,34,56,31,19,23,56,30,46,42,51,51,37,62,60,72,35,55,57,52,21,44,67,5,41,44,50,12,37,52,54,23,40,48,55,18,48,50,52,52,48,49,48,67,72,50,60,83,56,52,82,91,44,81,76,80,56,56,62,74,68,68,69,44,49,52,35,52,43,16,39,50,44,32,50,51,16,47,50,40,20,51,53,44,14,68,75,44,78,65,50,54,69,68,51,29,48,52,30,49,51,46,52,33,44,75,57,66,52,65,78,72,70,84,72,60,73,79,59,84,86,62,73,60,64,58,29,70,56,61,57,55,68,59,46,50,51,49,52,51,48,51,50,50,52,51,36,51,51,33,19,50,52,20,51,32,73